Protein AF-0000000066246750 (afdb_homodimer)

pLDDT: mean 88.04, std 10.89, range [32.81, 98.5]

Structure (mmCIF, N/CA/C/O backbone):
data_AF-0000000066246750-model_v1
#
loop_
_entity.id
_entity.type
_entity.pdbx_description
1 polymer 'tRNA(Ile)-lysidine synthase'
#
loop_
_atom_site.group_PDB
_atom_site.id
_atom_site.type_symbol
_atom_site.label_atom_id
_atom_site.label_alt_id
_atom_site.label_comp_id
_atom_site.label_asym_id
_atom_site.label_entity_id
_atom_site.label_seq_id
_atom_site.pdbx_PDB_ins_code
_atom_site.Cartn_x
_atom_site.Cartn_y
_atom_site.Cartn_z
_atom_site.occupancy
_atom_site.B_iso_or_equiv
_atom_site.auth_seq_id
_atom_site.auth_comp_id
_atom_site.auth_asym_id
_atom_site.auth_atom_id
_atom_site.pdbx_PDB_model_num
ATOM 1 N N . MET A 1 1 ? -22.734 4.219 9.188 1 72.12 1 MET A N 1
ATOM 2 C CA . MET A 1 1 ? -23.453 2.984 8.875 1 72.12 1 MET A CA 1
ATOM 3 C C . MET A 1 1 ? -23.141 1.899 9.898 1 72.12 1 MET A C 1
ATOM 5 O O . MET A 1 1 ? -21.984 1.738 10.305 1 72.12 1 MET A O 1
ATOM 9 N N . THR A 1 2 ? -24.141 1.197 10.352 1 85.5 2 THR A N 1
ATOM 10 C CA . THR A 1 2 ? -23.953 0.097 11.289 1 85.5 2 THR A CA 1
ATOM 11 C C . THR A 1 2 ? -23.391 -1.133 10.578 1 85.5 2 THR A C 1
ATOM 13 O O . THR A 1 2 ? -23.453 -1.223 9.352 1 85.5 2 THR A O 1
ATOM 16 N N . PRO A 1 3 ? -22.828 -2.039 11.352 1 87.94 3 PRO A N 1
ATOM 17 C CA . PRO A 1 3 ? -22.297 -3.268 10.742 1 87.94 3 PRO A CA 1
ATOM 18 C C . PRO A 1 3 ? -23.359 -4.047 9.977 1 87.94 3 PRO A C 1
ATOM 20 O O . PRO A 1 3 ? -23.094 -4.543 8.883 1 87.94 3 PRO A O 1
ATOM 23 N N . ILE A 1 4 ? -24.562 -4.047 10.438 1 91.38 4 ILE A N 1
ATOM 24 C CA . ILE A 1 4 ? -25.641 -4.789 9.805 1 91.38 4 ILE A CA 1
ATOM 25 C C . ILE A 1 4 ? -26.031 -4.109 8.484 1 91.38 4 ILE A C 1
ATOM 27 O O . ILE A 1 4 ? -26.297 -4.785 7.492 1 91.38 4 ILE A O 1
ATOM 31 N N . GLN A 1 5 ? -26 -2.787 8.492 1 89.88 5 GLN A N 1
ATOM 32 C CA . GLN A 1 5 ? -26.297 -2.039 7.273 1 89.88 5 GLN A CA 1
ATOM 33 C C . GLN A 1 5 ? -25.25 -2.318 6.191 1 89.88 5 GLN A C 1
ATOM 35 O O . GLN A 1 5 ? -25.594 -2.465 5.016 1 89.88 5 GLN A O 1
ATOM 40 N N . LYS A 1 6 ? -24.047 -2.424 6.656 1 88.69 6 LYS A N 1
ATOM 41 C CA . LYS A 1 6 ? -22.984 -2.727 5.715 1 88.69 6 LYS A CA 1
ATOM 42 C C . LYS A 1 6 ? -23.125 -4.133 5.141 1 88.69 6 LYS A C 1
ATOM 44 O O . LYS A 1 6 ? -22.906 -4.352 3.949 1 88.69 6 LYS A O 1
ATOM 49 N N . PHE A 1 7 ? -23.531 -5.012 6.035 1 94 7 PHE A N 1
ATOM 50 C CA . PHE A 1 7 ? -23.781 -6.391 5.629 1 94 7 PHE A CA 1
ATOM 51 C C . PHE A 1 7 ? -24.875 -6.445 4.559 1 94 7 PHE A C 1
ATOM 53 O O . PHE A 1 7 ? -24.672 -7.047 3.502 1 94 7 PHE A O 1
ATOM 60 N N . ASN A 1 8 ? -25.906 -5.766 4.746 1 93 8 ASN A N 1
ATOM 61 C CA . ASN A 1 8 ? -27.031 -5.75 3.812 1 93 8 ASN A CA 1
ATOM 62 C C . ASN A 1 8 ? -26.641 -5.094 2.488 1 93 8 ASN A C 1
ATOM 64 O O . ASN A 1 8 ? -27.062 -5.551 1.421 1 93 8 ASN A O 1
ATOM 68 N N . ARG A 1 9 ? -25.906 -4.094 2.645 1 90.31 9 ARG A N 1
ATOM 69 C CA . ARG A 1 9 ? -25.469 -3.379 1.447 1 90.31 9 ARG A CA 1
ATOM 70 C C . ARG A 1 9 ? -24.609 -4.266 0.562 1 90.31 9 ARG A C 1
ATOM 72 O O . ARG A 1 9 ? -24.703 -4.215 -0.665 1 90.31 9 ARG A O 1
ATOM 79 N N . GLN A 1 10 ? -23.797 -5.059 1.159 1 91.31 10 GLN A N 1
ATOM 80 C CA . GLN A 1 10 ? -22.922 -5.953 0.408 1 91.31 10 GLN A CA 1
ATOM 81 C C . GLN A 1 10 ? -23.719 -7.031 -0.312 1 91.31 10 GLN A C 1
ATOM 83 O O . GLN A 1 10 ? -23.438 -7.359 -1.465 1 91.31 10 GLN A O 1
ATOM 88 N N . LEU A 1 11 ? -24.703 -7.535 0.346 1 94.56 11 LEU A N 1
ATOM 89 C CA . LEU A 1 11 ? -25.562 -8.547 -0.266 1 94.56 11 LEU A CA 1
ATOM 90 C C . LEU A 1 11 ? -26.375 -7.949 -1.405 1 94.56 11 LEU A C 1
ATOM 92 O O . LEU A 1 11 ? -26.562 -8.594 -2.439 1 94.56 11 LEU A O 1
ATOM 96 N N . ALA A 1 12 ? -26.828 -6.719 -1.162 1 93.12 12 ALA A N 1
ATOM 97 C CA . ALA A 1 12 ? -27.609 -6.023 -2.186 1 93.12 12 ALA A CA 1
ATOM 98 C C . ALA A 1 12 ? -26.766 -5.762 -3.432 1 93.12 12 ALA A C 1
ATOM 100 O O . ALA A 1 12 ? -27.234 -5.953 -4.555 1 93.12 12 ALA A O 1
ATOM 101 N N . ALA A 1 13 ? -25.578 -5.34 -3.18 1 89.62 13 ALA A N 1
ATOM 102 C CA . ALA A 1 13 ? -24.672 -5.062 -4.281 1 89.62 13 ALA A CA 1
ATOM 103 C C . ALA A 1 13 ? -24.406 -6.32 -5.105 1 89.62 13 ALA A C 1
ATOM 105 O O . ALA A 1 13 ? -24.203 -6.242 -6.32 1 89.62 13 ALA A O 1
ATOM 106 N N . ALA A 1 14 ? -24.484 -7.453 -4.434 1 91.5 14 ALA A N 1
ATOM 107 C CA . ALA A 1 14 ? -24.25 -8.734 -5.098 1 91.5 14 ALA A CA 1
ATOM 108 C C . ALA A 1 14 ? -25.547 -9.32 -5.648 1 91.5 14 ALA A C 1
ATOM 110 O O . ALA A 1 14 ? -25.547 -10.43 -6.188 1 91.5 14 ALA A O 1
ATOM 111 N N . LYS A 1 15 ? -26.625 -8.594 -5.453 1 93.19 15 LYS A N 1
ATOM 112 C CA . LYS A 1 15 ? -27.938 -8.992 -5.949 1 93.19 15 LYS A CA 1
ATOM 113 C C . LYS A 1 15 ? -28.375 -10.328 -5.344 1 93.19 15 LYS A C 1
ATOM 115 O O . LYS A 1 15 ? -28.875 -11.203 -6.051 1 93.19 15 LYS A O 1
ATOM 120 N N . LEU A 1 16 ? -28.141 -10.461 -4.062 1 94.5 16 LEU A N 1
ATOM 121 C CA . LEU A 1 16 ? -28.422 -11.742 -3.414 1 94.5 16 LEU A CA 1
ATOM 122 C C . LEU A 1 16 ? -29.656 -11.633 -2.521 1 94.5 16 LEU A C 1
ATOM 124 O O . LEU A 1 16 ? -30.109 -12.633 -1.952 1 94.5 16 LEU A O 1
ATOM 128 N N . LEU A 1 17 ? -30.219 -10.492 -2.521 1 94.31 17 LEU A N 1
ATOM 129 C CA . LEU A 1 17 ? -31.375 -10.289 -1.653 1 94.31 17 LEU A CA 1
ATOM 130 C C . LEU A 1 17 ? -32.656 -10.672 -2.371 1 94.31 17 LEU A C 1
ATOM 132 O O . LEU A 1 17 ? -33.5 -9.812 -2.646 1 94.31 17 LEU A O 1
ATOM 136 N N . SER A 1 18 ? -32.812 -11.891 -2.629 1 95 18 SER A N 1
ATOM 137 C CA . SER A 1 18 ? -33.969 -12.438 -3.309 1 95 18 SER A CA 1
ATOM 138 C C . SER A 1 18 ? -34.156 -13.914 -2.984 1 95 18 SER A C 1
ATOM 140 O O . SER A 1 18 ? -33.219 -14.68 -2.959 1 95 18 SER A O 1
ATOM 142 N N . PRO A 1 19 ? -35.438 -14.336 -2.787 1 95 19 PRO A N 1
ATOM 143 C CA . PRO A 1 19 ? -35.719 -15.75 -2.533 1 95 19 PRO A CA 1
ATOM 144 C C . PRO A 1 19 ? -35.469 -16.625 -3.754 1 95 19 PRO A C 1
ATOM 146 O O . PRO A 1 19 ? -35.438 -17.859 -3.639 1 95 19 PRO A O 1
ATOM 149 N N . GLN A 1 20 ? -35.281 -15.977 -4.844 1 94.94 20 GLN A N 1
ATOM 150 C CA . GLN A 1 20 ? -35.031 -16.719 -6.078 1 94.94 20 GLN A CA 1
ATOM 151 C C . GLN A 1 20 ? -33.562 -17.109 -6.18 1 94.94 20 GLN A C 1
ATOM 153 O O . GLN A 1 20 ? -33.188 -17.969 -6.988 1 94.94 20 GLN A O 1
ATOM 158 N N . GLN A 1 21 ? -32.75 -16.531 -5.328 1 96.25 21 GLN A N 1
ATOM 159 C CA . GLN A 1 21 ? -31.328 -16.828 -5.336 1 96.25 21 GLN A CA 1
ATOM 160 C C . GLN A 1 21 ? -31 -17.953 -4.352 1 96.25 21 GLN A C 1
ATOM 162 O O . GLN A 1 21 ? -31.641 -18.094 -3.314 1 96.25 21 GLN A O 1
ATOM 167 N N . THR A 1 22 ? -30.109 -18.766 -4.75 1 97.56 22 THR A N 1
ATOM 168 C CA . THR A 1 22 ? -29.562 -19.781 -3.863 1 97.56 22 THR A CA 1
ATOM 169 C C . THR A 1 22 ? -28.094 -19.484 -3.549 1 97.56 22 THR A C 1
ATOM 171 O O . THR A 1 22 ? -27.297 -19.234 -4.457 1 97.56 22 THR A O 1
ATOM 174 N N . VAL A 1 23 ? -27.781 -19.5 -2.273 1 98.12 23 VAL A N 1
ATOM 175 C CA . VAL A 1 23 ? -26.406 -19.219 -1.884 1 98.12 23 VAL A CA 1
ATOM 176 C C . VAL A 1 23 ? -25.859 -20.375 -1.033 1 98.12 23 VAL A C 1
ATOM 178 O O . VAL A 1 23 ? -26.609 -20.984 -0.263 1 98.12 23 VAL A O 1
ATOM 181 N N . VAL A 1 24 ? -24.609 -20.656 -1.211 1 98.5 24 VAL A N 1
ATOM 182 C CA . VAL A 1 24 ? -23.891 -21.609 -0.365 1 98.5 24 VAL A CA 1
ATOM 183 C C . VAL A 1 24 ? -23.156 -20.859 0.748 1 98.5 24 VAL A C 1
ATOM 185 O O . VAL A 1 24 ? -22.438 -19.891 0.485 1 98.5 24 VAL A O 1
ATOM 188 N N . VAL A 1 25 ? -23.375 -21.25 1.973 1 98.44 25 VAL A N 1
ATOM 189 C CA . VAL A 1 25 ? -22.703 -20.641 3.105 1 98.44 25 VAL A CA 1
ATOM 190 C C . VAL A 1 25 ? -21.688 -21.609 3.693 1 98.44 25 VAL A C 1
ATOM 192 O O . VAL A 1 25 ? -22.047 -22.703 4.148 1 98.44 25 VAL A O 1
ATOM 195 N N . ALA A 1 26 ? -20.438 -21.203 3.656 1 97.69 26 ALA A N 1
ATOM 196 C CA . ALA A 1 26 ? -19.391 -22 4.277 1 97.69 26 ALA A CA 1
ATOM 197 C C . ALA A 1 26 ? -19.391 -21.828 5.793 1 97.69 26 ALA A C 1
ATOM 199 O O . ALA A 1 26 ? -19.172 -20.734 6.305 1 97.69 26 ALA A O 1
ATOM 200 N N . VAL A 1 27 ? -19.594 -22.938 6.496 1 95.75 27 VAL A N 1
ATOM 201 C CA . VAL A 1 27 ? -19.703 -22.859 7.945 1 95.75 27 VAL A CA 1
ATOM 202 C C . VAL A 1 27 ? -18.688 -23.797 8.602 1 95.75 27 VAL A C 1
ATOM 204 O O . VAL A 1 27 ? -18.672 -25 8.328 1 95.75 27 VAL A O 1
ATOM 207 N N . SER A 1 28 ? -17.844 -23.25 9.438 1 90.56 28 SER A N 1
ATOM 208 C CA . SER A 1 28 ? -16.844 -24.031 10.164 1 90.56 28 SER A CA 1
ATOM 209 C C . SER A 1 28 ? -17.266 -24.25 11.617 1 90.56 28 SER A C 1
ATOM 211 O O . SER A 1 28 ? -16.547 -24.875 12.391 1 90.56 28 SER A O 1
ATOM 213 N N . THR A 1 29 ? -18.359 -23.75 12.102 1 90.12 29 THR A N 1
ATOM 214 C CA . THR A 1 29 ? -18.922 -23.812 13.438 1 90.12 29 THR A CA 1
ATOM 215 C C . THR A 1 29 ? -18.234 -22.828 14.367 1 90.12 29 THR A C 1
ATOM 217 O O . THR A 1 29 ? -18.547 -22.766 15.562 1 90.12 29 THR A O 1
ATOM 220 N N . GLY A 1 30 ? -17.312 -22.078 13.82 1 92.81 30 GLY A N 1
ATOM 221 C CA . GLY A 1 30 ? -16.719 -20.969 14.57 1 92.81 30 GLY A CA 1
ATOM 222 C C . GLY A 1 30 ? -17.641 -19.766 14.648 1 92.81 30 GLY A C 1
ATOM 223 O O . GLY A 1 30 ? -18.672 -19.703 13.984 1 92.81 30 GLY A O 1
ATOM 224 N N . VAL A 1 31 ? -17.234 -18.844 15.422 1 95.44 31 VAL A N 1
ATOM 225 C CA . VAL A 1 31 ? -18.078 -17.688 15.711 1 95.44 31 VAL A CA 1
ATOM 226 C C . VAL A 1 31 ? -18.359 -16.906 14.422 1 95.44 31 VAL A C 1
ATOM 228 O O . VAL A 1 31 ? -19.469 -16.438 14.195 1 95.44 31 VAL A O 1
ATOM 231 N N . ASP A 1 32 ? -17.406 -16.844 13.516 1 96.25 32 ASP A N 1
ATOM 232 C CA . ASP A 1 32 ? -17.547 -16.031 12.305 1 96.25 32 ASP A CA 1
ATOM 233 C C . ASP A 1 32 ? -18.578 -16.641 11.359 1 96.25 32 ASP A C 1
ATOM 235 O O . ASP A 1 32 ? -19.516 -15.953 10.914 1 96.25 32 ASP A O 1
ATOM 239 N N . SER A 1 33 ? -18.438 -17.906 11.102 1 97 33 SER A N 1
ATOM 240 C CA . SER A 1 33 ? -19.328 -18.562 10.141 1 97 33 SER A CA 1
ATOM 241 C C . SER A 1 33 ? -20.734 -18.703 10.703 1 97 33 SER A C 1
ATOM 243 O O . SER A 1 33 ? -21.719 -18.578 9.961 1 97 33 SER A O 1
ATOM 245 N N . MET A 1 34 ? -20.828 -18.906 11.977 1 97.19 34 MET A N 1
ATOM 246 C CA . MET A 1 34 ? -22.141 -19.031 12.586 1 97.19 34 MET A CA 1
ATOM 247 C C . MET A 1 34 ? -22.875 -17.688 12.594 1 97.19 34 MET A C 1
ATOM 249 O O . MET A 1 34 ? -24.094 -17.641 12.422 1 97.19 34 MET A O 1
ATOM 253 N N . VAL A 1 35 ? -22.141 -16.641 12.82 1 97.69 35 VAL A N 1
ATOM 254 C CA . VAL A 1 35 ? -22.734 -15.312 12.766 1 97.69 35 VAL A CA 1
ATOM 255 C C . VAL A 1 35 ? -23.219 -15.008 11.344 1 97.69 35 VAL A C 1
ATOM 257 O O . VAL A 1 35 ? -24.297 -14.469 11.148 1 97.69 35 VAL A O 1
ATOM 260 N N . LEU A 1 36 ? -22.391 -15.344 10.406 1 98.12 36 LEU A N 1
ATOM 261 C CA . LEU A 1 36 ? -22.766 -15.156 9.008 1 98.12 36 LEU A CA 1
ATOM 262 C C . LEU A 1 36 ? -24.078 -15.867 8.711 1 98.12 36 LEU A C 1
ATOM 264 O O . LEU A 1 36 ? -25 -15.273 8.133 1 98.12 36 LEU A O 1
ATOM 268 N N . LEU A 1 37 ? -24.156 -17.141 9.102 1 97.81 37 LEU A N 1
ATOM 269 C CA . LEU A 1 37 ? -25.359 -17.938 8.891 1 97.81 37 LEU A CA 1
ATOM 270 C C . LEU A 1 37 ? -26.562 -17.297 9.586 1 97.81 37 LEU A C 1
ATOM 272 O O . LEU A 1 37 ? -27.641 -17.188 8.992 1 97.81 37 LEU A O 1
ATOM 276 N N . HIS A 1 38 ? -26.359 -16.844 10.797 1 97.38 38 HIS A N 1
ATOM 277 C CA . HIS A 1 38 ? -27.422 -16.234 11.586 1 97.38 38 HIS A CA 1
ATOM 278 C C . HIS A 1 38 ? -27.922 -14.953 10.93 1 97.38 38 HIS A C 1
ATOM 280 O O . HIS A 1 38 ? -29.125 -14.711 10.875 1 97.38 38 HIS A O 1
ATOM 286 N N . LEU A 1 39 ? -27.031 -14.117 10.477 1 97.38 39 LEU A N 1
ATOM 287 C CA . LEU A 1 39 ? -27.375 -12.859 9.828 1 97.38 39 LEU A CA 1
ATOM 288 C C . LEU A 1 39 ? -28.234 -13.102 8.594 1 97.38 39 LEU A C 1
ATOM 290 O O . LEU A 1 39 ? -29.203 -12.367 8.352 1 97.38 39 LEU A O 1
ATOM 294 N N . LEU A 1 40 ? -27.875 -14.133 7.859 1 97.19 40 LEU A N 1
ATOM 295 C CA . LEU A 1 40 ? -28.641 -14.461 6.656 1 97.19 40 LEU A CA 1
ATOM 296 C C . LEU A 1 40 ? -30.062 -14.898 7.016 1 97.19 40 LEU A C 1
ATOM 298 O O . LEU A 1 40 ? -31.016 -14.508 6.352 1 97.19 40 LEU A O 1
ATOM 302 N N . GLN A 1 41 ? -30.156 -15.648 8.055 1 95.75 41 GLN A N 1
ATOM 303 C CA . GLN A 1 41 ? -31.438 -16.188 8.484 1 95.75 41 GLN A CA 1
ATOM 304 C C . GLN A 1 41 ? -32.344 -15.094 9.031 1 95.75 41 GLN A C 1
ATOM 306 O O . GLN A 1 41 ? -33.562 -15.242 9.062 1 95.75 41 GLN A O 1
ATOM 311 N N . ARG A 1 42 ? -31.797 -13.977 9.43 1 95 42 ARG A N 1
ATOM 312 C CA . ARG A 1 42 ? -32.562 -12.891 10.039 1 95 42 ARG A CA 1
ATOM 313 C C . ARG A 1 42 ? -33.062 -11.922 8.984 1 95 42 ARG A C 1
ATOM 315 O O . ARG A 1 42 ? -33.875 -11.047 9.289 1 95 42 ARG A O 1
ATOM 322 N N . LEU A 1 43 ? -32.625 -12.125 7.797 1 95.62 43 LEU A N 1
ATOM 323 C CA . LEU A 1 43 ? -33.156 -11.305 6.711 1 95.62 43 LEU A CA 1
ATOM 324 C C . LEU A 1 43 ? -34.656 -11.523 6.539 1 95.62 43 LEU A C 1
ATOM 326 O O . LEU A 1 43 ? -35.156 -12.625 6.77 1 95.62 43 LEU A O 1
ATOM 330 N N . PRO A 1 44 ? -35.344 -10.492 6.074 1 94.75 44 PRO A N 1
ATOM 331 C CA . PRO A 1 44 ? -36.75 -10.688 5.77 1 94.75 44 PRO A CA 1
ATOM 332 C C . PRO A 1 44 ? -36.969 -11.758 4.707 1 94.75 44 PRO A C 1
ATOM 334 O O . PRO A 1 44 ? -36.188 -11.875 3.764 1 94.75 44 PRO A O 1
ATOM 337 N N . ALA A 1 45 ? -38.125 -12.422 4.801 1 93.69 45 ALA A N 1
ATOM 338 C CA . ALA A 1 45 ? -38.438 -13.555 3.932 1 93.69 45 ALA A CA 1
ATOM 339 C C . ALA A 1 45 ? -38.406 -13.141 2.463 1 93.69 45 ALA A C 1
ATOM 341 O O . ALA A 1 45 ? -37.938 -13.906 1.605 1 93.69 45 ALA A O 1
ATOM 342 N N . ALA A 1 46 ? -38.812 -11.906 2.25 1 94.44 46 ALA A N 1
ATOM 343 C CA . ALA A 1 46 ? -38.906 -11.414 0.876 1 94.44 46 ALA A CA 1
ATOM 344 C C . ALA A 1 46 ? -37.531 -11.141 0.287 1 94.44 46 ALA A C 1
ATOM 346 O O . ALA A 1 46 ? -37.375 -11.102 -0.934 1 94.44 46 ALA A O 1
ATOM 347 N N . GLU A 1 47 ? -36.562 -11.055 1.12 1 95.25 47 GLU A N 1
ATOM 348 C CA . GLU A 1 47 ? -35.219 -10.695 0.675 1 95.25 47 GLU A CA 1
ATOM 349 C C . GLU A 1 47 ? -34.219 -11.828 0.958 1 95.25 47 GLU A C 1
ATOM 351 O O . GLU A 1 47 ? -33.062 -11.75 0.562 1 95.25 47 GLU A O 1
ATOM 356 N N . ARG A 1 48 ? -34.688 -12.906 1.593 1 95.88 48 ARG A N 1
ATOM 357 C CA . ARG A 1 48 ? -33.812 -13.977 2.051 1 95.88 48 ARG A CA 1
ATOM 358 C C . ARG A 1 48 ? -33.562 -14.992 0.942 1 95.88 48 ARG A C 1
ATOM 360 O O . ARG A 1 48 ? -34.5 -15.586 0.413 1 95.88 48 ARG A O 1
ATOM 367 N N . PRO A 1 49 ? -32.312 -15.164 0.635 1 96.88 49 PRO A N 1
ATOM 368 C CA . PRO A 1 49 ? -32 -16.219 -0.341 1 96.88 49 PRO A CA 1
ATOM 369 C C . PRO A 1 49 ? -32.156 -17.625 0.245 1 96.88 49 PRO A C 1
ATOM 371 O O . PRO A 1 49 ? -32.156 -17.781 1.468 1 96.88 49 PRO A O 1
ATOM 374 N N . ARG A 1 50 ? -32.312 -18.625 -0.648 1 96.94 50 ARG A N 1
ATOM 375 C CA . ARG A 1 50 ? -32.219 -20.016 -0.209 1 96.94 50 ARG A CA 1
ATOM 376 C C . ARG A 1 50 ? -30.797 -20.359 0.224 1 96.94 50 ARG A C 1
ATOM 378 O O . ARG A 1 50 ? -29.828 -20.125 -0.522 1 96.94 50 ARG A O 1
ATOM 385 N N . VAL A 1 51 ? -30.688 -20.938 1.42 1 97.88 51 VAL A N 1
ATOM 386 C CA . VAL A 1 51 ? -29.359 -21.141 2.002 1 97.88 51 VAL A CA 1
ATOM 387 C C . VAL A 1 51 ? -29.016 -22.625 1.996 1 97.88 51 VAL A C 1
ATOM 389 O O . VAL A 1 51 ? -29.812 -23.453 2.451 1 97.88 51 VAL A O 1
ATOM 392 N N . VAL A 1 52 ? -27.891 -22.922 1.421 1 98.31 52 VAL A N 1
ATOM 393 C CA . VAL A 1 52 ? -27.297 -24.234 1.532 1 98.31 52 VAL A CA 1
ATOM 394 C C . VAL A 1 52 ? -26.031 -24.156 2.387 1 98.31 52 VAL A C 1
ATOM 396 O O . VAL A 1 52 ? -25.094 -23.422 2.059 1 98.31 52 VAL A O 1
ATOM 399 N N . VAL A 1 53 ? -26.016 -24.891 3.496 1 98.31 53 VAL A N 1
ATOM 400 C CA . VAL A 1 53 ? -24.875 -24.875 4.402 1 98.31 53 VAL A CA 1
ATOM 401 C C . VAL A 1 53 ? -23.844 -25.922 3.957 1 98.31 53 VAL A C 1
ATOM 403 O O . VAL A 1 53 ? -24.188 -27.094 3.762 1 98.31 53 VAL A O 1
ATOM 406 N N . ALA A 1 54 ? -22.656 -25.469 3.709 1 97.88 54 ALA A N 1
ATOM 407 C CA . ALA A 1 54 ? -21.562 -26.359 3.371 1 97.88 54 ALA A CA 1
ATOM 408 C C . ALA A 1 54 ? -20.531 -26.422 4.5 1 97.88 54 ALA A C 1
ATOM 410 O O . ALA A 1 54 ? -20.047 -25.391 4.961 1 97.88 54 ALA A O 1
ATOM 411 N N . HIS A 1 55 ? -20.219 -27.609 4.949 1 95.44 55 HIS A N 1
ATOM 412 C CA . HIS A 1 55 ? -19.281 -27.828 6.039 1 95.44 55 HIS A CA 1
ATOM 413 C C . HIS A 1 55 ? -18.219 -28.859 5.664 1 95.44 55 HIS A C 1
ATOM 415 O O . HIS A 1 55 ? -18.562 -29.953 5.191 1 95.44 55 HIS A O 1
ATOM 421 N N . VAL A 1 56 ? -16.953 -28.438 5.836 1 91.5 56 VAL A N 1
ATOM 422 C CA . VAL A 1 56 ? -15.852 -29.359 5.602 1 91.5 56 VAL A CA 1
ATOM 423 C C . VAL A 1 56 ? -15.234 -29.781 6.938 1 91.5 56 VAL A C 1
ATOM 425 O O . VAL A 1 56 ? -14.758 -28.938 7.695 1 91.5 56 VAL A O 1
ATOM 428 N N . ASN A 1 57 ? -15.266 -31 7.199 1 86.25 57 ASN A N 1
ATOM 429 C CA . ASN A 1 57 ? -14.656 -31.562 8.398 1 86.25 57 ASN A CA 1
ATOM 430 C C . ASN A 1 57 ? -13.219 -32 8.156 1 86.25 57 ASN A C 1
ATOM 432 O O . ASN A 1 57 ? -12.969 -32.969 7.418 1 86.25 57 ASN A O 1
ATOM 436 N N . HIS A 1 58 ? -12.375 -31.344 8.758 1 78.5 58 HIS A N 1
ATOM 437 C CA . HIS A 1 58 ? -10.953 -31.594 8.523 1 78.5 58 HIS A CA 1
ATOM 438 C C . HIS A 1 58 ? -10.438 -32.719 9.43 1 78.5 58 HIS A C 1
ATOM 440 O O . HIS A 1 58 ? -9.336 -33.219 9.227 1 78.5 58 HIS A O 1
ATOM 446 N N . HIS A 1 59 ? -11.266 -33.25 10.305 1 67.06 59 HIS A N 1
ATOM 447 C CA . HIS A 1 59 ? -10.969 -34.375 11.203 1 67.06 59 HIS A CA 1
ATOM 448 C C . HIS A 1 59 ? -9.633 -34.156 11.914 1 67.06 59 HIS A C 1
ATOM 450 O O . HIS A 1 59 ? -8.844 -35.094 12.047 1 67.06 59 HIS A O 1
ATOM 456 N N . LEU A 1 60 ? -9.352 -32.969 12.102 1 62.19 60 LEU A N 1
ATOM 457 C CA . LEU A 1 60 ? -8.062 -32.719 12.734 1 62.19 60 LEU A CA 1
ATOM 458 C C . LEU A 1 60 ? -8.141 -32.969 14.242 1 62.19 60 LEU A C 1
ATOM 460 O O . LEU A 1 60 ? -7.109 -33.156 14.891 1 62.19 60 LEU A O 1
ATOM 464 N N . ARG A 1 61 ? -9.375 -33 14.844 1 61.62 61 ARG A N 1
ATOM 465 C CA . ARG A 1 61 ? -9.531 -33.156 16.281 1 61.62 61 ARG A CA 1
ATOM 466 C C . ARG A 1 61 ? -10.828 -33.875 16.609 1 61.62 61 ARG A C 1
ATOM 468 O O . ARG A 1 61 ? -11.727 -33.969 15.773 1 61.62 61 ARG A O 1
ATOM 475 N N . GLU A 1 62 ? -10.812 -34.562 17.75 1 60.5 62 GLU A N 1
ATOM 476 C CA . GLU A 1 62 ? -11.992 -35.25 18.266 1 60.5 62 GLU A CA 1
ATOM 477 C C . GLU A 1 62 ? -13.195 -34.312 18.328 1 60.5 62 GLU A C 1
ATOM 479 O O . GLU A 1 62 ? -14.328 -34.75 18.094 1 60.5 62 GLU A O 1
ATOM 484 N N . GLN A 1 63 ? -12.938 -33.094 18.594 1 65.19 63 GLN A N 1
ATOM 485 C CA . GLN A 1 63 ? -13.992 -32.094 18.734 1 65.19 63 GLN A CA 1
ATOM 486 C C . GLN A 1 63 ? -14.742 -31.875 17.438 1 65.19 63 GLN A C 1
ATOM 488 O O . GLN A 1 63 ? -15.875 -31.375 17.422 1 65.19 63 GLN A O 1
ATOM 493 N N . SER A 1 64 ? -14.234 -32.438 16.484 1 73.44 64 SER A N 1
ATOM 494 C CA . SER A 1 64 ? -14.812 -32.281 15.156 1 73.44 64 SER A CA 1
ATOM 495 C C . SER A 1 64 ? -16.156 -33 15.047 1 73.44 64 SER A C 1
ATOM 497 O O . SER A 1 64 ? -17.094 -32.469 14.406 1 73.44 64 SER A O 1
ATOM 499 N N . GLN A 1 65 ? -16.359 -34 15.82 1 79 65 GLN A N 1
ATOM 500 C CA . GLN A 1 65 ? -17.609 -34.75 15.742 1 79 65 GLN A CA 1
ATOM 501 C C . GLN A 1 65 ? -18.734 -34 16.453 1 79 65 GLN A C 1
ATOM 503 O O . GLN A 1 65 ? -19.859 -33.969 15.961 1 79 65 GLN A O 1
ATOM 508 N N . MET A 1 66 ? -18.406 -33.406 17.547 1 83.5 66 MET A N 1
ATOM 509 C CA . MET A 1 66 ? -19.406 -32.656 18.281 1 83.5 66 MET A CA 1
ATOM 510 C C . MET A 1 66 ? -19.875 -31.453 17.469 1 83.5 66 MET A C 1
ATOM 512 O O . MET A 1 66 ? -21.062 -31.125 17.469 1 83.5 66 MET A O 1
ATOM 516 N N . GLU A 1 67 ? -18.984 -30.859 16.859 1 87.31 67 GLU A N 1
ATOM 517 C CA . GLU A 1 67 ? -19.297 -29.703 16.031 1 87.31 67 GLU A CA 1
ATOM 518 C C . GLU A 1 67 ? -20.188 -30.078 14.852 1 87.31 67 GLU A C 1
ATOM 520 O O . GLU A 1 67 ? -21.156 -29.391 14.539 1 87.31 67 GLU A O 1
ATOM 525 N N . ALA A 1 68 ? -19.844 -31.188 14.266 1 87.94 68 ALA A N 1
ATOM 526 C CA . ALA A 1 68 ? -20.625 -31.672 13.125 1 87.94 68 ALA A CA 1
ATOM 527 C C . ALA A 1 68 ? -22.047 -32.031 13.555 1 87.94 68 ALA A C 1
ATOM 529 O O . ALA A 1 68 ? -23 -31.75 12.844 1 87.94 68 ALA A O 1
ATOM 530 N N . ASP A 1 69 ? -22.125 -32.656 14.703 1 90.81 69 ASP A N 1
ATOM 531 C CA . ASP A 1 69 ? -23.438 -33.031 15.227 1 90.81 69 ASP A CA 1
ATOM 532 C C . ASP A 1 69 ? -24.281 -31.797 15.547 1 90.81 69 ASP A C 1
ATOM 534 O O . ASP A 1 69 ? -25.484 -31.781 15.273 1 90.81 69 ASP A O 1
ATOM 538 N N . TYR A 1 70 ? -23.672 -30.906 16.125 1 93.12 70 TYR A N 1
ATOM 539 C CA . TYR A 1 70 ? -24.391 -29.672 16.422 1 93.12 70 TYR A CA 1
ATOM 540 C C . TYR A 1 70 ? -24.922 -29.016 15.148 1 93.12 70 TYR A C 1
ATOM 542 O O . TYR A 1 70 ? -26.078 -28.594 15.102 1 93.12 70 TYR A O 1
ATOM 550 N N . LEU A 1 71 ? -24.047 -28.984 14.203 1 94.62 71 LEU A N 1
ATOM 551 C CA . LEU A 1 71 ? -24.422 -28.328 12.953 1 94.62 71 LEU A CA 1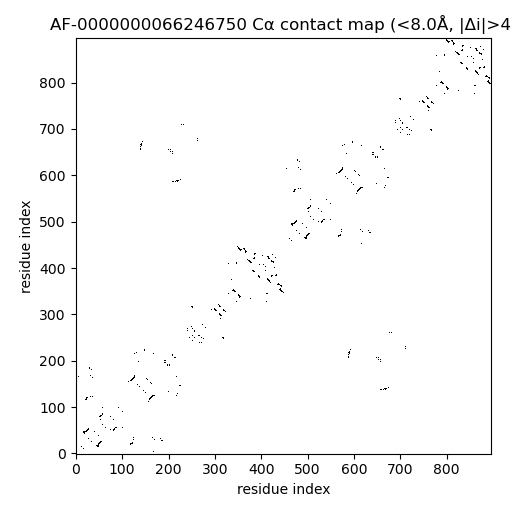
ATOM 552 C C . LEU A 1 71 ? -25.562 -29.062 12.273 1 94.62 71 LEU A C 1
ATOM 554 O O . LEU A 1 71 ? -26.469 -28.438 11.703 1 94.62 71 LEU A O 1
ATOM 558 N N . ARG A 1 72 ? -25.547 -30.359 12.305 1 95.25 72 ARG A N 1
ATOM 559 C CA . ARG A 1 72 ? -26.609 -31.172 11.75 1 95.25 72 ARG A CA 1
ATOM 560 C C . ARG A 1 72 ? -27.938 -30.875 12.43 1 95.25 72 ARG A C 1
ATOM 562 O O . ARG A 1 72 ? -28.969 -30.688 11.766 1 95.25 72 ARG A O 1
ATOM 569 N N . GLN A 1 73 ? -27.906 -30.859 13.703 1 96.25 73 GLN A N 1
ATOM 570 C CA . GLN A 1 73 ? -29.109 -30.578 14.484 1 96.25 73 GLN A CA 1
ATOM 571 C C . GLN A 1 73 ? -29.609 -29.156 14.219 1 96.25 73 GLN A C 1
ATOM 573 O O . GLN A 1 73 ? -30.812 -28.938 14.062 1 96.25 73 GLN A O 1
ATOM 578 N N . TYR A 1 74 ? -28.688 -28.281 14.211 1 96.31 74 TYR A N 1
ATOM 579 C CA . TYR A 1 74 ? -29.016 -26.891 13.969 1 96.31 74 TYR A CA 1
ATOM 580 C C . TYR A 1 74 ? -29.719 -26.719 12.625 1 96.31 74 TYR A C 1
ATOM 582 O O . TYR A 1 74 ? -30.781 -26.078 12.547 1 96.31 74 TYR A O 1
ATOM 590 N N . CYS A 1 75 ? -29.156 -27.281 11.594 1 97.12 75 CYS A N 1
ATOM 591 C CA . CYS A 1 75 ? -29.703 -27.156 10.25 1 97.12 75 CYS A CA 1
ATOM 592 C C . CYS A 1 75 ? -31.062 -27.844 10.148 1 97.12 75 CYS A C 1
ATOM 594 O O . CYS A 1 75 ? -31.969 -27.328 9.484 1 97.12 75 CYS A O 1
ATOM 596 N N . GLN A 1 76 ? -31.188 -28.953 10.812 1 96.38 76 GLN A N 1
ATOM 597 C CA . GLN A 1 76 ? -32.469 -29.656 10.836 1 96.38 76 GLN A CA 1
ATOM 598 C C . GLN A 1 76 ? -33.531 -28.797 11.5 1 96.38 76 GLN A C 1
ATOM 600 O O . GLN A 1 76 ? -34.656 -28.672 10.969 1 96.38 76 GLN A O 1
ATOM 605 N N . GLN A 1 77 ? -33.219 -28.25 12.57 1 96 77 GLN A N 1
ATOM 606 C CA . GLN A 1 77 ? -34.156 -27.438 13.336 1 96 77 GLN A CA 1
ATOM 607 C C . GLN A 1 77 ? -34.562 -26.188 12.555 1 96 77 GLN A C 1
ATOM 609 O O . GLN A 1 77 ? -35.719 -25.734 12.656 1 96 77 GLN A O 1
ATOM 614 N N . GLN A 1 78 ? -33.688 -25.656 11.797 1 95.25 78 GLN A N 1
ATOM 615 C CA . GLN A 1 78 ? -33.906 -24.406 11.078 1 95.25 78 GLN A CA 1
ATOM 616 C C . GLN A 1 78 ? -34.344 -24.672 9.648 1 95.25 78 GLN A C 1
ATOM 618 O O . GLN A 1 78 ? -34.531 -23.734 8.859 1 95.25 78 GLN A O 1
ATOM 623 N N . ASN A 1 79 ? -34.469 -25.938 9.234 1 94.94 79 ASN A N 1
ATOM 624 C CA . ASN A 1 79 ? -34.875 -26.344 7.891 1 94.94 79 ASN A CA 1
ATOM 625 C C . ASN A 1 79 ? -33.906 -25.828 6.832 1 94.94 79 ASN A C 1
ATOM 627 O O . ASN A 1 79 ? -34.312 -25.219 5.848 1 94.94 79 ASN A O 1
ATOM 631 N N . LEU A 1 80 ? -32.656 -26.016 7.141 1 96.88 80 LEU A N 1
ATOM 632 C CA . LEU A 1 80 ? -31.594 -25.656 6.203 1 96.88 80 LEU A CA 1
ATOM 633 C C . LEU A 1 80 ? -30.969 -26.891 5.594 1 96.88 80 LEU A C 1
ATOM 635 O O . LEU A 1 80 ? -30.781 -27.906 6.277 1 96.88 80 LEU A O 1
ATOM 639 N N . LYS A 1 81 ? -30.703 -26.859 4.324 1 97.44 81 LYS A N 1
ATOM 640 C CA . LYS A 1 81 ? -29.969 -27.938 3.678 1 97.44 81 LYS A CA 1
ATOM 641 C C . LYS A 1 81 ? -28.5 -27.938 4.082 1 97.44 81 LYS A C 1
ATOM 643 O O . LYS A 1 81 ? -27.844 -26.891 4.012 1 97.44 81 LYS A O 1
ATOM 648 N N . LEU A 1 82 ? -28.031 -29.078 4.539 1 97.5 82 LEU A N 1
ATOM 649 C CA . LEU A 1 82 ? -26.641 -29.219 4.965 1 97.5 82 LEU A CA 1
ATOM 650 C C . LEU A 1 82 ? -25.891 -30.203 4.066 1 97.5 82 LEU A C 1
ATOM 652 O O . LEU A 1 82 ? -26.375 -31.297 3.799 1 97.5 82 LEU A O 1
ATOM 656 N N . VAL A 1 83 ? -24.797 -29.734 3.545 1 96.94 83 VAL A N 1
ATOM 657 C CA . VAL A 1 83 ? -23.891 -30.609 2.805 1 96.94 83 VAL A CA 1
ATOM 658 C C . VAL A 1 83 ? -22.562 -30.703 3.537 1 96.94 83 VAL A C 1
ATOM 660 O O . VAL A 1 83 ? -21.891 -29.703 3.76 1 96.94 83 VAL A O 1
ATOM 663 N N . MET A 1 84 ? -22.172 -31.906 3.885 1 94.25 84 MET A N 1
ATOM 664 C CA . MET A 1 84 ? -20.938 -32.125 4.625 1 94.25 84 MET A CA 1
ATOM 665 C C . MET A 1 84 ? -19.938 -32.906 3.781 1 94.25 84 MET A C 1
ATOM 667 O O . MET A 1 84 ? -20.297 -33.812 3.043 1 94.25 84 MET A O 1
ATOM 671 N N . ALA A 1 85 ? -18.703 -32.438 3.838 1 92.25 85 ALA A N 1
ATOM 672 C CA . ALA A 1 85 ? -17.594 -33.156 3.205 1 92.25 85 ALA A CA 1
ATOM 673 C C . ALA A 1 85 ? -16.469 -33.438 4.207 1 92.25 85 ALA A C 1
ATOM 675 O O . ALA A 1 85 ? -16.188 -32.625 5.086 1 92.25 85 ALA A O 1
ATOM 676 N N . ASP A 1 86 ? -15.859 -34.594 4.09 1 88.81 86 ASP A N 1
ATOM 677 C CA . ASP A 1 86 ? -14.789 -35 5 1 88.81 86 ASP A CA 1
ATOM 678 C C . ASP A 1 86 ? -13.438 -34.969 4.301 1 88.81 86 ASP A C 1
ATOM 680 O O . ASP A 1 86 ? -13.281 -35.5 3.197 1 88.81 86 ASP A O 1
ATOM 684 N N . TRP A 1 87 ? -12.547 -34.25 4.918 1 86.88 87 TRP A N 1
ATOM 685 C CA . TRP A 1 87 ? -11.148 -34.312 4.492 1 86.88 87 TRP A CA 1
ATOM 686 C C . TRP A 1 87 ? -10.352 -35.25 5.383 1 86.88 87 TRP A C 1
ATOM 688 O O . TRP A 1 87 ? -9.805 -34.844 6.41 1 86.88 87 TRP A O 1
ATOM 698 N N . LEU A 1 88 ? -10.188 -36.406 4.922 1 82.44 88 LEU A N 1
ATOM 699 C CA . LEU A 1 88 ? -9.609 -37.469 5.734 1 82.44 88 LEU A CA 1
ATOM 700 C C . LEU A 1 88 ? -8.102 -37.281 5.855 1 82.44 88 LEU A C 1
ATOM 702 O O . LEU A 1 88 ? -7.445 -36.844 4.918 1 82.44 88 LEU A O 1
ATOM 706 N N . PRO A 1 89 ? -7.559 -37.625 7.004 1 78.62 89 PRO A N 1
ATOM 707 C CA . PRO A 1 89 ? -6.125 -37.469 7.266 1 78.62 89 PRO A CA 1
ATOM 708 C C . PRO A 1 89 ? -5.258 -38.125 6.191 1 78.62 89 PRO A C 1
ATOM 710 O O . PRO A 1 89 ? -4.164 -37.656 5.895 1 78.62 89 PRO A O 1
ATOM 713 N N . ALA A 1 90 ? -5.711 -39.156 5.656 1 75.06 90 ALA A N 1
ATOM 714 C CA . ALA A 1 90 ? -4.953 -39.875 4.637 1 75.06 90 ALA A CA 1
ATOM 715 C C . ALA A 1 90 ? -4.715 -39 3.412 1 75.06 90 ALA A C 1
ATOM 717 O O . ALA A 1 90 ? -3.756 -39.219 2.664 1 75.06 90 ALA A O 1
ATOM 718 N N . ALA A 1 91 ? -5.512 -38 3.283 1 76.88 91 ALA A N 1
ATOM 719 C CA . ALA A 1 91 ? -5.414 -37.125 2.127 1 76.88 91 ALA A CA 1
ATOM 720 C C . ALA A 1 91 ? -4.531 -35.938 2.434 1 76.88 91 ALA A C 1
ATOM 722 O O . ALA A 1 91 ? -4.234 -35.125 1.544 1 76.88 91 ALA A O 1
ATOM 723 N N . HIS A 1 92 ? -4.105 -35.812 3.676 1 79.31 92 HIS A N 1
ATOM 724 C CA . HIS A 1 92 ? -3.283 -34.688 4.074 1 79.31 92 HIS A CA 1
ATOM 725 C C . HIS A 1 92 ? -1.869 -34.781 3.514 1 79.31 92 HIS A C 1
ATOM 727 O O . HIS A 1 92 ? -1.217 -35.812 3.682 1 79.31 92 HIS A O 1
ATOM 733 N N . PRO A 1 93 ? -1.47 -33.781 2.795 1 76.81 93 PRO A N 1
ATOM 734 C CA . PRO A 1 93 ? -0.08 -33.844 2.332 1 76.81 93 PRO A CA 1
ATOM 735 C C . PRO A 1 93 ? 0.925 -33.719 3.477 1 76.81 93 PRO A C 1
ATOM 737 O O . PRO A 1 93 ? 0.561 -33.312 4.582 1 76.81 93 PRO A O 1
ATOM 740 N N . LYS A 1 94 ? 2.119 -34.125 3.199 1 75.38 94 LYS A N 1
ATOM 741 C CA . LYS A 1 94 ? 3.172 -34.094 4.211 1 75.38 94 LYS A CA 1
ATOM 742 C C . LYS A 1 94 ? 3.559 -32.656 4.539 1 75.38 94 LYS A C 1
ATOM 744 O O . LYS A 1 94 ? 3.916 -32.344 5.68 1 75.38 94 LYS A O 1
ATOM 749 N N . SER A 1 95 ? 3.52 -31.828 3.516 1 75.62 95 SER A N 1
ATOM 750 C CA . SER A 1 95 ? 3.836 -30.406 3.705 1 75.62 95 SER A CA 1
ATOM 751 C C . SER A 1 95 ? 2.791 -29.516 3.045 1 75.62 95 SER A C 1
ATOM 753 O O . SER A 1 95 ? 2.117 -29.938 2.102 1 75.62 95 SER A O 1
ATOM 755 N N . GLY A 1 96 ? 2.547 -28.391 3.713 1 78.12 96 GLY A N 1
ATOM 756 C CA . GLY A 1 96 ? 1.609 -27.438 3.129 1 78.12 96 GLY A CA 1
ATOM 757 C C . GLY A 1 96 ? 0.16 -27.781 3.428 1 78.12 96 GLY A C 1
ATOM 758 O O . GLY A 1 96 ? -0.704 -27.656 2.557 1 78.12 96 GLY A O 1
ATOM 759 N N . ILE A 1 97 ? -0.158 -28.297 4.547 1 76.5 97 ILE A N 1
ATOM 760 C CA . ILE A 1 97 ? -1.476 -28.781 4.949 1 76.5 97 ILE A CA 1
ATOM 761 C C . ILE A 1 97 ? -2.482 -27.641 4.887 1 76.5 97 ILE A C 1
ATOM 763 O O . ILE A 1 97 ? -3.627 -27.828 4.469 1 76.5 97 ILE A O 1
ATOM 767 N N . GLU A 1 98 ? -2.098 -26.484 5.25 1 78.06 98 GLU A N 1
ATOM 768 C CA . GLU A 1 98 ? -2.996 -25.328 5.238 1 78.06 98 GLU A CA 1
ATOM 769 C C . GLU A 1 98 ? -3.447 -25 3.82 1 78.06 98 GLU A C 1
ATOM 771 O O . GLU A 1 98 ? -4.641 -24.828 3.566 1 78.06 98 GLU A O 1
ATOM 776 N N . ALA A 1 99 ? -2.504 -25 2.945 1 82.88 99 ALA A N 1
ATOM 777 C CA . ALA A 1 99 ? -2.816 -24.688 1.552 1 82.88 99 ALA A CA 1
ATOM 778 C C . ALA A 1 99 ? -3.668 -25.797 0.928 1 82.88 99 ALA A C 1
ATOM 780 O O . ALA A 1 99 ? -4.605 -25.516 0.175 1 82.88 99 ALA A O 1
ATOM 781 N N . ALA A 1 100 ? -3.283 -27.031 1.239 1 85.12 100 ALA A N 1
ATOM 782 C CA . ALA A 1 100 ? -4.031 -28.172 0.721 1 85.12 100 ALA A CA 1
ATOM 783 C C . ALA A 1 100 ? -5.457 -28.188 1.263 1 85.12 100 ALA A C 1
ATOM 785 O O . ALA A 1 100 ? -6.398 -28.516 0.538 1 85.12 100 ALA A O 1
ATOM 786 N N . GLY A 1 101 ? -5.605 -27.875 2.492 1 85.81 101 GLY A N 1
ATOM 787 C CA . GLY A 1 101 ? -6.926 -27.797 3.096 1 85.81 101 GLY A CA 1
ATOM 788 C C . GLY A 1 101 ? -7.797 -26.719 2.471 1 85.81 101 GLY A C 1
ATOM 789 O O . GLY A 1 101 ? -8.992 -26.938 2.254 1 85.81 101 GLY A O 1
ATOM 790 N N . ARG A 1 102 ? -7.191 -25.703 2.152 1 87.31 102 ARG A N 1
ATOM 791 C CA . ARG A 1 102 ? -7.906 -24.625 1.486 1 87.31 102 ARG A CA 1
ATOM 792 C C . ARG A 1 102 ? -8.391 -25.062 0.105 1 87.31 102 ARG A C 1
ATOM 794 O O . ARG A 1 102 ? -9.547 -24.828 -0.254 1 87.31 102 ARG A O 1
ATOM 801 N N . GLN A 1 103 ? -7.508 -25.609 -0.538 1 90.25 103 GLN A N 1
ATOM 802 C CA . GLN A 1 103 ? -7.859 -26.078 -1.877 1 90.25 103 GLN A CA 1
ATOM 803 C C . GLN A 1 103 ? -9.016 -27.078 -1.831 1 90.25 103 GLN A C 1
ATOM 805 O O . GLN A 1 103 ? -9.93 -27 -2.654 1 90.25 103 GLN A O 1
ATOM 810 N N . PHE A 1 104 ? -8.922 -27.922 -0.887 1 91.44 104 PHE A N 1
ATOM 811 C CA . PHE A 1 104 ? -9.984 -28.906 -0.729 1 91.44 104 PHE A CA 1
ATOM 812 C C . PHE A 1 104 ? -11.312 -28.234 -0.425 1 91.44 104 PHE A C 1
ATOM 814 O O . PHE A 1 104 ? -12.336 -28.562 -1.038 1 91.44 104 PHE A O 1
ATOM 821 N N . ARG A 1 105 ? -11.359 -27.297 0.493 1 94.44 105 ARG A N 1
ATOM 822 C CA . ARG A 1 105 ? -12.57 -26.578 0.849 1 94.44 105 ARG A CA 1
ATOM 823 C C . ARG A 1 105 ? -13.195 -25.922 -0.377 1 94.44 105 ARG A C 1
ATOM 825 O O . ARG A 1 105 ? -14.398 -26.047 -0.611 1 94.44 105 ARG A O 1
ATOM 832 N N . TYR A 1 106 ? -12.406 -25.281 -1.119 1 95.88 106 TYR A N 1
ATOM 833 C CA . TYR A 1 106 ? -12.93 -24.531 -2.244 1 95.88 106 TYR A CA 1
ATOM 834 C C . TYR A 1 106 ? -13.398 -25.453 -3.359 1 95.88 106 TYR A C 1
ATOM 836 O O . TYR A 1 106 ? -14.344 -25.125 -4.09 1 95.88 106 TYR A O 1
ATOM 844 N N . HIS A 1 107 ? -12.711 -26.578 -3.4 1 95.12 107 HIS A N 1
ATOM 845 C CA . HIS A 1 107 ? -13.211 -27.594 -4.328 1 95.12 107 HIS A CA 1
ATOM 846 C C . HIS A 1 107 ? -14.594 -28.062 -3.922 1 95.12 107 HIS A C 1
ATOM 848 O O . HIS A 1 107 ? -15.477 -28.219 -4.77 1 95.12 107 HIS A O 1
ATOM 854 N N . VAL A 1 108 ? -14.766 -28.297 -2.672 1 96.19 108 VAL A N 1
ATOM 855 C CA . VAL A 1 108 ? -16.047 -28.734 -2.137 1 96.19 108 VAL A CA 1
ATOM 856 C C . VAL A 1 108 ? -17.109 -27.656 -2.377 1 96.19 108 VAL A C 1
ATOM 858 O O . VAL A 1 108 ? -18.219 -27.953 -2.814 1 96.19 108 VAL A O 1
ATOM 861 N N . PHE A 1 109 ? -16.766 -26.422 -2.135 1 97.81 109 PHE A N 1
ATOM 862 C CA . PHE A 1 109 ? -17.703 -25.312 -2.316 1 97.81 109 PHE A CA 1
ATOM 863 C C . PHE A 1 109 ? -18.156 -25.219 -3.77 1 97.81 109 PHE A C 1
ATOM 865 O O . PHE A 1 109 ? -19.344 -25.016 -4.043 1 97.81 109 PHE A O 1
ATOM 872 N N . ALA A 1 110 ? -17.219 -25.375 -4.641 1 97.56 110 ALA A N 1
ATOM 873 C CA . ALA A 1 110 ? -17.531 -25.328 -6.066 1 97.56 110 ALA A CA 1
ATOM 874 C C . ALA A 1 110 ? -18.516 -26.438 -6.449 1 97.56 110 ALA A C 1
ATOM 876 O O . ALA A 1 110 ? -19.453 -26.203 -7.203 1 97.56 110 ALA A O 1
ATOM 877 N N . LYS A 1 111 ? -18.25 -27.609 -5.934 1 97.25 111 LYS A N 1
ATOM 878 C CA . LYS A 1 111 ? -19.125 -28.75 -6.195 1 97.25 111 LYS A CA 1
ATOM 879 C C . LYS A 1 111 ? -20.531 -28.516 -5.66 1 97.25 111 LYS A C 1
ATOM 881 O O . LYS A 1 111 ? -21.516 -28.766 -6.352 1 97.25 111 LYS A O 1
ATOM 886 N N . VAL A 1 112 ? -20.641 -28 -4.477 1 97.75 112 VAL A N 1
ATOM 887 C CA . VAL A 1 112 ? -21.938 -27.734 -3.844 1 97.75 112 VAL A CA 1
ATOM 888 C C . VAL A 1 112 ? -22.703 -26.672 -4.637 1 97.75 112 VAL A C 1
ATOM 890 O O . VAL A 1 112 ? -23.906 -26.781 -4.809 1 97.75 112 VAL A O 1
ATOM 893 N N . MET A 1 113 ? -22.031 -25.688 -5.094 1 97.81 113 MET A N 1
ATOM 894 C CA . MET A 1 113 ? -22.656 -24.641 -5.891 1 97.81 113 MET A CA 1
ATOM 895 C C . MET A 1 113 ? -23.266 -25.203 -7.16 1 97.81 113 MET A C 1
ATOM 897 O O . MET A 1 113 ? -24.422 -24.922 -7.48 1 97.81 113 MET A O 1
ATOM 901 N N . ARG A 1 114 ? -22.516 -26.016 -7.832 1 97.06 114 ARG A N 1
ATOM 902 C CA . ARG A 1 114 ? -22.969 -26.594 -9.086 1 97.06 114 ARG A CA 1
ATOM 903 C C . ARG A 1 114 ? -24.188 -27.5 -8.859 1 97.06 114 ARG A C 1
ATOM 905 O O . ARG A 1 114 ? -25.172 -27.406 -9.594 1 97.06 114 ARG A O 1
ATOM 912 N N . GLU A 1 115 ? -24.109 -28.312 -7.867 1 97.38 115 GLU A N 1
ATOM 913 C CA . GLU A 1 115 ? -25.141 -29.297 -7.598 1 97.38 115 GLU A CA 1
ATOM 914 C C . GLU A 1 115 ? -26.438 -28.641 -7.152 1 97.38 115 GLU A C 1
ATOM 916 O O . GLU A 1 115 ? -27.516 -29.188 -7.332 1 97.38 115 GLU A O 1
ATOM 921 N N . ASN A 1 116 ? -26.375 -27.438 -6.605 1 97.25 116 ASN A N 1
ATOM 922 C CA . ASN A 1 116 ? -27.547 -26.781 -6.078 1 97.25 116 ASN A CA 1
ATOM 923 C C . ASN A 1 116 ? -27.922 -25.547 -6.914 1 97.25 116 ASN A C 1
ATOM 925 O O . ASN A 1 116 ? -28.781 -24.766 -6.52 1 97.25 116 ASN A O 1
ATOM 929 N N . ARG A 1 117 ? -27.172 -25.297 -8.055 1 96.69 117 ARG A N 1
ATOM 930 C CA . ARG A 1 117 ? -27.391 -24.156 -8.945 1 96.69 117 ARG A CA 1
ATOM 931 C C . ARG A 1 117 ? -27.344 -22.844 -8.164 1 96.69 117 ARG A C 1
ATOM 933 O O . ARG A 1 117 ? -28.219 -22 -8.32 1 96.69 117 ARG A O 1
ATOM 940 N N . ALA A 1 118 ? -26.422 -22.812 -7.234 1 97.56 118 ALA A N 1
ATOM 941 C CA . ALA A 1 118 ? -26.234 -21.609 -6.426 1 97.56 118 ALA A CA 1
ATOM 942 C C . ALA A 1 118 ? -25.516 -20.531 -7.215 1 97.56 118 ALA A C 1
ATOM 944 O O . ALA A 1 118 ? -24.625 -20.812 -8.016 1 97.56 118 ALA A O 1
ATOM 945 N N . THR A 1 119 ? -25.828 -19.297 -6.914 1 96.75 119 THR A N 1
ATOM 946 C CA . THR A 1 119 ? -25.234 -18.188 -7.66 1 96.75 119 THR A CA 1
ATOM 947 C C . THR A 1 119 ? -24.031 -17.609 -6.918 1 96.75 119 THR A C 1
ATOM 949 O O . THR A 1 119 ? -23.25 -16.859 -7.496 1 96.75 119 THR A O 1
ATOM 952 N N . ALA A 1 120 ? -23.922 -18.031 -5.621 1 97.94 120 ALA A N 1
ATOM 953 C CA . ALA A 1 120 ? -22.797 -17.484 -4.855 1 97.94 120 ALA A CA 1
ATOM 954 C C . ALA A 1 120 ? -22.422 -18.406 -3.693 1 97.94 120 ALA A C 1
ATOM 956 O O . ALA A 1 120 ? -23.266 -19.156 -3.203 1 97.94 120 ALA A O 1
ATOM 957 N N . VAL A 1 121 ? -21.172 -18.344 -3.33 1 98.25 121 VAL A N 1
ATOM 958 C CA . VAL A 1 121 ? -20.703 -18.906 -2.068 1 98.25 121 VAL A CA 1
ATOM 959 C C . VAL A 1 121 ? -20.266 -17.797 -1.125 1 98.25 121 VAL A C 1
ATOM 961 O O . VAL A 1 121 ? -19.609 -16.844 -1.543 1 98.25 121 VAL A O 1
ATOM 964 N N . LEU A 1 122 ? -20.75 -17.844 0.089 1 98.31 122 LEU A N 1
ATOM 965 C CA . LEU A 1 122 ? -20.422 -16.844 1.096 1 98.31 122 LEU A CA 1
ATOM 966 C C . LEU A 1 122 ? -19.469 -17.406 2.139 1 98.31 122 LEU A C 1
ATOM 968 O O . LEU A 1 122 ? -19.703 -18.5 2.67 1 98.31 122 LEU A O 1
ATOM 972 N N . THR A 1 123 ? -18.391 -16.688 2.363 1 97.88 123 THR A N 1
ATOM 973 C CA . THR A 1 123 ? -17.469 -17.047 3.438 1 97.88 123 THR A CA 1
ATOM 974 C C . THR A 1 123 ? -17.422 -15.938 4.488 1 97.88 123 THR A C 1
ATOM 976 O O . THR A 1 123 ? -17.812 -14.805 4.223 1 97.88 123 THR A O 1
ATOM 979 N N . ALA A 1 124 ? -16.938 -16.281 5.664 1 97.62 124 ALA A N 1
ATOM 980 C CA . ALA A 1 124 ? -17.078 -15.367 6.801 1 97.62 124 ALA A CA 1
ATOM 981 C C . ALA A 1 124 ? -15.773 -14.641 7.09 1 97.62 124 ALA A C 1
ATOM 983 O O . ALA A 1 124 ? -15.461 -14.352 8.242 1 97.62 124 ALA A O 1
ATOM 984 N N . HIS A 1 125 ? -15.023 -14.445 6.027 1 96.88 125 HIS A N 1
ATOM 985 C CA . HIS A 1 125 ? -13.844 -13.617 6.227 1 96.88 125 HIS A CA 1
ATOM 986 C C . HIS A 1 125 ? -14.219 -12.234 6.742 1 96.88 125 HIS A C 1
ATOM 988 O O . HIS A 1 125 ? -15.227 -11.664 6.328 1 96.88 125 HIS A O 1
ATOM 994 N N . HIS A 1 126 ? -13.422 -11.758 7.621 1 97.06 126 HIS A N 1
ATOM 995 C CA . HIS A 1 126 ? -13.727 -10.5 8.297 1 97.06 126 HIS A CA 1
ATOM 996 C C . HIS A 1 126 ? -12.531 -9.555 8.25 1 97.06 126 HIS A C 1
ATOM 998 O O . HIS A 1 126 ? -11.539 -9.828 7.578 1 97.06 126 HIS A O 1
ATOM 1004 N N . ALA A 1 127 ? -12.625 -8.461 8.953 1 95.88 127 ALA A N 1
ATOM 1005 C CA . ALA A 1 127 ? -11.641 -7.383 8.852 1 95.88 127 ALA A CA 1
ATOM 1006 C C . ALA A 1 127 ? -10.281 -7.836 9.359 1 95.88 127 ALA A C 1
ATOM 1008 O O . ALA A 1 127 ? -9.242 -7.43 8.828 1 95.88 127 ALA A O 1
ATOM 1009 N N . ASN A 1 128 ? -10.305 -8.633 10.422 1 96.31 128 ASN A N 1
ATOM 1010 C CA . ASN A 1 128 ? -9.039 -9.133 10.953 1 96.31 128 ASN A CA 1
ATOM 1011 C C . ASN A 1 128 ? -8.328 -10.031 9.945 1 96.31 128 ASN A C 1
ATOM 1013 O O . ASN A 1 128 ? -7.102 -10 9.844 1 96.31 128 ASN A O 1
ATOM 1017 N N . ASP A 1 129 ? -9.117 -10.797 9.188 1 95.31 129 ASP A N 1
ATOM 1018 C CA . ASP A 1 129 ? -8.539 -11.625 8.133 1 95.31 129 ASP A CA 1
ATOM 1019 C C . ASP A 1 129 ? -7.875 -10.758 7.062 1 95.31 129 ASP A C 1
ATOM 1021 O O . ASP A 1 129 ? -6.84 -11.133 6.508 1 95.31 129 ASP A O 1
ATOM 1025 N N . GLN A 1 130 ? -8.508 -9.711 6.812 1 95.88 130 GLN A N 1
ATOM 1026 C CA . GLN A 1 130 ? -7.977 -8.773 5.824 1 95.88 130 GLN A CA 1
ATOM 1027 C C . GLN A 1 130 ? -6.594 -8.273 6.227 1 95.88 130 GLN A C 1
ATOM 1029 O O . GLN A 1 130 ? -5.676 -8.242 5.41 1 95.88 130 GLN A O 1
ATOM 1034 N N . VAL A 1 131 ? -6.457 -7.895 7.48 1 96.44 131 VAL A N 1
ATOM 1035 C CA . VAL A 1 131 ? -5.195 -7.371 7.988 1 96.44 131 VAL A CA 1
ATOM 1036 C C . VAL A 1 131 ? -4.133 -8.469 7.965 1 96.44 131 VAL A C 1
ATOM 1038 O O . VAL A 1 131 ? -2.986 -8.227 7.578 1 96.44 131 VAL A O 1
ATOM 1041 N N . GLU A 1 132 ? -4.566 -9.664 8.375 1 96.12 132 GLU A N 1
ATOM 1042 C CA . GLU A 1 132 ? -3.639 -10.797 8.352 1 96.12 132 GLU A CA 1
ATOM 1043 C C . GLU A 1 132 ? -3.113 -11.055 6.945 1 96.12 132 GLU A C 1
ATOM 1045 O O . GLU A 1 132 ? -1.909 -11.227 6.75 1 96.12 132 GLU A O 1
ATOM 1050 N N . THR A 1 133 ? -4.039 -11.062 6.039 1 94.94 133 THR A N 1
ATOM 1051 C CA . THR A 1 133 ? -3.674 -11.305 4.648 1 94.94 133 THR A CA 1
ATOM 1052 C C . THR A 1 133 ? -2.76 -10.203 4.129 1 94.94 133 THR A C 1
ATOM 1054 O O . THR A 1 133 ? -1.766 -10.477 3.453 1 94.94 133 THR A O 1
ATOM 1057 N N . TYR A 1 134 ? -3.066 -8.977 4.426 1 95.5 134 TYR A N 1
ATOM 1058 C CA . TYR A 1 134 ? -2.252 -7.844 4.012 1 95.5 134 TYR A CA 1
ATOM 1059 C C . TYR A 1 134 ? -0.816 -7.992 4.5 1 95.5 134 TYR A C 1
ATOM 1061 O O . TYR A 1 134 ? 0.128 -7.855 3.717 1 95.5 134 TYR A O 1
ATOM 1069 N N . LEU A 1 135 ? -0.693 -8.312 5.777 1 96.5 135 LEU A N 1
ATOM 1070 C CA . LEU A 1 135 ? 0.623 -8.422 6.398 1 96.5 135 LEU A CA 1
ATOM 1071 C C . LEU A 1 135 ? 1.383 -9.625 5.859 1 96.5 135 LEU A C 1
ATOM 1073 O O . LEU A 1 135 ? 2.602 -9.57 5.684 1 96.5 135 LEU A O 1
ATOM 1077 N N . MET A 1 136 ? 0.709 -10.68 5.629 1 94.19 136 MET A N 1
ATOM 1078 C CA . MET A 1 136 ? 1.343 -11.852 5.031 1 94.19 136 MET A CA 1
ATOM 1079 C C . MET A 1 136 ? 1.91 -11.523 3.654 1 94.19 136 MET A C 1
ATOM 1081 O O . MET A 1 136 ? 3.049 -11.875 3.346 1 94.19 136 MET A O 1
ATOM 1085 N N . LYS A 1 137 ? 1.09 -10.852 2.865 1 93.56 137 LYS A N 1
ATOM 1086 C CA . LYS A 1 137 ? 1.522 -10.477 1.523 1 93.56 137 LYS A CA 1
ATOM 1087 C C . LYS A 1 137 ? 2.652 -9.453 1.578 1 93.56 137 LYS A C 1
ATOM 1089 O O . LYS A 1 137 ? 3.537 -9.445 0.721 1 93.56 137 LYS A O 1
ATOM 1094 N N . LEU A 1 138 ? 2.574 -8.617 2.533 1 94.12 138 LEU A N 1
ATOM 1095 C CA . LEU A 1 138 ? 3.641 -7.641 2.734 1 94.12 138 LEU A CA 1
ATOM 1096 C C . LEU A 1 138 ? 4.98 -8.336 2.953 1 94.12 138 LEU A C 1
ATOM 1098 O O . LEU A 1 138 ? 6 -7.91 2.41 1 94.12 138 LEU A O 1
ATOM 1102 N N . ALA A 1 139 ? 4.945 -9.367 3.729 1 93.12 139 ALA A N 1
ATOM 1103 C CA . ALA A 1 139 ? 6.168 -10.094 4.07 1 93.12 139 ALA A CA 1
ATOM 1104 C C . ALA A 1 139 ? 6.633 -10.969 2.908 1 93.12 139 ALA A C 1
ATOM 1106 O O . ALA A 1 139 ? 7.832 -11.062 2.637 1 93.12 139 ALA A O 1
ATOM 1107 N N . ARG A 1 140 ? 5.73 -11.539 2.191 1 87.31 140 ARG A N 1
ATOM 1108 C CA . ARG A 1 140 ? 6.082 -12.586 1.235 1 87.31 140 ARG A CA 1
ATOM 1109 C C . ARG A 1 140 ? 6.145 -12.031 -0.184 1 87.31 140 ARG A C 1
ATOM 1111 O O . ARG A 1 140 ? 6.754 -12.633 -1.066 1 87.31 140 ARG A O 1
ATOM 1118 N N . GLY A 1 141 ? 5.531 -10.969 -0.345 1 76.88 141 GLY A N 1
ATOM 1119 C CA . GLY A 1 141 ? 5.359 -10.516 -1.717 1 76.88 141 GLY A CA 1
ATOM 1120 C C . GLY A 1 141 ? 6.262 -9.352 -2.08 1 76.88 141 GLY A C 1
ATOM 1121 O O . GLY A 1 141 ? 7.047 -8.891 -1.251 1 76.88 141 GLY A O 1
ATOM 1122 N N . GLY A 1 142 ? 6.281 -9.102 -3.43 1 78.88 142 GLY A N 1
ATOM 1123 C CA . GLY A 1 142 ? 7.027 -7.973 -3.959 1 78.88 142 GLY A CA 1
ATOM 1124 C C . GLY A 1 142 ? 6.258 -7.18 -4.996 1 78.88 142 GLY A C 1
ATOM 1125 O O . GLY A 1 142 ? 6.746 -6.164 -5.496 1 78.88 142 GLY A O 1
ATOM 1126 N N . ASP A 1 143 ? 5.012 -7.605 -5.199 1 85.12 143 ASP A N 1
ATOM 1127 C CA . ASP A 1 143 ? 4.129 -6.93 -6.148 1 85.12 143 ASP A CA 1
ATOM 1128 C C . ASP A 1 143 ? 2.986 -6.223 -5.426 1 85.12 143 ASP A C 1
ATOM 1130 O O . ASP A 1 143 ? 2.197 -6.859 -4.723 1 85.12 143 ASP A O 1
ATOM 1134 N N . ILE A 1 144 ? 2.889 -4.957 -5.652 1 90.38 144 ILE A N 1
ATOM 1135 C CA . ILE A 1 144 ? 1.989 -4.105 -4.883 1 90.38 144 ILE A CA 1
ATOM 1136 C C . ILE A 1 144 ? 0.544 -4.547 -5.098 1 90.38 144 ILE A C 1
ATOM 1138 O O . ILE A 1 144 ? -0.314 -4.328 -4.242 1 90.38 144 ILE A O 1
ATOM 1142 N N . SER A 1 145 ? 0.236 -5.148 -6.266 1 88.06 145 SER A N 1
ATOM 1143 C CA . SER A 1 145 ? -1.12 -5.613 -6.539 1 88.06 145 SER A CA 1
ATOM 1144 C C . SER A 1 145 ? -1.561 -6.664 -5.523 1 88.06 145 SER A C 1
ATOM 1146 O O . SER A 1 145 ? -2.758 -6.852 -5.297 1 88.06 145 SER A O 1
ATOM 1148 N N . GLN A 1 146 ? -0.629 -7.336 -4.914 1 89.12 146 GLN A N 1
ATOM 1149 C CA . GLN A 1 146 ? -0.928 -8.359 -3.922 1 89.12 146 GLN A CA 1
ATOM 1150 C C . GLN A 1 146 ? -1.469 -7.742 -2.637 1 89.12 146 GLN A C 1
ATOM 1152 O O . GLN A 1 146 ? -2.107 -8.422 -1.832 1 89.12 146 GLN A O 1
ATOM 1157 N N . LEU A 1 147 ? -1.259 -6.473 -2.416 1 93.75 147 LEU A N 1
ATOM 1158 C CA . LEU A 1 147 ? -1.654 -5.816 -1.176 1 93.75 147 LEU A CA 1
ATOM 1159 C C . LEU A 1 147 ? -3.104 -5.348 -1.246 1 93.75 147 LEU A C 1
ATOM 1161 O O . LEU A 1 147 ? -3.592 -4.688 -0.327 1 93.75 147 LEU A O 1
ATOM 1165 N N . THR A 1 148 ? -3.799 -5.688 -2.354 1 92.5 148 THR A N 1
ATOM 1166 C CA . THR A 1 148 ? -5.227 -5.406 -2.424 1 92.5 148 THR A CA 1
ATOM 1167 C C . THR A 1 148 ? -6.008 -6.332 -1.496 1 92.5 148 THR A C 1
ATOM 1169 O O . THR A 1 148 ? -7.188 -6.094 -1.22 1 92.5 148 THR A O 1
ATOM 1172 N N . GLY A 1 149 ? -5.355 -7.328 -0.93 1 91.19 149 GLY A N 1
ATOM 1173 C CA . GLY A 1 149 ? -5.938 -8.188 0.09 1 91.19 149 GLY A CA 1
ATOM 1174 C C . GLY A 1 149 ? -7.078 -9.039 -0.429 1 91.19 149 GLY A C 1
ATOM 1175 O O . GLY A 1 149 ? -7.031 -9.523 -1.562 1 91.19 149 GLY A O 1
ATOM 1176 N N . ILE A 1 150 ? -8.023 -9.32 0.446 1 94.44 150 ILE A N 1
ATOM 1177 C CA . ILE A 1 150 ? -9.172 -10.172 0.139 1 94.44 150 ILE A CA 1
ATOM 1178 C C . ILE A 1 150 ? -10.258 -9.344 -0.54 1 94.44 150 ILE A C 1
ATOM 1180 O O . ILE A 1 150 ? -10.711 -8.328 0.002 1 94.44 150 ILE A O 1
ATOM 1184 N N . ALA A 1 151 ? -10.617 -9.773 -1.683 1 92.31 151 ALA A N 1
ATOM 1185 C CA . ALA A 1 151 ? -11.68 -9.07 -2.402 1 92.31 151 ALA A CA 1
ATOM 1186 C C . ALA A 1 151 ? -13.047 -9.367 -1.786 1 92.31 151 ALA A C 1
ATOM 1188 O O . ALA A 1 151 ? -13.312 -10.492 -1.36 1 92.31 151 ALA A O 1
ATOM 1189 N N . THR A 1 152 ? -13.836 -8.375 -1.76 1 92.62 152 THR A N 1
ATOM 1190 C CA . THR A 1 152 ? -15.188 -8.547 -1.251 1 92.62 152 THR A CA 1
ATOM 1191 C C . THR A 1 152 ? -15.969 -9.547 -2.107 1 92.62 152 THR A C 1
ATOM 1193 O O . THR A 1 152 ? -16.797 -10.305 -1.593 1 92.62 152 THR A O 1
ATOM 1196 N N . SER A 1 153 ? -15.719 -9.484 -3.385 1 94.25 153 SER A N 1
ATOM 1197 C CA . SER A 1 153 ? -16.375 -10.352 -4.359 1 94.25 153 SER A CA 1
ATOM 1198 C C . SER A 1 153 ? -15.43 -10.719 -5.492 1 94.25 153 SER A C 1
ATOM 1200 O O . SER A 1 153 ? -14.625 -9.898 -5.938 1 94.25 153 SER A O 1
ATOM 1202 N N . ARG A 1 154 ? -15.461 -11.992 -5.895 1 92.88 154 ARG A N 1
ATOM 1203 C CA . ARG A 1 154 ? -14.672 -12.43 -7.043 1 92.88 154 ARG A CA 1
ATOM 1204 C C . ARG A 1 154 ? -15.367 -13.57 -7.781 1 92.88 154 ARG A C 1
ATOM 1206 O O . ARG A 1 154 ? -16.172 -14.305 -7.191 1 92.88 154 ARG A O 1
ATOM 1213 N N . PRO A 1 155 ? -15.125 -13.68 -9.133 1 94.06 155 PRO A N 1
ATOM 1214 C CA . PRO A 1 155 ? -15.664 -14.852 -9.836 1 94.06 155 PRO A CA 1
ATOM 1215 C C . PRO A 1 155 ? -15.188 -16.172 -9.227 1 94.06 155 PRO A C 1
ATOM 1217 O O . PRO A 1 155 ? -14.039 -16.281 -8.805 1 94.06 155 PRO A O 1
ATOM 1220 N N . PHE A 1 156 ? -16.156 -17.109 -9.156 1 95.75 156 PHE A N 1
ATOM 1221 C CA . PHE A 1 156 ? -15.836 -18.406 -8.578 1 95.75 156 PHE A CA 1
ATOM 1222 C C . PHE A 1 156 ? -16.812 -19.469 -9.062 1 95.75 156 PHE A C 1
ATOM 1224 O O . PHE A 1 156 ? -18.031 -19.297 -8.953 1 95.75 156 PHE A O 1
ATOM 1231 N N . ALA A 1 157 ? -16.219 -20.547 -9.617 1 94.94 157 ALA A N 1
ATOM 1232 C CA . ALA A 1 157 ? -17.016 -21.656 -10.125 1 94.94 157 ALA A CA 1
ATOM 1233 C C . ALA A 1 157 ? -18.125 -21.156 -11.055 1 94.94 157 ALA A C 1
ATOM 1235 O O . ALA A 1 157 ? -17.859 -20.438 -12.023 1 94.94 157 ALA A O 1
ATOM 1236 N N . THR A 1 158 ? -19.359 -21.438 -10.742 1 92.25 158 THR A N 1
ATOM 1237 C CA . THR A 1 158 ? -20.469 -21.078 -11.617 1 92.25 158 THR A CA 1
ATOM 1238 C C . THR A 1 158 ? -21.031 -19.719 -11.242 1 92.25 158 THR A C 1
ATOM 1240 O O . THR A 1 158 ? -22 -19.25 -11.844 1 92.25 158 THR A O 1
ATOM 1243 N N . GLY A 1 159 ? -20.422 -19.078 -10.281 1 96.25 159 GLY A N 1
ATOM 1244 C CA . GLY A 1 159 ? -20.938 -17.797 -9.812 1 96.25 159 GLY A CA 1
ATOM 1245 C C . GLY A 1 159 ? -19.875 -16.922 -9.195 1 96.25 159 GLY A C 1
ATOM 1246 O O . GLY A 1 159 ? -18.859 -16.625 -9.828 1 96.25 159 GLY A O 1
ATOM 1247 N N . ARG A 1 160 ? -20.203 -16.562 -7.863 1 97.19 160 ARG A N 1
ATOM 1248 C CA . ARG A 1 160 ? -19.266 -15.641 -7.223 1 97.19 160 ARG A CA 1
ATOM 1249 C C . ARG A 1 160 ? -18.953 -16.078 -5.797 1 97.19 160 ARG A C 1
ATOM 1251 O O . ARG A 1 160 ? -19.766 -16.781 -5.168 1 97.19 160 ARG A O 1
ATOM 1258 N N . LEU A 1 161 ? -17.797 -15.711 -5.363 1 97.75 161 LEU A N 1
ATOM 1259 C CA . LEU A 1 161 ? -17.438 -15.805 -3.957 1 97.75 161 LEU A CA 1
ATOM 1260 C C . LEU A 1 161 ? -17.531 -14.445 -3.273 1 97.75 161 LEU A C 1
ATOM 1262 O O . LEU A 1 161 ? -16.922 -13.477 -3.721 1 97.75 161 LEU A O 1
ATOM 1266 N N . ILE A 1 162 ? -18.359 -14.398 -2.246 1 97.5 162 ILE A N 1
ATOM 1267 C CA . ILE A 1 162 ? -18.656 -13.125 -1.596 1 97.5 162 ILE A CA 1
ATOM 1268 C C . ILE A 1 162 ? -18.281 -13.195 -0.119 1 97.5 162 ILE A C 1
ATOM 1270 O O . ILE A 1 162 ? -18.516 -14.219 0.538 1 97.5 162 ILE A O 1
ATOM 1274 N N . ARG A 1 163 ? -17.734 -12.148 0.368 1 97.25 163 ARG A N 1
ATOM 1275 C CA . ARG A 1 163 ? -17.359 -12.031 1.772 1 97.25 163 ARG A CA 1
ATOM 1276 C C . ARG A 1 163 ? -18.047 -10.844 2.432 1 97.25 163 ARG A C 1
ATOM 1278 O O . ARG A 1 163 ? -17.422 -9.812 2.674 1 97.25 163 ARG A O 1
ATOM 1285 N N . PRO A 1 164 ? -19.219 -11.031 2.869 1 96.69 164 PRO A N 1
ATOM 1286 C CA . PRO A 1 164 ? -20.047 -9.914 3.324 1 96.69 164 PRO A CA 1
ATOM 1287 C C . PRO A 1 164 ? -19.594 -9.352 4.668 1 96.69 164 PRO A C 1
ATOM 1289 O O . PRO A 1 164 ? -19.984 -8.25 5.051 1 96.69 164 PRO A O 1
ATOM 1292 N N . LEU A 1 165 ? -18.719 -10.094 5.41 1 96.81 165 LEU A N 1
ATOM 1293 C CA . LEU A 1 165 ? -18.312 -9.68 6.746 1 96.81 165 LEU A CA 1
ATOM 1294 C C . LEU A 1 165 ? -16.938 -9.031 6.727 1 96.81 165 LEU A C 1
ATOM 1296 O O . LEU A 1 165 ? -16.344 -8.781 7.777 1 96.81 165 LEU A O 1
ATOM 1300 N N . LEU A 1 166 ? -16.422 -8.734 5.617 1 94.69 166 LEU A N 1
ATOM 1301 C CA . LEU A 1 166 ? -15.039 -8.297 5.457 1 94.69 166 LEU A CA 1
ATOM 1302 C C . LEU A 1 166 ? -14.797 -6.98 6.188 1 94.69 166 LEU A C 1
ATOM 1304 O O . LEU A 1 166 ? -13.656 -6.621 6.465 1 94.69 166 LEU A O 1
ATOM 1308 N N . THR A 1 167 ? -15.852 -6.195 6.555 1 90.88 167 THR A N 1
ATOM 1309 C CA . THR A 1 167 ? -15.703 -4.918 7.246 1 90.88 167 THR A CA 1
ATOM 1310 C C . THR A 1 167 ? -15.961 -5.082 8.742 1 90.88 167 THR A C 1
ATOM 1312 O O . THR A 1 167 ? -15.875 -4.117 9.5 1 90.88 167 THR A O 1
ATOM 1315 N N . TRP A 1 168 ? -16.297 -6.285 9.148 1 94.88 168 TRP A N 1
ATOM 1316 C CA . TRP A 1 168 ? -16.562 -6.57 10.555 1 94.88 168 TRP A CA 1
ATOM 1317 C C . TRP A 1 168 ? -15.289 -6.965 11.289 1 94.88 168 TRP A C 1
ATOM 1319 O O . TRP A 1 168 ? -14.492 -7.75 10.773 1 94.88 168 TRP A O 1
ATOM 1329 N N . SER A 1 169 ? -15.156 -6.395 12.453 1 95.06 169 SER A N 1
ATOM 1330 C CA . SER A 1 169 ? -14.055 -6.855 13.297 1 95.06 169 SER A CA 1
ATOM 1331 C C . SER A 1 169 ? -14.422 -8.141 14.031 1 95.06 169 SER A C 1
ATOM 1333 O O . SER A 1 169 ? -15.602 -8.445 14.203 1 95.06 169 SER A O 1
ATOM 1335 N N . LYS A 1 170 ? -13.414 -8.844 14.461 1 94.62 170 LYS A N 1
ATOM 1336 C CA . LYS A 1 170 ? -13.648 -10.039 15.266 1 94.62 170 LYS A CA 1
ATOM 1337 C C . LYS A 1 170 ? -14.438 -9.695 16.531 1 94.62 170 LYS A C 1
ATOM 1339 O O . LYS A 1 170 ? -15.336 -10.445 16.938 1 94.62 170 LYS A O 1
ATOM 1344 N N . ASP A 1 171 ? -14.156 -8.562 17.141 1 94.31 171 ASP A N 1
ATOM 1345 C CA . ASP A 1 171 ? -14.859 -8.117 18.328 1 94.31 171 ASP A CA 1
ATOM 1346 C C . ASP A 1 171 ? -16.328 -7.852 18.047 1 94.31 171 ASP A C 1
ATOM 1348 O O . ASP A 1 171 ? -17.203 -8.188 18.844 1 94.31 171 ASP A O 1
ATOM 1352 N N . GLN A 1 172 ? -16.562 -7.242 16.969 1 95.19 172 GLN A N 1
ATOM 1353 C CA . GLN A 1 172 ? -17.953 -6.996 16.562 1 95.19 172 GLN A CA 1
ATOM 1354 C C . GLN A 1 172 ? -18.703 -8.305 16.375 1 95.19 172 GLN A C 1
ATOM 1356 O O . GLN A 1 172 ? -19.875 -8.414 16.75 1 95.19 172 GLN A O 1
ATOM 1361 N N . LEU A 1 173 ? -18.062 -9.297 15.805 1 96.94 173 LEU A N 1
ATOM 1362 C CA . LEU A 1 173 ? -18.672 -10.602 15.594 1 96.94 173 LEU A CA 1
ATOM 1363 C C . LEU A 1 173 ? -18.953 -11.297 16.922 1 96.94 173 LEU A C 1
ATOM 1365 O O . LEU A 1 173 ? -20.031 -11.852 17.125 1 96.94 173 LEU A O 1
ATOM 1369 N N . ARG A 1 174 ? -18.031 -11.219 17.812 1 96.44 174 ARG A N 1
ATOM 1370 C CA . ARG A 1 174 ? -18.203 -11.82 19.125 1 96.44 174 ARG A CA 1
ATOM 1371 C C . ARG A 1 174 ? -19.312 -11.133 19.906 1 96.44 174 ARG A C 1
ATOM 1373 O O . ARG A 1 174 ? -20.109 -11.789 20.578 1 96.44 174 ARG A O 1
ATOM 1380 N N . ASN A 1 175 ? -19.328 -9.852 19.844 1 96.81 175 ASN A N 1
ATOM 1381 C CA . ASN A 1 175 ? -20.375 -9.094 20.5 1 96.81 175 ASN A CA 1
ATOM 1382 C C . ASN A 1 175 ? -21.75 -9.43 19.938 1 96.81 175 ASN A C 1
ATOM 1384 O O . ASN A 1 175 ? -22.719 -9.586 20.688 1 96.81 175 ASN A O 1
ATOM 1388 N N . TYR A 1 176 ? -21.812 -9.508 18.656 1 96.56 176 TYR A N 1
ATOM 1389 C CA . TYR A 1 176 ? -23.062 -9.898 18.016 1 96.56 176 TYR A CA 1
ATOM 1390 C C . TYR A 1 176 ? -23.516 -11.281 18.484 1 96.56 176 TYR A C 1
ATOM 1392 O O . TYR A 1 176 ? -24.688 -11.484 18.812 1 96.56 176 TYR A O 1
ATOM 1400 N N . ALA A 1 177 ? -22.578 -12.219 18.453 1 97.19 177 ALA A N 1
ATOM 1401 C CA . ALA A 1 177 ? -22.891 -13.578 18.875 1 97.19 177 ALA A CA 1
ATOM 1402 C C . ALA A 1 177 ? -23.406 -13.602 20.312 1 97.19 177 ALA A C 1
ATOM 1404 O O . ALA A 1 177 ? -24.359 -14.32 20.625 1 97.19 177 ALA A O 1
ATOM 1405 N N . ALA A 1 178 ? -22.766 -12.836 21.141 1 97.19 178 ALA A N 1
ATOM 1406 C CA . ALA A 1 178 ? -23.188 -12.758 22.531 1 97.19 178 ALA A CA 1
ATOM 1407 C C . ALA A 1 178 ? -24.562 -12.141 22.672 1 97.19 178 ALA A C 1
ATOM 1409 O O . ALA A 1 178 ? -25.422 -12.664 23.391 1 97.19 178 ALA A O 1
ATOM 1410 N N . GLU A 1 179 ? -24.828 -11.086 22 1 96.88 179 GLU A N 1
ATOM 1411 C CA . GLU A 1 179 ? -26.078 -10.359 22.078 1 96.88 179 GLU A CA 1
ATOM 1412 C C . GLU A 1 179 ? -27.234 -11.195 21.516 1 96.88 179 GLU A C 1
ATOM 1414 O O . GLU A 1 179 ? -28.359 -11.141 22.047 1 96.88 179 GLU A O 1
ATOM 1419 N N . GLN A 1 180 ? -26.953 -11.938 20.5 1 96.44 180 GLN A N 1
ATOM 1420 C CA . GLN A 1 180 ? -28 -12.695 19.812 1 96.44 180 GLN A CA 1
ATOM 1421 C C . GLN A 1 180 ? -28 -14.156 20.266 1 96.44 180 GLN A C 1
ATOM 1423 O O . GLN A 1 180 ? -28.734 -14.977 19.734 1 96.44 180 GLN A O 1
ATOM 1428 N N . HIS A 1 181 ? -27.062 -14.555 21.156 1 96.12 181 HIS A N 1
ATOM 1429 C CA . HIS A 1 181 ? -26.969 -15.891 21.719 1 96.12 181 HIS A CA 1
ATOM 1430 C C . HIS A 1 181 ? -26.672 -16.938 20.641 1 96.12 181 HIS A C 1
ATOM 1432 O O . HIS A 1 181 ? -27.312 -17.984 20.594 1 96.12 181 HIS A O 1
ATOM 1438 N N . VAL A 1 182 ? -25.781 -16.594 19.766 1 95.62 182 VAL A N 1
ATOM 1439 C CA . VAL A 1 182 ? -25.328 -17.531 18.734 1 95.62 182 VAL A CA 1
ATOM 1440 C C . VAL A 1 182 ? -24.328 -18.5 19.344 1 95.62 182 VAL A C 1
ATOM 1442 O O . VAL A 1 182 ? -23.312 -18.094 19.891 1 95.62 182 VAL A O 1
ATOM 1445 N N . VAL A 1 183 ? -24.594 -19.797 19.203 1 94.56 183 VAL A N 1
ATOM 1446 C CA . VAL A 1 183 ? -23.688 -20.828 19.703 1 94.56 183 VAL A CA 1
ATOM 1447 C C . VAL A 1 183 ? -22.578 -21.078 18.688 1 94.56 183 VAL A C 1
ATOM 1449 O O . VAL A 1 183 ? -22.828 -21.141 17.484 1 94.56 183 VAL A O 1
ATOM 1452 N N . TYR A 1 184 ? -21.391 -21.172 19.172 1 93.44 184 TYR A N 1
ATOM 1453 C CA . TYR A 1 184 ? -20.25 -21.484 18.312 1 93.44 184 TYR A CA 1
ATOM 1454 C C . TYR A 1 184 ? -19.188 -22.281 19.078 1 93.44 184 TYR A C 1
ATOM 1456 O O . TYR A 1 184 ? -19.297 -22.469 20.281 1 93.44 184 TYR A O 1
ATOM 1464 N N . PHE A 1 185 ? -18.234 -22.812 18.266 1 88.94 185 PHE A N 1
ATOM 1465 C CA . PHE A 1 185 ? -17.172 -23.625 18.844 1 88.94 185 PHE A CA 1
ATOM 1466 C C . PHE A 1 185 ? -15.805 -23.047 18.516 1 88.94 185 PHE A C 1
ATOM 1468 O O . PHE A 1 185 ? -15.586 -22.5 17.438 1 88.94 185 PHE A O 1
ATOM 1475 N N . GLU A 1 186 ? -14.891 -23 19.438 1 81.25 186 GLU A N 1
ATOM 1476 C CA . GLU A 1 186 ? -13.547 -22.453 19.234 1 81.25 186 GLU A CA 1
ATOM 1477 C C . GLU A 1 186 ? -12.586 -23.547 18.781 1 81.25 186 GLU A C 1
ATOM 1479 O O . GLU A 1 186 ? -12.617 -24.672 19.281 1 81.25 186 GLU A O 1
ATOM 1484 N N . ASP A 1 187 ? -11.875 -23.156 17.703 1 69.19 187 ASP A N 1
ATOM 1485 C CA . ASP A 1 187 ? -10.906 -24.094 17.125 1 69.19 187 ASP A CA 1
ATOM 1486 C C . ASP A 1 187 ? -9.555 -23.984 17.828 1 69.19 187 ASP A C 1
ATOM 1488 O O . ASP A 1 187 ? -8.922 -22.922 17.812 1 69.19 187 ASP A O 1
ATOM 1492 N N . VAL A 1 188 ? -9.055 -25.047 18.422 1 64.06 188 VAL A N 1
ATOM 1493 C CA . VAL A 1 188 ? -7.801 -25.094 19.172 1 64.06 188 VAL A CA 1
ATOM 1494 C C . VAL A 1 188 ? -6.621 -24.859 18.234 1 64.06 188 VAL A C 1
ATOM 1496 O O . VAL A 1 188 ? -5.605 -24.281 18.625 1 64.06 188 VAL A O 1
ATOM 1499 N N . THR A 1 189 ? -6.664 -25.297 16.938 1 64.69 189 THR A N 1
ATOM 1500 C CA . THR A 1 189 ? -5.551 -25.219 16 1 64.69 189 THR A CA 1
ATOM 1501 C C . THR A 1 189 ? -5.207 -23.766 15.711 1 64.69 189 THR A C 1
ATOM 1503 O O . THR A 1 189 ? -4.113 -23.453 15.227 1 64.69 189 THR A O 1
ATOM 1506 N N . ASN A 1 190 ? -5.973 -22.938 16.203 1 68.06 190 ASN A N 1
ATOM 1507 C CA . ASN A 1 190 ? -5.82 -21.516 15.945 1 68.06 190 ASN A CA 1
ATOM 1508 C C . ASN A 1 190 ? -4.699 -20.906 16.797 1 68.06 190 ASN A C 1
ATOM 1510 O O . ASN A 1 190 ? -4.297 -19.766 16.562 1 68.06 190 ASN A O 1
ATOM 1514 N N . GLN A 1 191 ? -4.031 -21.766 17.547 1 71.56 191 GLN A N 1
ATOM 1515 C CA . GLN A 1 191 ? -3.066 -21.188 18.484 1 71.56 191 GLN A CA 1
ATOM 1516 C C . GLN A 1 191 ? -1.64 -21.594 18.109 1 71.56 191 GLN A C 1
ATOM 1518 O O . GLN A 1 191 ? -0.677 -21.078 18.688 1 71.56 191 GLN A O 1
ATOM 1523 N N . ASP A 1 192 ? -1.493 -22.422 17.062 1 74.31 192 ASP A N 1
ATOM 1524 C CA . ASP A 1 192 ? -0.163 -22.859 16.672 1 74.31 192 ASP A CA 1
ATOM 1525 C C . ASP A 1 192 ? 0.565 -21.781 15.867 1 74.31 192 ASP A C 1
ATOM 1527 O O . ASP A 1 192 ? 0.347 -21.641 14.664 1 74.31 192 ASP A O 1
ATOM 1531 N N . VAL A 1 193 ? 1.509 -21.188 16.453 1 76.25 193 VAL A N 1
ATOM 1532 C CA . VAL A 1 193 ? 2.178 -20.031 15.859 1 76.25 193 VAL A CA 1
ATOM 1533 C C . VAL A 1 193 ? 3.238 -20.5 14.867 1 76.25 193 VAL A C 1
ATOM 1535 O O . VAL A 1 193 ? 3.906 -19.672 14.234 1 76.25 193 VAL A O 1
ATOM 1538 N N . ALA A 1 194 ? 3.365 -21.781 14.727 1 76.62 194 ALA A N 1
ATOM 1539 C CA . ALA A 1 194 ? 4.25 -22.297 13.68 1 76.62 194 ALA A CA 1
ATOM 1540 C C . ALA A 1 194 ? 3.689 -22.016 12.289 1 76.62 194 ALA A C 1
ATOM 1542 O O . ALA A 1 194 ? 4.438 -21.938 11.312 1 76.62 194 ALA A O 1
ATOM 1543 N N . LEU A 1 195 ? 2.404 -21.859 12.297 1 80.5 195 LEU A N 1
ATOM 1544 C CA . LEU A 1 195 ? 1.746 -21.469 11.055 1 80.5 195 LEU A CA 1
ATOM 1545 C C . LEU A 1 195 ? 1.827 -19.953 10.852 1 80.5 195 LEU A C 1
ATOM 1547 O O . LEU A 1 195 ? 1.593 -19.188 11.781 1 80.5 195 LEU A O 1
ATOM 1551 N N . THR A 1 196 ? 2.191 -19.547 9.695 1 86.19 196 THR A N 1
ATOM 1552 C CA . THR A 1 196 ? 2.455 -18.156 9.367 1 86.19 196 THR A CA 1
ATOM 1553 C C . THR A 1 196 ? 1.267 -17.266 9.75 1 86.19 196 THR A C 1
ATOM 1555 O O . THR A 1 196 ? 1.437 -16.234 10.391 1 86.19 196 THR A O 1
ATOM 1558 N N . ARG A 1 197 ? 0.111 -17.719 9.438 1 86.56 197 ARG A N 1
ATOM 1559 C CA . ARG A 1 197 ? -1.072 -16.906 9.695 1 86.56 197 ARG A CA 1
ATOM 1560 C C . ARG A 1 197 ? -1.297 -16.719 11.195 1 86.56 197 ARG A C 1
ATOM 1562 O O . ARG A 1 197 ? -1.678 -15.641 11.648 1 86.56 197 ARG A O 1
ATOM 1569 N N . ASN A 1 198 ? -1.092 -17.781 11.906 1 88.81 198 ASN A N 1
ATOM 1570 C CA . ASN A 1 198 ? -1.259 -17.719 13.352 1 88.81 198 ASN A CA 1
ATOM 1571 C C . ASN A 1 198 ? -0.23 -16.797 13.992 1 88.81 198 ASN A C 1
ATOM 1573 O O . ASN A 1 198 ? -0.542 -16.094 14.953 1 88.81 198 ASN A O 1
ATOM 1577 N N . ARG A 1 199 ? 0.92 -16.891 13.453 1 92.06 199 ARG A N 1
ATOM 1578 C CA . ARG A 1 199 ? 1.964 -16 13.953 1 92.06 199 ARG A CA 1
ATOM 1579 C C . ARG A 1 199 ? 1.564 -14.547 13.781 1 92.06 199 ARG A C 1
ATOM 1581 O O . ARG A 1 199 ? 1.673 -13.758 14.727 1 92.06 199 ARG A O 1
ATOM 1588 N N . ILE A 1 200 ? 1.102 -14.188 12.664 1 94.69 200 ILE A N 1
ATOM 1589 C CA . ILE A 1 200 ? 0.682 -12.82 12.375 1 94.69 200 ILE A CA 1
ATOM 1590 C C . ILE A 1 200 ? -0.509 -12.445 13.25 1 94.69 200 ILE A C 1
ATOM 1592 O O . ILE A 1 200 ? -0.528 -11.375 13.859 1 94.69 200 ILE A O 1
ATOM 1596 N N . ARG A 1 201 ? -1.364 -13.359 13.383 1 92.88 201 ARG A N 1
ATOM 1597 C CA . ARG A 1 201 ? -2.604 -13.133 14.125 1 92.88 201 ARG A CA 1
ATOM 1598 C C . ARG A 1 201 ? -2.324 -12.883 15.602 1 92.88 201 ARG A C 1
ATOM 1600 O O . ARG A 1 201 ? -2.914 -11.992 16.203 1 92.88 201 ARG A O 1
ATOM 1607 N N . HIS A 1 202 ? -1.419 -13.57 16.109 1 93.44 202 HIS A N 1
ATOM 1608 C CA . HIS A 1 202 ? -1.264 -13.57 17.562 1 93.44 202 HIS A CA 1
ATOM 1609 C C . HIS A 1 202 ? -0.103 -12.688 18 1 93.44 202 HIS A C 1
ATOM 1611 O O . HIS A 1 202 ? -0.093 -12.172 19.125 1 93.44 202 HIS A O 1
ATOM 1617 N N . ARG A 1 203 ? 0.84 -12.484 17.078 1 94.56 203 ARG A N 1
ATOM 1618 C CA . ARG A 1 203 ? 2.059 -11.812 17.516 1 94.56 203 ARG A CA 1
ATOM 1619 C C . ARG A 1 203 ? 2.197 -10.445 16.844 1 94.56 203 ARG A C 1
ATOM 1621 O O . ARG A 1 203 ? 2.844 -9.547 17.391 1 94.56 203 ARG A O 1
ATOM 1628 N N . VAL A 1 204 ? 1.653 -10.242 15.742 1 96.31 204 VAL A N 1
ATOM 1629 C CA . VAL A 1 204 ? 1.886 -9.016 14.984 1 96.31 204 VAL A CA 1
ATOM 1630 C C . VAL A 1 204 ? 0.667 -8.102 15.094 1 96.31 204 VAL A C 1
ATOM 1632 O O . VAL A 1 204 ? 0.781 -6.957 15.531 1 96.31 204 VAL A O 1
ATOM 1635 N N . VAL A 1 205 ? -0.487 -8.609 14.797 1 96.12 205 VAL A N 1
ATOM 1636 C CA . VAL A 1 205 ? -1.703 -7.812 14.68 1 96.12 205 VAL A CA 1
ATOM 1637 C C . VAL A 1 205 ? -2.016 -7.152 16.016 1 96.12 205 VAL A C 1
ATOM 1639 O O . VAL A 1 205 ? -2.268 -5.945 16.078 1 96.12 205 VAL A O 1
ATOM 1642 N N . PRO A 1 206 ? -1.922 -7.938 17.156 1 95.06 206 PRO A N 1
ATOM 1643 C CA . PRO A 1 206 ? -2.23 -7.305 18.453 1 95.06 206 PRO A CA 1
ATOM 1644 C C . PRO A 1 206 ? -1.299 -6.141 18.766 1 95.06 206 PRO A C 1
ATOM 1646 O O . PRO A 1 206 ? -1.735 -5.133 19.328 1 95.06 206 PRO A O 1
ATOM 1649 N N . GLU A 1 207 ? -0.064 -6.262 18.391 1 95.38 207 GLU A N 1
ATOM 1650 C CA . GLU A 1 207 ? 0.893 -5.188 18.641 1 95.38 207 GLU A CA 1
ATOM 1651 C C . GLU A 1 207 ? 0.545 -3.945 17.828 1 95.38 207 GLU A C 1
ATOM 1653 O O . GLU A 1 207 ? 0.621 -2.824 18.328 1 95.38 207 GLU A O 1
ATOM 1658 N N . LEU A 1 208 ? 0.132 -4.152 16.625 1 95.88 208 LEU A N 1
ATOM 1659 C CA . LEU A 1 208 ? -0.23 -3.027 15.766 1 95.88 208 LEU A CA 1
ATOM 1660 C C . LEU A 1 208 ? -1.54 -2.396 16.219 1 95.88 208 LEU A C 1
ATOM 1662 O O . LEU A 1 208 ? -1.718 -1.181 16.125 1 95.88 208 LEU A O 1
ATOM 1666 N N . MET A 1 209 ? -2.416 -3.219 16.703 1 94.88 209 MET A N 1
ATOM 1667 C CA . MET A 1 209 ? -3.676 -2.703 17.234 1 94.88 209 MET A CA 1
ATOM 1668 C C . MET A 1 209 ? -3.436 -1.839 18.469 1 94.88 209 MET A C 1
ATOM 1670 O O . MET A 1 209 ? -4.18 -0.889 18.719 1 94.88 209 MET A O 1
ATOM 1674 N N . THR A 1 210 ? -2.426 -2.172 19.219 1 92.69 210 THR A N 1
ATOM 1675 C CA . THR A 1 210 ? -2.037 -1.36 20.359 1 92.69 210 THR A CA 1
ATOM 1676 C C . THR A 1 210 ? -1.529 0.006 19.922 1 92.69 210 THR A C 1
ATOM 1678 O O . THR A 1 210 ? -1.784 1.017 20.578 1 92.69 210 THR A O 1
ATOM 1681 N N . VAL A 1 211 ? -0.837 0.024 18.859 1 91.5 211 VAL A N 1
ATOM 1682 C CA . VAL A 1 211 ? -0.355 1.281 18.297 1 91.5 211 VAL A CA 1
ATOM 1683 C C . VAL A 1 211 ? -1.54 2.158 17.891 1 91.5 211 VAL A C 1
ATOM 1685 O O . VAL A 1 211 ? -1.564 3.354 18.203 1 91.5 211 VAL A O 1
ATOM 1688 N N . ASN A 1 212 ? -2.482 1.548 17.234 1 93.12 212 ASN A N 1
ATOM 1689 C CA . ASN A 1 212 ? -3.691 2.252 16.828 1 93.12 212 ASN A CA 1
ATOM 1690 C C . ASN A 1 212 ? -4.871 1.296 16.656 1 93.12 212 ASN A C 1
ATOM 1692 O O . ASN A 1 212 ? -4.875 0.456 15.766 1 93.12 212 ASN A O 1
ATOM 1696 N N . PRO A 1 213 ? -5.855 1.489 17.438 1 91.12 213 PRO A N 1
ATOM 1697 C CA . PRO A 1 213 ? -7.004 0.58 17.391 1 91.12 213 PRO A CA 1
ATOM 1698 C C . PRO A 1 213 ? -7.762 0.666 16.062 1 91.12 213 PRO A C 1
ATOM 1700 O O . PRO A 1 213 ? -8.562 -0.217 15.742 1 91.12 213 PRO A O 1
ATOM 1703 N N . GLN A 1 214 ? -7.523 1.67 15.258 1 92.75 214 GLN A N 1
ATOM 1704 C CA . GLN A 1 214 ? -8.219 1.841 13.984 1 92.75 214 GLN A CA 1
ATOM 1705 C C . GLN A 1 214 ? -7.469 1.144 12.852 1 92.75 214 GLN A C 1
ATOM 1707 O O . GLN A 1 214 ? -7.754 1.379 11.672 1 92.75 214 GLN A O 1
ATOM 1712 N N . LEU A 1 215 ? -6.566 0.266 13.203 1 94.81 215 LEU A N 1
ATOM 1713 C CA . LEU A 1 215 ? -5.75 -0.46 12.234 1 94.81 215 LEU A CA 1
ATOM 1714 C C . LEU A 1 215 ? -6.625 -1.142 11.195 1 94.81 215 LEU A C 1
ATOM 1716 O O . LEU A 1 215 ? -6.367 -1.033 9.992 1 94.81 215 LEU A O 1
ATOM 1720 N N . LEU A 1 216 ? -7.688 -1.812 11.641 1 94.81 216 LEU A N 1
ATOM 1721 C CA . LEU A 1 216 ? -8.539 -2.568 10.727 1 94.81 216 LEU A CA 1
ATOM 1722 C C . LEU A 1 216 ? -9.164 -1.651 9.68 1 94.81 216 LEU A C 1
ATOM 1724 O O . LEU A 1 216 ? -9.172 -1.974 8.492 1 94.81 216 LEU A O 1
ATOM 1728 N N . LYS A 1 217 ? -9.641 -0.556 10.141 1 90.94 217 LYS A N 1
ATOM 1729 C CA . LYS A 1 217 ? -10.242 0.423 9.242 1 90.94 217 LYS A CA 1
ATOM 1730 C C . LYS A 1 217 ? -9.203 0.996 8.281 1 90.94 217 LYS A C 1
ATOM 1732 O O . LYS A 1 217 ? -9.477 1.146 7.086 1 90.94 217 LYS A O 1
ATOM 1737 N N . HIS A 1 218 ? -8.039 1.286 8.758 1 92.38 218 HIS A N 1
ATOM 1738 C CA . HIS A 1 218 ? -6.988 1.872 7.934 1 92.38 218 HIS A CA 1
ATOM 1739 C C . HIS A 1 218 ? -6.555 0.916 6.824 1 92.38 218 HIS A C 1
ATOM 1741 O O . HIS A 1 218 ? -6.395 1.326 5.672 1 92.38 218 HIS A O 1
ATOM 1747 N N . VAL A 1 219 ? -6.398 -0.331 7.156 1 94.31 219 VAL A N 1
ATOM 1748 C CA . VAL A 1 219 ? -5.98 -1.318 6.168 1 94.31 219 VAL A CA 1
ATOM 1749 C C . VAL A 1 219 ? -7.055 -1.463 5.094 1 94.31 219 VAL A C 1
ATOM 1751 O O . VAL A 1 219 ? -6.746 -1.546 3.904 1 94.31 219 VAL A O 1
ATOM 1754 N N . ALA A 1 220 ? -8.289 -1.471 5.559 1 90.94 220 ALA A N 1
ATOM 1755 C CA . ALA A 1 220 ? -9.383 -1.526 4.594 1 90.94 220 ALA A CA 1
ATOM 1756 C C . ALA A 1 220 ? -9.352 -0.319 3.662 1 90.94 220 ALA A C 1
ATOM 1758 O O . ALA A 1 220 ? -9.57 -0.454 2.455 1 90.94 220 ALA A O 1
ATOM 1759 N N . ASP A 1 221 ? -9.07 0.843 4.211 1 88.38 221 ASP A N 1
ATOM 1760 C CA . ASP A 1 221 ? -8.977 2.064 3.416 1 88.38 221 ASP A CA 1
ATOM 1761 C C . ASP A 1 221 ? -7.832 1.973 2.404 1 88.38 221 ASP A C 1
ATOM 1763 O O . ASP A 1 221 ? -7.996 2.352 1.243 1 88.38 221 ASP A O 1
ATOM 1767 N N . TYR A 1 222 ? -6.715 1.485 2.859 1 91.81 222 TYR A N 1
ATOM 1768 C CA . TYR A 1 222 ? -5.566 1.331 1.974 1 91.81 222 TYR A CA 1
ATOM 1769 C C . TYR A 1 222 ? -5.887 0.38 0.826 1 91.81 222 TYR A C 1
ATOM 1771 O O . TYR A 1 222 ? -5.539 0.65 -0.327 1 91.81 222 TYR A O 1
ATOM 1779 N N . GLN A 1 223 ? -6.488 -0.672 1.148 1 91.69 223 GLN A N 1
ATOM 1780 C CA . GLN A 1 223 ? -6.855 -1.655 0.134 1 91.69 223 GLN A CA 1
ATOM 1781 C C . GLN A 1 223 ? -7.777 -1.045 -0.916 1 91.69 223 GLN A C 1
ATOM 1783 O O . GLN A 1 223 ? -7.594 -1.265 -2.115 1 91.69 223 GLN A O 1
ATOM 1788 N N . GLN A 1 224 ? -8.766 -0.371 -0.454 1 87.38 224 GLN A N 1
ATOM 1789 C CA . GLN A 1 224 ? -9.703 0.267 -1.369 1 87.38 224 GLN A CA 1
ATOM 1790 C C . GLN A 1 224 ? -9 1.29 -2.256 1 87.38 224 GLN A C 1
ATOM 1792 O O . GLN A 1 224 ? -9.234 1.339 -3.465 1 87.38 224 GLN A O 1
ATOM 1797 N N . GLN A 1 225 ? -8.172 2.104 -1.688 1 87.69 225 GLN A N 1
ATOM 1798 C CA . GLN A 1 225 ? -7.438 3.119 -2.434 1 87.69 225 GLN A CA 1
ATOM 1799 C C . GLN A 1 225 ? -6.512 2.48 -3.465 1 87.69 225 GLN A C 1
ATOM 1801 O O . GLN A 1 225 ? -6.438 2.938 -4.605 1 87.69 225 GLN A O 1
ATOM 1806 N N . LEU A 1 226 ? -5.824 1.449 -3.053 1 92.56 226 LEU A N 1
ATOM 1807 C CA . LEU A 1 226 ? -4.918 0.757 -3.963 1 92.56 226 LEU A CA 1
ATOM 1808 C C . LEU A 1 226 ? -5.688 0.129 -5.121 1 92.56 226 LEU A C 1
ATOM 1810 O O . LEU A 1 226 ? -5.262 0.219 -6.277 1 92.56 226 LEU A O 1
ATOM 1814 N N . THR A 1 227 ? -6.789 -0.507 -4.773 1 89.81 227 THR A N 1
ATOM 1815 C CA . THR A 1 227 ? -7.621 -1.112 -5.809 1 89.81 227 THR A CA 1
ATOM 1816 C C . THR A 1 227 ? -8.07 -0.065 -6.824 1 89.81 227 THR A C 1
ATOM 1818 O O . THR A 1 227 ? -8.023 -0.306 -8.031 1 89.81 227 THR A O 1
ATOM 1821 N N . THR A 1 228 ? -8.461 1.057 -6.32 1 84.75 228 THR A N 1
ATOM 1822 C CA . THR A 1 228 ? -8.875 2.15 -7.188 1 84.75 228 THR A CA 1
ATOM 1823 C C . THR A 1 228 ? -7.727 2.605 -8.078 1 84.75 228 THR A C 1
ATOM 1825 O O . THR A 1 228 ? -7.906 2.811 -9.281 1 84.75 228 THR A O 1
ATOM 1828 N N . LEU A 1 229 ? -6.586 2.74 -7.496 1 88.44 229 LEU A N 1
ATOM 1829 C CA . LEU A 1 229 ? -5.402 3.166 -8.234 1 88.44 229 LEU A CA 1
ATOM 1830 C C . LEU A 1 229 ? -5.051 2.152 -9.32 1 88.44 229 LEU A C 1
ATOM 1832 O O . LEU A 1 229 ? -4.75 2.531 -10.453 1 88.44 229 LEU A O 1
ATOM 1836 N N . LEU A 1 230 ? -5.055 0.919 -8.961 1 89.81 230 LEU A N 1
ATOM 1837 C CA . LEU A 1 230 ? -4.676 -0.132 -9.898 1 89.81 230 LEU A CA 1
ATOM 1838 C C . LEU A 1 230 ? -5.703 -0.253 -11.023 1 89.81 230 LEU A C 1
ATOM 1840 O O . LEU A 1 230 ? -5.348 -0.544 -12.164 1 89.81 230 LEU A O 1
ATOM 1844 N N . THR A 1 231 ? -6.934 -0.044 -10.695 1 87.56 231 THR A N 1
ATOM 1845 C CA . THR A 1 231 ? -7.973 -0.051 -11.719 1 87.56 231 THR A CA 1
ATOM 1846 C C . THR A 1 231 ? -7.781 1.104 -12.695 1 87.56 231 THR A C 1
ATOM 1848 O O . THR A 1 231 ? -7.914 0.929 -13.906 1 87.56 231 THR A O 1
ATOM 1851 N N . ALA A 1 232 ? -7.496 2.254 -12.117 1 84.5 232 ALA A N 1
ATOM 1852 C CA . ALA A 1 232 ? -7.219 3.42 -12.953 1 84.5 232 ALA A CA 1
ATOM 1853 C C . ALA A 1 232 ? -6.008 3.176 -13.852 1 84.5 232 ALA A C 1
ATOM 1855 O O . ALA A 1 232 ? -6.027 3.518 -15.039 1 84.5 232 ALA A O 1
ATOM 1856 N N . LYS A 1 233 ? -5.012 2.625 -13.281 1 87.56 233 LYS A N 1
ATOM 1857 C CA . LYS A 1 233 ? -3.811 2.301 -14.039 1 87.56 233 LYS A CA 1
ATOM 1858 C C . LYS A 1 233 ? -4.125 1.343 -15.188 1 87.56 233 LYS A C 1
ATOM 1860 O O . LYS A 1 233 ? -3.668 1.54 -16.312 1 87.56 233 LYS A O 1
ATOM 1865 N N . LYS A 1 234 ? -4.859 0.338 -14.836 1 88 234 LYS A N 1
ATOM 1866 C CA . LYS A 1 234 ? -5.219 -0.657 -15.844 1 88 234 LYS A CA 1
ATOM 1867 C C . LYS A 1 234 ? -5.977 -0.016 -17 1 88 234 LYS A C 1
ATOM 1869 O O . LYS A 1 234 ? -5.73 -0.343 -18.172 1 88 234 LYS A O 1
ATOM 1874 N N . GLN A 1 235 ? -6.859 0.851 -16.703 1 84.56 235 GLN A N 1
ATOM 1875 C CA . GLN A 1 235 ? -7.621 1.553 -17.734 1 84.56 235 GLN A CA 1
ATOM 1876 C C . GLN A 1 235 ? -6.707 2.406 -18.609 1 84.56 235 GLN A C 1
ATOM 1878 O O . GLN A 1 235 ? -6.84 2.414 -19.828 1 84.56 235 GLN A O 1
ATOM 1883 N N . MET A 1 236 ? -5.879 3.098 -17.969 1 84 236 MET A N 1
ATOM 1884 C CA . MET A 1 236 ? -4.957 3.953 -18.703 1 84 236 MET A CA 1
ATOM 1885 C C . MET A 1 236 ? -4.031 3.123 -19.578 1 84 236 MET A C 1
ATOM 1887 O O . MET A 1 236 ? -3.773 3.482 -20.734 1 84 236 MET A O 1
ATOM 1891 N N . VAL A 1 237 ? -3.539 2.078 -19.047 1 89.75 237 VAL A N 1
ATOM 1892 C CA . VAL A 1 237 ? -2.639 1.208 -19.797 1 89.75 237 VAL A CA 1
ATOM 1893 C C . VAL A 1 237 ? -3.352 0.669 -21.031 1 89.75 237 VAL A C 1
ATOM 1895 O O . VAL A 1 237 ? -2.754 0.565 -22.109 1 89.75 237 VAL A O 1
ATOM 1898 N N . THR A 1 238 ? -4.578 0.316 -20.859 1 88.69 238 THR A N 1
ATOM 1899 C CA . THR A 1 238 ? -5.359 -0.188 -21.984 1 88.69 238 THR A CA 1
ATOM 1900 C C . THR A 1 238 ? -5.453 0.859 -23.094 1 88.69 238 THR A C 1
ATOM 1902 O O . THR A 1 238 ? -5.301 0.539 -24.266 1 88.69 238 THR A O 1
ATOM 1905 N N . VAL A 1 239 ? -5.648 2.053 -22.688 1 84.56 239 VAL A N 1
ATOM 1906 C CA . VAL A 1 239 ? -5.75 3.152 -23.641 1 84.56 239 VAL A CA 1
ATOM 1907 C C . VAL A 1 239 ? -4.402 3.371 -24.312 1 84.56 239 VAL A C 1
ATOM 1909 O O . VAL A 1 239 ? -4.328 3.492 -25.547 1 84.56 239 VAL A O 1
ATOM 1912 N N . LEU A 1 240 ? -3.371 3.42 -23.594 1 88.88 240 LEU A N 1
ATOM 1913 C CA . LEU A 1 240 ? -2.039 3.672 -24.141 1 88.88 240 LEU A CA 1
ATOM 1914 C C . LEU A 1 240 ? -1.585 2.52 -25.031 1 88.88 240 LEU A C 1
ATOM 1916 O O . LEU A 1 240 ? -0.946 2.74 -26.062 1 88.88 240 LEU A O 1
ATOM 1920 N N . LEU A 1 241 ? -1.912 1.349 -24.562 1 93.62 241 LEU A N 1
ATOM 1921 C CA . LEU A 1 241 ? -1.515 0.16 -25.297 1 93.62 241 LEU A CA 1
ATOM 1922 C C . LEU A 1 241 ? -2.117 0.171 -26.703 1 93.62 241 LEU A C 1
ATOM 1924 O O . LEU A 1 241 ? -1.456 -0.214 -27.672 1 93.62 241 LEU A O 1
ATOM 1928 N N . SER A 1 242 ? -3.307 0.603 -26.812 1 92.62 242 SER A N 1
ATOM 1929 C CA . SER A 1 242 ? -3.99 0.631 -28.094 1 92.62 242 SER A CA 1
ATOM 1930 C C . SER A 1 242 ? -3.305 1.588 -29.062 1 92.62 242 SER A C 1
ATOM 1932 O O . SER A 1 242 ? -3.434 1.443 -30.281 1 92.62 242 SER A O 1
ATOM 1934 N N . GLN A 1 243 ? -2.506 2.471 -28.562 1 92.75 243 GLN A N 1
ATOM 1935 C CA . GLN A 1 243 ? -1.844 3.484 -29.375 1 92.75 243 GLN A CA 1
ATOM 1936 C C . GLN A 1 243 ? -0.474 3.002 -29.844 1 92.75 243 GLN A C 1
ATOM 1938 O O . GLN A 1 243 ? 0.113 3.58 -30.766 1 92.75 243 GLN A O 1
ATOM 1943 N N . VAL A 1 244 ? 0.019 1.955 -29.25 1 95.94 244 VAL A N 1
ATOM 1944 C CA . VAL A 1 244 ? 1.42 1.638 -29.516 1 95.94 244 VAL A CA 1
ATOM 1945 C C . VAL A 1 244 ? 1.535 0.227 -30.078 1 95.94 244 VAL A C 1
ATOM 1947 O O . VAL A 1 244 ? 2.641 -0.295 -30.25 1 95.94 244 VAL A O 1
ATOM 1950 N N . VAL A 1 245 ? 0.444 -0.422 -30.281 1 95.75 245 VAL A N 1
ATOM 1951 C CA . VAL A 1 245 ? 0.464 -1.784 -30.812 1 95.75 245 VAL A CA 1
ATOM 1952 C C . VAL A 1 245 ? -0.096 -1.801 -32.219 1 95.75 245 VAL A C 1
ATOM 1954 O O . VAL A 1 245 ? -1.017 -1.045 -32.562 1 95.75 245 VAL A O 1
ATOM 1957 N N . THR A 1 246 ? 0.448 -2.678 -33.062 1 93.31 246 THR A N 1
ATOM 1958 C CA . THR A 1 246 ? -0.025 -2.846 -34.438 1 93.31 246 THR A CA 1
ATOM 1959 C C . THR A 1 246 ? -1.298 -3.688 -34.469 1 93.31 246 THR A C 1
ATOM 1961 O O . THR A 1 246 ? -1.728 -4.215 -33.438 1 93.31 246 THR A O 1
ATOM 1964 N N . ALA A 1 247 ? -1.83 -3.771 -35.625 1 89.56 247 ALA A N 1
ATOM 1965 C CA . ALA A 1 247 ? -3.033 -4.578 -35.812 1 89.56 247 ALA A CA 1
ATOM 1966 C C . ALA A 1 247 ? -2.771 -6.043 -35.5 1 89.56 247 ALA A C 1
ATOM 1968 O O . ALA A 1 247 ? -3.67 -6.754 -35.031 1 89.56 247 ALA A O 1
ATOM 1969 N N . THR A 1 248 ? -1.479 -6.418 -35.625 1 88.38 248 THR A N 1
ATOM 1970 C CA . THR A 1 248 ? -1.125 -7.812 -35.406 1 88.38 248 THR A CA 1
ATOM 1971 C C . THR A 1 248 ? -0.735 -8.039 -33.938 1 88.38 248 THR A C 1
ATOM 1973 O O . THR A 1 248 ? -0.461 -9.172 -33.531 1 88.38 248 THR A O 1
ATOM 1976 N N . GLY A 1 249 ? -0.651 -6.969 -33.156 1 92.75 249 GLY A N 1
ATOM 1977 C CA . GLY A 1 249 ? -0.368 -7.117 -31.75 1 92.75 249 GLY A CA 1
ATOM 1978 C C . GLY A 1 249 ? 1.082 -6.84 -31.406 1 92.75 249 GLY A C 1
ATOM 1979 O O . GLY A 1 249 ? 1.486 -6.992 -30.25 1 92.75 249 GLY A O 1
ATOM 1980 N N . ALA A 1 250 ? 1.87 -6.445 -32.406 1 95.06 250 ALA A N 1
ATOM 1981 C CA . ALA A 1 250 ? 3.273 -6.129 -32.156 1 95.06 250 ALA A CA 1
ATOM 1982 C C . ALA A 1 250 ? 3.422 -4.742 -31.547 1 95.06 250 ALA A C 1
ATOM 1984 O O . ALA A 1 250 ? 2.594 -3.859 -31.781 1 95.06 250 ALA A O 1
ATOM 1985 N N . LEU A 1 251 ? 4.453 -4.574 -30.75 1 96.12 251 LEU A N 1
ATOM 1986 C CA . LEU A 1 251 ? 4.719 -3.312 -30.078 1 96.12 251 LEU A CA 1
ATOM 1987 C C . LEU A 1 251 ? 5.566 -2.393 -30.953 1 96.12 251 LEU A C 1
ATOM 1989 O O . LEU A 1 251 ? 6.625 -2.793 -31.438 1 96.12 251 LEU A O 1
ATOM 1993 N N . VAL A 1 252 ? 5.113 -1.239 -31.234 1 95.94 252 VAL A N 1
ATOM 1994 C CA . VAL A 1 252 ? 5.859 -0.265 -32.031 1 95.94 252 VAL A CA 1
ATOM 1995 C C . VAL A 1 252 ? 6.816 0.507 -31.125 1 95.94 252 VAL A C 1
ATOM 1997 O O . VAL A 1 252 ? 6.387 1.312 -30.281 1 95.94 252 VAL A O 1
ATOM 2000 N N . VAL A 1 253 ? 8.086 0.391 -31.312 1 94.62 253 VAL A N 1
ATOM 2001 C CA . VAL A 1 253 ? 9.125 0.853 -30.391 1 94.62 253 VAL A CA 1
ATOM 2002 C C . VAL A 1 253 ? 9.078 2.375 -30.281 1 94.62 253 VAL A C 1
ATOM 2004 O O . VAL A 1 253 ? 9.117 2.926 -29.188 1 94.62 253 VAL A O 1
ATOM 2007 N N . ASP A 1 254 ? 8.914 3.051 -31.359 1 93.19 254 ASP A N 1
ATOM 2008 C CA . ASP A 1 254 ? 8.945 4.512 -31.359 1 93.19 254 ASP A CA 1
ATOM 2009 C C . ASP A 1 254 ? 7.754 5.09 -30.609 1 93.19 254 ASP A C 1
ATOM 2011 O O . ASP A 1 254 ? 7.906 6.043 -29.844 1 93.19 254 ASP A O 1
ATOM 2015 N N . GLN A 1 255 ? 6.641 4.52 -30.875 1 94.56 255 GLN A N 1
ATOM 2016 C CA . GLN A 1 255 ? 5.438 4.988 -30.188 1 94.56 255 GLN A CA 1
ATOM 2017 C C . GLN A 1 255 ? 5.488 4.656 -28.703 1 94.56 255 GLN A C 1
ATOM 2019 O O . GLN A 1 255 ? 5.109 5.48 -27.859 1 94.56 255 GLN A O 1
ATOM 2024 N N . TRP A 1 256 ? 5.922 3.479 -28.391 1 95.06 256 TRP A N 1
ATOM 2025 C CA . TRP A 1 256 ? 6.078 3.043 -27.016 1 95.06 256 TRP A CA 1
ATOM 2026 C C . TRP A 1 256 ? 7.098 3.91 -26.281 1 95.06 256 TRP A C 1
ATOM 2028 O O . TRP A 1 256 ? 6.871 4.312 -25.141 1 95.06 256 TRP A O 1
ATOM 2038 N N . GLY A 1 257 ? 8.164 4.215 -26.938 1 91.5 257 GLY A N 1
ATOM 2039 C CA . GLY A 1 257 ? 9.211 5.055 -26.375 1 91.5 257 GLY A CA 1
ATOM 2040 C C . GLY A 1 257 ? 8.766 6.492 -26.172 1 91.5 257 GLY A C 1
ATOM 2041 O O . GLY A 1 257 ? 9.336 7.203 -25.344 1 91.5 257 GLY A O 1
ATOM 2042 N N . ALA A 1 258 ? 7.699 6.895 -26.844 1 90.94 258 ALA A N 1
ATOM 2043 C CA . ALA A 1 258 ? 7.215 8.273 -26.781 1 90.94 258 ALA A CA 1
ATOM 2044 C C . ALA A 1 258 ? 6.254 8.453 -25.609 1 90.94 258 ALA A C 1
ATOM 2046 O O . ALA A 1 258 ? 5.934 9.586 -25.234 1 90.94 258 ALA A O 1
ATOM 2047 N N . LEU A 1 259 ? 5.895 7.352 -25.062 1 89.25 259 LEU A N 1
ATOM 2048 C CA . LEU A 1 259 ? 5.031 7.449 -23.891 1 89.25 259 LEU A CA 1
ATOM 2049 C C . LEU A 1 259 ? 5.785 8.055 -22.703 1 89.25 259 LEU A C 1
ATOM 2051 O O . LEU A 1 259 ? 7.016 7.973 -22.641 1 89.25 259 LEU A O 1
ATOM 2055 N N . PRO A 1 260 ? 5.023 8.703 -21.812 1 81.88 260 PRO A N 1
ATOM 2056 C CA . PRO A 1 260 ? 5.703 9.109 -20.578 1 81.88 260 PRO A CA 1
ATOM 2057 C C . PRO A 1 260 ? 6.395 7.945 -19.875 1 81.88 260 PRO A C 1
ATOM 2059 O O . PRO A 1 260 ? 5.859 6.836 -19.844 1 81.88 260 PRO A O 1
ATOM 2062 N N . SER A 1 261 ? 7.559 8.195 -19.312 1 82.5 261 SER A N 1
ATOM 2063 C CA . SER A 1 261 ? 8.43 7.164 -18.766 1 82.5 261 SER A CA 1
ATOM 2064 C C . SER A 1 261 ? 7.719 6.348 -17.703 1 82.5 261 SER A C 1
ATOM 2066 O O . SER A 1 261 ? 7.941 5.141 -17.578 1 82.5 261 SER A O 1
ATOM 2068 N N . GLN A 1 262 ? 6.793 6.961 -17.062 1 78.94 262 GLN A N 1
ATOM 2069 C CA . GLN A 1 262 ? 6.129 6.305 -15.938 1 78.94 262 GLN A CA 1
ATOM 2070 C C . GLN A 1 262 ? 5.172 5.219 -16.422 1 78.94 262 GLN A C 1
ATOM 2072 O O . GLN A 1 262 ? 4.766 4.352 -15.648 1 78.94 262 GLN A O 1
ATOM 2077 N N . TRP A 1 263 ? 4.887 5.27 -17.672 1 87.62 263 TRP A N 1
ATOM 2078 C CA . TRP A 1 263 ? 3.885 4.344 -18.188 1 87.62 263 TRP A CA 1
ATOM 2079 C C . TRP A 1 263 ? 4.531 3.268 -19.062 1 87.62 263 TRP A C 1
ATOM 2081 O O . TRP A 1 263 ? 3.898 2.26 -19.375 1 87.62 263 TRP A O 1
ATOM 2091 N N . GLN A 1 264 ? 5.773 3.488 -19.469 1 89.75 264 GLN A N 1
ATOM 2092 C CA . GLN A 1 264 ? 6.418 2.607 -20.438 1 89.75 264 GLN A CA 1
ATOM 2093 C C . GLN A 1 264 ? 6.504 1.178 -19.906 1 89.75 264 GLN A C 1
ATOM 2095 O O . GLN A 1 264 ? 6.164 0.228 -20.609 1 89.75 264 GLN A O 1
ATOM 2100 N N . LEU A 1 265 ? 6.891 1.062 -18.703 1 89.06 265 LEU A N 1
ATOM 2101 C CA . LEU A 1 265 ? 7.016 -0.269 -18.125 1 89.06 265 LEU A CA 1
ATOM 2102 C C . LEU A 1 265 ? 5.656 -0.953 -18.031 1 89.06 265 LEU A C 1
ATOM 2104 O O . LEU A 1 265 ? 5.523 -2.131 -18.359 1 89.06 265 LEU A O 1
ATOM 2108 N N . ALA A 1 266 ? 4.691 -0.259 -17.547 1 88.69 266 ALA A N 1
ATOM 2109 C CA . ALA A 1 266 ? 3.357 -0.823 -17.359 1 88.69 266 ALA A CA 1
ATOM 2110 C C . ALA A 1 266 ? 2.756 -1.263 -18.688 1 88.69 266 ALA A C 1
ATOM 2112 O O . ALA A 1 266 ? 2.133 -2.324 -18.781 1 88.69 266 ALA A O 1
ATOM 2113 N N . VAL A 1 267 ? 2.941 -0.463 -19.703 1 92.69 267 VAL A N 1
ATOM 2114 C CA . VAL A 1 267 ? 2.416 -0.777 -21.031 1 92.69 267 VAL A CA 1
ATOM 2115 C C . VAL A 1 267 ? 3.131 -2.006 -21.594 1 92.69 267 VAL A C 1
ATOM 2117 O O . VAL A 1 267 ? 2.488 -2.92 -22.109 1 92.69 267 VAL A O 1
ATOM 2120 N N . PHE A 1 268 ? 4.434 -2.012 -21.422 1 94.56 268 PHE A N 1
ATOM 2121 C CA . PHE A 1 268 ? 5.215 -3.156 -21.875 1 94.56 268 PHE A CA 1
ATOM 2122 C C . PHE A 1 268 ? 4.777 -4.43 -21.172 1 94.56 268 PHE A C 1
ATOM 2124 O O . PHE A 1 268 ? 4.598 -5.473 -21.797 1 94.56 268 PHE A O 1
ATOM 2131 N N . ALA A 1 269 ? 4.613 -4.34 -19.875 1 92.19 269 ALA A N 1
ATOM 2132 C CA . ALA A 1 269 ? 4.23 -5.492 -19.062 1 92.19 269 ALA A CA 1
ATOM 2133 C C . ALA A 1 269 ? 2.877 -6.047 -19.516 1 92.19 269 ALA A C 1
ATOM 2135 O O . ALA A 1 269 ? 2.715 -7.262 -19.656 1 92.19 269 ALA A O 1
ATOM 2136 N N . THR A 1 270 ? 1.945 -5.184 -19.656 1 92.12 270 THR A N 1
ATOM 2137 C CA . THR A 1 270 ? 0.606 -5.594 -20.078 1 92.12 270 THR A CA 1
ATOM 2138 C C . THR A 1 270 ? 0.63 -6.199 -21.469 1 92.12 270 THR A C 1
ATOM 2140 O O . THR A 1 270 ? -0.049 -7.195 -21.734 1 92.12 270 THR A O 1
ATOM 2143 N N . TRP A 1 271 ? 1.38 -5.57 -22.359 1 94.81 271 TRP A N 1
ATOM 2144 C CA . TRP A 1 271 ? 1.545 -6.105 -23.703 1 94.81 271 TRP A CA 1
ATOM 2145 C C . TRP A 1 271 ? 2.094 -7.527 -23.656 1 94.81 271 TRP A C 1
ATOM 2147 O O . TRP A 1 271 ? 1.547 -8.43 -24.297 1 94.81 271 TRP A O 1
ATOM 2157 N N . LEU A 1 272 ? 3.131 -7.656 -22.891 1 94.62 272 LEU A N 1
ATOM 2158 C CA . LEU A 1 272 ? 3.781 -8.961 -22.797 1 94.62 272 LEU A CA 1
ATOM 2159 C C . LEU A 1 272 ? 2.84 -9.992 -22.188 1 94.62 272 LEU A C 1
ATOM 2161 O O . LEU A 1 272 ? 2.803 -11.141 -22.625 1 94.62 272 LEU A O 1
ATOM 2165 N N . GLU A 1 273 ? 2.146 -9.586 -21.219 1 91.75 273 GLU A N 1
ATOM 2166 C CA . GLU A 1 273 ? 1.169 -10.461 -20.578 1 91.75 273 GLU A CA 1
ATOM 2167 C C . GLU A 1 273 ? 0.102 -10.914 -21.578 1 91.75 273 GLU A C 1
ATOM 2169 O O . GLU A 1 273 ? -0.299 -12.078 -21.578 1 91.75 273 GLU A O 1
ATOM 2174 N N . GLN A 1 274 ? -0.344 -9.992 -22.328 1 91.12 274 GLN A N 1
ATOM 2175 C CA . GLN A 1 274 ? -1.371 -10.305 -23.328 1 91.12 274 GLN A CA 1
ATOM 2176 C C . GLN A 1 274 ? -0.849 -11.281 -24.375 1 91.12 274 GLN A C 1
ATOM 2178 O O . GLN A 1 274 ? -1.576 -12.172 -24.812 1 91.12 274 GLN A O 1
ATOM 2183 N N . GLN A 1 275 ? 0.387 -11.094 -24.703 1 91.94 275 GLN A N 1
ATOM 2184 C CA . GLN A 1 275 ? 0.989 -11.938 -25.734 1 91.94 275 GLN A CA 1
ATOM 2185 C C . GLN A 1 275 ? 1.301 -13.328 -25.188 1 91.94 275 GLN A C 1
ATOM 2187 O O . GLN A 1 275 ? 1.156 -14.32 -25.906 1 91.94 275 GLN A O 1
ATOM 2192 N N . THR A 1 276 ? 1.719 -13.398 -23.953 1 91.12 276 THR A N 1
ATOM 2193 C CA . THR A 1 276 ? 2.25 -14.656 -23.422 1 91.12 276 THR A CA 1
ATOM 2194 C C . THR 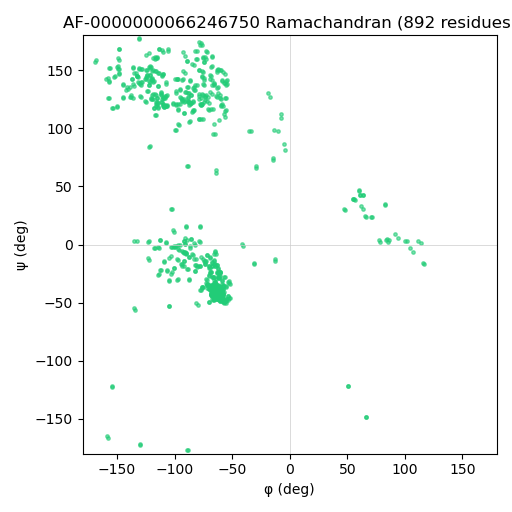A 1 276 ? 1.257 -15.297 -22.453 1 91.12 276 THR A C 1
ATOM 2196 O O . THR A 1 276 ? 1.392 -16.469 -22.109 1 91.12 276 THR A O 1
ATOM 2199 N N . GLN A 1 277 ? 0.326 -14.5 -21.875 1 86.5 277 GLN A N 1
ATOM 2200 C CA . GLN A 1 277 ? -0.622 -14.922 -20.859 1 86.5 277 GLN A CA 1
ATOM 2201 C C . GLN A 1 277 ? 0.098 -15.32 -19.562 1 86.5 277 GLN A C 1
ATOM 2203 O O . GLN A 1 277 ? -0.296 -16.281 -18.891 1 86.5 277 GLN A O 1
ATOM 2208 N N . GLN A 1 278 ? 1.289 -14.719 -19.469 1 85.38 278 GLN A N 1
ATOM 2209 C CA . GLN A 1 278 ? 2.082 -14.922 -18.266 1 85.38 278 GLN A CA 1
ATOM 2210 C C . GLN A 1 278 ? 2.291 -13.609 -17.516 1 85.38 278 GLN A C 1
ATOM 2212 O O . GLN A 1 278 ? 2.275 -12.531 -18.125 1 85.38 278 GLN A O 1
ATOM 2217 N N . LEU A 1 279 ? 2.412 -13.742 -16.188 1 78.31 279 LEU A N 1
ATOM 2218 C CA . LEU A 1 279 ? 2.719 -12.586 -15.344 1 78.31 279 LEU A CA 1
ATOM 2219 C C . LEU A 1 279 ? 4.215 -12.5 -15.07 1 78.31 279 LEU A C 1
ATOM 2221 O O . LEU A 1 279 ? 4.879 -13.516 -14.875 1 78.31 279 LEU A O 1
ATOM 2225 N N . PHE A 1 280 ? 4.68 -11.32 -15.25 1 80.12 280 PHE A N 1
ATOM 2226 C CA . PHE A 1 280 ? 6.102 -11.07 -15.016 1 80.12 280 PHE A CA 1
ATOM 2227 C C . PHE A 1 280 ? 6.301 -10.055 -13.898 1 80.12 280 PHE A C 1
ATOM 2229 O O . PHE A 1 280 ? 5.535 -9.102 -13.781 1 80.12 280 PHE A O 1
ATOM 2236 N N . THR A 1 281 ? 7.293 -10.266 -13.047 1 72.12 281 THR A N 1
ATOM 2237 C CA . THR A 1 281 ? 7.652 -9.305 -12.008 1 72.12 281 THR A CA 1
ATOM 2238 C C . THR A 1 281 ? 8.383 -8.109 -12.617 1 72.12 281 THR A C 1
ATOM 2240 O O . THR A 1 281 ? 9 -8.227 -13.68 1 72.12 281 THR A O 1
ATOM 2243 N N . GLU A 1 282 ? 8.328 -7.039 -11.914 1 72.81 282 GLU A N 1
ATOM 2244 C CA . GLU A 1 282 ? 8.992 -5.828 -12.391 1 72.81 282 GLU A CA 1
ATOM 2245 C C . GLU A 1 282 ? 10.492 -6.043 -12.555 1 72.81 282 GLU A C 1
ATOM 2247 O O . GLU A 1 282 ? 11.109 -5.512 -13.477 1 72.81 282 GLU A O 1
ATOM 2252 N N . SER A 1 283 ? 11.039 -6.734 -11.602 1 70.88 283 SER A N 1
ATOM 2253 C CA . SER A 1 283 ? 12.477 -6.977 -11.648 1 70.88 283 SER A CA 1
ATOM 2254 C C . SER A 1 283 ? 12.875 -7.711 -12.922 1 70.88 283 SER A C 1
ATOM 2256 O O . SER A 1 283 ? 13.953 -7.484 -13.461 1 70.88 283 SER A O 1
ATOM 2258 N N . LYS A 1 284 ? 12.016 -8.516 -13.414 1 78.5 284 LYS A N 1
ATOM 2259 C CA . LYS A 1 284 ? 12.281 -9.266 -14.641 1 78.5 284 LYS A CA 1
ATOM 2260 C C . LYS A 1 284 ? 12.008 -8.422 -15.875 1 78.5 284 LYS A C 1
ATOM 2262 O O . LYS A 1 284 ? 12.602 -8.648 -16.938 1 78.5 284 LYS A O 1
ATOM 2267 N N . LEU A 1 285 ? 11.211 -7.434 -15.719 1 87.38 285 LEU A N 1
ATOM 2268 C CA . LEU A 1 285 ? 10.75 -6.648 -16.859 1 87.38 285 LEU A CA 1
ATOM 2269 C C . LEU A 1 285 ? 11.719 -5.512 -17.172 1 87.38 285 LEU A C 1
ATOM 2271 O O . LEU A 1 285 ? 11.844 -5.102 -18.328 1 87.38 285 LEU A O 1
ATOM 2275 N N . GLN A 1 286 ? 12.406 -5.008 -16.125 1 82.56 286 GLN A N 1
ATOM 2276 C CA . GLN A 1 286 ? 13.227 -3.812 -16.297 1 82.56 286 GLN A CA 1
ATOM 2277 C C . GLN A 1 286 ? 14.305 -4.027 -17.359 1 82.56 286 GLN A C 1
ATOM 2279 O O . GLN A 1 286 ? 14.477 -3.199 -18.25 1 82.56 286 GLN A O 1
ATOM 2284 N N . PRO A 1 287 ? 14.992 -5.168 -17.312 1 84.94 287 PRO A N 1
ATOM 2285 C CA . PRO A 1 287 ? 15.992 -5.41 -18.359 1 84.94 287 PRO A CA 1
ATOM 2286 C C . PRO A 1 287 ? 15.359 -5.535 -19.75 1 84.94 287 PRO A C 1
ATOM 2288 O O . PRO A 1 287 ? 15.977 -5.141 -20.734 1 84.94 287 PRO A O 1
ATOM 2291 N N . LEU A 1 288 ? 14.219 -6.066 -19.828 1 89.88 288 LEU A N 1
ATOM 2292 C CA . LEU A 1 288 ? 13.531 -6.223 -21.109 1 89.88 288 LEU A CA 1
ATOM 2293 C C . LEU A 1 288 ? 13.164 -4.867 -21.703 1 89.88 288 LEU A C 1
ATOM 2295 O O . LEU A 1 288 ? 13.297 -4.652 -22.906 1 89.88 288 LEU A O 1
ATOM 2299 N N . VAL A 1 289 ? 12.758 -3.963 -20.828 1 89.94 289 VAL A N 1
ATOM 2300 C CA . VAL A 1 289 ? 12.359 -2.625 -21.25 1 89.94 289 VAL A CA 1
ATOM 2301 C C . VAL A 1 289 ? 13.578 -1.867 -21.781 1 89.94 289 VAL A C 1
ATOM 2303 O O . VAL A 1 289 ? 13.5 -1.213 -22.812 1 89.94 289 VAL A O 1
ATOM 2306 N N . SER A 1 290 ? 14.672 -1.98 -21.062 1 88.5 290 SER A N 1
ATOM 2307 C CA . SER A 1 290 ? 15.906 -1.336 -21.5 1 88.5 290 SER A CA 1
ATOM 2308 C C . SER A 1 290 ? 16.344 -1.866 -22.859 1 88.5 290 SER A C 1
ATOM 2310 O O . SER A 1 290 ? 16.781 -1.097 -23.719 1 88.5 290 SER A O 1
ATOM 2312 N N . TRP A 1 291 ? 16.188 -3.135 -23.062 1 90.38 291 TRP A N 1
ATOM 2313 C CA . TRP A 1 291 ? 16.516 -3.789 -24.328 1 90.38 291 TRP A CA 1
ATOM 2314 C C . TRP A 1 291 ? 15.602 -3.283 -25.438 1 90.38 291 TRP A C 1
ATOM 2316 O O . TRP A 1 291 ? 16.062 -2.988 -26.547 1 90.38 291 TRP A O 1
ATOM 2326 N N . GLY A 1 292 ? 14.375 -3.164 -25.172 1 90.88 292 GLY A N 1
ATOM 2327 C CA . GLY A 1 292 ? 13.398 -2.781 -26.172 1 90.88 292 GLY A CA 1
ATOM 2328 C C . GLY A 1 292 ? 13.578 -1.359 -26.672 1 90.88 292 GLY A C 1
ATOM 2329 O O . GLY A 1 292 ? 13.219 -1.044 -27.812 1 90.88 292 GLY A O 1
ATOM 2330 N N . GLN A 1 293 ? 14.133 -0.559 -25.766 1 87.75 293 GLN A N 1
ATOM 2331 C CA . GLN A 1 293 ? 14.25 0.862 -26.078 1 87.75 293 GLN A CA 1
ATOM 2332 C C . GLN A 1 293 ? 15.5 1.146 -26.906 1 87.75 293 GLN A C 1
ATOM 2334 O O . GLN A 1 293 ? 15.648 2.236 -27.453 1 87.75 293 GLN A O 1
ATOM 2339 N N . ARG A 1 294 ? 16.281 0.084 -26.984 1 85.31 294 ARG A N 1
ATOM 2340 C CA . ARG A 1 294 ? 17.484 0.264 -27.797 1 85.31 294 ARG A CA 1
ATOM 2341 C C . ARG A 1 294 ? 17.156 0.279 -29.281 1 85.31 294 ARG A C 1
ATOM 2343 O O . ARG A 1 294 ? 16.266 -0.444 -29.734 1 85.31 294 ARG A O 1
ATOM 2350 N N . THR A 1 295 ? 17.781 1.182 -29.922 1 75.38 295 THR A N 1
ATOM 2351 C CA . THR A 1 295 ? 17.5 1.312 -31.344 1 75.38 295 THR A CA 1
ATOM 2352 C C . THR A 1 295 ? 18.5 0.501 -32.156 1 75.38 295 THR A C 1
ATOM 2354 O O . THR A 1 295 ? 18.281 0.266 -33.344 1 75.38 295 THR A O 1
ATOM 2357 N N . ARG A 1 296 ? 19.625 0.099 -31.594 1 79.06 296 ARG A N 1
ATOM 2358 C CA . ARG A 1 296 ? 20.625 -0.668 -32.312 1 79.06 296 ARG A CA 1
ATOM 2359 C C . ARG A 1 296 ? 21.016 -1.936 -31.562 1 79.06 296 ARG A C 1
ATOM 2361 O O . ARG A 1 296 ? 21.062 -1.933 -30.328 1 79.06 296 ARG A O 1
ATOM 2368 N N . PRO A 1 297 ? 21.188 -3.002 -32.312 1 78.62 297 PRO A N 1
ATOM 2369 C CA . PRO A 1 297 ? 21.031 -3.232 -33.75 1 78.62 297 PRO A CA 1
ATOM 2370 C C . PRO A 1 297 ? 19.562 -3.258 -34.188 1 78.62 297 PRO A C 1
ATOM 2372 O O . PRO A 1 297 ? 18.672 -3.344 -33.344 1 78.62 297 PRO A O 1
ATOM 2375 N N . ALA A 1 298 ? 19.328 -3.166 -35.469 1 78.56 298 ALA A N 1
ATOM 2376 C CA . ALA A 1 298 ? 17.984 -3.113 -36.031 1 78.56 298 ALA A CA 1
ATOM 2377 C C . ALA A 1 298 ? 17.203 -4.383 -35.719 1 78.56 298 ALA A C 1
ATOM 2379 O O . ALA A 1 298 ? 16 -4.328 -35.469 1 78.56 298 ALA A O 1
ATOM 2380 N N . THR A 1 299 ? 17.953 -5.516 -35.719 1 86.56 299 THR A N 1
ATOM 2381 C CA . THR A 1 299 ? 17.344 -6.789 -35.375 1 86.56 299 THR A CA 1
ATOM 2382 C C . THR A 1 299 ? 18.016 -7.402 -34.125 1 86.56 299 THR A C 1
ATOM 2384 O O . THR A 1 299 ? 19.234 -7.383 -34.031 1 86.56 299 THR A O 1
ATOM 2387 N N . SER A 1 300 ? 17.172 -7.785 -33.156 1 91.5 300 SER A N 1
ATOM 2388 C CA . SER A 1 300 ? 17.703 -8.359 -31.906 1 91.5 300 SER A CA 1
ATOM 2389 C C . SER A 1 300 ? 16.703 -9.305 -31.266 1 91.5 300 SER A C 1
ATOM 2391 O O . SER A 1 300 ? 15.484 -9.156 -31.469 1 91.5 300 SER A O 1
ATOM 2393 N N . ARG A 1 301 ? 17.266 -10.32 -30.703 1 90.19 301 ARG A N 1
ATOM 2394 C CA . ARG A 1 301 ? 16.422 -11.273 -29.969 1 90.19 301 ARG A CA 1
ATOM 2395 C C . ARG A 1 301 ? 16.828 -11.344 -28.5 1 90.19 301 ARG A C 1
ATOM 2397 O O . ARG A 1 301 ? 17.984 -11.172 -28.156 1 90.19 301 ARG A O 1
ATOM 2404 N N . LEU A 1 302 ? 15.797 -11.492 -27.672 1 92.62 302 LEU A N 1
ATOM 2405 C CA . LEU A 1 302 ? 16.047 -11.609 -26.234 1 92.62 302 LEU A CA 1
ATOM 2406 C C . LEU A 1 302 ? 15.148 -12.664 -25.609 1 92.62 302 LEU A C 1
ATOM 2408 O O . LEU A 1 302 ? 13.922 -12.625 -25.781 1 92.62 302 LEU A O 1
ATOM 2412 N N . THR A 1 303 ? 15.688 -13.602 -24.906 1 90.81 303 THR A N 1
ATOM 2413 C CA . THR A 1 303 ? 14.922 -14.641 -24.219 1 90.81 303 THR A CA 1
ATOM 2414 C C . THR A 1 303 ? 14.266 -14.094 -22.953 1 90.81 303 THR A C 1
ATOM 2416 O O . THR A 1 303 ? 14.945 -13.508 -22.109 1 90.81 303 THR A 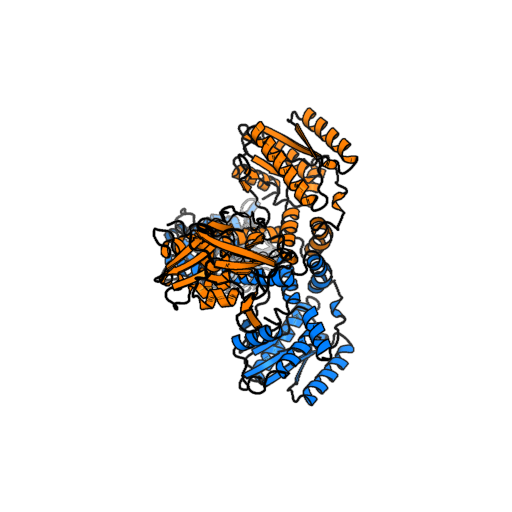O 1
ATOM 2419 N N . VAL A 1 304 ? 12.969 -14.172 -22.891 1 90.44 304 VAL A N 1
ATOM 2420 C CA . VAL A 1 304 ? 12.219 -13.758 -21.703 1 90.44 304 VAL A CA 1
ATOM 2421 C C . VAL A 1 304 ? 12.25 -14.875 -20.656 1 90.44 304 VAL A C 1
ATOM 2423 O O . VAL A 1 304 ? 12.523 -14.625 -19.484 1 90.44 304 VAL A O 1
ATOM 2426 N N . ASN A 1 305 ? 11.914 -16.062 -21.078 1 87 305 ASN A N 1
ATOM 2427 C CA . ASN A 1 305 ? 11.961 -17.281 -20.281 1 87 305 ASN A CA 1
ATOM 2428 C C . ASN A 1 305 ? 12.016 -18.516 -21.156 1 87 305 ASN A C 1
ATOM 2430 O O . ASN A 1 305 ? 12.367 -18.438 -22.344 1 87 305 ASN A O 1
ATOM 2434 N N . ALA A 1 306 ? 11.75 -19.734 -20.562 1 81.62 306 ALA A N 1
ATOM 2435 C CA . ALA A 1 306 ? 11.898 -21 -21.266 1 81.62 306 ALA A CA 1
ATOM 2436 C C . ALA A 1 306 ? 10.891 -21.109 -22.406 1 81.62 306 ALA A C 1
ATOM 2438 O O . ALA A 1 306 ? 11.125 -21.828 -23.375 1 81.62 306 ALA A O 1
ATOM 2439 N N . ALA A 1 307 ? 9.844 -20.328 -22.453 1 88.19 307 ALA A N 1
ATOM 2440 C CA . ALA A 1 307 ? 8.734 -20.5 -23.391 1 88.19 307 ALA A CA 1
ATOM 2441 C C . ALA A 1 307 ? 8.688 -19.375 -24.406 1 88.19 307 ALA A C 1
ATOM 2443 O O . ALA A 1 307 ? 8.125 -19.531 -25.484 1 88.19 307 ALA A O 1
ATOM 2444 N N . TRP A 1 308 ? 9.336 -18.188 -24.031 1 91.56 308 TRP A N 1
ATOM 2445 C CA . TRP A 1 308 ? 9.078 -17.016 -24.875 1 91.56 308 TRP A CA 1
ATOM 2446 C C . TRP A 1 308 ? 10.367 -16.25 -25.141 1 91.56 308 TRP A C 1
ATOM 2448 O O . TRP A 1 308 ? 11.242 -16.172 -24.281 1 91.56 308 TRP A O 1
ATOM 2458 N N . GLU A 1 309 ? 10.484 -15.727 -26.359 1 93.88 309 GLU A N 1
ATOM 2459 C CA . GLU A 1 309 ? 11.539 -14.789 -26.719 1 93.88 309 GLU A CA 1
ATOM 2460 C C . GLU A 1 309 ? 10.961 -13.539 -27.391 1 93.88 309 GLU A C 1
ATOM 2462 O O . GLU A 1 309 ? 9.875 -13.586 -27.969 1 93.88 309 GLU A O 1
ATOM 2467 N N . LEU A 1 310 ? 11.648 -12.438 -27.234 1 94.69 310 LEU A N 1
ATOM 2468 C CA . LEU A 1 310 ? 11.289 -11.188 -27.891 1 94.69 310 LEU A CA 1
ATOM 2469 C C . LEU A 1 310 ? 12.125 -10.969 -29.141 1 94.69 310 LEU A C 1
ATOM 2471 O O . LEU A 1 310 ? 13.32 -11.273 -29.156 1 94.69 310 LEU A O 1
ATOM 2475 N N . TYR A 1 311 ? 11.445 -10.641 -30.188 1 92.5 311 TYR A N 1
ATOM 2476 C CA . TYR A 1 311 ? 12.07 -10.359 -31.469 1 92.5 311 TYR A CA 1
ATOM 2477 C C . TYR A 1 311 ? 11.828 -8.914 -31.891 1 92.5 311 TYR A C 1
ATOM 2479 O O . TYR A 1 311 ? 10.68 -8.492 -32.031 1 92.5 311 TYR A O 1
ATOM 2487 N N . ARG A 1 312 ? 12.875 -8.18 -31.891 1 93.69 312 ARG A N 1
ATOM 2488 C CA . ARG A 1 312 ? 12.789 -6.801 -32.375 1 93.69 312 ARG A CA 1
ATOM 2489 C C . ARG A 1 312 ? 13.273 -6.684 -33.812 1 93.69 312 ARG A C 1
ATOM 2491 O O . ARG A 1 312 ? 14.398 -7.09 -34.125 1 93.69 312 ARG A O 1
ATOM 2498 N N . ASN A 1 313 ? 12.406 -6.219 -34.688 1 89 313 ASN A N 1
ATOM 2499 C CA . ASN A 1 313 ? 12.711 -6.047 -36.094 1 89 313 ASN A CA 1
ATOM 2500 C C . ASN A 1 313 ? 12.008 -4.824 -36.688 1 89 313 ASN A C 1
ATOM 2502 O O . ASN A 1 313 ? 10.789 -4.711 -36.594 1 89 313 ASN A O 1
ATOM 2506 N N . ALA A 1 314 ? 12.812 -3.984 -37.312 1 85.56 314 ALA A N 1
ATOM 2507 C CA . ALA A 1 314 ? 12.273 -2.83 -38.031 1 85.56 314 ALA A CA 1
ATOM 2508 C C . ALA A 1 314 ? 11.406 -1.973 -37.094 1 85.56 314 ALA A C 1
ATOM 2510 O O . ALA A 1 314 ? 10.281 -1.615 -37.469 1 85.56 314 ALA A O 1
ATOM 2511 N N . GLY A 1 315 ? 11.805 -1.811 -35.875 1 89.62 315 GLY A N 1
ATOM 2512 C CA . GLY A 1 315 ? 11.156 -0.874 -34.969 1 89.62 315 GLY A CA 1
ATOM 2513 C C . GLY A 1 315 ? 9.945 -1.465 -34.281 1 89.62 315 GLY A C 1
ATOM 2514 O O . GLY A 1 315 ? 9.18 -0.743 -33.625 1 89.62 315 GLY A O 1
ATOM 2515 N N . ILE A 1 316 ? 9.766 -2.783 -34.562 1 93.5 316 ILE A N 1
ATOM 2516 C CA . ILE A 1 316 ? 8.648 -3.434 -33.875 1 93.5 316 ILE A CA 1
ATOM 2517 C C . ILE A 1 316 ? 9.164 -4.578 -33 1 93.5 316 ILE A C 1
ATOM 2519 O O . ILE A 1 316 ? 10.195 -5.184 -33.312 1 93.5 316 ILE A O 1
ATOM 2523 N N . ILE A 1 317 ? 8.469 -4.855 -31.891 1 95.94 317 ILE A N 1
ATOM 2524 C CA . ILE A 1 317 ? 8.812 -5.961 -31 1 95.94 317 ILE A CA 1
ATOM 2525 C C . ILE A 1 317 ? 7.684 -6.988 -30.984 1 95.94 317 ILE A C 1
ATOM 2527 O O . ILE A 1 317 ? 6.516 -6.633 -30.828 1 95.94 317 ILE A O 1
ATOM 2531 N N . GLU A 1 318 ? 8.047 -8.234 -31.203 1 94.75 318 GLU A N 1
ATOM 2532 C CA . GLU A 1 318 ? 7.09 -9.336 -31.125 1 94.75 318 GLU A CA 1
ATOM 2533 C C . GLU A 1 318 ? 7.508 -10.367 -30.094 1 94.75 318 GLU A C 1
ATOM 2535 O O . GLU A 1 318 ? 8.695 -10.547 -29.828 1 94.75 318 GLU A O 1
ATOM 2540 N N . ALA A 1 319 ? 6.531 -10.914 -29.484 1 94.62 319 ALA A N 1
ATOM 2541 C CA . ALA A 1 319 ? 6.766 -12.055 -28.609 1 94.62 319 ALA A CA 1
ATOM 2542 C C . ALA A 1 319 ? 6.535 -13.367 -29.344 1 94.62 319 ALA A C 1
ATOM 2544 O O . ALA A 1 319 ? 5.438 -13.625 -29.844 1 94.62 319 ALA A O 1
ATOM 2545 N N . LEU A 1 320 ? 7.547 -14.148 -29.391 1 91.12 320 LEU A N 1
ATOM 2546 C CA . LEU A 1 320 ? 7.473 -15.406 -30.141 1 91.12 320 LEU A CA 1
ATOM 2547 C C . LEU A 1 320 ? 7.699 -16.594 -29.219 1 91.12 320 LEU A C 1
ATOM 2549 O O . LEU A 1 320 ? 8.555 -16.547 -28.328 1 91.12 320 LEU A O 1
ATOM 2553 N N . PRO A 1 321 ? 6.738 -17.484 -29.25 1 88.81 321 PRO A N 1
ATOM 2554 C CA . PRO A 1 321 ? 7.012 -18.703 -28.484 1 88.81 321 PRO A CA 1
ATOM 2555 C C . PRO A 1 321 ? 8.305 -19.391 -28.906 1 88.81 321 PRO A C 1
ATOM 2557 O O . PRO A 1 321 ? 8.656 -19.375 -30.094 1 88.81 321 PRO A O 1
ATOM 2560 N N . ILE A 1 322 ? 8.938 -19.516 -27.922 1 75.62 322 ILE A N 1
ATOM 2561 C CA . ILE A 1 322 ? 10.164 -20.234 -28.234 1 75.62 322 ILE A CA 1
ATOM 2562 C C . ILE A 1 322 ? 9.812 -21.656 -28.719 1 75.62 322 ILE A C 1
ATOM 2564 O O . ILE A 1 322 ? 9.133 -22.406 -28.016 1 75.62 322 ILE A O 1
ATOM 2568 N N . LYS A 1 323 ? 9.023 -21.688 -29.906 1 58.62 323 LYS A N 1
ATOM 2569 C CA . LYS A 1 323 ? 8.766 -23 -30.469 1 58.62 323 LYS A CA 1
ATOM 2570 C C . LYS A 1 323 ? 9.617 -24.062 -29.797 1 58.62 323 LYS A C 1
ATOM 2572 O O . LYS A 1 323 ? 10.828 -23.891 -29.625 1 58.62 323 LYS A O 1
ATOM 2577 N N . LYS A 1 324 ? 8.766 -24.641 -28.844 1 48.84 324 LYS A N 1
ATOM 2578 C CA . LYS A 1 324 ? 9.422 -25.906 -28.531 1 48.84 324 LYS A CA 1
ATOM 2579 C C . LYS A 1 324 ? 10.211 -26.422 -29.734 1 48.84 324 LYS A C 1
ATOM 2581 O O . LYS A 1 324 ? 9.656 -26.594 -30.812 1 48.84 324 LYS A O 1
ATOM 2586 N N . ARG A 1 325 ? 11.07 -25.812 -30.047 1 38.5 325 ARG A N 1
ATOM 2587 C CA . ARG A 1 325 ? 11.688 -26.766 -30.953 1 38.5 325 ARG A CA 1
ATOM 2588 C C . ARG A 1 325 ? 11.109 -28.172 -30.766 1 38.5 325 ARG A C 1
ATOM 2590 O O . ARG A 1 325 ? 11.062 -28.672 -29.641 1 38.5 325 ARG A O 1
ATOM 2597 N N . GLY A 1 326 ? 9.805 -28.328 -31.297 1 36.09 326 GLY A N 1
ATOM 2598 C CA . GLY A 1 326 ? 9.445 -29.734 -31.375 1 36.09 326 GLY A CA 1
ATOM 2599 C C . GLY A 1 326 ? 10.578 -30.672 -30.984 1 36.09 326 GLY A C 1
ATOM 2600 O O . GLY A 1 326 ? 11.656 -30.625 -31.578 1 36.09 326 GLY A O 1
ATOM 2601 N N . LYS A 1 327 ? 10.578 -30.828 -29.828 1 37.53 327 LYS A N 1
ATOM 2602 C CA . LYS A 1 327 ? 11.188 -32.031 -29.312 1 37.53 327 LYS A CA 1
ATOM 2603 C C . LYS A 1 327 ? 11.047 -33.188 -30.281 1 37.53 327 LYS A C 1
ATOM 2605 O O . LYS A 1 327 ? 11.234 -34.375 -29.922 1 37.53 327 LYS A O 1
ATOM 2610 N N . LYS A 1 328 ? 10.18 -33.062 -31.188 1 36.91 328 LYS A N 1
ATOM 2611 C CA . LYS A 1 328 ? 10.375 -34.469 -31.594 1 36.91 328 LYS A CA 1
ATOM 2612 C C . LYS A 1 328 ? 11.859 -34.844 -31.594 1 36.91 328 LYS A C 1
ATOM 2614 O O . LYS A 1 328 ? 12.438 -35.062 -32.656 1 36.91 328 LYS A O 1
ATOM 2619 N N . LEU A 1 329 ? 12.531 -33.719 -31.203 1 33.78 329 LEU A N 1
ATOM 2620 C CA . LEU A 1 329 ? 13.688 -34.562 -30.906 1 33.78 329 LEU A CA 1
ATOM 2621 C C . LEU A 1 329 ? 13.328 -35.656 -29.906 1 33.78 329 LEU A C 1
ATOM 2623 O O . LEU A 1 329 ? 12.508 -35.438 -29.016 1 33.78 329 LEU A O 1
ATOM 2627 N N . MET A 1 330 ? 13.289 -36.781 -30.141 1 32.88 330 MET A N 1
ATOM 2628 C CA . MET A 1 330 ? 13.172 -37.938 -29.219 1 32.88 330 MET A CA 1
ATOM 2629 C C . MET A 1 330 ? 13.555 -37.531 -27.797 1 32.88 330 MET A C 1
ATOM 2631 O O . MET A 1 330 ? 14.344 -36.594 -27.609 1 32.88 330 MET A O 1
ATOM 2635 N N . PRO A 1 331 ? 12.828 -37.781 -26.672 1 36.03 331 PRO A N 1
ATOM 2636 C CA . PRO A 1 331 ? 13.188 -37.656 -25.25 1 36.03 331 PRO A CA 1
ATOM 2637 C C . PRO A 1 331 ? 14.664 -37.344 -25.047 1 36.03 331 PRO A C 1
ATOM 2639 O O . PRO A 1 331 ? 15.508 -37.781 -25.828 1 36.03 331 PRO A O 1
ATOM 2642 N N . ARG A 1 332 ? 15.18 -36.219 -24.641 1 45.12 332 ARG A N 1
ATOM 2643 C CA . ARG A 1 332 ? 16.469 -36.062 -23.969 1 45.12 332 ARG A CA 1
ATOM 2644 C C . ARG A 1 332 ? 17.016 -37.406 -23.516 1 45.12 332 ARG A C 1
ATOM 2646 O O . ARG A 1 332 ? 17.875 -37.469 -22.625 1 45.12 332 ARG A O 1
ATOM 2653 N N . GLU A 1 333 ? 16.172 -38.406 -23.516 1 50.09 333 GLU A N 1
ATOM 2654 C CA . GLU A 1 333 ? 16.531 -39.75 -23.031 1 50.09 333 GLU A CA 1
ATOM 2655 C C . GLU A 1 333 ? 17.688 -40.312 -23.812 1 50.09 333 GLU A C 1
ATOM 2657 O O . GLU A 1 333 ? 17.797 -40.125 -25.031 1 50.09 333 GLU A O 1
ATOM 2662 N N . LYS A 1 334 ? 18.719 -40.594 -23.094 1 62.84 334 LYS A N 1
ATOM 2663 C CA . LYS A 1 334 ? 19.766 -41.5 -23.578 1 62.84 334 LYS A CA 1
ATOM 2664 C C . LYS A 1 334 ? 19.188 -42.594 -24.469 1 62.84 334 LYS A C 1
ATOM 2666 O O . LYS A 1 334 ? 18.25 -43.281 -24.062 1 62.84 334 LYS A O 1
ATOM 2671 N N . ILE A 1 335 ? 19.281 -42.375 -25.75 1 72.06 335 ILE A N 1
ATOM 2672 C CA . ILE A 1 335 ? 18.906 -43.469 -26.609 1 72.06 335 ILE A CA 1
ATOM 2673 C C . ILE A 1 335 ? 20.109 -44.406 -26.797 1 72.06 335 ILE A C 1
ATOM 2675 O O . ILE A 1 335 ? 21.188 -43.969 -27.219 1 72.06 335 ILE A O 1
ATOM 2679 N N . MET A 1 336 ? 19.922 -45.531 -26.297 1 81.5 336 MET A N 1
ATOM 2680 C CA . MET A 1 336 ? 20.984 -46.531 -26.484 1 81.5 336 MET A CA 1
ATOM 2681 C C . MET A 1 336 ? 21.203 -46.812 -27.953 1 81.5 336 MET A C 1
ATOM 2683 O O . MET A 1 336 ? 20.25 -46.906 -28.719 1 81.5 336 MET A O 1
ATOM 2687 N N . VAL A 1 337 ? 22.375 -46.719 -28.297 1 89.12 337 VAL A N 1
ATOM 2688 C CA . VAL A 1 337 ? 22.734 -47 -29.688 1 89.12 337 VAL A CA 1
ATOM 2689 C C . VAL A 1 337 ? 22.422 -48.469 -30.016 1 89.12 337 VAL A C 1
ATOM 2691 O O . VAL A 1 337 ? 22.844 -49.375 -29.281 1 89.12 337 VAL A O 1
ATOM 2694 N N . ASP A 1 338 ? 21.656 -48.688 -31.109 1 84.81 338 ASP A N 1
ATOM 2695 C CA . ASP A 1 338 ? 21.484 -50.031 -31.688 1 84.81 338 ASP A CA 1
ATOM 2696 C C . ASP A 1 338 ? 22.438 -50.25 -32.844 1 84.81 338 ASP A C 1
ATOM 2698 O O . ASP A 1 338 ? 22.328 -49.562 -33.875 1 84.81 338 ASP A O 1
ATOM 2702 N N . LEU A 1 339 ? 23.297 -51.188 -32.625 1 86.56 339 LEU A N 1
ATOM 2703 C CA . LEU A 1 339 ? 24.297 -51.438 -33.688 1 86.56 339 LEU A CA 1
ATOM 2704 C C . LEU A 1 339 ? 23.625 -52 -34.938 1 86.56 339 LEU A C 1
ATOM 2706 O O . LEU A 1 339 ? 22.688 -52.781 -34.844 1 86.56 339 LEU A O 1
ATOM 2710 N N . ASN A 1 340 ? 24.016 -51.531 -36.062 1 89.56 340 ASN A N 1
ATOM 2711 C CA . ASN A 1 340 ? 23.641 -52 -37.406 1 89.56 340 ASN A CA 1
ATOM 2712 C C . ASN A 1 340 ? 22.188 -51.656 -37.719 1 89.56 340 ASN A C 1
ATOM 2714 O O . ASN A 1 340 ? 21.547 -52.344 -38.5 1 89.56 340 ASN A O 1
ATOM 2718 N N . GLN A 1 341 ? 21.688 -50.625 -37.031 1 88 341 GLN A N 1
ATOM 2719 C CA . GLN A 1 341 ? 20.359 -50.094 -37.312 1 88 341 GLN A CA 1
ATOM 2720 C C . GLN A 1 341 ? 20.359 -48.594 -37.438 1 88 341 GLN A C 1
ATOM 2722 O O . GLN A 1 341 ? 21.188 -47.906 -36.844 1 88 341 GLN A O 1
ATOM 2727 N N . TRP A 1 342 ? 19.516 -48.125 -38.344 1 87.5 342 TRP A N 1
ATOM 2728 C CA . TRP A 1 342 ? 19.312 -46.688 -38.438 1 87.5 342 TRP A CA 1
ATOM 2729 C C . TRP A 1 342 ? 18.438 -46.156 -37.281 1 87.5 342 TRP A C 1
ATOM 2731 O O . TRP A 1 342 ? 17.453 -46.812 -36.938 1 87.5 342 TRP A O 1
ATOM 2741 N N . GLN A 1 343 ? 18.875 -45.188 -36.625 1 85.94 343 GLN A N 1
ATOM 2742 C CA . GLN A 1 343 ? 18.109 -44.594 -35.531 1 85.94 343 GLN A CA 1
ATOM 2743 C C . GLN A 1 343 ? 17.812 -43.125 -35.781 1 85.94 343 GLN A C 1
ATOM 2745 O O . GLN A 1 343 ? 18.703 -42.375 -36.188 1 85.94 343 GLN A O 1
ATOM 2750 N N . LYS A 1 344 ? 16.609 -42.812 -35.719 1 82 344 LYS A N 1
ATOM 2751 C CA . LYS A 1 344 ? 16.203 -41.406 -35.812 1 82 344 LYS A CA 1
ATOM 2752 C C . LYS A 1 344 ? 16.484 -40.656 -34.531 1 82 344 LYS A C 1
ATOM 2754 O O . LYS A 1 344 ? 15.883 -40.969 -33.5 1 82 344 LYS A O 1
ATOM 2759 N N . ILE A 1 345 ? 17.484 -39.781 -34.562 1 78.88 345 ILE A N 1
ATOM 2760 C CA . ILE A 1 345 ? 17.906 -39.125 -33.344 1 78.88 345 ILE A CA 1
ATOM 2761 C C . ILE A 1 345 ? 17.266 -37.75 -33.25 1 78.88 345 ILE A C 1
ATOM 2763 O O . ILE A 1 345 ? 17.188 -37.156 -32.188 1 78.88 345 ILE A O 1
ATOM 2767 N N . THR A 1 346 ? 17.031 -37.188 -34.375 1 75.81 346 THR A N 1
ATOM 2768 C CA . THR A 1 346 ? 16.25 -35.969 -34.469 1 75.81 346 THR A CA 1
ATOM 2769 C C . THR A 1 346 ? 15.148 -36.062 -35.531 1 75.81 346 THR A C 1
ATOM 2771 O O . THR A 1 346 ? 15.055 -37.094 -36.219 1 75.81 346 THR A O 1
ATOM 2774 N N . ALA A 1 347 ? 14.336 -35.031 -35.656 1 72.56 347 ALA A N 1
ATOM 2775 C CA . ALA A 1 347 ? 13.273 -35 -36.656 1 72.56 347 ALA A CA 1
ATOM 2776 C C . ALA A 1 347 ? 13.844 -35.062 -38.062 1 72.56 347 ALA A C 1
ATOM 2778 O O . ALA A 1 347 ? 13.195 -35.562 -39 1 72.56 347 ALA A O 1
ATOM 2779 N N . THR A 1 348 ? 15.016 -34.688 -38.25 1 74.06 348 THR A N 1
ATOM 2780 C CA . THR A 1 348 ? 15.547 -34.562 -39.594 1 74.06 348 THR A CA 1
ATOM 2781 C C . THR A 1 348 ? 16.797 -35.438 -39.781 1 74.06 348 THR A C 1
ATOM 2783 O O . THR A 1 348 ? 17.297 -35.594 -40.906 1 74.06 348 THR A O 1
ATOM 2786 N N . GLN A 1 349 ? 17.312 -35.906 -38.719 1 78.81 349 GLN A N 1
ATOM 2787 C CA . GLN A 1 349 ? 18.578 -36.625 -38.812 1 78.81 349 GLN A CA 1
ATOM 2788 C C . GLN A 1 349 ? 18.422 -38.094 -38.406 1 78.81 349 GLN A C 1
ATOM 2790 O O . GLN A 1 349 ? 17.891 -38.406 -37.344 1 78.81 349 GLN A O 1
ATOM 2795 N N . THR A 1 350 ? 18.703 -38.906 -39.281 1 86 350 THR A N 1
ATOM 2796 C CA . THR A 1 350 ? 18.812 -40.344 -39.062 1 86 350 THR A CA 1
ATOM 2797 C C . THR A 1 350 ? 20.266 -40.812 -39.125 1 86 350 THR A C 1
ATOM 2799 O O . THR A 1 350 ? 20.969 -40.5 -40.094 1 86 350 THR A O 1
ATOM 2802 N N . VAL A 1 351 ? 20.672 -41.375 -38 1 87.88 351 VAL A N 1
ATOM 2803 C CA . VAL A 1 351 ? 22.062 -41.812 -37.906 1 87.88 351 VAL A CA 1
ATOM 2804 C C . VAL A 1 351 ? 22.141 -43.312 -37.719 1 87.88 351 VAL A C 1
ATOM 2806 O O . VAL A 1 351 ? 21.141 -43.969 -37.375 1 87.88 351 VAL A O 1
ATOM 2809 N N . GLY A 1 352 ? 23.266 -43.875 -38.031 1 89.56 352 GLY A N 1
ATOM 2810 C CA . GLY A 1 352 ? 23.516 -45.281 -37.812 1 89.56 352 GLY A CA 1
ATOM 2811 C C . GLY A 1 352 ? 24.969 -45.594 -37.5 1 89.56 352 GLY A C 1
ATOM 2812 O O . GLY A 1 352 ? 25.875 -44.844 -37.875 1 89.56 352 GLY A O 1
ATOM 2813 N N . ILE A 1 353 ? 25.156 -46.656 -36.625 1 89.94 353 ILE A N 1
ATOM 2814 C CA . ILE A 1 353 ? 26.469 -47.219 -36.344 1 89.94 353 ILE A CA 1
ATOM 2815 C C . ILE A 1 353 ? 26.516 -48.688 -36.781 1 89.94 353 ILE A C 1
ATOM 2817 O O . ILE A 1 353 ? 25.734 -49.5 -36.312 1 89.94 353 ILE A O 1
ATOM 2821 N N . PHE A 1 354 ? 27.406 -48.875 -37.719 1 91.81 354 PHE A N 1
ATOM 2822 C CA . PHE A 1 354 ? 27.422 -50.188 -38.344 1 91.81 354 PHE A CA 1
ATOM 2823 C C . PHE A 1 354 ? 28.781 -50.875 -38.156 1 91.81 354 PHE A C 1
ATOM 2825 O O . PHE A 1 354 ? 29.812 -50.219 -38.188 1 91.81 354 PHE A O 1
ATOM 2832 N N . THR A 1 355 ? 28.766 -52.188 -37.938 1 90 355 THR A N 1
ATOM 2833 C CA . THR A 1 355 ? 30 -52.969 -37.781 1 90 355 THR A CA 1
ATOM 2834 C C . THR A 1 355 ? 30.609 -53.312 -39.125 1 90 355 THR A C 1
ATOM 2836 O O . THR A 1 355 ? 31.766 -53.688 -39.219 1 90 355 THR A O 1
ATOM 2839 N N . ARG A 1 356 ? 29.734 -53.188 -40.188 1 89.75 356 ARG A N 1
ATOM 2840 C CA . ARG A 1 356 ? 30.188 -53.344 -41.594 1 89.75 356 ARG A CA 1
ATOM 2841 C C . ARG A 1 356 ? 29.906 -52.094 -42.406 1 89.75 356 ARG A C 1
ATOM 2843 O O . ARG A 1 356 ? 29.031 -51.281 -42.031 1 89.75 356 ARG A O 1
ATOM 2850 N N . VAL A 1 357 ? 30.594 -51.812 -43.406 1 88.06 357 VAL A N 1
ATOM 2851 C CA . VAL A 1 357 ? 30.453 -50.594 -44.25 1 88.06 357 VAL A CA 1
ATOM 2852 C C . VAL A 1 357 ? 29.047 -50.562 -44.844 1 88.06 357 VAL A C 1
ATOM 2854 O O . VAL A 1 357 ? 28.625 -51.5 -45.531 1 88.06 357 VAL A O 1
ATOM 2857 N N . PRO A 1 358 ? 28.312 -49.5 -44.5 1 85.19 358 PRO A N 1
ATOM 2858 C CA . PRO A 1 358 ? 26.969 -49.375 -45.062 1 85.19 358 PRO A CA 1
ATOM 2859 C C . PRO A 1 358 ? 27 -48.812 -46.5 1 85.19 358 PRO A C 1
ATOM 2861 O O . PRO A 1 358 ? 28.031 -48.344 -46.969 1 85.19 358 PRO A O 1
ATOM 2864 N N . ASN A 1 359 ? 25.922 -48.875 -47.25 1 85.62 359 ASN A N 1
ATOM 2865 C CA . ASN A 1 359 ? 25.812 -48.406 -48.625 1 85.62 359 ASN A CA 1
ATOM 2866 C C . ASN A 1 359 ? 25.656 -46.906 -48.719 1 85.62 359 ASN A C 1
ATOM 2868 O O . ASN A 1 359 ? 25.234 -46.375 -49.75 1 85.62 359 ASN A O 1
ATOM 2872 N N . VAL A 1 360 ? 25.953 -46.219 -47.625 1 85 360 VAL A N 1
ATOM 2873 C CA . VAL A 1 360 ? 25.922 -44.75 -47.625 1 85 360 VAL A CA 1
ATOM 2874 C C . VAL A 1 360 ? 27.281 -44.188 -47.156 1 85 360 VAL A C 1
ATOM 2876 O O . VAL A 1 360 ? 28.109 -44.938 -46.656 1 85 360 VAL A O 1
ATOM 2879 N N . VAL A 1 361 ? 27.406 -42.938 -47.469 1 86.25 361 VAL A N 1
ATOM 2880 C CA . VAL A 1 361 ? 28.656 -42.312 -47.031 1 86.25 361 VAL A CA 1
ATOM 2881 C C . VAL A 1 361 ? 28.812 -42.5 -45.531 1 86.25 361 VAL A C 1
ATOM 2883 O O . VAL A 1 361 ? 27.891 -42.188 -44.75 1 86.25 361 VAL A O 1
ATOM 2886 N N . SER A 1 362 ? 29.828 -43.219 -45.125 1 90.62 362 SER A N 1
ATOM 2887 C CA . SER A 1 362 ? 30.094 -43.5 -43.719 1 90.62 362 SER A CA 1
ATOM 2888 C C . SER A 1 362 ? 31.547 -43.219 -43.344 1 90.62 362 SER A C 1
ATOM 2890 O O . SER A 1 362 ? 32.406 -43.188 -44.219 1 90.62 362 SER A O 1
ATOM 2892 N N . GLN A 1 363 ? 31.781 -42.875 -42.125 1 89.44 363 GLN A N 1
ATOM 2893 C CA . GLN A 1 363 ? 33.125 -42.625 -41.594 1 89.44 363 GLN A CA 1
ATOM 2894 C C . GLN A 1 363 ? 33.562 -43.75 -40.688 1 89.44 363 GLN A C 1
ATOM 2896 O O . GLN A 1 363 ? 32.875 -44.062 -39.688 1 89.44 363 GLN A O 1
ATOM 2901 N N . PRO A 1 364 ? 34.656 -44.406 -41.031 1 90.62 364 PRO A N 1
ATOM 2902 C CA . PRO A 1 364 ? 35.188 -45.406 -40.125 1 90.62 364 PRO A CA 1
ATOM 2903 C C . PRO A 1 364 ? 35.625 -44.812 -38.781 1 90.62 364 PRO A C 1
ATOM 2905 O O . PRO A 1 364 ? 36.219 -43.719 -38.781 1 90.62 364 PRO A O 1
ATOM 2908 N N . PHE A 1 365 ? 35.281 -45.469 -37.719 1 90.5 365 PHE A N 1
ATOM 2909 C CA . PHE A 1 365 ? 35.625 -45 -36.375 1 90.5 365 PHE A CA 1
ATOM 2910 C C . PHE A 1 365 ? 36 -46.156 -35.469 1 90.5 365 PHE A C 1
ATOM 2912 O O . PHE A 1 365 ? 35.344 -47.188 -35.5 1 90.5 365 PHE A O 1
ATOM 2919 N N . TRP A 1 366 ? 37.094 -46 -34.688 1 91.5 366 TRP A N 1
ATOM 2920 C CA . TRP A 1 366 ? 37.594 -47.031 -33.812 1 91.5 366 TRP A CA 1
ATOM 2921 C C . TRP A 1 366 ? 36.906 -46.969 -32.438 1 91.5 366 TRP A C 1
ATOM 2923 O O . TRP A 1 366 ? 36.844 -45.906 -31.844 1 91.5 366 TRP A O 1
ATOM 2933 N N . LEU A 1 367 ? 36.406 -48.125 -31.969 1 90.88 367 LEU A N 1
ATOM 2934 C CA . LEU A 1 367 ? 35.812 -48.219 -30.641 1 90.88 367 LEU A CA 1
ATOM 2935 C C . LEU A 1 367 ? 36.531 -49.25 -29.797 1 90.88 367 LEU A C 1
ATOM 2937 O O . LEU A 1 367 ? 37.156 -50.156 -30.344 1 90.88 367 LEU A O 1
ATOM 2941 N N . THR A 1 368 ? 36.562 -49.125 -28.5 1 87.81 368 THR A N 1
ATOM 2942 C CA . THR A 1 368 ? 37.062 -50.125 -27.547 1 87.81 368 THR A CA 1
ATOM 2943 C C . THR A 1 368 ? 35.906 -50.719 -26.75 1 87.81 368 THR A C 1
ATOM 2945 O O . THR A 1 368 ? 34.781 -50.156 -26.75 1 87.81 368 THR A O 1
ATOM 2948 N N . GLU A 1 369 ? 36.156 -51.812 -26.078 1 86.19 369 GLU A N 1
ATOM 2949 C CA . GLU A 1 369 ? 35.125 -52.469 -25.234 1 86.19 369 GLU A CA 1
ATOM 2950 C C . GLU A 1 369 ? 34.656 -51.531 -24.125 1 86.19 369 GLU A C 1
ATOM 2952 O O . GLU A 1 369 ? 33.5 -51.594 -23.703 1 86.19 369 GLU A O 1
ATOM 2957 N N . ALA A 1 370 ? 35.531 -50.656 -23.766 1 86.88 370 ALA A N 1
ATOM 2958 C CA . ALA A 1 370 ? 35.25 -49.75 -22.656 1 86.88 370 ALA A CA 1
ATOM 2959 C C . ALA A 1 370 ? 34.281 -48.656 -23.078 1 86.88 370 ALA A C 1
ATOM 2961 O O . ALA A 1 370 ? 33.688 -47.969 -22.234 1 86.88 370 ALA A O 1
ATOM 2962 N N . ASP A 1 371 ? 34.062 -48.531 -24.344 1 90 371 ASP A N 1
ATOM 2963 C CA . ASP A 1 371 ? 33.188 -47.469 -24.844 1 90 371 ASP A CA 1
ATOM 2964 C C . ASP A 1 371 ? 31.719 -47.812 -24.703 1 90 371 ASP A C 1
ATOM 2966 O O . ASP A 1 371 ? 30.859 -46.938 -24.641 1 90 371 ASP A O 1
ATOM 2970 N N . TRP A 1 372 ? 31.484 -49.031 -24.547 1 88.06 372 TRP A N 1
ATOM 2971 C CA . TRP A 1 372 ? 30.094 -49.469 -24.516 1 88.06 372 TRP A CA 1
ATOM 2972 C C . TRP A 1 372 ? 29.516 -49.375 -23.109 1 88.06 372 TRP A C 1
ATOM 2974 O O . TRP A 1 372 ? 30.219 -49.594 -22.125 1 88.06 372 TRP A O 1
ATOM 2984 N N . PRO A 1 373 ? 28.344 -48.969 -23.062 1 86.75 373 PRO A N 1
ATOM 2985 C CA . PRO A 1 373 ? 27.375 -48.688 -24.141 1 86.75 373 PRO A CA 1
ATOM 2986 C C . PRO A 1 373 ? 27.531 -47.312 -24.719 1 86.75 373 PRO A C 1
ATOM 2988 O O . PRO A 1 373 ? 28.031 -46.406 -24.047 1 86.75 373 PRO A O 1
ATOM 2991 N N . LEU A 1 374 ? 27.047 -47.219 -26.031 1 90.69 374 LEU A N 1
ATOM 2992 C CA . LEU A 1 374 ? 27 -45.938 -26.703 1 90.69 374 LEU A CA 1
ATOM 2993 C C . LEU A 1 374 ? 25.609 -45.312 -26.609 1 90.69 374 LEU A C 1
ATOM 2995 O O . LEU A 1 374 ? 24.609 -46 -26.641 1 90.69 374 LEU A O 1
ATOM 2999 N N . VAL A 1 375 ? 25.672 -44 -26.453 1 90.56 375 VAL A N 1
ATOM 3000 C CA . VAL A 1 375 ? 24.391 -43.344 -26.266 1 90.56 375 VAL A CA 1
ATOM 3001 C C . VAL A 1 375 ? 24.328 -42.062 -27.125 1 90.56 375 VAL A C 1
ATOM 3003 O O . VAL A 1 375 ? 25.312 -41.344 -27.266 1 90.56 375 VAL A O 1
ATOM 3006 N N . TRP A 1 376 ? 23.156 -41.938 -27.703 1 89 376 TRP A N 1
ATOM 3007 C CA . TRP A 1 376 ? 22.859 -40.656 -28.328 1 89 376 TRP A CA 1
ATOM 3008 C C . TRP A 1 376 ? 22.234 -39.688 -27.328 1 89 376 TRP A C 1
ATOM 3010 O O . TRP A 1 376 ? 21.281 -40.062 -26.625 1 89 376 TRP A O 1
ATOM 3020 N N . ARG A 1 377 ? 22.75 -38.594 -27.203 1 86.75 377 ARG A N 1
ATOM 3021 C CA . ARG A 1 377 ? 22.141 -37.594 -26.344 1 86.75 377 ARG A CA 1
ATOM 3022 C C . ARG A 1 377 ? 22.422 -36.188 -26.875 1 86.75 377 ARG A C 1
ATOM 3024 O O . ARG A 1 377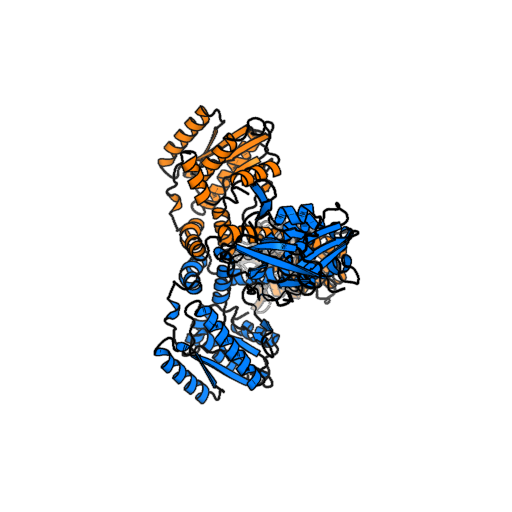 ? 23.344 -35.969 -27.656 1 86.75 377 ARG A O 1
ATOM 3031 N N . PRO A 1 378 ? 21.641 -35.25 -26.453 1 85.31 378 PRO A N 1
ATOM 3032 C CA . PRO A 1 378 ? 22 -33.844 -26.766 1 85.31 378 PRO A CA 1
ATOM 3033 C C . PRO A 1 378 ? 23.312 -33.438 -26.125 1 85.31 378 PRO A C 1
ATOM 3035 O O . PRO A 1 378 ? 23.672 -33.906 -25.047 1 85.31 378 PRO A O 1
ATOM 3038 N N . TRP A 1 379 ? 23.969 -32.562 -26.812 1 88.56 379 TRP A N 1
ATOM 3039 C CA . TRP A 1 379 ? 25.25 -32.125 -26.25 1 88.56 379 TRP A CA 1
ATOM 3040 C C . TRP A 1 379 ? 25.047 -31.312 -24.984 1 88.56 379 TRP A C 1
ATOM 3042 O O . TRP A 1 379 ? 23.984 -30.719 -24.781 1 88.56 379 TRP A O 1
ATOM 3052 N N . GLN A 1 380 ? 25.922 -31.422 -24.016 1 85.94 380 GLN A N 1
ATOM 3053 C CA . GLN A 1 380 ? 25.891 -30.734 -22.734 1 85.94 380 GLN A CA 1
ATOM 3054 C C . GLN A 1 380 ? 27.062 -29.75 -22.609 1 85.94 380 GLN A C 1
ATOM 3056 O O . GLN A 1 380 ? 28.062 -29.891 -23.312 1 85.94 380 GLN A O 1
ATOM 3061 N N . ALA A 1 381 ? 26.734 -29.016 -21.516 1 81.56 381 ALA A N 1
ATOM 3062 C CA . ALA A 1 381 ? 27.781 -28.031 -21.234 1 81.56 381 ALA A CA 1
ATOM 3063 C C . ALA A 1 381 ? 29.047 -28.703 -20.734 1 81.56 381 ALA A C 1
ATOM 3065 O O . ALA A 1 381 ? 29 -29.578 -19.875 1 81.56 381 ALA A O 1
ATOM 3066 N N . GLY A 1 382 ? 30.125 -28.625 -21.438 1 85.38 382 GLY A N 1
ATOM 3067 C CA . GLY A 1 382 ? 31.391 -29.219 -21.047 1 85.38 382 GLY A CA 1
ATOM 3068 C C . GLY A 1 382 ? 31.875 -30.297 -22 1 85.38 382 GLY A C 1
ATOM 3069 O O . GLY A 1 382 ? 33 -30.781 -21.875 1 85.38 382 GLY A O 1
ATOM 3070 N N . ASP A 1 383 ? 30.906 -30.75 -22.797 1 90.5 383 ASP A N 1
ATOM 3071 C CA . ASP A 1 383 ? 31.312 -31.766 -23.781 1 90.5 383 ASP A CA 1
ATOM 3072 C C . ASP A 1 383 ? 32.469 -31.281 -24.625 1 90.5 383 ASP A C 1
ATOM 3074 O O . ASP A 1 383 ? 32.531 -30.125 -25.016 1 90.5 383 ASP A O 1
ATOM 3078 N N . ARG A 1 384 ? 33.406 -32.188 -24.844 1 93.69 384 ARG A N 1
ATOM 3079 C CA . ARG A 1 384 ? 34.594 -31.859 -25.625 1 93.69 384 ARG A CA 1
ATOM 3080 C C . ARG A 1 384 ? 34.906 -32.969 -26.625 1 93.69 384 ARG A C 1
ATOM 3082 O O . ARG A 1 384 ? 34.594 -34.156 -26.391 1 93.69 384 ARG A O 1
ATOM 3089 N N . ILE A 1 385 ? 35.469 -32.594 -27.797 1 91.31 385 ILE A N 1
ATOM 3090 C CA . ILE A 1 385 ? 35.938 -33.562 -28.781 1 91.31 385 ILE A CA 1
ATOM 3091 C C . ILE A 1 385 ? 37.469 -33.531 -28.844 1 91.31 385 ILE A C 1
ATOM 3093 O O . ILE A 1 385 ? 38.062 -32.469 -28.641 1 91.31 385 ILE A O 1
ATOM 3097 N N . VAL A 1 386 ? 38 -34.688 -29.094 1 91.31 386 VAL A N 1
ATOM 3098 C CA . VAL A 1 386 ? 39.469 -34.812 -29.188 1 91.31 386 VAL A CA 1
ATOM 3099 C C . VAL A 1 386 ? 39.906 -34.469 -30.609 1 91.31 386 VAL A C 1
ATOM 3101 O O . VAL A 1 386 ? 39.312 -34.938 -31.594 1 91.31 386 VAL A O 1
ATOM 3104 N N . LEU A 1 387 ? 40.844 -33.594 -30.719 1 90.06 387 LEU A N 1
ATOM 3105 C CA . LEU A 1 387 ? 41.344 -33.156 -32 1 90.06 387 LEU A CA 1
ATOM 3106 C C . LEU A 1 387 ? 42.562 -34 -32.406 1 90.06 387 LEU A C 1
ATOM 3108 O O . LEU A 1 387 ? 43.188 -34.625 -31.562 1 90.06 387 LEU A O 1
ATOM 3112 N N . LYS A 1 388 ? 42.781 -33.75 -33.781 1 84.12 388 LYS A N 1
ATOM 3113 C CA . LYS A 1 388 ? 44 -34.406 -34.281 1 84.12 388 LYS A CA 1
ATOM 3114 C C . LYS A 1 388 ? 45.25 -33.719 -33.719 1 84.12 388 LYS A C 1
ATOM 3116 O O . LYS A 1 388 ? 45.375 -32.5 -33.75 1 84.12 388 LYS A O 1
ATOM 3121 N N . GLY A 1 389 ? 46.188 -34.438 -32.844 1 79.56 389 GLY A N 1
ATOM 3122 C CA . GLY A 1 389 ? 47.406 -33.875 -32.281 1 79.56 389 GLY A CA 1
ATOM 3123 C C . GLY A 1 389 ? 47.344 -33.75 -30.766 1 79.56 389 GLY A C 1
ATOM 3124 O O . GLY A 1 389 ? 48.281 -33.188 -30.141 1 79.56 389 GLY A O 1
ATOM 3125 N N . GLY A 1 390 ? 46.188 -34.188 -30.031 1 79.56 390 GLY A N 1
ATOM 3126 C CA . GLY A 1 390 ? 46.125 -34.312 -28.578 1 79.56 390 GLY A CA 1
ATOM 3127 C C . GLY A 1 390 ? 45.281 -33.219 -27.953 1 79.56 390 GLY A C 1
ATOM 3128 O O . GLY A 1 390 ? 44.906 -33.312 -26.781 1 79.56 390 GLY A O 1
ATOM 3129 N N . GLY A 1 391 ? 44.781 -32.188 -28.641 1 82.75 391 GLY A N 1
ATOM 3130 C CA . GLY A 1 391 ? 44 -31.125 -28.062 1 82.75 391 GLY A CA 1
ATOM 3131 C C . GLY A 1 391 ? 42.5 -31.422 -28.047 1 82.75 391 GLY A C 1
ATOM 3132 O O . GLY A 1 391 ? 42.062 -32.438 -28.578 1 82.75 391 GLY A O 1
ATOM 3133 N N . HIS A 1 392 ? 41.812 -30.688 -27.094 1 90.5 392 HIS A N 1
ATOM 3134 C CA . HIS A 1 392 ? 40.344 -30.828 -27.047 1 90.5 392 HIS A CA 1
ATOM 3135 C C . HIS A 1 392 ? 39.656 -29.531 -27.438 1 90.5 392 HIS A C 1
ATOM 3137 O O . HIS A 1 392 ? 40.25 -28.453 -27.344 1 90.5 392 HIS A O 1
ATOM 3143 N N . GLN A 1 393 ? 38.531 -29.625 -28.047 1 91.62 393 GLN A N 1
ATOM 3144 C CA . GLN A 1 393 ? 37.656 -28.484 -28.359 1 91.62 393 GLN A CA 1
ATOM 3145 C C . GLN A 1 393 ? 36.25 -28.688 -27.75 1 91.62 393 GLN A C 1
ATOM 3147 O O . GLN A 1 393 ? 35.688 -29.781 -27.844 1 91.62 393 GLN A O 1
ATOM 3152 N N . LEU A 1 394 ? 35.812 -27.656 -27.109 1 91 394 LEU A N 1
ATOM 3153 C CA . LEU A 1 394 ? 34.469 -27.719 -26.578 1 91 394 LEU A CA 1
ATOM 3154 C C . LEU A 1 394 ? 33.438 -27.797 -27.719 1 91 394 LEU A C 1
ATOM 3156 O O . LEU A 1 394 ? 33.562 -27.109 -28.734 1 91 394 LEU A O 1
ATOM 3160 N N . VAL A 1 395 ? 32.438 -28.656 -27.531 1 93.88 395 VAL A N 1
ATOM 3161 C CA . VAL A 1 395 ? 31.406 -28.812 -28.531 1 93.88 395 VAL A CA 1
ATOM 3162 C C . VAL A 1 395 ? 30.734 -27.453 -28.797 1 93.88 395 VAL A C 1
ATOM 3164 O O . VAL A 1 395 ? 30.469 -27.109 -29.953 1 93.88 395 VAL A O 1
ATOM 3167 N N . ARG A 1 396 ? 30.516 -26.75 -27.75 1 88.75 396 ARG A N 1
ATOM 3168 C CA . ARG A 1 396 ? 29.922 -25.422 -27.906 1 88.75 396 ARG A CA 1
ATOM 3169 C C . ARG A 1 396 ? 30.734 -24.562 -28.859 1 88.75 396 ARG A C 1
ATOM 3171 O O . ARG A 1 396 ? 30.172 -23.906 -29.75 1 88.75 396 ARG A O 1
ATOM 3178 N N . ARG A 1 397 ? 32.031 -24.484 -28.719 1 90.44 397 ARG A N 1
ATOM 3179 C CA . ARG A 1 397 ? 32.938 -23.703 -29.562 1 90.44 397 ARG A CA 1
ATOM 3180 C C . ARG A 1 397 ? 32.938 -24.219 -31 1 90.44 397 ARG A C 1
ATOM 3182 O O . ARG A 1 397 ? 32.969 -23.438 -31.938 1 90.44 397 ARG A O 1
ATOM 3189 N N . LEU A 1 398 ? 32.906 -25.516 -31.141 1 92.06 398 LEU A N 1
ATOM 3190 C CA . LEU A 1 398 ? 32.844 -26.141 -32.438 1 92.06 398 LEU A CA 1
ATOM 3191 C C . LEU A 1 398 ? 31.609 -25.672 -33.219 1 92.06 398 LEU A C 1
ATOM 3193 O O . LEU A 1 398 ? 31.703 -25.328 -34.406 1 92.06 398 LEU A O 1
ATOM 3197 N N . LEU A 1 399 ? 30.516 -25.625 -32.562 1 90.62 399 LEU A N 1
ATOM 3198 C CA . LEU A 1 399 ? 29.266 -25.266 -33.219 1 90.62 399 LEU A CA 1
ATOM 3199 C C . LEU A 1 399 ? 29.25 -23.781 -33.562 1 90.62 399 LEU A C 1
ATOM 3201 O O . LEU A 1 399 ? 28.734 -23.391 -34.625 1 90.62 399 LEU A O 1
ATOM 3205 N N . ILE A 1 400 ? 29.828 -23.031 -32.781 1 85.94 400 ILE A N 1
ATOM 3206 C CA . ILE A 1 400 ? 29.953 -21.609 -33.031 1 85.94 400 ILE A CA 1
ATOM 3207 C C . ILE A 1 400 ? 30.891 -21.375 -34.219 1 85.94 400 ILE A C 1
ATOM 3209 O O . ILE A 1 400 ? 30.578 -20.594 -35.125 1 85.94 400 ILE A O 1
ATOM 3213 N N . ASP A 1 401 ? 32.031 -22.094 -34.281 1 86.81 401 ASP A N 1
ATOM 3214 C CA . ASP A 1 401 ? 33.031 -21.984 -35.344 1 86.81 401 ASP A CA 1
ATOM 3215 C C . ASP A 1 401 ? 32.438 -22.422 -36.688 1 86.81 401 ASP A C 1
ATOM 3217 O O . ASP A 1 401 ? 32.812 -21.875 -37.719 1 86.81 401 ASP A O 1
ATOM 3221 N N . ARG A 1 402 ? 31.5 -23.312 -36.625 1 88 402 ARG A N 1
ATOM 3222 C CA . ARG A 1 402 ? 30.875 -23.828 -37.844 1 88 402 ARG A CA 1
ATOM 3223 C C . ARG A 1 402 ? 29.672 -22.984 -38.25 1 88 402 ARG A C 1
ATOM 3225 O O . ARG A 1 402 ? 28.906 -23.359 -39.156 1 88 402 ARG A O 1
ATOM 3232 N N . LYS A 1 403 ? 29.391 -21.859 -37.5 1 83.25 403 LYS A N 1
ATOM 3233 C CA . LYS A 1 403 ? 28.359 -20.859 -37.75 1 83.25 403 LYS A CA 1
ATOM 3234 C C . LYS A 1 403 ? 26.953 -21.469 -37.656 1 83.25 403 LYS A C 1
ATOM 3236 O O . LYS A 1 403 ? 26.078 -21.125 -38.469 1 83.25 403 LYS A O 1
ATOM 3241 N N . VAL A 1 404 ? 26.828 -22.453 -36.844 1 83.88 404 VAL A N 1
ATOM 3242 C CA . VAL A 1 404 ? 25.5 -23.016 -36.562 1 83.88 404 VAL A CA 1
ATOM 3243 C C . VAL A 1 404 ? 24.672 -22.047 -35.75 1 83.88 404 VAL A C 1
ATOM 3245 O O . VAL A 1 404 ? 25.094 -21.578 -34.688 1 83.88 404 VAL A O 1
ATOM 3248 N N . PRO A 1 405 ? 23.578 -21.688 -36.25 1 80.44 405 PRO A N 1
ATOM 3249 C CA . PRO A 1 405 ? 22.719 -20.766 -35.5 1 80.44 405 PRO A CA 1
ATOM 3250 C C . PRO A 1 405 ? 22.359 -21.281 -34.125 1 80.44 405 PRO A C 1
ATOM 3252 O O . PRO A 1 405 ? 22.234 -22.484 -33.906 1 80.44 405 PRO A O 1
ATOM 3255 N N . ALA A 1 406 ? 22.219 -20.422 -33.219 1 77.69 406 ALA A N 1
ATOM 3256 C CA . ALA A 1 406 ? 22 -20.75 -31.812 1 77.69 406 ALA A CA 1
ATOM 3257 C C . ALA A 1 406 ? 20.781 -21.672 -31.656 1 77.69 406 ALA A C 1
ATOM 3259 O O . ALA A 1 406 ? 20.828 -22.625 -30.859 1 77.69 406 ALA A O 1
ATOM 3260 N N . GLU A 1 407 ? 19.844 -21.422 -32.469 1 72.38 407 GLU A N 1
ATOM 3261 C CA . GLU A 1 407 ? 18.625 -22.219 -32.406 1 72.38 407 GLU A CA 1
ATOM 3262 C C . GLU A 1 407 ? 18.875 -23.656 -32.781 1 72.38 407 GLU A C 1
ATOM 3264 O O . GLU A 1 407 ? 18.297 -24.578 -32.219 1 72.38 407 GLU A O 1
ATOM 3269 N N . ARG A 1 408 ? 19.781 -23.859 -33.594 1 75.31 408 ARG A N 1
ATOM 3270 C CA . ARG A 1 408 ? 20.094 -25.188 -34.125 1 75.31 408 ARG A CA 1
ATOM 3271 C C . ARG A 1 408 ? 21.156 -25.891 -33.281 1 75.31 408 ARG A C 1
ATOM 3273 O O . ARG A 1 408 ? 21.188 -27.125 -33.219 1 75.31 408 ARG A O 1
ATOM 3280 N N . ARG A 1 409 ? 21.844 -25.188 -32.531 1 81.69 409 ARG A N 1
ATOM 3281 C CA . ARG A 1 409 ? 22.922 -25.75 -31.734 1 81.69 409 ARG A CA 1
ATOM 3282 C C . ARG A 1 409 ? 22.359 -26.656 -30.641 1 81.69 409 ARG A C 1
ATOM 3284 O O . ARG A 1 409 ? 22.906 -27.719 -30.375 1 81.69 409 ARG A O 1
ATOM 3291 N N . GLU A 1 410 ? 21.344 -26.172 -30.125 1 75.75 410 GLU A N 1
ATOM 3292 C CA . GLU A 1 410 ? 20.766 -26.906 -29 1 75.75 410 GLU A CA 1
ATOM 3293 C C . GLU A 1 410 ? 20.188 -28.25 -29.469 1 75.75 410 GLU A C 1
ATOM 3295 O O . GLU A 1 410 ? 20.062 -29.172 -28.672 1 75.75 410 GLU A O 1
ATOM 3300 N N . GLN A 1 411 ? 20 -28.391 -30.672 1 76.75 411 GLN A N 1
ATOM 3301 C CA . GLN A 1 411 ? 19.375 -29.594 -31.203 1 76.75 411 GLN A CA 1
ATOM 3302 C C . GLN A 1 411 ? 20.422 -30.594 -31.672 1 76.75 411 GLN A C 1
ATOM 3304 O O . GLN A 1 411 ? 20.078 -31.719 -32.031 1 76.75 411 GLN A O 1
ATOM 3309 N N . VAL A 1 412 ? 21.578 -30.234 -31.625 1 86.56 412 VAL A N 1
ATOM 3310 C CA . VAL A 1 412 ? 22.625 -31.109 -32.125 1 86.56 412 VAL A CA 1
ATOM 3311 C C . VAL A 1 412 ? 22.828 -32.281 -31.156 1 86.56 412 VAL A C 1
ATOM 3313 O O . VAL A 1 412 ? 22.922 -32.094 -29.953 1 86.56 412 VAL A O 1
ATOM 3316 N N . GLN A 1 413 ? 22.797 -33.469 -31.734 1 88.62 413 GLN A N 1
ATOM 3317 C CA . GLN A 1 413 ? 23.031 -34.688 -30.969 1 88.62 413 GLN A CA 1
ATOM 3318 C C . GLN A 1 413 ? 24.5 -35.094 -31.016 1 88.62 413 GLN A C 1
ATOM 3320 O O . GLN A 1 413 ? 25.203 -34.812 -31.984 1 88.62 413 GLN A O 1
ATOM 3325 N N . VAL A 1 414 ? 24.891 -35.719 -29.922 1 92.88 414 VAL A N 1
ATOM 3326 C CA . VAL A 1 414 ? 26.25 -36.219 -29.875 1 92.88 414 VAL A CA 1
ATOM 3327 C C . VAL A 1 414 ? 26.234 -37.719 -29.547 1 92.88 414 VAL A C 1
ATOM 3329 O O . VAL A 1 414 ? 25.297 -38.188 -28.891 1 92.88 414 VAL A O 1
ATOM 3332 N N . LEU A 1 415 ? 27.188 -38.438 -30.016 1 92.81 415 LEU A N 1
ATOM 3333 C CA . LEU A 1 415 ? 27.469 -39.812 -29.609 1 92.81 415 LEU A CA 1
ATOM 3334 C C . LEU A 1 415 ? 28.469 -39.875 -28.453 1 92.81 415 LEU A C 1
ATOM 3336 O O . LEU A 1 415 ? 29.562 -39.312 -28.562 1 92.81 415 LEU A O 1
ATOM 3340 N N . VAL A 1 416 ? 28 -40.5 -27.406 1 92.75 416 VAL A N 1
ATOM 3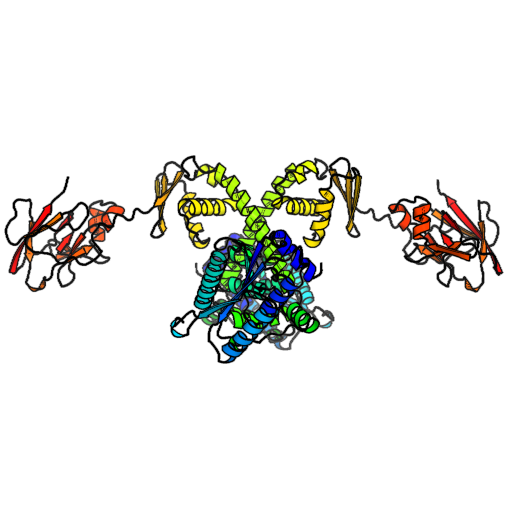341 C CA . VAL A 1 416 ? 28.859 -40.531 -26.219 1 92.75 416 VAL A CA 1
ATOM 3342 C C . VAL A 1 416 ? 29.094 -41.969 -25.812 1 92.75 416 VAL A C 1
ATOM 3344 O O . VAL A 1 416 ? 28.219 -42.844 -25.984 1 92.75 416 VAL A O 1
ATOM 3347 N N . ASN A 1 417 ? 30.281 -42.25 -25.297 1 92.56 417 ASN A N 1
ATOM 3348 C CA . ASN A 1 417 ? 30.578 -43.562 -24.781 1 92.56 417 ASN A CA 1
ATOM 3349 C C . ASN A 1 417 ? 30.219 -43.719 -23.312 1 92.56 417 ASN A C 1
ATOM 3351 O O . ASN A 1 417 ? 29.672 -42.781 -22.719 1 92.56 417 ASN A O 1
ATOM 3355 N N . ALA A 1 418 ? 30.516 -44.875 -22.75 1 88.88 418 ALA A N 1
ATOM 3356 C CA . ALA A 1 418 ? 30.172 -45.219 -21.375 1 88.88 418 ALA A CA 1
ATOM 3357 C C . ALA A 1 418 ? 30.828 -44.25 -20.406 1 88.88 418 ALA A C 1
ATOM 3359 O O . ALA A 1 418 ? 30.281 -43.969 -19.328 1 88.88 418 ALA A O 1
ATOM 3360 N N . GLN A 1 419 ? 31.938 -43.594 -20.766 1 87 419 GLN A N 1
ATOM 3361 C CA . GLN A 1 419 ? 32.688 -42.719 -19.891 1 87 419 GLN A CA 1
ATOM 3362 C C . GLN A 1 419 ? 32.188 -41.281 -20.047 1 87 419 GLN A C 1
ATOM 3364 O O . GLN A 1 419 ? 32.688 -40.375 -19.359 1 87 419 GLN A O 1
ATOM 3369 N N . GLY A 1 420 ? 31.359 -41.062 -20.969 1 88.44 420 GLY A N 1
ATOM 3370 C CA . GLY A 1 420 ? 30.797 -39.75 -21.141 1 88.44 420 GLY A CA 1
ATOM 3371 C C . GLY A 1 420 ? 31.562 -38.906 -22.156 1 88.44 420 GLY A C 1
ATOM 3372 O O . GLY A 1 420 ? 31.312 -37.719 -22.297 1 88.44 420 GLY A O 1
ATOM 3373 N N . ASN A 1 421 ? 32.531 -39.469 -22.828 1 91.62 421 ASN A N 1
ATOM 3374 C CA . ASN A 1 421 ? 33.281 -38.75 -23.844 1 91.62 421 ASN A CA 1
ATOM 3375 C C . ASN A 1 421 ? 32.531 -38.688 -25.172 1 91.62 421 ASN A C 1
ATOM 3377 O O . ASN A 1 421 ? 31.938 -39.656 -25.609 1 91.62 421 ASN A O 1
ATOM 3381 N N . VAL A 1 422 ? 32.594 -37.5 -25.75 1 94.06 422 VAL A N 1
ATOM 3382 C CA . VAL A 1 422 ? 31.922 -37.312 -27.016 1 94.06 422 VAL A CA 1
ATOM 3383 C C . VAL A 1 422 ? 32.75 -37.906 -28.156 1 94.06 422 VAL A C 1
ATOM 3385 O O . VAL A 1 422 ? 33.938 -37.562 -28.312 1 94.06 422 VAL A O 1
ATOM 3388 N N . LEU A 1 423 ? 32.094 -38.75 -29.016 1 94.25 423 LEU A N 1
ATOM 3389 C CA . LEU A 1 423 ? 32.781 -39.406 -30.125 1 94.25 423 LEU A CA 1
ATOM 3390 C C . LEU A 1 423 ? 32.438 -38.75 -31.453 1 94.25 423 LEU A C 1
ATOM 3392 O O . LEU A 1 423 ? 33.219 -38.781 -32.406 1 94.25 423 LEU A O 1
ATOM 3396 N N . TRP A 1 424 ? 31.234 -38.25 -31.5 1 93.69 424 TRP A N 1
ATOM 3397 C CA . TRP A 1 424 ? 30.703 -37.688 -32.75 1 93.69 424 TRP A CA 1
ATOM 3398 C C . TRP A 1 424 ? 29.719 -36.594 -32.469 1 93.69 424 TRP A C 1
ATOM 3400 O O . TRP A 1 424 ? 28.766 -36.75 -31.703 1 93.69 424 TRP A O 1
ATOM 3410 N N . VAL A 1 425 ? 30.047 -35.438 -32.938 1 93.38 425 VAL A N 1
ATOM 3411 C CA . VAL A 1 425 ? 29.062 -34.375 -33.062 1 93.38 425 VAL A CA 1
ATOM 3412 C C . VAL A 1 425 ? 28.344 -34.469 -34.406 1 93.38 425 VAL A C 1
ATOM 3414 O O . VAL A 1 425 ? 28.891 -34.094 -35.438 1 93.38 425 VAL A O 1
ATOM 3417 N N . VAL A 1 426 ? 27.188 -34.906 -34.312 1 90.5 426 VAL A N 1
ATOM 3418 C CA . VAL A 1 426 ? 26.484 -35.375 -35.5 1 90.5 426 VAL A CA 1
ATOM 3419 C C . VAL A 1 426 ? 26.375 -34.25 -36.5 1 90.5 426 VAL A C 1
ATOM 3421 O O . VAL A 1 426 ? 25.859 -33.156 -36.188 1 90.5 426 VAL A O 1
ATOM 3424 N N . GLY A 1 427 ? 26.875 -34.562 -37.719 1 87.75 427 GLY A N 1
ATOM 3425 C CA . GLY A 1 427 ? 26.766 -33.625 -38.812 1 87.75 427 GLY A CA 1
ATOM 3426 C C . GLY A 1 427 ? 27.875 -32.594 -38.844 1 87.75 427 GLY A C 1
ATOM 3427 O O . GLY A 1 427 ? 27.938 -31.75 -39.75 1 87.75 427 GLY A O 1
ATOM 3428 N N . HIS A 1 428 ? 28.797 -32.719 -37.906 1 91.19 428 HIS A N 1
ATOM 3429 C CA . HIS A 1 428 ? 29.766 -31.625 -37.812 1 91.19 428 HIS A CA 1
ATOM 3430 C C . HIS A 1 428 ? 31.188 -32.156 -37.688 1 91.19 428 HIS A C 1
ATOM 3432 O O . HIS A 1 428 ? 32.062 -31.734 -38.469 1 91.19 428 HIS A O 1
ATOM 3438 N N . LYS A 1 429 ? 31.422 -32.969 -36.688 1 91.5 429 LYS A N 1
ATOM 3439 C CA . LYS A 1 429 ? 32.812 -33.375 -36.5 1 91.5 429 LYS A CA 1
ATOM 3440 C C . LYS A 1 429 ? 32.906 -34.688 -35.719 1 91.5 429 LYS A C 1
ATOM 3442 O O . LYS A 1 429 ? 32.125 -34.906 -34.812 1 91.5 429 LYS A O 1
ATOM 3447 N N . PHE A 1 430 ? 33.875 -35.531 -36.094 1 92.56 430 PHE A N 1
ATOM 3448 C CA . PHE A 1 430 ? 34.188 -36.75 -35.344 1 92.56 430 PHE A CA 1
ATOM 3449 C C . PHE A 1 430 ? 35.406 -36.531 -34.438 1 92.56 430 PHE A C 1
ATOM 3451 O O . PHE A 1 430 ? 36.312 -35.812 -34.781 1 92.56 430 PHE A O 1
ATOM 3458 N N . SER A 1 431 ? 35.312 -37.156 -33.25 1 92.06 431 SER A N 1
ATOM 3459 C CA . SER A 1 431 ? 36.469 -37.125 -32.375 1 92.06 431 SER A CA 1
ATOM 3460 C C . SER A 1 431 ? 37.625 -37.938 -32.969 1 92.06 431 SER A C 1
ATOM 3462 O O . SER A 1 431 ? 37.438 -38.969 -33.594 1 92.06 431 SER A O 1
ATOM 3464 N N . TYR A 1 432 ? 38.844 -37.406 -32.781 1 90.88 432 TYR A N 1
ATOM 3465 C CA . TYR A 1 432 ? 40 -38.094 -33.281 1 90.88 432 TYR A CA 1
ATOM 3466 C C . TYR A 1 432 ? 40.375 -39.25 -32.375 1 90.88 432 TYR A C 1
ATOM 3468 O O . TYR A 1 432 ? 40.469 -39.094 -31.156 1 90.88 432 TYR A O 1
ATOM 3476 N N . ARG A 1 433 ? 40.375 -40.406 -32.938 1 86.62 433 ARG A N 1
ATOM 3477 C CA . ARG A 1 433 ? 40.812 -41.594 -32.25 1 86.62 433 ARG A CA 1
ATOM 3478 C C . ARG A 1 433 ? 41.719 -42.469 -33.125 1 86.62 433 ARG A C 1
ATOM 3480 O O . ARG A 1 433 ? 41.406 -42.688 -34.312 1 86.62 433 ARG A O 1
ATOM 3487 N N . THR A 1 434 ? 42.938 -42.844 -32.656 1 78 434 THR A N 1
ATOM 3488 C CA . THR A 1 434 ? 43.906 -43.625 -33.469 1 78 434 THR A CA 1
ATOM 3489 C C . THR A 1 434 ? 43.906 -45.094 -33.031 1 78 434 THR A C 1
ATOM 3491 O O . THR A 1 434 ? 44.594 -45.906 -33.656 1 78 434 THR A O 1
ATOM 3494 N N . THR A 1 435 ? 43.25 -45.5 -31.891 1 78.31 435 THR A N 1
ATOM 3495 C CA . THR A 1 435 ? 43.312 -46.875 -31.406 1 78.31 435 THR A CA 1
ATOM 3496 C C . THR A 1 435 ? 41.906 -47.375 -31.078 1 78.31 435 THR A C 1
ATOM 3498 O O . THR A 1 435 ? 41.031 -46.594 -30.734 1 78.31 435 THR A O 1
ATOM 3501 N N . GLY A 1 436 ? 41.625 -48.625 -31.422 1 79.12 436 GLY A N 1
ATOM 3502 C CA . GLY A 1 436 ? 40.375 -49.281 -31.047 1 79.12 436 GLY A CA 1
ATOM 3503 C C . GLY A 1 436 ? 40.375 -50.781 -31.328 1 79.12 436 GLY A C 1
ATOM 3504 O O . GLY A 1 436 ? 41.281 -51.281 -32 1 79.12 436 GLY A O 1
ATOM 3505 N N . THR A 1 437 ? 39.562 -51.531 -30.672 1 83.06 437 THR A N 1
ATOM 3506 C CA . THR A 1 437 ? 39.438 -52.969 -30.812 1 83.06 437 THR A CA 1
ATOM 3507 C C . THR A 1 437 ? 38.438 -53.344 -31.906 1 83.06 437 THR A C 1
ATOM 3509 O O . THR A 1 437 ? 38.5 -54.438 -32.438 1 83.06 437 THR A O 1
ATOM 3512 N N . GLN A 1 438 ? 37.625 -52.438 -32.188 1 86.94 438 GLN A N 1
ATOM 3513 C CA . GLN A 1 438 ? 36.625 -52.688 -33.188 1 86.94 438 GLN A CA 1
ATOM 3514 C C . GLN A 1 438 ? 36.375 -51.438 -34.062 1 86.94 438 GLN A C 1
ATOM 3516 O O . GLN A 1 438 ? 36.344 -50.312 -33.562 1 86.94 438 GLN A O 1
ATOM 3521 N N . THR A 1 439 ? 36.344 -51.656 -35.312 1 90.12 439 THR A N 1
ATOM 3522 C CA . THR A 1 439 ? 36 -50.562 -36.25 1 90.12 439 THR A CA 1
ATOM 3523 C C . THR A 1 439 ? 34.5 -50.562 -36.562 1 90.12 439 THR A C 1
ATOM 3525 O O . THR A 1 439 ? 33.938 -51.594 -36.875 1 90.12 439 THR A O 1
ATOM 3528 N N . VAL A 1 440 ? 33.969 -49.438 -36.281 1 91.69 440 VAL A N 1
ATOM 3529 C CA . VAL A 1 440 ? 32.562 -49.25 -36.656 1 91.69 440 VAL A CA 1
ATOM 3530 C C . VAL A 1 440 ? 32.469 -48.125 -37.719 1 91.69 440 VAL A C 1
ATOM 3532 O O . VAL A 1 440 ? 33.406 -47.375 -37.938 1 91.69 440 VAL A O 1
ATOM 3535 N N . PHE A 1 441 ? 31.391 -48.094 -38.406 1 92.62 441 PHE A N 1
ATOM 3536 C CA . PHE A 1 441 ? 31.141 -47.094 -39.438 1 92.62 441 PHE A CA 1
ATOM 3537 C C . PHE A 1 441 ? 29.969 -46.188 -39.031 1 92.62 441 PHE A C 1
ATOM 3539 O O . PHE A 1 441 ? 28.859 -46.688 -38.844 1 92.62 441 PHE A O 1
ATOM 3546 N N . LEU A 1 442 ? 30.281 -44.938 -38.906 1 92.38 442 LEU A N 1
ATOM 3547 C CA . LEU A 1 442 ? 29.281 -43.938 -38.531 1 92.38 442 LEU A CA 1
ATOM 3548 C C . LEU A 1 442 ? 28.672 -43.281 -39.75 1 92.38 442 LEU A C 1
ATOM 3550 O O . LEU A 1 442 ? 29.406 -42.844 -40.656 1 92.38 442 LEU A O 1
ATOM 3554 N N . ALA A 1 443 ? 27.375 -43.344 -39.781 1 91.25 443 ALA A N 1
ATOM 3555 C CA . ALA A 1 443 ? 26.688 -42.875 -41 1 91.25 443 ALA A CA 1
ATOM 3556 C C . ALA A 1 443 ? 25.562 -41.906 -40.625 1 91.25 443 ALA A C 1
ATOM 3558 O O . ALA A 1 443 ? 24.906 -42.062 -39.594 1 91.25 443 ALA A O 1
ATOM 3559 N N . LEU A 1 444 ? 25.438 -40.844 -41.375 1 87 444 LEU A N 1
ATOM 3560 C CA . LEU A 1 444 ? 24.375 -39.844 -41.281 1 87 444 LEU A CA 1
ATOM 3561 C C . LEU A 1 444 ? 23.516 -39.844 -42.562 1 87 444 LEU A C 1
ATOM 3563 O O . LEU A 1 444 ? 24.047 -39.719 -43.656 1 87 444 LEU A O 1
ATOM 3567 N N . LYS A 1 445 ? 22.203 -40.094 -42.406 1 79.19 445 LYS A N 1
ATOM 3568 C CA . LYS A 1 445 ? 21.312 -40.031 -43.531 1 79.19 445 LYS A CA 1
ATOM 3569 C C . LYS A 1 445 ? 20.609 -38.688 -43.594 1 79.19 445 LYS A C 1
ATOM 3571 O O . LYS A 1 445 ? 20.078 -38.188 -42.594 1 79.19 445 LYS A O 1
ATOM 3576 N N . HIS A 1 446 ? 20.922 -37.781 -44.406 1 63.41 446 HIS A N 1
ATOM 3577 C CA . HIS A 1 446 ? 20.203 -36.531 -44.594 1 63.41 446 HIS A CA 1
ATOM 3578 C C . HIS A 1 446 ? 18.812 -36.781 -45.188 1 63.41 446 HIS A C 1
ATOM 3580 O O . HIS A 1 446 ? 18.672 -37.531 -46.125 1 63.41 446 HIS A O 1
ATOM 3586 N N . GLU A 1 447 ? 17.781 -36.875 -44.438 1 51.16 447 GLU A N 1
ATOM 3587 C CA . GLU A 1 447 ? 16.5 -36.844 -45.125 1 51.16 447 GLU A CA 1
ATOM 3588 C C . GLU A 1 447 ? 16.281 -35.531 -45.875 1 51.16 447 GLU A C 1
ATOM 3590 O O . GLU A 1 447 ? 16.516 -34.469 -45.281 1 51.16 447 GLU A O 1
ATOM 3595 N N . SER A 1 448 ? 16.359 -35.5 -47.25 1 43.44 448 SER A N 1
ATOM 3596 C CA . SER A 1 448 ? 15.844 -34.406 -48.062 1 43.44 448 SER A CA 1
ATOM 3597 C C . SER A 1 448 ? 14.438 -34.031 -47.625 1 43.44 448 SER A C 1
ATOM 3599 O O . SER A 1 448 ? 13.641 -34.875 -47.25 1 43.44 448 SER A O 1
ATOM 3601 N N . MET B 1 1 ? 24.016 -5.785 -7.516 1 72.56 1 MET B N 1
ATOM 3602 C CA . MET B 1 1 ? 24.766 -4.637 -7.023 1 72.56 1 MET B CA 1
ATOM 3603 C C . MET B 1 1 ? 25.078 -4.789 -5.539 1 72.56 1 MET B C 1
ATOM 3605 O O . MET B 1 1 ? 24.234 -5.215 -4.758 1 72.56 1 MET B O 1
ATOM 3609 N N . THR B 1 2 ? 26.297 -4.504 -5.152 1 85.69 2 THR B N 1
ATOM 3610 C CA . THR B 1 2 ? 26.703 -4.559 -3.75 1 85.69 2 THR B CA 1
ATOM 3611 C C . THR B 1 2 ? 26.172 -3.359 -2.98 1 85.69 2 THR B C 1
ATOM 3613 O O . THR B 1 2 ? 25.75 -2.363 -3.582 1 85.69 2 THR B O 1
ATOM 3616 N N . PRO B 1 3 ? 26.125 -3.482 -1.668 1 88.06 3 PRO B N 1
ATOM 3617 C CA . PRO B 1 3 ? 25.656 -2.355 -0.858 1 88.06 3 PRO B CA 1
ATOM 3618 C C . PRO B 1 3 ? 26.469 -1.085 -1.087 1 88.06 3 PRO B C 1
ATOM 3620 O O . PRO B 1 3 ? 25.906 0.006 -1.191 1 88.06 3 PRO B O 1
ATOM 3623 N N . ILE B 1 4 ? 27.734 -1.204 -1.295 1 91.44 4 ILE B N 1
ATOM 3624 C CA . ILE B 1 4 ? 28.609 -0.051 -1.49 1 91.44 4 ILE B CA 1
ATOM 3625 C C . ILE B 1 4 ? 28.312 0.589 -2.846 1 91.44 4 ILE B C 1
ATOM 3627 O O . ILE B 1 4 ? 28.312 1.816 -2.971 1 91.44 4 ILE B O 1
ATOM 3631 N N . GLN B 1 5 ? 28.047 -0.252 -3.838 1 89.94 5 GLN B N 1
ATOM 3632 C CA . GLN B 1 5 ? 27.703 0.256 -5.16 1 89.94 5 GLN B CA 1
ATOM 3633 C C . GLN B 1 5 ? 26.406 1.051 -5.125 1 89.94 5 GLN B C 1
ATOM 3635 O O . GLN B 1 5 ? 26.281 2.094 -5.77 1 89.94 5 GLN B O 1
ATOM 3640 N N . LYS B 1 6 ? 25.516 0.539 -4.336 1 88.81 6 LYS B N 1
ATOM 3641 C CA . LYS B 1 6 ? 24.234 1.236 -4.191 1 88.81 6 LYS B CA 1
ATOM 3642 C C . LYS B 1 6 ? 24.422 2.58 -3.492 1 88.81 6 LYS B C 1
ATOM 3644 O O . LYS B 1 6 ? 23.797 3.574 -3.873 1 88.81 6 LYS B O 1
ATOM 3649 N N . PHE B 1 7 ? 25.281 2.529 -2.506 1 94.19 7 PHE B N 1
ATOM 3650 C CA . PHE B 1 7 ? 25.625 3.748 -1.779 1 94.19 7 PHE B CA 1
ATOM 3651 C C . PHE B 1 7 ? 26.203 4.797 -2.721 1 94.19 7 PHE B C 1
ATOM 3653 O O . PHE B 1 7 ? 25.734 5.938 -2.752 1 94.19 7 PHE B O 1
ATOM 3660 N N . ASN B 1 8 ? 27.078 4.43 -3.541 1 93.12 8 ASN B N 1
ATOM 3661 C CA . ASN B 1 8 ? 27.734 5.336 -4.477 1 93.12 8 ASN B CA 1
ATOM 3662 C C . ASN B 1 8 ? 26.766 5.855 -5.531 1 93.12 8 ASN B C 1
ATOM 3664 O O . ASN B 1 8 ? 26.812 7.027 -5.91 1 93.12 8 ASN B O 1
ATOM 3668 N N . ARG B 1 9 ? 25.969 4.969 -5.914 1 90.38 9 ARG B N 1
ATOM 3669 C CA . ARG B 1 9 ? 24.984 5.344 -6.926 1 90.38 9 ARG B CA 1
ATOM 3670 C C . ARG B 1 9 ? 24.031 6.406 -6.391 1 90.38 9 ARG B C 1
ATOM 3672 O O . ARG B 1 9 ? 23.641 7.32 -7.117 1 90.38 9 ARG B O 1
ATOM 3679 N N . GLN B 1 10 ? 23.672 6.301 -5.164 1 91.5 10 GLN B N 1
ATOM 3680 C CA . GLN B 1 10 ? 22.766 7.262 -4.551 1 91.5 10 GLN B CA 1
ATOM 3681 C C . GLN B 1 10 ? 23.422 8.633 -4.426 1 91.5 10 GLN B C 1
ATOM 3683 O O . GLN B 1 10 ? 22.781 9.656 -4.676 1 91.5 10 GLN B O 1
ATOM 3688 N N . LEU B 1 11 ? 24.641 8.641 -4.074 1 94.62 11 LEU B N 1
ATOM 3689 C CA . LEU B 1 11 ? 25.359 9.898 -3.963 1 94.62 11 LEU B CA 1
ATOM 3690 C C . LEU B 1 11 ? 25.547 10.539 -5.332 1 94.62 11 LEU B C 1
ATOM 3692 O O . LEU B 1 11 ? 25.453 11.758 -5.469 1 94.62 11 LEU B O 1
ATOM 3696 N N . ALA B 1 12 ? 25.828 9.672 -6.309 1 93.19 12 ALA B N 1
ATOM 3697 C CA . ALA B 1 12 ? 26.016 10.156 -7.672 1 93.19 12 ALA B CA 1
ATOM 3698 C C . ALA B 1 12 ? 24.734 10.773 -8.211 1 93.19 12 ALA B C 1
ATOM 3700 O O . ALA B 1 12 ? 24.75 11.828 -8.844 1 93.19 12 ALA B O 1
ATOM 3701 N N . ALA B 1 13 ? 23.672 10.094 -7.941 1 89.81 13 ALA B N 1
ATOM 3702 C CA . ALA B 1 13 ? 22.375 10.586 -8.391 1 89.81 13 ALA B CA 1
ATOM 3703 C C . ALA B 1 13 ? 22.062 11.945 -7.777 1 89.81 13 ALA B C 1
ATOM 3705 O O . ALA B 1 13 ? 21.406 12.773 -8.406 1 89.81 13 ALA B O 1
ATOM 3706 N N . ALA B 1 14 ? 22.609 12.164 -6.598 1 91.62 14 ALA B N 1
ATOM 3707 C CA . ALA B 1 14 ? 22.375 13.422 -5.891 1 91.62 14 ALA B CA 1
ATOM 3708 C C . ALA B 1 14 ? 23.438 14.453 -6.23 1 91.62 14 ALA B C 1
ATOM 3710 O O . ALA B 1 14 ? 23.453 15.555 -5.68 1 91.62 14 ALA B O 1
ATOM 3711 N N . LYS B 1 15 ? 24.359 14.055 -7.09 1 93.31 15 LYS B N 1
ATOM 3712 C CA . LYS B 1 15 ? 25.438 14.93 -7.551 1 93.31 15 LYS B CA 1
ATOM 3713 C C . LYS B 1 15 ? 26.312 15.391 -6.387 1 93.31 15 LYS B C 1
ATOM 3715 O O . LYS B 1 15 ? 26.672 16.562 -6.301 1 93.31 15 LYS B O 1
ATOM 3720 N N . LEU B 1 16 ? 26.609 14.445 -5.52 1 94.62 16 LEU B N 1
ATOM 3721 C CA . LEU B 1 16 ? 27.359 14.805 -4.32 1 94.62 16 LEU B CA 1
ATOM 3722 C C . LEU B 1 16 ? 28.797 14.297 -4.395 1 94.62 16 LEU B C 1
ATOM 3724 O O . LEU B 1 16 ? 29.609 14.578 -3.508 1 94.62 16 LEU B O 1
ATOM 3728 N N . LEU B 1 17 ? 29.094 13.695 -5.48 1 94.38 17 LEU B N 1
ATOM 3729 C CA . LEU B 1 17 ? 30.438 13.133 -5.613 1 94.38 17 LEU B CA 1
ATOM 3730 C C . LEU B 1 17 ? 31.406 14.164 -6.195 1 94.38 17 LEU B C 1
ATOM 3732 O O . LEU B 1 17 ? 31.906 13.992 -7.309 1 94.38 17 LEU B O 1
ATOM 3736 N N . SER B 1 18 ? 31.656 15.148 -5.445 1 95 18 SER B N 1
ATOM 3737 C CA . SER B 1 18 ? 32.562 16.219 -5.844 1 95 18 SER B CA 1
ATOM 3738 C C . SER B 1 18 ? 33.125 16.938 -4.629 1 95 18 SER B C 1
ATOM 3740 O O . SER B 1 18 ? 32.406 17.234 -3.672 1 95 18 SER B O 1
ATOM 3742 N N . PRO B 1 19 ? 34.438 17.297 -4.699 1 95 19 PRO B N 1
ATOM 3743 C CA . PRO B 1 19 ? 35.031 18.047 -3.6 1 95 19 PRO B CA 1
ATOM 3744 C C . PRO B 1 19 ? 34.5 19.484 -3.488 1 95 19 PRO B C 1
ATOM 3746 O O . PRO B 1 19 ? 34.75 20.156 -2.488 1 95 19 PRO B O 1
ATOM 3749 N N . GLN B 1 20 ? 33.812 19.844 -4.492 1 95 20 GLN B N 1
ATOM 3750 C CA . GLN B 1 20 ? 33.25 21.188 -4.492 1 95 20 GLN B CA 1
ATOM 3751 C C . GLN B 1 20 ? 31.953 21.234 -3.678 1 95 20 GLN B C 1
ATOM 3753 O O . GLN B 1 20 ? 31.469 22.328 -3.32 1 95 20 GLN B O 1
ATOM 3758 N N . GLN B 1 21 ? 31.453 20.094 -3.359 1 96.31 21 GLN B N 1
ATOM 3759 C CA . GLN B 1 21 ? 30.219 20.016 -2.59 1 96.31 21 GLN B CA 1
ATOM 3760 C C . GLN B 1 21 ? 30.5 19.906 -1.096 1 96.31 21 GLN B C 1
ATOM 3762 O O . GLN B 1 21 ? 31.516 19.328 -0.691 1 96.31 21 GLN B O 1
ATOM 3767 N N . THR B 1 22 ? 29.703 20.547 -0.353 1 97.56 22 THR B N 1
ATOM 3768 C CA . THR B 1 22 ? 29.734 20.406 1.099 1 97.56 22 THR B CA 1
ATOM 3769 C C . THR B 1 22 ? 28.469 19.703 1.599 1 97.56 22 THR B C 1
ATOM 3771 O O . THR B 1 22 ? 27.359 20.078 1.234 1 97.56 22 THR B O 1
ATOM 3774 N N . VAL B 1 23 ? 28.688 18.672 2.402 1 98.19 23 VAL B N 1
ATOM 3775 C CA . VAL B 1 23 ? 27.531 17.953 2.932 1 98.19 23 VAL B CA 1
ATOM 3776 C C . VAL B 1 23 ? 27.594 17.922 4.457 1 98.19 23 VAL B C 1
ATOM 3778 O O . VAL B 1 23 ? 28.688 17.859 5.039 1 98.19 23 VAL B O 1
ATOM 3781 N N . VAL B 1 24 ? 26.438 18.016 5.062 1 98.5 24 VAL B N 1
ATOM 3782 C CA . VAL B 1 24 ? 26.297 17.844 6.504 1 98.5 24 VAL B CA 1
ATOM 3783 C C . VAL B 1 24 ? 25.922 16.391 6.812 1 98.5 24 VAL B C 1
ATOM 3785 O O . VAL B 1 24 ? 24.984 15.852 6.223 1 98.5 24 VAL B O 1
ATOM 3788 N N . VAL B 1 25 ? 26.672 15.75 7.668 1 98.5 25 VAL B N 1
ATOM 3789 C CA . VAL B 1 25 ? 26.375 14.383 8.062 1 98.5 25 VAL B CA 1
ATOM 3790 C C . VAL B 1 25 ? 25.875 14.352 9.5 1 98.5 25 VAL B C 1
ATOM 3792 O O . VAL B 1 25 ? 26.578 14.758 10.43 1 98.5 25 VAL B O 1
ATOM 3795 N N . ALA B 1 26 ? 24.641 13.883 9.641 1 97.75 26 ALA B N 1
ATOM 3796 C CA . ALA B 1 26 ? 24.094 13.711 10.984 1 97.75 26 ALA B CA 1
ATOM 3797 C C . ALA B 1 26 ? 24.656 12.461 11.656 1 97.75 26 ALA B C 1
ATOM 3799 O O . ALA B 1 26 ? 24.438 11.344 11.188 1 97.75 26 ALA B O 1
ATOM 3800 N N . VAL B 1 27 ? 25.312 12.672 12.797 1 95.81 27 VAL B N 1
ATOM 3801 C CA . VAL B 1 27 ? 25.953 11.539 13.453 1 95.81 27 VAL B CA 1
ATOM 3802 C C . VAL B 1 27 ? 25.469 11.438 14.898 1 95.81 27 VAL B C 1
ATOM 3804 O O . VAL B 1 27 ? 25.578 12.391 15.672 1 95.81 27 VAL B O 1
ATOM 3807 N N . SER B 1 28 ? 24.922 10.312 15.258 1 90.69 28 SER B N 1
ATOM 3808 C CA . SER B 1 28 ? 24.453 10.062 16.609 1 90.69 28 SER B CA 1
ATOM 3809 C C . SER B 1 28 ? 25.422 9.188 17.391 1 90.69 28 SER B C 1
ATOM 3811 O O . SER B 1 28 ? 25.188 8.859 18.547 1 90.69 28 SER B O 1
ATOM 3813 N N . THR B 1 29 ? 26.5 8.719 16.859 1 90.19 29 THR B N 1
ATOM 3814 C CA . THR B 1 29 ? 27.547 7.852 17.391 1 90.19 29 THR B CA 1
ATOM 3815 C C . THR B 1 29 ? 27.078 6.398 17.406 1 90.19 29 THR B C 1
ATOM 3817 O O . THR B 1 29 ? 27.797 5.516 17.875 1 90.19 29 THR B O 1
ATOM 3820 N N . GLY B 1 30 ? 25.891 6.164 16.891 1 92.88 30 GLY B N 1
ATOM 3821 C CA . GLY B 1 30 ? 25.438 4.793 16.688 1 92.88 30 GLY B CA 1
ATOM 3822 C C . GLY B 1 30 ? 26.062 4.145 15.461 1 92.88 30 GLY B C 1
ATOM 3823 O O . GLY B 1 30 ? 26.734 4.812 14.672 1 92.88 30 GLY B O 1
ATOM 3824 N N . VAL B 1 31 ? 25.828 2.914 15.328 1 95.5 31 VAL B N 1
ATOM 3825 C CA . VAL B 1 31 ? 26.484 2.135 14.281 1 95.5 31 VAL B CA 1
ATOM 3826 C C . VAL B 1 31 ? 26.094 2.674 12.906 1 95.5 31 VAL B C 1
ATOM 3828 O O . VAL B 1 31 ? 26.922 2.766 12.008 1 95.5 31 VAL B O 1
ATOM 3831 N N . ASP B 1 32 ? 24.875 3.133 12.734 1 96.31 32 ASP B N 1
ATOM 3832 C CA . ASP B 1 32 ? 24.391 3.562 11.43 1 96.31 32 ASP B CA 1
ATOM 3833 C C . ASP B 1 32 ? 25.062 4.855 10.992 1 96.31 32 ASP B C 1
ATOM 3835 O O . ASP B 1 32 ? 25.609 4.93 9.883 1 96.31 32 ASP B O 1
ATOM 3839 N N . SER B 1 33 ? 25.078 5.809 11.859 1 97.06 33 SER B N 1
ATOM 3840 C CA . SER B 1 33 ? 25.641 7.113 11.516 1 97.06 33 SER B CA 1
ATOM 3841 C C . SER B 1 33 ? 27.156 7.047 11.375 1 97.06 33 SER B C 1
ATOM 3843 O O . SER B 1 33 ? 27.734 7.719 10.523 1 97.06 33 SER B O 1
ATOM 3845 N N . MET B 1 34 ? 27.766 6.23 12.164 1 97.25 34 MET B N 1
ATOM 3846 C CA . MET B 1 34 ? 29.219 6.098 12.086 1 97.25 34 MET B CA 1
ATOM 3847 C C . MET B 1 34 ? 29.625 5.391 10.797 1 97.25 34 MET B C 1
ATOM 3849 O O . MET B 1 34 ? 30.656 5.723 10.203 1 97.25 34 MET B O 1
ATOM 3853 N N . VAL B 1 35 ? 28.859 4.426 10.406 1 97.75 35 VAL B N 1
ATOM 3854 C CA . VAL B 1 35 ? 29.125 3.742 9.141 1 97.75 35 VAL B CA 1
ATOM 3855 C C . VAL B 1 35 ? 28.938 4.719 7.98 1 97.75 35 VAL B C 1
ATOM 3857 O O . VAL B 1 35 ? 29.75 4.73 7.047 1 97.75 35 VAL B O 1
ATOM 3860 N N . LEU B 1 36 ? 27.891 5.484 8.047 1 98.19 36 LEU B N 1
ATOM 3861 C CA . LEU B 1 36 ? 27.672 6.492 7.016 1 98.19 36 LEU B CA 1
ATOM 3862 C C . LEU B 1 36 ? 28.875 7.414 6.887 1 98.19 36 LEU B C 1
ATOM 3864 O O . LEU B 1 36 ? 29.359 7.652 5.781 1 98.19 36 LEU B O 1
ATOM 3868 N N . LEU B 1 37 ? 29.344 7.922 8.031 1 97.88 37 LEU B N 1
ATOM 3869 C CA . LEU B 1 37 ? 30.5 8.812 8.062 1 97.88 37 LEU B CA 1
ATOM 3870 C C . LEU B 1 37 ? 31.719 8.117 7.484 1 97.88 37 LEU B C 1
ATOM 3872 O O . LEU B 1 37 ? 32.438 8.703 6.676 1 97.88 37 LEU B O 1
ATOM 3876 N N . HIS B 1 38 ? 31.922 6.879 7.867 1 97.44 38 HIS B N 1
ATOM 3877 C CA . HIS B 1 38 ? 33.062 6.102 7.414 1 97.44 38 HIS B CA 1
ATOM 3878 C C . HIS B 1 38 ? 33.031 5.887 5.906 1 97.44 38 HIS B C 1
ATOM 3880 O O . HIS B 1 38 ? 34.062 6.012 5.23 1 97.44 38 HIS B O 1
ATOM 3886 N N . LEU B 1 39 ? 31.891 5.543 5.383 1 97.44 39 LEU B N 1
ATOM 3887 C CA . LEU B 1 39 ? 31.719 5.309 3.953 1 97.44 39 LEU B CA 1
ATOM 3888 C C . LEU B 1 39 ? 32.062 6.559 3.152 1 97.44 39 LEU B C 1
ATOM 3890 O O . LEU B 1 39 ? 32.719 6.469 2.102 1 97.44 39 LEU B O 1
ATOM 3894 N N . LEU B 1 40 ? 31.656 7.688 3.672 1 97.25 40 LEU B N 1
ATOM 3895 C CA . LEU B 1 40 ? 31.938 8.945 2.994 1 97.25 40 LEU B CA 1
ATOM 3896 C C . LEU B 1 40 ? 33.438 9.219 2.973 1 97.25 40 LEU B C 1
ATOM 3898 O O . LEU B 1 40 ? 33.969 9.664 1.957 1 97.25 40 LEU B O 1
ATOM 3902 N N . GLN B 1 41 ? 34.062 8.93 4.059 1 95.88 41 GLN B N 1
ATOM 3903 C CA . GLN B 1 41 ? 35.5 9.188 4.203 1 95.88 41 GLN B CA 1
ATOM 3904 C C . GLN B 1 41 ? 36.312 8.258 3.316 1 95.88 41 GLN B C 1
ATOM 3906 O O . GLN B 1 41 ? 37.469 8.555 2.982 1 95.88 41 GLN B O 1
ATOM 3911 N N . ARG B 1 42 ? 35.75 7.152 2.896 1 95.06 42 ARG B N 1
ATOM 3912 C CA . ARG B 1 42 ? 36.469 6.152 2.111 1 95.06 42 ARG B CA 1
ATOM 3913 C C . ARG B 1 42 ? 36.344 6.441 0.619 1 95.06 42 ARG B C 1
ATOM 3915 O O . ARG B 1 42 ? 37.031 5.816 -0.196 1 95.06 42 ARG B O 1
ATOM 3922 N N . LEU B 1 43 ? 35.531 7.375 0.314 1 95.69 43 LEU B N 1
ATOM 3923 C CA . LEU B 1 43 ? 35.438 7.777 -1.084 1 95.69 43 LEU B CA 1
ATOM 3924 C C . LEU B 1 43 ? 36.781 8.328 -1.584 1 95.69 43 LEU B C 1
ATOM 3926 O O . LEU B 1 43 ? 37.531 8.945 -0.82 1 95.69 43 LEU B O 1
ATOM 3930 N N . PRO B 1 44 ? 37.031 8.172 -2.857 1 94.81 44 PRO B N 1
ATOM 3931 C CA . PRO B 1 44 ? 38.219 8.789 -3.414 1 94.81 44 PRO B CA 1
ATOM 3932 C C . PRO B 1 44 ? 38.219 10.312 -3.258 1 94.81 44 PRO B C 1
ATOM 3934 O O . PRO B 1 44 ? 37.188 10.945 -3.373 1 94.81 44 PRO B O 1
ATOM 3937 N N . ALA B 1 45 ? 39.406 10.867 -3.148 1 93.75 45 ALA B N 1
ATOM 3938 C CA . ALA B 1 45 ? 39.594 12.289 -2.873 1 93.75 45 ALA B CA 1
ATOM 3939 C C . ALA B 1 45 ? 38.906 13.141 -3.953 1 93.75 45 ALA B C 1
ATOM 3941 O O . ALA B 1 45 ? 38.312 14.18 -3.654 1 93.75 45 ALA B O 1
ATOM 3942 N N . ALA B 1 46 ? 38.969 12.609 -5.152 1 94.44 46 ALA B N 1
ATOM 3943 C CA . ALA B 1 46 ? 38.438 13.359 -6.285 1 94.44 46 ALA B CA 1
ATOM 3944 C C . ALA B 1 46 ? 36.906 13.367 -6.277 1 94.44 46 ALA B C 1
ATOM 3946 O O . ALA B 1 46 ? 36.281 14.234 -6.895 1 94.44 46 ALA B O 1
ATOM 3947 N N . GLU B 1 47 ? 36.312 12.492 -5.535 1 95.31 47 GLU B N 1
ATOM 3948 C CA . GLU B 1 47 ? 34.875 12.352 -5.523 1 95.31 47 GLU B CA 1
ATOM 3949 C C . GLU B 1 47 ? 34.281 12.664 -4.145 1 95.31 47 GLU B C 1
ATOM 3951 O O . GLU B 1 47 ? 33.062 12.703 -3.971 1 95.31 47 GLU B O 1
ATOM 3956 N N . ARG B 1 48 ? 35.156 12.953 -3.178 1 95.94 48 ARG B N 1
ATOM 3957 C CA . ARG B 1 48 ? 34.75 13.102 -1.792 1 95.94 48 ARG B CA 1
ATOM 3958 C C . ARG B 1 48 ? 34.281 14.531 -1.519 1 95.94 48 ARG B C 1
ATOM 3960 O O . ARG B 1 48 ? 35.031 15.484 -1.713 1 95.94 48 ARG B O 1
ATOM 3967 N N . PRO B 1 49 ? 33.062 14.641 -1.068 1 96.94 49 PRO B N 1
ATOM 3968 C CA . PRO B 1 49 ? 32.625 15.984 -0.677 1 96.94 49 PRO B CA 1
ATOM 3969 C C . PRO B 1 49 ? 33.25 16.438 0.646 1 96.94 49 PRO B C 1
ATOM 3971 O O . PRO B 1 49 ? 33.75 15.625 1.406 1 96.94 49 PRO B O 1
ATOM 3974 N N . ARG B 1 50 ? 33.219 17.781 0.861 1 97 50 ARG B N 1
ATOM 3975 C CA . ARG B 1 50 ? 33.594 18.297 2.18 1 97 50 ARG B CA 1
ATOM 3976 C C . ARG B 1 50 ? 32.531 17.906 3.215 1 97 50 ARG B C 1
ATOM 3978 O O . ARG B 1 50 ? 31.344 18.156 3.014 1 97 50 ARG B O 1
ATOM 3985 N N . VAL B 1 51 ? 33 17.359 4.34 1 97.88 51 VAL B N 1
ATOM 3986 C CA . VAL B 1 51 ? 32.062 16.797 5.305 1 97.88 51 VAL B CA 1
ATOM 3987 C C . VAL B 1 51 ? 32.031 17.656 6.562 1 97.88 51 VAL B C 1
ATOM 3989 O O . VAL B 1 51 ? 33.094 17.984 7.125 1 97.88 51 VAL B O 1
ATOM 3992 N N . VAL B 1 52 ? 30.844 18.062 6.898 1 98.31 52 VAL B N 1
ATOM 3993 C CA . VAL B 1 52 ? 30.594 18.688 8.188 1 98.31 52 VAL B CA 1
ATOM 3994 C C . VAL B 1 52 ? 29.766 17.75 9.07 1 98.31 52 VAL B C 1
ATOM 3996 O O . VAL B 1 52 ? 28.656 17.359 8.695 1 98.31 52 VAL B O 1
ATOM 3999 N N . VAL B 1 53 ? 30.344 17.375 10.219 1 98.38 53 VAL B N 1
ATOM 4000 C CA . VAL B 1 53 ? 29.641 16.453 11.125 1 98.38 53 VAL B CA 1
ATOM 4001 C C . VAL B 1 53 ? 28.75 17.25 12.07 1 98.38 53 VAL B C 1
ATOM 4003 O O . VAL B 1 53 ? 29.203 18.203 12.719 1 98.38 53 VAL B O 1
ATOM 4006 N N . ALA B 1 54 ? 27.5 16.938 12.047 1 97.88 54 ALA B N 1
ATOM 4007 C CA . ALA B 1 54 ? 26.547 17.547 12.969 1 97.88 54 ALA B CA 1
ATOM 4008 C C . ALA B 1 54 ? 26.062 16.531 14.008 1 97.88 54 ALA B C 1
ATOM 4010 O O . ALA B 1 54 ? 25.594 15.445 13.656 1 97.88 54 ALA B O 1
ATOM 4011 N N . HIS B 1 55 ? 26.172 16.875 15.266 1 95.5 55 HIS B N 1
ATOM 4012 C CA . HIS B 1 55 ? 25.781 16.016 16.359 1 95.5 55 HIS B CA 1
ATOM 4013 C C . HIS B 1 55 ? 24.891 16.75 17.344 1 95.5 55 HIS B C 1
ATOM 4015 O O . HIS B 1 55 ? 25.219 17.844 17.797 1 95.5 55 HIS B O 1
ATOM 4021 N N . VAL B 1 56 ? 23.734 16.109 17.609 1 91.56 56 VAL B N 1
ATOM 4022 C CA . VAL B 1 56 ? 22.812 16.656 18.609 1 91.56 56 VAL B CA 1
ATOM 4023 C C . VAL B 1 56 ? 22.844 15.797 19.875 1 91.56 56 VAL B C 1
ATOM 4025 O O . VAL B 1 56 ? 22.531 14.602 19.812 1 91.56 56 VAL B O 1
ATOM 4028 N N . ASN B 1 57 ? 23.203 16.375 20.938 1 86.31 57 ASN B N 1
ATOM 4029 C CA . ASN B 1 57 ? 23.219 15.703 22.219 1 86.31 57 ASN B CA 1
ATOM 4030 C C . ASN B 1 57 ? 21.906 15.883 22.969 1 86.31 57 ASN B C 1
ATOM 4032 O O . ASN B 1 57 ? 21.578 17 23.406 1 86.31 57 ASN B O 1
ATOM 4036 N N . HIS B 1 58 ? 21.25 14.852 23.109 1 78.56 58 HIS B N 1
ATOM 4037 C CA . HIS B 1 58 ? 19.938 14.922 23.719 1 78.56 58 HIS B CA 1
ATOM 4038 C C . HIS B 1 58 ? 20.016 14.836 25.234 1 78.56 58 HIS B C 1
ATOM 4040 O O . HIS B 1 58 ? 19.047 15.094 25.938 1 78.56 58 HIS B O 1
ATOM 4046 N N . HIS B 1 59 ? 21.203 14.68 25.797 1 67.38 59 HIS B N 1
ATOM 4047 C CA . HIS B 1 59 ? 21.484 14.641 27.234 1 67.38 59 HIS B CA 1
ATOM 4048 C C . HIS B 1 59 ? 20.516 13.727 27.969 1 67.38 59 HIS B C 1
ATOM 4050 O O . HIS B 1 59 ? 20.031 14.062 29.047 1 67.38 59 HIS B O 1
ATOM 4056 N N . LEU B 1 60 ? 20.109 12.781 27.266 1 62.19 60 LEU B N 1
ATOM 4057 C CA . LEU B 1 60 ? 19.125 11.891 27.891 1 62.19 60 LEU B CA 1
ATOM 4058 C C . LEU B 1 60 ? 19.828 10.922 28.844 1 62.19 60 LEU B C 1
ATOM 4060 O O . LEU B 1 60 ? 19.172 10.344 29.734 1 62.19 60 LEU B O 1
ATOM 4064 N N . ARG B 1 61 ? 21.172 10.727 28.719 1 61.75 61 ARG B N 1
ATOM 4065 C CA . ARG B 1 61 ? 21.891 9.766 29.547 1 61.75 61 ARG B CA 1
ATOM 4066 C C . ARG B 1 61 ? 23.328 10.219 29.797 1 61.75 61 ARG B C 1
ATOM 4068 O O . ARG B 1 61 ? 23.844 11.086 29.078 1 61.75 61 ARG B O 1
ATOM 4075 N N . GLU B 1 62 ? 23.875 9.766 30.906 1 60.31 62 GLU B N 1
ATOM 4076 C CA . GLU B 1 62 ? 25.266 10.039 31.266 1 60.31 62 GLU B CA 1
ATOM 4077 C C . GLU B 1 62 ? 26.219 9.641 30.141 1 60.31 62 GLU B C 1
ATOM 4079 O O . GLU B 1 62 ? 27.219 10.305 29.891 1 60.31 62 GLU B O 1
ATOM 4084 N N . GLN B 1 63 ? 25.859 8.617 29.422 1 65.12 63 GLN B N 1
ATOM 4085 C CA . GLN B 1 63 ? 26.688 8.086 28.344 1 65.12 63 GLN B CA 1
ATOM 4086 C C . GLN B 1 63 ? 26.828 9.094 27.203 1 65.12 63 GLN B C 1
ATOM 4088 O O . GLN B 1 63 ? 27.75 8.992 26.391 1 65.12 63 GLN B O 1
ATOM 4093 N N . SER B 1 64 ? 26.109 10.07 27.328 1 73.25 64 SER B N 1
ATOM 4094 C CA . SER B 1 64 ? 26.094 11.086 26.281 1 73.25 64 SER B CA 1
ATOM 4095 C C . SER B 1 64 ? 27.406 11.867 26.25 1 73.25 64 SER B C 1
ATOM 4097 O O . SER B 1 64 ? 27.906 12.203 25.172 1 73.25 64 SER B O 1
ATOM 4099 N N . GLN B 1 65 ? 28.062 11.953 27.359 1 79.06 65 GLN B N 1
ATOM 4100 C CA . GLN B 1 65 ? 29.312 12.711 27.391 1 79.06 65 GLN B CA 1
ATOM 4101 C C . GLN B 1 65 ? 30.469 11.914 26.766 1 79.06 65 GLN B C 1
ATOM 4103 O O . GLN B 1 65 ? 31.281 12.477 26.047 1 79.06 65 GLN B O 1
ATOM 4108 N N . MET B 1 66 ? 30.469 10.656 27.031 1 83.56 66 MET B N 1
ATOM 4109 C CA . MET B 1 66 ? 31.5 9.797 26.453 1 83.56 66 MET B CA 1
ATOM 4110 C C . MET B 1 66 ? 31.391 9.758 24.922 1 83.56 66 MET B C 1
ATOM 4112 O O . MET B 1 66 ? 32.406 9.773 24.219 1 83.56 66 MET B O 1
ATOM 4116 N N . GLU B 1 67 ? 30.219 9.695 24.5 1 87.38 67 GLU B N 1
ATOM 4117 C CA . GLU B 1 67 ? 29.969 9.656 23.062 1 87.38 67 GLU B CA 1
ATOM 4118 C C . GLU B 1 67 ? 30.406 10.953 22.391 1 87.38 67 GLU B C 1
ATOM 4120 O O . GLU B 1 67 ? 31.031 10.93 21.328 1 87.38 67 GLU B O 1
ATOM 4125 N N . ALA B 1 68 ? 30.078 12.016 23.062 1 87.94 68 ALA B N 1
ATOM 4126 C CA . ALA B 1 68 ? 30.453 13.32 22.516 1 87.94 68 ALA B CA 1
ATOM 4127 C C . ALA B 1 68 ? 31.969 13.484 22.469 1 87.94 68 ALA B C 1
ATOM 4129 O O . ALA B 1 68 ? 32.5 14.031 21.5 1 87.94 68 ALA B O 1
ATOM 4130 N N . ASP B 1 69 ? 32.594 13.023 23.5 1 90.88 69 ASP B N 1
ATOM 4131 C CA . ASP B 1 69 ? 34.031 13.117 23.578 1 90.88 69 ASP B CA 1
ATOM 4132 C C . ASP B 1 69 ? 34.688 12.266 22.484 1 90.88 69 ASP B C 1
ATOM 4134 O O . ASP B 1 69 ? 35.688 12.68 21.859 1 90.88 69 ASP B O 1
ATOM 4138 N N . TYR B 1 70 ? 34.188 11.156 22.344 1 93.12 70 TYR B N 1
ATOM 4139 C CA . TYR B 1 70 ? 34.719 10.281 21.297 1 93.12 70 TYR B CA 1
ATOM 4140 C C . TYR B 1 70 ? 34.594 10.945 19.922 1 93.12 70 TYR B C 1
ATOM 4142 O O . TYR B 1 70 ? 35.531 10.93 19.141 1 93.12 70 TYR B O 1
ATOM 4150 N N . LEU B 1 71 ? 33.438 11.469 19.734 1 94.69 71 LEU B N 1
ATOM 4151 C CA . LEU B 1 71 ? 33.156 12.078 18.438 1 94.69 71 LEU B CA 1
ATOM 4152 C C . LEU B 1 71 ? 34.094 13.273 18.188 1 94.69 71 LEU B C 1
ATOM 4154 O O . LEU B 1 71 ? 34.562 13.484 17.078 1 94.69 71 LEU B O 1
ATOM 4158 N N . ARG B 1 72 ? 34.312 14.062 19.203 1 95.31 72 ARG B N 1
ATOM 4159 C CA . ARG B 1 72 ? 35.219 15.195 19.109 1 95.31 72 ARG B CA 1
ATOM 4160 C C . ARG B 1 72 ? 36.625 14.734 18.734 1 95.31 72 ARG B C 1
ATOM 4162 O O . ARG B 1 72 ? 37.281 15.312 17.844 1 95.31 72 ARG B O 1
ATOM 4169 N N . GLN B 1 73 ? 37.094 13.75 19.406 1 96.31 73 GLN B N 1
ATOM 4170 C CA . GLN B 1 73 ? 38.406 13.211 19.141 1 96.31 73 GLN B CA 1
ATOM 4171 C C . GLN B 1 73 ? 38.5 12.617 17.734 1 96.31 73 GLN B C 1
ATOM 4173 O O . GLN B 1 73 ? 39.5 12.828 17.031 1 96.31 73 GLN B O 1
ATOM 4178 N N . TYR B 1 74 ? 37.5 11.898 17.422 1 96.38 74 TYR B N 1
ATOM 4179 C CA . TYR B 1 74 ? 37.438 11.273 16.109 1 96.38 74 TYR B CA 1
ATOM 4180 C C . TYR B 1 74 ? 37.531 12.32 15.008 1 96.38 74 TYR B C 1
ATOM 4182 O O . TYR B 1 74 ? 38.344 12.18 14.078 1 96.38 74 TYR B O 1
ATOM 4190 N N . CYS B 1 75 ? 36.719 13.344 15.117 1 97.19 75 CYS B N 1
ATOM 4191 C CA . CYS B 1 75 ? 36.688 14.391 14.094 1 97.19 75 CYS B CA 1
ATOM 4192 C C . CYS B 1 75 ? 38 15.141 14.039 1 97.19 75 CYS B C 1
ATOM 4194 O O . CYS B 1 75 ? 38.469 15.508 12.953 1 97.19 75 CYS B O 1
ATOM 4196 N N . GLN B 1 76 ? 38.594 15.375 15.18 1 96.44 76 GLN B N 1
ATOM 4197 C CA . GLN B 1 76 ? 39.875 16.031 15.234 1 96.44 76 GLN B CA 1
ATOM 4198 C C . GLN B 1 76 ? 40.938 15.203 14.531 1 96.44 76 GLN B C 1
ATOM 4200 O O . GLN B 1 76 ? 41.719 15.727 13.719 1 96.44 76 GLN B O 1
ATOM 4205 N N . GLN B 1 77 ? 40.969 13.984 14.797 1 96.06 77 GLN B N 1
ATOM 4206 C CA . GLN B 1 77 ? 41.969 13.07 14.227 1 96.06 77 GLN B CA 1
ATOM 4207 C C . GLN B 1 77 ? 41.781 12.961 12.711 1 96.06 77 GLN B C 1
ATOM 4209 O O . GLN B 1 77 ? 42.781 12.82 11.984 1 96.06 77 GLN B O 1
ATOM 4214 N N . GLN B 1 78 ? 40.594 13.023 12.258 1 95.31 78 GLN B N 1
ATOM 4215 C CA . GLN B 1 78 ? 40.281 12.828 10.844 1 95.31 78 GLN B CA 1
ATOM 4216 C C . GLN B 1 78 ? 40.188 14.164 10.109 1 95.31 78 GLN B C 1
ATOM 4218 O O . GLN B 1 78 ? 39.875 14.203 8.922 1 95.31 78 GLN B O 1
ATOM 4223 N N . ASN B 1 79 ? 40.375 15.281 10.805 1 95 79 ASN B N 1
ATOM 4224 C CA . ASN B 1 79 ? 40.281 16.625 10.242 1 95 79 ASN B CA 1
ATOM 4225 C C . ASN B 1 79 ? 38.906 16.922 9.664 1 95 79 ASN B C 1
ATOM 4227 O O . ASN B 1 79 ? 38.812 17.359 8.523 1 95 79 ASN B O 1
ATOM 4231 N N . LEU B 1 80 ? 37.938 16.578 10.445 1 96.94 80 LEU B N 1
ATOM 4232 C CA . LEU B 1 80 ? 36.562 16.859 10.078 1 96.94 80 LEU B CA 1
ATOM 4233 C C . LEU B 1 80 ? 36 17.984 10.938 1 96.94 80 LEU B C 1
ATOM 4235 O O . LEU B 1 80 ? 36.281 18.062 12.141 1 96.94 80 LEU B O 1
ATOM 4239 N N . LYS B 1 81 ? 35.25 18.859 10.328 1 97.44 81 LYS B N 1
ATOM 4240 C CA . LYS B 1 81 ? 34.562 19.906 11.086 1 97.44 81 LYS B CA 1
ATOM 4241 C C . LYS B 1 81 ? 33.375 19.312 11.859 1 97.44 81 LYS B C 1
ATOM 4243 O O . LYS B 1 81 ? 32.562 18.594 11.297 1 97.44 81 LYS B O 1
ATOM 4248 N N . LEU B 1 82 ? 33.344 19.594 13.156 1 97.5 82 LEU B N 1
ATOM 4249 C CA . LEU B 1 82 ? 32.281 19.094 14.023 1 97.5 82 LEU B CA 1
ATOM 4250 C C . LEU B 1 82 ? 31.438 20.25 14.57 1 97.5 82 LEU B C 1
ATOM 4252 O O . LEU B 1 82 ? 32 21.234 15.07 1 97.5 82 LEU B O 1
ATOM 4256 N N . VAL B 1 83 ? 30.172 20.141 14.367 1 96.94 83 VAL B N 1
ATOM 4257 C CA . VAL B 1 83 ? 29.234 21.078 14.984 1 96.94 83 VAL B CA 1
ATOM 4258 C C . VAL B 1 83 ? 28.328 20.328 15.961 1 96.94 83 VAL B C 1
ATOM 4260 O O . VAL B 1 83 ? 27.625 19.391 15.57 1 96.94 83 VAL B O 1
ATOM 4263 N N . MET B 1 84 ? 28.344 20.75 17.188 1 94.25 84 MET B N 1
ATOM 4264 C CA . MET B 1 84 ? 27.547 20.094 18.219 1 94.25 84 MET B CA 1
ATOM 4265 C C . MET B 1 84 ? 26.453 21.016 18.75 1 94.25 84 MET B C 1
ATOM 4267 O O . MET B 1 84 ? 26.688 22.219 18.891 1 94.25 84 MET B O 1
ATOM 4271 N N . ALA B 1 85 ? 25.297 20.469 18.906 1 92.31 85 ALA B N 1
ATOM 4272 C CA . ALA B 1 85 ? 24.188 21.172 19.531 1 92.31 85 ALA B CA 1
ATOM 4273 C C . ALA B 1 85 ? 23.625 20.391 20.719 1 92.31 85 ALA B C 1
ATOM 4275 O O . ALA B 1 85 ? 23.562 19.156 20.672 1 92.31 85 ALA B O 1
ATOM 4276 N N . ASP B 1 86 ? 23.234 21.078 21.75 1 88.88 86 ASP B N 1
ATOM 4277 C CA . ASP B 1 86 ? 22.688 20.438 22.953 1 88.88 86 ASP B CA 1
ATOM 4278 C C . ASP B 1 86 ? 21.188 20.688 23.062 1 88.88 86 ASP B C 1
ATOM 4280 O O . ASP B 1 86 ? 20.719 21.828 22.938 1 88.88 86 ASP B O 1
ATOM 4284 N N . TRP B 1 87 ? 20.484 19.609 23.219 1 86.94 87 TRP B N 1
ATOM 4285 C CA . TRP B 1 87 ? 19.078 19.703 23.562 1 86.94 87 TRP B CA 1
ATOM 4286 C C . TRP B 1 87 ? 18.875 19.469 25.062 1 86.94 87 TRP B C 1
ATOM 4288 O O . TRP B 1 87 ? 18.703 18.328 25.5 1 86.94 87 TRP B O 1
ATOM 4298 N N . LEU B 1 88 ? 18.766 20.5 25.75 1 82.62 88 LEU B N 1
ATOM 4299 C CA . LEU B 1 88 ? 18.75 20.438 27.203 1 82.62 88 LEU B CA 1
ATOM 4300 C C . LEU B 1 88 ? 17.391 19.953 27.719 1 82.62 88 LEU B C 1
ATOM 4302 O O . LEU B 1 88 ? 16.359 20.25 27.125 1 82.62 88 LEU B O 1
ATOM 4306 N N . PRO B 1 89 ? 17.422 19.188 28.797 1 78.81 89 PRO B N 1
ATOM 4307 C CA . PRO B 1 89 ? 16.188 18.625 29.359 1 78.81 89 PRO B CA 1
ATOM 4308 C C . PRO B 1 89 ? 15.125 19.688 29.625 1 78.81 89 PRO B C 1
ATOM 4310 O O . PRO B 1 89 ? 13.93 19.391 29.516 1 78.81 89 PRO B O 1
ATOM 4313 N N . ALA B 1 90 ? 15.531 20.812 29.938 1 75.56 90 ALA B N 1
ATOM 4314 C CA . ALA B 1 90 ? 14.594 21.891 30.234 1 75.56 90 ALA B CA 1
ATOM 4315 C C . ALA B 1 90 ? 13.742 22.219 29.016 1 75.56 90 ALA B C 1
ATOM 4317 O O . ALA B 1 90 ? 12.625 22.734 29.156 1 75.56 90 ALA B O 1
ATOM 4318 N N . ALA B 1 91 ? 14.227 21.859 27.906 1 77.62 91 ALA B N 1
ATOM 4319 C CA . ALA B 1 91 ? 13.523 22.156 26.656 1 77.62 91 ALA B CA 1
ATOM 4320 C C . ALA B 1 91 ? 12.609 21.016 26.25 1 77.62 91 ALA B C 1
ATOM 4322 O O . ALA B 1 91 ? 11.852 21.125 25.281 1 77.62 91 ALA B O 1
ATOM 4323 N N . HIS B 1 92 ? 12.68 19.922 26.984 1 79.5 92 HIS B N 1
ATOM 4324 C CA . HIS B 1 92 ? 11.875 18.75 26.641 1 79.5 92 HIS B CA 1
ATOM 4325 C C . HIS B 1 92 ? 10.406 18.984 26.984 1 79.5 92 HIS B C 1
ATOM 4327 O O . HIS B 1 92 ? 10.078 19.375 28.109 1 79.5 92 HIS B O 1
ATOM 4333 N N . PRO B 1 93 ? 9.578 18.828 26.016 1 77.38 93 PRO B N 1
ATOM 4334 C CA . PRO B 1 93 ? 8.156 18.938 26.344 1 77.38 93 PRO B CA 1
ATOM 4335 C C . PRO B 1 93 ? 7.668 17.797 27.234 1 77.38 93 PRO B C 1
ATOM 4337 O O . PRO B 1 93 ? 8.344 16.781 27.375 1 77.38 93 PRO B O 1
ATOM 4340 N N . LYS B 1 94 ? 6.551 18.031 27.859 1 75.81 94 LYS B N 1
ATOM 4341 C CA . LYS B 1 94 ? 5.98 17.047 28.766 1 75.81 94 LYS B CA 1
ATOM 4342 C C . LYS B 1 94 ? 5.484 15.82 28 1 75.81 94 LYS B C 1
ATOM 4344 O O . LYS B 1 94 ? 5.535 14.695 28.5 1 75.81 94 LYS B O 1
ATOM 4349 N N . SER B 1 95 ? 4.969 16.109 26.812 1 75.94 95 SER B N 1
ATOM 4350 C CA . SER B 1 95 ? 4.484 15.016 25.969 1 75.94 95 SER B CA 1
ATOM 4351 C C . SER B 1 95 ? 5.004 15.156 24.531 1 75.94 95 SER B C 1
ATOM 4353 O O . SER B 1 95 ? 5.34 16.25 24.094 1 75.94 95 SER B O 1
ATOM 4355 N N . GLY B 1 96 ? 5.262 13.984 23.922 1 78.31 96 GLY B N 1
ATOM 4356 C CA . GLY B 1 96 ? 5.703 14.008 22.547 1 78.31 96 GLY B CA 1
ATOM 4357 C C . GLY B 1 96 ? 7.191 14.266 22.391 1 78.31 96 GLY B C 1
ATOM 4358 O O . GLY B 1 96 ? 7.613 15.008 21.5 1 78.31 96 GLY B O 1
ATOM 4359 N N . ILE B 1 97 ? 8.008 13.812 23.266 1 76.75 97 ILE B N 1
ATOM 4360 C CA . ILE B 1 97 ? 9.445 14.055 23.344 1 76.75 97 ILE B CA 1
ATOM 4361 C C . ILE B 1 97 ? 10.117 13.578 22.047 1 76.75 97 ILE B C 1
ATOM 4363 O O . ILE B 1 97 ? 11.023 14.234 21.531 1 76.75 97 ILE B O 1
ATOM 4367 N N . GLU B 1 98 ? 9.695 12.5 21.516 1 78.38 98 GLU B N 1
ATOM 4368 C CA . GLU B 1 98 ? 10.289 11.953 20.297 1 78.38 98 GLU B CA 1
ATOM 4369 C C . GLU B 1 98 ? 10.086 12.906 19.125 1 78.38 98 GLU B C 1
ATOM 4371 O O . GLU B 1 98 ? 11.039 13.219 18.406 1 78.38 98 GLU B O 1
ATOM 4376 N N . ALA B 1 99 ? 8.891 13.383 19.016 1 83.06 99 ALA B N 1
ATOM 4377 C CA . ALA B 1 99 ? 8.586 14.305 17.938 1 83.06 99 ALA B CA 1
ATOM 4378 C C . ALA B 1 99 ? 9.32 15.633 18.109 1 83.06 99 ALA B C 1
ATOM 4380 O O . ALA B 1 99 ? 9.828 16.203 17.141 1 83.06 99 ALA B O 1
ATOM 4381 N N . ALA B 1 100 ? 9.336 16.094 19.359 1 85.25 100 ALA B N 1
ATOM 4382 C CA . ALA B 1 100 ? 10.023 17.344 19.656 1 85.25 100 ALA B CA 1
ATOM 4383 C C . ALA B 1 100 ? 11.523 17.219 19.406 1 85.25 100 ALA B C 1
ATOM 4385 O O . ALA B 1 100 ? 12.156 18.156 18.906 1 85.25 100 ALA B O 1
ATOM 4386 N N . GLY B 1 101 ? 12.07 16.125 19.766 1 85.88 101 GLY B N 1
ATOM 4387 C CA . GLY B 1 101 ? 13.484 15.867 19.516 1 85.88 101 GLY B CA 1
ATOM 4388 C C . GLY B 1 101 ? 13.828 15.836 18.047 1 85.88 101 GLY B C 1
ATOM 4389 O O . GLY B 1 101 ? 14.867 16.359 17.625 1 85.88 101 GLY B O 1
ATOM 4390 N N . ARG B 1 102 ? 12.961 15.32 17.344 1 87.38 102 ARG B N 1
ATOM 4391 C CA . ARG B 1 102 ? 13.141 15.281 15.898 1 87.38 102 ARG B CA 1
ATOM 4392 C C . ARG B 1 102 ? 13.125 16.688 15.305 1 87.38 102 ARG B C 1
ATOM 4394 O O . ARG B 1 102 ? 13.984 17.031 14.492 1 87.38 102 ARG B O 1
ATOM 4401 N N . GLN B 1 103 ? 12.195 17.359 15.727 1 90.31 103 GLN B N 1
ATOM 4402 C CA . GLN B 1 103 ? 12.086 18.734 15.234 1 90.31 103 GLN B CA 1
ATOM 4403 C C . GLN B 1 103 ? 13.336 19.531 15.562 1 90.31 103 GLN B C 1
ATOM 4405 O O . GLN B 1 103 ? 13.836 20.297 14.719 1 90.31 103 GLN B O 1
ATOM 4410 N N . PHE B 1 104 ? 13.789 19.344 16.734 1 91.44 104 PHE B N 1
ATOM 4411 C CA . PHE B 1 104 ? 14.992 20.047 17.156 1 91.44 104 PHE B CA 1
ATOM 4412 C C . PHE B 1 104 ? 16.188 19.641 16.297 1 91.44 104 PHE B C 1
ATOM 4414 O O . PHE B 1 104 ? 16.922 20.5 15.828 1 91.44 104 PHE B O 1
ATOM 4421 N N . ARG B 1 105 ? 16.391 18.375 16.062 1 94.5 105 ARG B N 1
ATOM 4422 C CA . ARG B 1 105 ? 17.484 17.875 15.242 1 94.5 105 ARG B CA 1
ATOM 4423 C C . ARG B 1 105 ? 17.453 18.516 13.852 1 94.5 105 ARG B C 1
ATOM 4425 O O . ARG B 1 105 ? 18.484 19 13.367 1 94.5 105 ARG B O 1
ATOM 4432 N N . TYR B 1 106 ? 16.328 18.531 13.281 1 96 106 TYR B N 1
ATOM 4433 C CA . TYR B 1 106 ? 16.234 19 11.906 1 96 106 TYR B CA 1
ATOM 4434 C C . TYR B 1 106 ? 16.406 20.516 11.836 1 96 106 TYR B C 1
ATOM 4436 O O . TYR B 1 106 ? 16.906 21.047 10.852 1 96 106 TYR B O 1
ATOM 4444 N N . HIS B 1 107 ? 15.984 21.125 12.938 1 95.12 107 HIS B N 1
ATOM 4445 C CA . HIS B 1 107 ? 16.266 22.547 13.023 1 95.12 107 HIS B CA 1
ATOM 4446 C C . HIS B 1 107 ? 17.781 22.812 13.062 1 95.12 107 HIS B C 1
ATOM 4448 O O . HIS B 1 107 ? 18.281 23.703 12.383 1 95.12 107 HIS B O 1
ATOM 4454 N N . VAL B 1 108 ? 18.453 22.031 13.828 1 96.25 108 VAL B N 1
ATOM 4455 C CA . VAL B 1 108 ? 19.891 22.141 13.945 1 96.25 108 VAL B CA 1
ATOM 4456 C C . VAL B 1 108 ? 20.547 21.844 12.602 1 96.25 108 VAL B C 1
ATOM 4458 O O . VAL B 1 108 ? 21.453 22.578 12.164 1 96.25 108 VAL B O 1
ATOM 4461 N N . PHE B 1 109 ? 20.109 20.828 11.914 1 97.88 109 PHE B N 1
ATOM 4462 C CA . PHE B 1 109 ? 20.672 20.469 10.625 1 97.88 109 PHE B CA 1
ATOM 4463 C C . PHE B 1 109 ? 20.516 21.594 9.617 1 97.88 109 PHE B C 1
ATOM 4465 O O . PHE B 1 109 ? 21.438 21.891 8.859 1 97.88 109 PHE B O 1
ATOM 4472 N N . ALA B 1 110 ? 19.344 22.172 9.641 1 97.56 110 ALA B N 1
ATOM 4473 C CA . ALA B 1 110 ? 19.078 23.281 8.719 1 97.56 110 ALA B CA 1
ATOM 4474 C C . ALA B 1 110 ? 20.031 24.438 8.984 1 97.56 110 ALA B C 1
ATOM 4476 O O . ALA B 1 110 ? 20.547 25.047 8.039 1 97.56 110 ALA B O 1
ATOM 4477 N N . LYS B 1 111 ? 20.219 24.75 10.242 1 97.31 111 LYS B N 1
ATOM 4478 C CA . LYS B 1 111 ? 21.125 25.828 10.641 1 97.31 111 LYS B CA 1
ATOM 4479 C C . LYS B 1 111 ? 22.547 25.531 10.195 1 97.31 111 LYS B C 1
ATOM 4481 O O . LYS B 1 111 ? 23.234 26.406 9.641 1 97.31 111 LYS B O 1
ATOM 4486 N N . VAL B 1 112 ? 23.016 24.344 10.391 1 97.81 112 VAL B N 1
ATOM 4487 C CA . VAL B 1 112 ? 24.375 23.938 10.039 1 97.81 112 VAL B CA 1
ATOM 4488 C C . VAL B 1 112 ? 24.547 24.016 8.523 1 97.81 112 VAL B C 1
ATOM 4490 O O . VAL B 1 112 ? 25.609 24.453 8.039 1 97.81 112 VAL B O 1
ATOM 4493 N N . MET B 1 113 ? 23.578 23.625 7.789 1 97.88 113 MET B N 1
ATOM 4494 C CA . MET B 1 113 ? 23.641 23.688 6.332 1 97.88 113 MET B CA 1
ATOM 4495 C C . MET B 1 113 ? 23.828 25.125 5.855 1 97.88 113 MET B C 1
ATOM 4497 O O . MET B 1 113 ? 24.688 25.406 5.027 1 97.88 113 MET B O 1
ATOM 4501 N N . ARG B 1 114 ? 23.031 25.984 6.402 1 97.19 114 ARG B N 1
ATOM 4502 C CA . ARG B 1 114 ? 23.078 27.391 6.016 1 97.19 114 ARG B CA 1
ATOM 4503 C C . ARG B 1 114 ? 24.438 28.016 6.344 1 97.19 114 ARG B C 1
ATOM 4505 O O . ARG B 1 114 ? 25.031 28.703 5.508 1 97.19 114 ARG B O 1
ATOM 4512 N N . GLU B 1 115 ? 24.906 27.75 7.508 1 97.44 115 GLU B N 1
ATOM 4513 C CA . GLU B 1 115 ? 26.125 28.359 8.008 1 97.44 115 GLU B CA 1
ATOM 4514 C C . GLU B 1 115 ? 27.344 27.844 7.246 1 97.44 115 GLU B C 1
ATOM 4516 O O . GLU B 1 115 ? 28.375 28.531 7.168 1 97.44 115 GLU B O 1
ATOM 4521 N N . ASN B 1 116 ? 27.266 26.688 6.648 1 97.31 116 ASN B N 1
ATOM 4522 C CA . ASN B 1 116 ? 28.406 26.094 5.969 1 97.31 116 ASN B CA 1
ATOM 4523 C C . ASN B 1 116 ? 28.188 26.031 4.457 1 97.31 116 ASN B C 1
ATOM 4525 O O . ASN B 1 116 ? 28.969 25.406 3.742 1 97.31 116 ASN B O 1
ATOM 4529 N N . ARG B 1 117 ? 27.031 26.594 3.953 1 96.75 117 ARG B N 1
ATOM 4530 C CA . ARG B 1 117 ? 26.672 26.594 2.539 1 96.75 117 ARG B CA 1
ATOM 4531 C C . ARG B 1 117 ? 26.672 25.172 1.979 1 96.75 117 ARG B C 1
ATOM 4533 O O . ARG B 1 117 ? 27.25 24.906 0.92 1 96.75 117 ARG B O 1
ATOM 4540 N N . ALA B 1 118 ? 26.188 24.266 2.791 1 97.62 118 ALA B N 1
ATOM 4541 C CA . ALA B 1 118 ? 26.109 22.875 2.381 1 97.62 118 ALA B CA 1
ATOM 4542 C C . ALA B 1 118 ? 24.938 22.641 1.415 1 97.62 118 ALA B C 1
ATOM 4544 O O . ALA B 1 118 ? 23.891 23.281 1.547 1 97.62 118 ALA B O 1
ATOM 4545 N N . THR B 1 119 ? 25.109 21.703 0.542 1 96.81 119 THR B N 1
ATOM 4546 C CA . THR B 1 119 ? 24.094 21.469 -0.473 1 96.81 119 THR B CA 1
ATOM 4547 C C . THR B 1 119 ? 23.172 20.312 -0.055 1 96.81 119 THR B C 1
ATOM 4549 O O . THR B 1 119 ? 22.094 20.125 -0.629 1 96.81 119 THR B O 1
ATOM 4552 N N . ALA B 1 120 ? 23.641 19.578 1.007 1 98 120 ALA B N 1
ATOM 4553 C CA . ALA B 1 120 ? 22.812 18.438 1.429 1 98 120 ALA B CA 1
ATOM 4554 C C . ALA B 1 120 ? 23.094 18.062 2.881 1 98 120 ALA B C 1
ATOM 4556 O O . ALA B 1 120 ? 24.188 18.328 3.396 1 98 120 ALA B O 1
ATOM 4557 N N . VAL B 1 121 ? 22.094 17.516 3.504 1 98.25 121 VAL B N 1
ATOM 4558 C CA . VAL B 1 121 ? 22.266 16.828 4.777 1 98.25 121 VAL B CA 1
ATOM 4559 C C . VAL B 1 121 ? 22.016 15.336 4.594 1 98.25 121 VAL B C 1
ATOM 4561 O O . VAL B 1 121 ? 21.078 14.93 3.9 1 98.25 121 VAL B O 1
ATOM 4564 N N . LEU B 1 122 ? 22.922 14.539 5.102 1 98.31 122 LEU B N 1
ATOM 4565 C CA . LEU B 1 122 ? 22.828 13.086 5.004 1 98.31 122 LEU B CA 1
ATOM 4566 C C . LEU B 1 122 ? 22.469 12.469 6.352 1 98.31 122 LEU B C 1
ATOM 4568 O O . LEU B 1 122 ? 23.094 12.797 7.367 1 98.31 122 LEU B O 1
ATOM 4572 N N . THR B 1 123 ? 21.438 11.648 6.332 1 97.94 123 THR B N 1
ATOM 4573 C CA . THR B 1 123 ? 21.078 10.883 7.52 1 97.94 123 THR B CA 1
ATOM 4574 C C . THR B 1 123 ? 21.234 9.383 7.262 1 97.94 123 THR B C 1
ATOM 4576 O O . THR B 1 123 ? 21.297 8.953 6.109 1 97.94 123 THR B O 1
ATOM 4579 N N . ALA B 1 124 ? 21.328 8.617 8.328 1 97.69 124 ALA B N 1
ATOM 4580 C CA . ALA B 1 124 ? 21.719 7.223 8.188 1 97.69 124 ALA B CA 1
ATOM 4581 C C . ALA B 1 124 ? 20.516 6.297 8.289 1 97.69 124 ALA B C 1
ATOM 4583 O O . ALA B 1 124 ? 20.609 5.184 8.812 1 97.69 124 ALA B O 1
ATOM 4584 N N . HIS B 1 125 ? 19.391 6.832 7.859 1 96.94 125 HIS B N 1
ATOM 4585 C CA . HIS B 1 125 ? 18.234 5.938 7.797 1 96.94 125 HIS B CA 1
ATOM 4586 C C . HIS B 1 125 ? 18.516 4.75 6.879 1 96.94 125 HIS B C 1
ATOM 4588 O O . HIS B 1 125 ? 19.156 4.898 5.84 1 96.94 125 HIS B O 1
ATOM 4594 N N . HIS B 1 126 ? 18.047 3.643 7.301 1 97.06 126 HIS B N 1
ATOM 4595 C CA . HIS B 1 126 ? 18.344 2.402 6.59 1 97.06 126 HIS B CA 1
ATOM 4596 C C . HIS B 1 126 ? 17.062 1.611 6.312 1 97.06 126 HIS B C 1
ATOM 4598 O O . HIS B 1 126 ? 15.953 2.105 6.543 1 97.06 126 HIS B O 1
ATOM 4604 N N . ALA B 1 127 ? 17.203 0.41 5.828 1 95.88 127 ALA B N 1
ATOM 4605 C CA . ALA B 1 127 ? 16.078 -0.374 5.34 1 95.88 127 ALA B CA 1
ATOM 4606 C C . ALA B 1 127 ? 15.125 -0.738 6.48 1 95.88 127 ALA B C 1
ATOM 4608 O O . ALA B 1 127 ? 13.906 -0.789 6.289 1 95.88 127 ALA B O 1
ATOM 4609 N N . ASN B 1 128 ? 15.703 -1.024 7.633 1 96.38 128 ASN B N 1
ATOM 4610 C CA . ASN B 1 128 ? 14.859 -1.348 8.781 1 96.38 128 ASN B CA 1
ATOM 4611 C C . ASN B 1 128 ? 13.992 -0.158 9.195 1 96.38 128 ASN B C 1
ATOM 4613 O O . ASN B 1 128 ? 12.836 -0.33 9.578 1 96.38 128 ASN B O 1
ATOM 4617 N N . ASP B 1 129 ? 14.57 1.042 9.07 1 95.38 129 ASP B N 1
ATOM 4618 C CA . ASP B 1 129 ? 13.805 2.248 9.359 1 95.38 129 ASP B CA 1
ATOM 4619 C C . ASP B 1 129 ? 12.625 2.385 8.398 1 95.38 129 ASP B C 1
ATOM 4621 O O . ASP B 1 129 ? 11.547 2.846 8.789 1 95.38 129 ASP B O 1
ATOM 4625 N N . GLN B 1 130 ? 12.898 2.027 7.227 1 95.88 130 GLN B N 1
ATOM 4626 C CA . GLN B 1 130 ? 11.859 2.092 6.203 1 95.88 130 GLN B CA 1
ATOM 4627 C C . GLN B 1 130 ? 10.672 1.207 6.566 1 95.88 130 GLN B C 1
ATOM 4629 O O . GLN B 1 130 ? 9.516 1.633 6.465 1 95.88 130 GLN B O 1
ATOM 4634 N N . VAL B 1 131 ? 10.953 0.004 6.996 1 96.5 131 VAL B N 1
ATOM 4635 C CA . VAL B 1 131 ? 9.914 -0.947 7.359 1 96.5 131 VAL B CA 1
ATOM 4636 C C . VAL B 1 131 ? 9.148 -0.438 8.578 1 96.5 131 VAL B C 1
ATOM 4638 O O . VAL B 1 131 ? 7.922 -0.516 8.633 1 96.5 131 VAL B O 1
ATOM 4641 N N . GLU B 1 132 ? 9.93 0.086 9.531 1 96.19 132 GLU B N 1
ATOM 4642 C CA . GLU B 1 132 ? 9.297 0.632 10.734 1 96.19 132 GLU B CA 1
ATOM 4643 C C . GLU B 1 132 ? 8.328 1.761 10.383 1 96.19 132 GLU B C 1
ATOM 4645 O O . GLU B 1 132 ? 7.199 1.789 10.867 1 96.19 132 GLU B O 1
ATOM 4650 N N . THR B 1 133 ? 8.82 2.623 9.547 1 94.94 133 THR B N 1
ATOM 4651 C CA . THR B 1 133 ? 8 3.756 9.133 1 94.94 133 THR B CA 1
ATOM 4652 C C . THR B 1 133 ? 6.766 3.281 8.375 1 94.94 133 THR B C 1
ATOM 4654 O O . THR B 1 133 ? 5.66 3.777 8.602 1 94.94 133 THR B O 1
ATOM 4657 N N . TYR B 1 134 ? 6.926 2.354 7.5 1 95.5 134 TYR B N 1
ATOM 4658 C CA . TYR B 1 134 ? 5.816 1.8 6.734 1 95.5 134 TYR B CA 1
ATOM 4659 C C . TYR B 1 134 ? 4.73 1.255 7.656 1 95.5 134 TYR B C 1
ATOM 4661 O O . TYR B 1 134 ? 3.553 1.578 7.5 1 95.5 134 TYR B O 1
ATOM 4669 N N . LEU B 1 135 ? 5.176 0.466 8.625 1 96.5 135 LEU B N 1
ATOM 4670 C CA . LEU B 1 135 ? 4.246 -0.186 9.539 1 96.5 135 LEU B CA 1
ATOM 4671 C C . LEU B 1 135 ? 3.578 0.835 10.453 1 96.5 135 LEU B C 1
ATOM 4673 O O . LEU B 1 135 ? 2.398 0.7 10.789 1 96.5 135 LEU B O 1
ATOM 4677 N N . MET B 1 136 ? 4.301 1.805 10.875 1 94.19 136 MET B N 1
ATOM 4678 C CA . MET B 1 136 ? 3.721 2.871 11.68 1 94.19 136 MET B CA 1
ATOM 4679 C C . MET B 1 136 ? 2.615 3.594 10.922 1 94.19 136 MET B C 1
ATOM 4681 O O . MET B 1 136 ? 1.535 3.834 11.461 1 94.19 136 MET B O 1
ATOM 4685 N N . LYS B 1 137 ? 2.924 3.922 9.672 1 93.62 137 LYS B N 1
ATOM 4686 C CA . LYS B 1 137 ? 1.943 4.613 8.844 1 93.62 137 LYS B CA 1
ATOM 4687 C C . LYS B 1 137 ? 0.751 3.715 8.531 1 93.62 137 LYS B C 1
ATOM 4689 O O . LYS B 1 137 ? -0.379 4.191 8.414 1 93.62 137 LYS B O 1
ATOM 4694 N N . LEU B 1 138 ? 1.026 2.477 8.383 1 94.19 138 LEU B N 1
ATOM 4695 C CA . LEU B 1 138 ? -0.043 1.51 8.156 1 94.19 138 LEU B CA 1
ATOM 4696 C C . LEU B 1 138 ? -1.036 1.523 9.32 1 94.19 138 LEU B C 1
ATOM 4698 O O . LEU B 1 138 ? -2.248 1.469 9.102 1 94.19 138 LEU B O 1
ATOM 4702 N N . ALA B 1 139 ? -0.511 1.594 10.492 1 93.19 139 ALA B N 1
ATOM 4703 C CA . ALA B 1 139 ? -1.348 1.555 11.695 1 93.19 139 ALA B CA 1
ATOM 4704 C C . ALA B 1 139 ? -2.051 2.891 11.914 1 93.19 139 ALA B C 1
ATOM 4706 O O . ALA B 1 139 ? -3.221 2.926 12.305 1 93.19 139 ALA B O 1
ATOM 4707 N N . ARG B 1 140 ? -1.411 3.963 11.625 1 87.38 140 ARG B N 1
ATOM 4708 C CA . ARG B 1 140 ? -1.902 5.273 12.039 1 87.38 140 ARG B CA 1
ATOM 4709 C C . ARG B 1 140 ? -2.607 5.984 10.891 1 87.38 140 ARG B C 1
ATOM 4711 O O . ARG B 1 140 ? -3.396 6.906 11.117 1 87.38 140 ARG B O 1
ATOM 4718 N N . GLY B 1 141 ? -2.309 5.559 9.766 1 76.56 141 GLY B N 1
ATOM 4719 C CA . GLY B 1 141 ? -2.762 6.344 8.625 1 76.56 141 GLY B CA 1
ATOM 4720 C C . GLY B 1 141 ? -3.926 5.711 7.891 1 76.56 141 GLY B C 1
ATOM 4721 O O . GLY B 1 141 ? -4.359 4.609 8.234 1 76.56 141 GLY B O 1
ATOM 4722 N N . GLY B 1 142 ? -4.531 6.586 7.02 1 78.88 142 GLY B N 1
ATOM 4723 C CA . GLY B 1 142 ? -5.617 6.129 6.172 1 78.88 142 GLY B CA 1
ATOM 4724 C C . GLY B 1 142 ? -5.465 6.555 4.723 1 78.88 142 GLY B C 1
ATOM 4725 O O . GLY B 1 142 ? -6.289 6.203 3.877 1 78.88 142 GLY B O 1
ATOM 4726 N N . ASP B 1 143 ? -4.34 7.219 4.461 1 85.19 143 ASP B N 1
ATOM 4727 C CA . ASP B 1 143 ? -4.039 7.68 3.109 1 85.19 143 ASP B CA 1
ATOM 4728 C C . ASP B 1 143 ? -2.861 6.902 2.518 1 85.19 143 ASP B C 1
ATOM 4730 O O . ASP B 1 143 ? -1.76 6.922 3.068 1 85.19 143 ASP B O 1
ATOM 4734 N N . ILE B 1 144 ? -3.1 6.297 1.408 1 90.44 144 ILE B N 1
ATOM 4735 C CA . ILE B 1 144 ? -2.154 5.352 0.823 1 90.44 144 ILE B CA 1
ATOM 4736 C C . ILE B 1 144 ? -0.851 6.07 0.484 1 90.44 144 ILE B C 1
ATOM 4738 O O . ILE B 1 144 ? 0.215 5.449 0.443 1 90.44 144 ILE B O 1
ATOM 4742 N N . SER B 1 145 ? -0.902 7.387 0.192 1 88.12 145 SER B N 1
ATOM 4743 C CA . SER B 1 145 ? 0.304 8.141 -0.129 1 88.12 145 SER B CA 1
ATOM 4744 C C . SER B 1 145 ? 1.294 8.125 1.03 1 88.12 145 SER B C 1
ATOM 4746 O O . SER B 1 145 ? 2.498 8.289 0.829 1 88.12 145 SER B O 1
ATOM 4748 N N . GLN B 1 146 ? 0.819 7.914 2.225 1 89.19 146 GLN B N 1
ATOM 4749 C CA . GLN B 1 146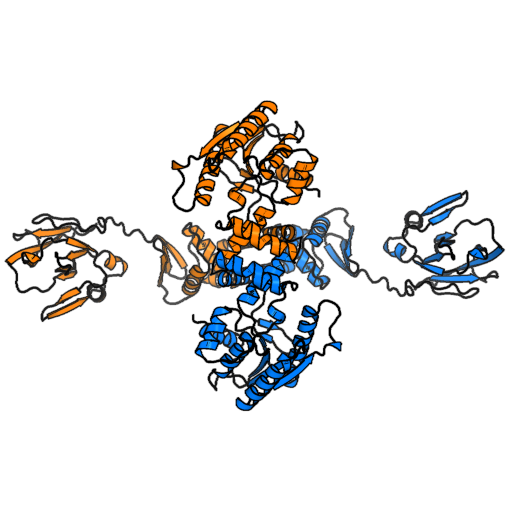 ? 1.67 7.863 3.408 1 89.19 146 GLN B CA 1
ATOM 4750 C C . GLN B 1 146 ? 2.533 6.605 3.414 1 89.19 146 GLN B C 1
ATOM 4752 O O . GLN B 1 146 ? 3.557 6.551 4.098 1 89.19 146 GLN B O 1
ATOM 4757 N N . LEU B 1 147 ? 2.184 5.602 2.66 1 93.75 147 LEU B N 1
ATOM 4758 C CA . LEU B 1 147 ? 2.893 4.328 2.67 1 93.75 147 LEU B CA 1
ATOM 4759 C C . LEU B 1 147 ? 4.086 4.363 1.721 1 93.75 147 LEU B C 1
ATOM 4761 O O . LEU B 1 147 ? 4.762 3.35 1.53 1 93.75 147 LEU B O 1
ATOM 4765 N N . THR B 1 148 ? 4.355 5.535 1.121 1 92.44 148 THR B N 1
ATOM 4766 C CA . THR B 1 148 ? 5.566 5.684 0.324 1 92.44 148 THR B CA 1
ATOM 4767 C C . THR B 1 148 ? 6.801 5.719 1.22 1 92.44 148 THR B C 1
ATOM 4769 O O . THR B 1 148 ? 7.93 5.582 0.738 1 92.44 148 THR B O 1
ATOM 4772 N N . GLY B 1 149 ? 6.613 5.801 2.521 1 91.19 149 GLY B N 1
ATOM 4773 C CA . GLY B 1 149 ? 7.691 5.684 3.49 1 91.19 149 GLY B CA 1
ATOM 4774 C C . GLY B 1 149 ? 8.688 6.824 3.414 1 91.19 149 GLY B C 1
ATOM 4775 O O . GLY B 1 149 ? 8.305 7.973 3.193 1 91.19 149 GLY B O 1
ATOM 4776 N N . ILE B 1 150 ? 9.938 6.512 3.725 1 94.44 150 ILE B N 1
ATOM 4777 C CA . ILE B 1 150 ? 11.016 7.496 3.76 1 94.44 150 ILE B CA 1
ATOM 4778 C C . ILE B 1 150 ? 11.578 7.691 2.355 1 94.44 150 ILE B C 1
ATOM 4780 O O . ILE B 1 150 ? 12 6.727 1.71 1 94.44 150 ILE B O 1
ATOM 4784 N N . ALA B 1 151 ? 11.547 8.891 1.932 1 92.38 151 ALA B N 1
ATOM 4785 C CA . ALA B 1 151 ? 12.102 9.188 0.613 1 92.38 151 ALA B CA 1
ATOM 4786 C C . ALA B 1 151 ? 13.625 9.164 0.637 1 92.38 151 ALA B C 1
ATOM 4788 O O . ALA B 1 151 ? 14.242 9.602 1.611 1 92.38 151 ALA B O 1
ATOM 4789 N N . THR B 1 152 ? 14.172 8.688 -0.401 1 92.75 152 THR B N 1
ATOM 4790 C CA . THR B 1 152 ? 15.625 8.664 -0.523 1 92.75 152 THR B CA 1
ATOM 4791 C C . THR B 1 152 ? 16.188 10.086 -0.518 1 92.75 152 THR B C 1
ATOM 4793 O O . THR B 1 152 ? 17.281 10.32 0.008 1 92.75 152 THR B O 1
ATOM 4796 N N . SER B 1 153 ? 15.461 10.961 -1.138 1 94.38 153 SER B N 1
ATOM 4797 C CA . SER B 1 153 ? 15.844 12.367 -1.243 1 94.38 153 SER B CA 1
ATOM 4798 C C . SER B 1 153 ? 14.617 13.281 -1.194 1 94.38 153 SER B C 1
ATOM 4800 O O . SER B 1 153 ? 13.57 12.945 -1.738 1 94.38 153 SER B O 1
ATOM 4802 N N . ARG B 1 154 ? 14.742 14.391 -0.458 1 92.88 154 ARG B N 1
ATOM 4803 C CA . ARG B 1 154 ? 13.672 15.383 -0.433 1 92.88 154 ARG B CA 1
ATOM 4804 C C . ARG B 1 154 ? 14.242 16.781 -0.231 1 92.88 154 ARG B C 1
ATOM 4806 O O . ARG B 1 154 ? 15.328 16.953 0.326 1 92.88 154 ARG B O 1
ATOM 4813 N N . PRO B 1 155 ? 13.531 17.828 -0.771 1 94.25 155 PRO B N 1
ATOM 4814 C CA . PRO B 1 155 ? 13.969 19.203 -0.468 1 94.25 155 PRO B CA 1
ATOM 4815 C C . PRO B 1 155 ? 14.023 19.484 1.031 1 94.25 155 PRO B C 1
ATOM 4817 O O . PRO B 1 155 ? 13.164 19.016 1.782 1 94.25 155 PRO B O 1
ATOM 4820 N N . PHE B 1 156 ? 15.102 20.203 1.405 1 95.81 156 PHE B N 1
ATOM 4821 C CA . PHE B 1 156 ? 15.289 20.516 2.816 1 95.81 156 PHE B CA 1
ATOM 4822 C C . PHE B 1 156 ? 16.172 21.75 2.986 1 95.81 156 PHE B C 1
ATOM 4824 O O . PHE B 1 156 ? 17.297 21.781 2.459 1 95.81 156 PHE B O 1
ATOM 4831 N N . ALA B 1 157 ? 15.633 22.719 3.73 1 95.06 157 ALA B N 1
ATOM 4832 C CA . ALA B 1 157 ? 16.375 23.938 4 1 95.06 157 ALA B CA 1
ATOM 4833 C C . ALA B 1 157 ? 16.922 24.547 2.711 1 95.06 157 ALA B C 1
ATOM 4835 O O . ALA B 1 157 ? 16.172 24.781 1.76 1 95.06 157 ALA B O 1
ATOM 4836 N N . THR B 1 158 ? 18.219 24.719 2.619 1 92.44 158 THR B N 1
ATOM 4837 C CA . THR B 1 158 ? 18.812 25.359 1.459 1 92.44 158 THR B CA 1
ATOM 4838 C C . THR B 1 158 ? 19.203 24.328 0.406 1 92.44 158 THR B C 1
ATOM 4840 O O . THR B 1 158 ? 19.75 24.672 -0.641 1 92.44 158 THR B O 1
ATOM 4843 N N . GLY B 1 159 ? 18.906 23.094 0.652 1 96.31 159 GLY B N 1
ATOM 4844 C CA . GLY B 1 159 ? 19.297 22.031 -0.265 1 96.31 159 GLY B CA 1
ATOM 4845 C C . GLY B 1 159 ? 18.406 20.812 -0.193 1 96.31 159 GLY B C 1
ATOM 4846 O O . GLY B 1 159 ? 17.188 20.922 -0.356 1 96.31 159 GLY B O 1
ATOM 4847 N N . ARG B 1 160 ? 19.141 19.656 0.121 1 97.25 160 ARG B N 1
ATOM 4848 C CA . ARG B 1 160 ? 18.375 18.406 0.118 1 97.25 160 ARG B CA 1
ATOM 4849 C C . ARG B 1 160 ? 18.719 17.547 1.323 1 97.25 160 ARG B C 1
ATOM 4851 O O . ARG B 1 160 ? 19.812 17.672 1.886 1 97.25 160 ARG B O 1
ATOM 4858 N N . LEU B 1 161 ? 17.766 16.766 1.727 1 97.81 161 LEU B N 1
ATOM 4859 C CA . LEU B 1 161 ? 17.984 15.695 2.686 1 97.81 161 LEU B CA 1
ATOM 4860 C C . LEU B 1 161 ? 18.078 14.344 1.977 1 97.81 161 LEU B C 1
ATOM 4862 O O . LEU B 1 161 ? 17.172 13.961 1.234 1 97.81 161 LEU B O 1
ATOM 4866 N N . ILE B 1 162 ? 19.219 13.688 2.172 1 97.56 162 ILE B N 1
ATOM 4867 C CA . ILE B 1 162 ? 19.484 12.461 1.44 1 97.56 162 ILE B CA 1
ATOM 4868 C C . ILE B 1 162 ? 19.734 11.312 2.426 1 97.56 162 ILE B C 1
ATOM 4870 O O . ILE B 1 162 ? 20.391 11.5 3.453 1 97.56 162 ILE B O 1
ATOM 4874 N N . ARG B 1 163 ? 19.219 10.18 2.094 1 97.31 163 ARG B N 1
ATOM 4875 C CA . ARG B 1 163 ? 19.406 8.969 2.9 1 97.31 163 ARG B CA 1
ATOM 4876 C C . ARG B 1 163 ? 20.062 7.859 2.088 1 97.31 163 ARG B C 1
ATOM 4878 O O . ARG B 1 163 ? 19.391 6.91 1.672 1 97.31 163 ARG B O 1
ATOM 4885 N N . PRO B 1 164 ? 21.328 7.883 2.018 1 96.75 164 PRO B N 1
ATOM 4886 C CA . PRO B 1 164 ? 22.031 6.992 1.095 1 96.75 164 PRO B CA 1
ATOM 4887 C C . PRO B 1 164 ? 22.031 5.535 1.559 1 96.75 164 PRO B C 1
ATOM 4889 O O . PRO B 1 164 ? 22.328 4.633 0.774 1 96.75 164 PRO B O 1
ATOM 4892 N N . LEU B 1 165 ? 21.672 5.285 2.848 1 96.94 165 LEU B N 1
ATOM 4893 C CA . LEU B 1 165 ? 21.75 3.936 3.393 1 96.94 165 LEU B CA 1
ATOM 4894 C C . LEU B 1 165 ? 20.359 3.289 3.428 1 96.94 165 LEU B C 1
ATOM 4896 O O . LEU B 1 165 ? 20.188 2.223 4.023 1 96.94 165 LEU B O 1
ATOM 4900 N N . LEU B 1 166 ? 19.406 3.832 2.812 1 94.75 166 LEU B N 1
ATOM 4901 C CA . LEU B 1 166 ? 18.016 3.418 2.932 1 94.75 166 LEU B CA 1
ATOM 4902 C C . LEU B 1 166 ? 17.828 1.994 2.42 1 94.75 166 LEU B C 1
ATOM 4904 O O . LEU B 1 166 ? 16.828 1.342 2.744 1 94.75 166 LEU B O 1
ATOM 4908 N N . THR B 1 167 ? 18.766 1.429 1.617 1 91 167 THR B N 1
ATOM 4909 C CA . THR B 1 167 ? 18.641 0.075 1.084 1 91 167 THR B CA 1
ATOM 4910 C C . THR B 1 167 ? 19.484 -0.901 1.901 1 91 167 THR B C 1
ATOM 4912 O O . THR B 1 167 ? 19.516 -2.1 1.613 1 91 167 THR B O 1
ATOM 4915 N N . TRP B 1 168 ? 20.172 -0.396 2.891 1 95 168 TRP B N 1
ATOM 4916 C CA . TRP B 1 168 ? 21.016 -1.226 3.744 1 95 168 TRP B CA 1
ATOM 4917 C C . TRP B 1 168 ? 20.234 -1.776 4.926 1 95 168 TRP B C 1
ATOM 4919 O O . TRP B 1 168 ? 19.453 -1.051 5.555 1 95 168 TRP B O 1
ATOM 4929 N N . SER B 1 169 ? 20.438 -3.045 5.172 1 95.06 169 SER B N 1
ATOM 4930 C CA . SER B 1 169 ? 19.859 -3.602 6.387 1 95.06 169 SER B CA 1
ATOM 4931 C C . SER B 1 169 ? 20.719 -3.279 7.605 1 95.06 169 SER B C 1
ATOM 4933 O O . SER B 1 169 ? 21.906 -2.984 7.477 1 95.06 169 SER B O 1
ATOM 4935 N N . LYS B 1 170 ? 20.109 -3.35 8.75 1 94.75 170 LYS B N 1
ATOM 4936 C CA . LYS B 1 170 ? 20.859 -3.17 9.984 1 94.75 170 LYS B CA 1
ATOM 4937 C C . LYS B 1 170 ? 22 -4.184 10.094 1 94.75 170 LYS B C 1
ATOM 4939 O O . LYS B 1 170 ? 23.094 -3.848 10.531 1 94.75 170 LYS B O 1
ATOM 4944 N N . ASP B 1 171 ? 21.766 -5.402 9.672 1 94.38 171 ASP B N 1
ATOM 4945 C CA . ASP B 1 171 ? 22.766 -6.457 9.703 1 94.38 171 ASP B CA 1
ATOM 4946 C C . ASP B 1 171 ? 23.938 -6.121 8.781 1 94.38 171 ASP B C 1
ATOM 4948 O O . ASP B 1 171 ? 25.094 -6.355 9.125 1 94.38 171 ASP B O 1
ATOM 4952 N N . GLN B 1 172 ? 23.625 -5.648 7.656 1 95.25 172 GLN B N 1
ATOM 4953 C CA . GLN B 1 172 ? 24.672 -5.242 6.73 1 95.25 172 GLN B CA 1
ATOM 4954 C C . GLN B 1 172 ? 25.531 -4.133 7.328 1 95.25 172 GLN B C 1
ATOM 4956 O O . GLN B 1 172 ? 26.75 -4.125 7.152 1 95.25 172 GLN B O 1
ATOM 4961 N N . LEU B 1 173 ? 24.906 -3.205 8.023 1 97 173 LEU B N 1
ATOM 4962 C CA . LEU B 1 173 ? 25.625 -2.107 8.664 1 97 173 LEU B CA 1
ATOM 4963 C C . LEU B 1 173 ? 26.531 -2.625 9.781 1 97 173 LEU B C 1
ATOM 4965 O O . LEU B 1 173 ? 27.688 -2.221 9.891 1 97 173 LEU B O 1
ATOM 4969 N N . ARG B 1 174 ? 26.016 -3.518 10.555 1 96.5 174 ARG B N 1
ATOM 4970 C CA . ARG B 1 174 ? 26.797 -4.105 11.641 1 96.5 174 ARG B CA 1
ATOM 4971 C C . ARG B 1 174 ? 27.969 -4.914 11.094 1 96.5 174 ARG B C 1
ATOM 4973 O O . ARG B 1 174 ? 29.078 -4.855 11.641 1 96.5 174 ARG B O 1
ATOM 4980 N N . ASN B 1 175 ? 27.703 -5.66 10.094 1 96.88 175 ASN B N 1
ATOM 4981 C CA . ASN B 1 175 ? 28.766 -6.438 9.461 1 96.88 175 ASN B CA 1
ATOM 4982 C C . ASN B 1 175 ? 29.859 -5.535 8.898 1 96.88 175 ASN B C 1
ATOM 4984 O O . ASN B 1 175 ? 31.047 -5.828 9.039 1 96.88 175 ASN B O 1
ATOM 4988 N N . TYR B 1 176 ? 29.438 -4.504 8.258 1 96.62 176 TYR B N 1
ATOM 4989 C CA . TYR B 1 176 ? 30.406 -3.543 7.73 1 96.62 176 TYR B CA 1
ATOM 4990 C C . TYR B 1 176 ? 31.25 -2.947 8.852 1 96.62 176 TYR B C 1
ATOM 4992 O O . TYR B 1 176 ? 32.469 -2.842 8.734 1 96.62 176 TYR B O 1
ATOM 5000 N N . ALA B 1 177 ? 30.562 -2.516 9.898 1 97.31 177 ALA B N 1
ATOM 5001 C CA . ALA B 1 177 ? 31.266 -1.929 11.039 1 97.31 177 ALA B CA 1
ATOM 5002 C C . ALA B 1 177 ? 32.281 -2.902 11.617 1 97.31 177 ALA B C 1
ATOM 5004 O O . ALA B 1 177 ? 33.406 -2.51 11.961 1 97.31 177 ALA B O 1
ATOM 5005 N N . ALA B 1 178 ? 31.891 -4.109 11.711 1 97.25 178 ALA B N 1
ATOM 5006 C CA . ALA B 1 178 ? 32.781 -5.137 12.242 1 97.25 178 ALA B CA 1
ATOM 5007 C C . ALA B 1 178 ? 33.969 -5.359 11.312 1 97.25 178 ALA B C 1
ATOM 5009 O O . ALA B 1 178 ? 35.125 -5.418 11.766 1 97.25 178 ALA B O 1
ATOM 5010 N N . GLU B 1 179 ? 33.75 -5.477 10.07 1 96.88 179 GLU B N 1
ATOM 5011 C CA . GLU B 1 179 ? 34.781 -5.742 9.07 1 96.88 179 GLU B CA 1
ATOM 5012 C C . GLU B 1 179 ? 35.75 -4.582 8.977 1 96.88 179 GLU B C 1
ATOM 5014 O O . GLU B 1 179 ? 36.969 -4.797 8.781 1 96.88 179 GLU B O 1
ATOM 5019 N N . GLN B 1 180 ? 35.25 -3.395 9.086 1 96.56 180 GLN B N 1
ATOM 5020 C CA . GLN B 1 180 ? 36.094 -2.209 8.898 1 96.56 180 GLN B CA 1
ATOM 5021 C C . GLN B 1 180 ? 36.531 -1.637 10.242 1 96.56 180 GLN B C 1
ATOM 5023 O O . GLN B 1 180 ? 37.156 -0.569 10.297 1 96.56 180 GLN B O 1
ATOM 5028 N N . HIS B 1 181 ? 36.094 -2.23 11.375 1 96.12 181 HIS B N 1
ATOM 5029 C CA . HIS B 1 181 ? 36.469 -1.843 12.727 1 96.12 181 HIS B CA 1
ATOM 5030 C C . HIS B 1 181 ? 36 -0.434 13.055 1 96.12 181 HIS B C 1
ATOM 5032 O O . HIS B 1 181 ? 36.75 0.385 13.57 1 96.12 181 HIS B O 1
ATOM 5038 N N . VAL B 1 182 ? 34.781 -0.158 12.656 1 95.69 182 VAL B N 1
ATOM 5039 C CA . VAL B 1 182 ? 34.156 1.119 12.992 1 95.69 182 VAL B CA 1
ATOM 5040 C C . VAL B 1 182 ? 33.688 1.093 14.438 1 95.69 182 VAL B C 1
ATOM 5042 O O . VAL B 1 182 ? 32.906 0.222 14.812 1 95.69 182 VAL B O 1
ATOM 5045 N N . VAL B 1 183 ? 34.094 2.047 15.242 1 94.62 183 VAL B N 1
ATOM 5046 C CA . VAL B 1 183 ? 33.688 2.145 16.641 1 94.62 183 VAL B CA 1
ATOM 5047 C C . VAL B 1 183 ? 32.344 2.857 16.719 1 94.62 183 VAL B C 1
ATOM 5049 O O . VAL B 1 183 ? 32.094 3.846 16.016 1 94.62 183 VAL B O 1
ATOM 5052 N N . TYR B 1 184 ? 31.453 2.326 17.5 1 93.5 184 TYR B N 1
ATOM 5053 C CA . TYR B 1 184 ? 30.156 2.951 17.703 1 93.5 184 TYR B CA 1
ATOM 5054 C C . TYR B 1 184 ? 29.641 2.68 19.109 1 93.5 184 TYR B C 1
ATOM 5056 O O . TYR B 1 184 ? 30.234 1.905 19.859 1 93.5 184 TYR B O 1
ATOM 5064 N N . PHE B 1 185 ? 28.562 3.443 19.453 1 89 185 PHE B N 1
ATOM 5065 C CA . PHE B 1 185 ? 27.984 3.324 20.797 1 89 185 PHE B CA 1
ATOM 5066 C C . PHE B 1 185 ? 26.516 2.938 20.703 1 89 185 PHE B C 1
ATOM 5068 O O . PHE B 1 185 ? 25.797 3.4 19.812 1 89 185 PHE B O 1
ATOM 5075 N N . GLU B 1 186 ? 26.031 2.035 21.5 1 81.44 186 GLU B N 1
ATOM 5076 C CA . GLU B 1 186 ? 24.641 1.601 21.5 1 81.44 186 GLU B CA 1
ATOM 5077 C C . GLU B 1 186 ? 23.797 2.443 22.453 1 81.44 186 GLU B C 1
ATOM 5079 O O . GLU B 1 186 ? 24.234 2.768 23.562 1 81.44 186 GLU B O 1
ATOM 5084 N N . ASP B 1 187 ? 22.672 2.869 21.875 1 70 187 ASP B N 1
ATOM 5085 C CA . ASP B 1 187 ? 21.75 3.693 22.641 1 70 187 ASP B CA 1
ATOM 5086 C C . ASP B 1 187 ? 20.766 2.828 23.438 1 70 187 ASP B C 1
ATOM 5088 O O . ASP B 1 187 ? 19.984 2.068 22.875 1 70 187 ASP B O 1
ATOM 5092 N N . VAL B 1 188 ? 20.75 2.951 24.75 1 64.75 188 VAL B N 1
ATOM 5093 C CA . VAL B 1 188 ? 19.922 2.174 25.672 1 64.75 188 VAL B CA 1
ATOM 5094 C C . VAL B 1 188 ? 18.453 2.523 25.453 1 64.75 188 VAL B C 1
ATOM 5096 O O . VAL B 1 188 ? 17.578 1.674 25.625 1 64.75 188 VAL B O 1
ATOM 5099 N N . THR B 1 189 ? 18.094 3.787 25.094 1 65.38 189 THR B N 1
ATOM 5100 C CA . THR B 1 189 ? 16.719 4.234 24.969 1 65.38 189 THR B CA 1
ATOM 5101 C C . THR B 1 189 ? 16 3.49 23.828 1 65.38 189 THR B C 1
ATOM 5103 O O . THR B 1 189 ? 14.773 3.473 23.766 1 65.38 189 THR B O 1
ATOM 5106 N N . ASN B 1 190 ? 16.734 2.75 23.172 1 68.94 190 ASN B N 1
ATOM 5107 C CA . ASN B 1 190 ? 16.219 2.025 22.016 1 68.94 190 ASN B CA 1
ATOM 5108 C C . ASN B 1 190 ? 15.406 0.803 22.438 1 68.94 190 ASN B C 1
ATOM 5110 O O . ASN B 1 190 ? 14.719 0.195 21.609 1 68.94 190 ASN B O 1
ATOM 5114 N N . GLN B 1 191 ? 15.266 0.622 23.734 1 71.5 191 GLN B N 1
ATOM 5115 C CA . GLN B 1 191 ? 14.633 -0.624 24.172 1 71.5 191 GLN B CA 1
ATOM 5116 C C . GLN B 1 191 ? 13.281 -0.36 24.828 1 71.5 191 GLN B C 1
ATOM 5118 O O . GLN B 1 191 ? 12.531 -1.296 25.109 1 71.5 191 GLN B O 1
ATOM 5123 N N . ASP B 1 192 ? 12.922 0.921 24.953 1 74.69 192 ASP B N 1
ATOM 5124 C CA . ASP B 1 192 ? 11.648 1.258 25.594 1 74.69 192 ASP B CA 1
ATOM 5125 C C . ASP B 1 192 ? 10.484 1.047 24.625 1 74.69 192 ASP B C 1
ATOM 5127 O O . ASP B 1 192 ? 10.188 1.909 23.797 1 74.69 192 ASP B O 1
ATOM 5131 N N . VAL B 1 193 ? 9.734 0.055 24.844 1 76.44 193 VAL B N 1
ATOM 5132 C CA . VAL B 1 193 ? 8.68 -0.346 23.906 1 76.44 193 VAL B CA 1
ATOM 5133 C C . VAL B 1 193 ? 7.43 0.498 24.156 1 76.44 193 VAL B C 1
ATOM 5135 O O . VAL B 1 193 ? 6.422 0.335 23.453 1 76.44 193 VAL B O 1
ATOM 5138 N N . ALA B 1 194 ? 7.512 1.396 25.094 1 77 194 ALA B N 1
ATOM 5139 C CA . ALA B 1 194 ? 6.41 2.336 25.266 1 77 194 ALA B CA 1
ATOM 5140 C C . ALA B 1 194 ? 6.324 3.309 24.094 1 77 194 ALA B C 1
ATOM 5142 O O . ALA B 1 194 ? 5.254 3.854 23.812 1 77 194 ALA B O 1
ATOM 5143 N N . LEU B 1 195 ? 7.449 3.457 23.5 1 80.75 195 LEU B N 1
ATOM 5144 C CA . LEU B 1 195 ? 7.488 4.273 22.281 1 80.75 195 LEU B CA 1
ATOM 5145 C C . LEU B 1 195 ? 7.051 3.469 21.062 1 80.75 195 LEU B C 1
ATOM 5147 O O . LEU B 1 195 ? 7.469 2.322 20.891 1 80.75 195 LEU B O 1
ATOM 5151 N N . THR B 1 196 ? 6.203 4.016 20.281 1 86.25 196 THR B N 1
ATOM 5152 C CA . THR B 1 196 ? 5.578 3.332 19.156 1 86.25 196 THR B CA 1
ATOM 5153 C C . THR B 1 196 ? 6.637 2.717 18.234 1 86.25 196 THR B C 1
ATOM 5155 O O . THR B 1 196 ? 6.531 1.55 17.859 1 86.25 196 THR B O 1
ATOM 5158 N N . ARG B 1 197 ? 7.637 3.455 17.953 1 86.56 197 ARG B N 1
ATOM 5159 C CA . ARG B 1 197 ? 8.656 2.971 17.031 1 86.56 197 ARG B CA 1
ATOM 5160 C C . ARG B 1 197 ? 9.398 1.771 17.609 1 86.56 197 ARG B C 1
ATOM 5162 O O . ARG B 1 197 ? 9.711 0.822 16.891 1 86.56 197 ARG B O 1
ATOM 5169 N N . ASN B 1 198 ? 9.688 1.866 18.859 1 88.94 198 ASN B N 1
ATOM 5170 C CA . ASN B 1 198 ? 10.375 0.764 19.516 1 88.94 198 ASN B CA 1
ATOM 5171 C C . ASN B 1 198 ? 9.516 -0.497 19.562 1 88.94 198 ASN B C 1
ATOM 5173 O O . ASN B 1 198 ? 10.031 -1.607 19.422 1 88.94 198 ASN B O 1
ATOM 5177 N N . ARG B 1 199 ? 8.297 -0.244 19.797 1 92.12 199 ARG B N 1
ATOM 5178 C CA . ARG B 1 199 ? 7.375 -1.377 19.781 1 92.12 199 ARG B CA 1
ATOM 5179 C C . ARG B 1 199 ? 7.395 -2.094 18.438 1 92.12 199 ARG B C 1
ATOM 5181 O O . ARG B 1 199 ? 7.504 -3.32 18.391 1 92.12 199 ARG B O 1
ATOM 5188 N N . ILE B 1 200 ? 7.316 -1.386 17.406 1 94.81 200 ILE B N 1
ATOM 5189 C CA . ILE B 1 200 ? 7.324 -1.945 16.047 1 94.81 200 ILE B CA 1
ATOM 5190 C C . ILE B 1 200 ? 8.672 -2.619 15.781 1 94.81 200 ILE B C 1
ATOM 5192 O O . ILE B 1 200 ? 8.719 -3.748 15.289 1 94.81 200 ILE B O 1
ATOM 5196 N N . ARG B 1 201 ? 9.664 -1.979 16.203 1 92.88 201 ARG B N 1
ATOM 5197 C CA . ARG B 1 201 ? 11.023 -2.443 15.945 1 92.88 201 ARG B CA 1
ATOM 5198 C C . ARG B 1 201 ? 11.297 -3.764 16.656 1 92.88 201 ARG B C 1
ATOM 5200 O O . ARG B 1 201 ? 11.891 -4.676 16.078 1 92.88 201 ARG B O 1
ATOM 5207 N N . HIS B 1 202 ? 10.797 -3.898 17.797 1 93.5 202 HIS B N 1
ATOM 5208 C CA . HIS B 1 202 ? 11.219 -5.02 18.641 1 93.5 202 HIS B CA 1
ATOM 5209 C C . HIS B 1 202 ? 10.164 -6.121 18.641 1 93.5 202 HIS B C 1
ATOM 5211 O O . HIS B 1 202 ? 10.492 -7.293 18.859 1 93.5 202 HIS B O 1
ATOM 5217 N N . ARG B 1 203 ? 8.922 -5.734 18.375 1 94.56 203 ARG B N 1
ATOM 5218 C CA . ARG B 1 203 ? 7.863 -6.719 18.562 1 94.56 203 ARG B CA 1
ATOM 5219 C C . ARG B 1 203 ? 7.223 -7.102 17.234 1 94.56 203 ARG B C 1
ATOM 5221 O O . ARG B 1 203 ? 6.68 -8.195 17.094 1 94.56 203 ARG B O 1
ATOM 5228 N N . VAL B 1 204 ? 7.254 -6.293 16.281 1 96.38 204 VAL B N 1
ATOM 5229 C CA . VAL B 1 204 ? 6.516 -6.539 15.047 1 96.38 204 VAL B CA 1
ATOM 5230 C C . VAL B 1 204 ? 7.484 -6.965 13.945 1 96.38 204 VAL B C 1
ATOM 5232 O O . VAL B 1 204 ? 7.336 -8.039 13.359 1 96.38 204 VAL B O 1
ATOM 5235 N N . VAL B 1 205 ? 8.508 -6.199 13.719 1 96.12 205 VAL B N 1
ATOM 5236 C CA . VAL B 1 205 ? 9.406 -6.387 12.594 1 96.12 205 VAL B CA 1
ATOM 5237 C C . VAL B 1 205 ? 10.086 -7.754 12.688 1 96.12 205 VAL B C 1
ATOM 5239 O O . VAL B 1 205 ? 10.109 -8.508 11.711 1 96.12 205 VAL B O 1
ATOM 5242 N N . PRO B 1 206 ? 10.594 -8.141 13.922 1 95.06 206 PRO B N 1
ATOM 5243 C CA . PRO B 1 206 ? 11.25 -9.445 14.008 1 95.06 206 PRO B CA 1
ATOM 5244 C C . PRO B 1 206 ? 10.312 -10.602 13.664 1 95.06 206 PRO B C 1
ATOM 5246 O O . PRO B 1 206 ? 10.734 -11.578 13.031 1 95.06 206 PRO B O 1
ATOM 5249 N N . GLU B 1 207 ? 9.07 -10.477 14.031 1 95.38 207 GLU B N 1
ATOM 5250 C CA . GLU B 1 207 ? 8.094 -11.523 13.719 1 95.38 207 GLU B CA 1
ATOM 5251 C C . GLU B 1 207 ? 7.863 -11.625 12.211 1 95.38 207 GLU B C 1
ATOM 5253 O O . GLU B 1 207 ? 7.781 -12.727 11.664 1 95.38 207 GLU B O 1
ATOM 5258 N N . LEU B 1 208 ? 7.809 -10.508 11.578 1 95.88 208 LEU B N 1
ATOM 5259 C CA . LEU B 1 208 ? 7.598 -10.5 10.133 1 95.88 208 LEU B CA 1
ATOM 5260 C C . LEU B 1 208 ? 8.836 -10.992 9.398 1 95.88 208 LEU B C 1
ATOM 5262 O O . LEU B 1 208 ? 8.734 -11.641 8.359 1 95.88 208 LEU B O 1
ATOM 5266 N N . MET B 1 209 ? 9.977 -10.672 9.938 1 94.81 209 MET B N 1
ATOM 5267 C CA . MET B 1 209 ? 11.219 -11.156 9.352 1 94.81 209 MET B CA 1
ATOM 5268 C C . MET B 1 209 ? 11.312 -12.672 9.438 1 94.81 209 MET B C 1
ATOM 5270 O O . MET B 1 209 ? 11.898 -13.32 8.57 1 94.81 209 MET B O 1
ATOM 5274 N N . THR B 1 210 ? 10.75 -13.219 10.484 1 92.75 210 THR B N 1
ATOM 5275 C CA . THR B 1 210 ? 10.688 -14.672 10.633 1 92.75 210 THR B CA 1
ATOM 5276 C C . THR B 1 210 ? 9.805 -15.289 9.555 1 92.75 210 THR B C 1
ATOM 5278 O O . THR B 1 210 ? 10.094 -16.375 9.047 1 92.75 210 THR B O 1
ATOM 5281 N N . VAL B 1 211 ? 8.766 -14.633 9.234 1 91.5 211 VAL B N 1
ATOM 5282 C CA . VAL B 1 211 ? 7.871 -15.094 8.172 1 91.5 211 VAL B CA 1
ATOM 5283 C C . VAL B 1 211 ? 8.625 -15.117 6.844 1 91.5 211 VAL B C 1
ATOM 5285 O O . VAL B 1 211 ? 8.531 -16.094 6.094 1 91.5 211 VAL B O 1
ATOM 5288 N N . ASN B 1 212 ? 9.336 -14.047 6.582 1 93.06 212 ASN B N 1
ATOM 5289 C CA . ASN B 1 212 ? 10.133 -13.953 5.367 1 93.06 212 ASN B CA 1
ATOM 5290 C C . ASN B 1 212 ? 11.32 -13.008 5.551 1 93.06 212 ASN B C 1
ATOM 5292 O O . ASN B 1 212 ? 11.133 -11.797 5.703 1 93.06 212 ASN B O 1
ATOM 5296 N N . PRO B 1 213 ? 12.477 -13.523 5.438 1 91.06 213 PRO B N 1
ATOM 5297 C CA . PRO B 1 213 ? 13.664 -12.688 5.648 1 91.06 213 PRO B CA 1
ATOM 5298 C C . PRO B 1 213 ? 13.82 -11.602 4.59 1 91.06 213 PRO B C 1
ATOM 5300 O O . PRO B 1 213 ? 14.586 -10.656 4.777 1 91.06 213 PRO B O 1
ATOM 5303 N N . GLN B 1 214 ? 13.094 -11.672 3.498 1 92.75 214 GLN B N 1
ATOM 5304 C CA . GLN B 1 214 ? 13.203 -10.688 2.426 1 92.75 214 GLN B CA 1
ATOM 5305 C C . GLN B 1 214 ? 12.227 -9.531 2.639 1 92.75 214 GLN B C 1
ATOM 5307 O O . GLN B 1 214 ? 11.984 -8.742 1.725 1 92.75 214 GLN B O 1
ATOM 5312 N N . LEU B 1 215 ? 11.703 -9.43 3.84 1 94.94 215 LEU B N 1
ATOM 5313 C CA . LEU B 1 215 ? 10.734 -8.398 4.188 1 94.94 215 LEU B CA 1
ATOM 5314 C C . LEU B 1 215 ? 11.258 -7.012 3.809 1 94.94 215 LEU B C 1
ATOM 5316 O O . LEU B 1 215 ? 10.531 -6.223 3.191 1 94.94 215 LEU B O 1
ATOM 5320 N N . LEU B 1 216 ? 12.516 -6.723 4.137 1 94.81 216 LEU B N 1
ATOM 5321 C CA . LEU B 1 216 ? 13.078 -5.402 3.895 1 94.81 216 LEU B CA 1
ATOM 5322 C C . LEU B 1 216 ? 13.07 -5.07 2.406 1 94.81 216 LEU B C 1
ATOM 5324 O O . LEU B 1 216 ? 12.672 -3.969 2.016 1 94.81 216 LEU B O 1
ATOM 5328 N N . LYS B 1 217 ? 13.469 -6.023 1.642 1 90.94 217 LYS B N 1
ATOM 5329 C CA . LYS B 1 217 ? 13.477 -5.844 0.193 1 90.94 217 LYS B CA 1
ATOM 5330 C C . LYS B 1 217 ? 12.062 -5.672 -0.351 1 90.94 217 LYS B C 1
ATOM 5332 O O . LYS B 1 217 ? 11.82 -4.816 -1.203 1 90.94 217 LYS B O 1
ATOM 5337 N N . HIS B 1 218 ? 11.133 -6.434 0.127 1 92.38 218 HIS B N 1
ATOM 5338 C CA . HIS B 1 218 ? 9.75 -6.379 -0.345 1 92.38 218 HIS B CA 1
ATOM 5339 C C . HIS B 1 218 ? 9.117 -5.023 -0.043 1 92.38 218 HIS B C 1
ATOM 5341 O O . HIS B 1 218 ? 8.453 -4.441 -0.901 1 92.38 218 HIS B O 1
ATOM 5347 N N . VAL B 1 219 ? 9.352 -4.523 1.135 1 94.31 219 VAL B N 1
ATOM 5348 C CA . VAL B 1 219 ? 8.781 -3.236 1.519 1 94.31 219 VAL B CA 1
ATOM 5349 C C . VAL B 1 219 ? 9.359 -2.129 0.643 1 94.31 219 VAL B C 1
ATOM 5351 O O . VAL B 1 219 ? 8.641 -1.235 0.195 1 94.31 219 VAL B O 1
ATOM 5354 N N . ALA B 1 220 ? 10.656 -2.248 0.415 1 90.94 220 ALA B N 1
ATOM 5355 C CA . ALA B 1 220 ? 11.281 -1.275 -0.478 1 90.94 220 ALA B CA 1
ATOM 5356 C C . ALA B 1 220 ? 10.672 -1.335 -1.873 1 90.94 220 ALA B C 1
ATOM 5358 O O . ALA B 1 220 ? 10.422 -0.298 -2.494 1 90.94 220 ALA B O 1
ATOM 5359 N N . ASP B 1 221 ? 10.398 -2.533 -2.342 1 88.38 221 ASP B N 1
ATOM 5360 C CA . ASP B 1 221 ? 9.773 -2.719 -3.648 1 88.38 221 ASP B CA 1
ATOM 5361 C C . ASP B 1 221 ? 8.375 -2.113 -3.676 1 88.38 221 ASP B C 1
ATOM 5363 O O . ASP B 1 221 ? 8 -1.446 -4.645 1 88.38 221 ASP B O 1
ATOM 5367 N N . TYR B 1 222 ? 7.633 -2.357 -2.646 1 91.81 222 TYR B N 1
ATOM 5368 C CA . TYR B 1 222 ? 6.281 -1.81 -2.557 1 91.81 222 TYR B CA 1
ATOM 5369 C C . TYR B 1 222 ? 6.309 -0.285 -2.57 1 91.81 222 TYR B C 1
ATOM 5371 O O . TYR B 1 222 ? 5.504 0.351 -3.252 1 91.81 222 TYR B O 1
ATOM 5379 N N . GLN B 1 223 ? 7.184 0.252 -1.839 1 91.69 223 GLN B N 1
ATOM 5380 C CA . GLN B 1 223 ? 7.312 1.704 -1.776 1 91.69 223 GLN B CA 1
ATOM 5381 C C . GLN B 1 223 ? 7.625 2.289 -3.15 1 91.69 223 GLN B C 1
ATOM 5383 O O . GLN B 1 223 ? 7.043 3.301 -3.547 1 91.69 223 GLN B O 1
ATOM 5388 N N . GLN B 1 224 ? 8.562 1.704 -3.791 1 87.44 224 GLN B N 1
ATOM 5389 C CA . GLN B 1 224 ? 8.938 2.172 -5.121 1 87.44 224 GLN B CA 1
ATOM 5390 C C . GLN B 1 224 ? 7.766 2.066 -6.094 1 87.44 224 GLN B C 1
ATOM 5392 O O . GLN B 1 224 ? 7.504 2.994 -6.863 1 87.44 224 GLN B O 1
ATOM 5397 N N . GLN B 1 225 ? 7.078 0.969 -6.082 1 87.75 225 GLN B N 1
ATOM 5398 C CA . GLN B 1 225 ? 5.934 0.754 -6.957 1 87.75 225 GLN B CA 1
ATOM 5399 C C . GLN B 1 225 ? 4.82 1.757 -6.664 1 87.75 225 GLN B C 1
ATOM 5401 O O . GLN B 1 225 ? 4.223 2.316 -7.586 1 87.75 225 GLN B O 1
ATOM 5406 N N . LEU B 1 226 ? 4.555 1.965 -5.406 1 92.56 226 LEU B N 1
ATOM 5407 C CA . LEU B 1 226 ? 3.52 2.914 -5.02 1 92.56 226 LEU B CA 1
ATOM 5408 C C . LEU B 1 226 ? 3.885 4.328 -5.461 1 92.56 226 LEU B C 1
ATOM 5410 O O . LEU B 1 226 ? 3.037 5.059 -5.977 1 92.56 226 LEU B O 1
ATOM 5414 N N . THR B 1 227 ? 5.137 4.68 -5.23 1 89.75 227 THR B N 1
ATOM 5415 C CA . THR B 1 227 ? 5.598 6 -5.648 1 89.75 227 THR B CA 1
ATOM 5416 C C . THR B 1 227 ? 5.406 6.188 -7.152 1 89.75 227 THR B C 1
ATOM 5418 O O . THR B 1 227 ? 4.949 7.242 -7.598 1 89.75 227 THR B O 1
ATOM 5421 N N . THR B 1 228 ? 5.734 5.168 -7.879 1 84.69 228 THR B N 1
ATOM 5422 C CA . THR B 1 228 ? 5.566 5.211 -9.328 1 84.69 228 THR B CA 1
ATOM 5423 C C . THR B 1 228 ? 4.094 5.371 -9.695 1 84.69 228 THR B C 1
ATOM 5425 O O . THR B 1 228 ? 3.752 6.18 -10.562 1 84.69 228 THR B O 1
ATOM 5428 N N . LEU B 1 229 ? 3.268 4.629 -9.047 1 88.5 229 LEU B N 1
ATOM 5429 C CA . LEU B 1 229 ? 1.833 4.691 -9.297 1 88.5 229 LEU B CA 1
ATOM 5430 C C . LEU B 1 229 ? 1.287 6.082 -8.977 1 88.5 229 LEU B C 1
ATOM 5432 O O . LEU B 1 229 ? 0.503 6.637 -9.75 1 88.5 229 LEU B O 1
ATOM 5436 N N . LEU B 1 230 ? 1.668 6.602 -7.859 1 89.88 230 LEU B N 1
ATOM 5437 C CA . LEU B 1 230 ? 1.166 7.898 -7.422 1 89.88 230 LEU B CA 1
ATOM 5438 C C . LEU B 1 230 ? 1.68 9.016 -8.328 1 89.88 230 LEU B C 1
ATOM 5440 O O . LEU B 1 230 ? 0.972 9.992 -8.578 1 89.88 230 LEU B O 1
ATOM 5444 N N . THR B 1 231 ? 2.875 8.867 -8.805 1 87.5 231 THR B N 1
ATOM 5445 C CA . THR B 1 231 ? 3.418 9.836 -9.75 1 87.5 231 THR B CA 1
ATOM 5446 C C . THR B 1 231 ? 2.645 9.797 -11.062 1 87.5 231 THR B C 1
ATOM 5448 O O . THR B 1 231 ? 2.328 10.852 -11.625 1 87.5 231 THR B O 1
ATOM 5451 N N . ALA B 1 232 ? 2.389 8.594 -11.5 1 84.38 232 ALA B N 1
ATOM 5452 C CA . ALA B 1 232 ? 1.589 8.43 -12.711 1 84.38 232 ALA B CA 1
ATOM 5453 C C . ALA B 1 232 ? 0.198 9.031 -12.539 1 84.38 232 ALA B C 1
ATOM 5455 O O . ALA B 1 232 ? -0.311 9.711 -13.438 1 84.38 232 ALA B O 1
ATOM 5456 N N . LYS B 1 233 ? -0.376 8.766 -11.422 1 87.62 233 LYS B N 1
ATOM 5457 C CA . LYS B 1 233 ? -1.691 9.32 -11.117 1 87.62 233 LYS B CA 1
ATOM 5458 C C . LYS B 1 233 ? -1.663 10.844 -11.133 1 87.62 233 LYS B C 1
ATOM 5460 O O . LYS B 1 233 ? -2.551 11.484 -11.703 1 87.62 233 LYS B O 1
ATOM 5465 N N . LYS B 1 234 ? -0.665 11.352 -10.477 1 88.06 234 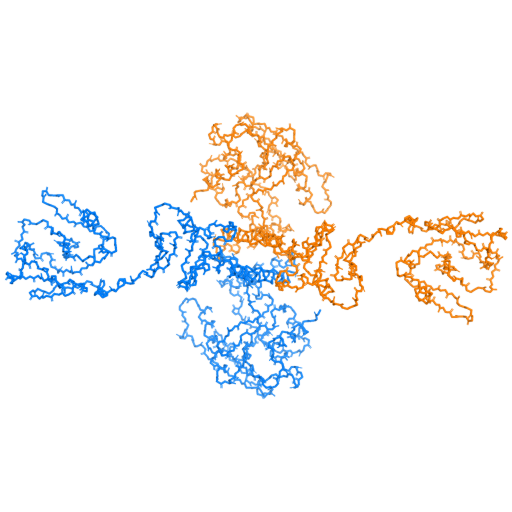LYS B N 1
ATOM 5466 C CA . LYS B 1 234 ? -0.537 12.805 -10.414 1 88.06 234 LYS B CA 1
ATOM 5467 C C . LYS B 1 234 ? -0.431 13.414 -11.805 1 88.06 234 LYS B C 1
ATOM 5469 O O . LYS B 1 234 ? -1.04 14.445 -12.086 1 88.06 234 LYS B O 1
ATOM 5474 N N . GLN B 1 235 ? 0.309 12.805 -12.641 1 84.5 235 GLN B N 1
ATOM 5475 C CA . GLN B 1 235 ? 0.459 13.273 -14.016 1 84.5 235 GLN B CA 1
ATOM 5476 C C . GLN B 1 235 ? -0.87 13.219 -14.766 1 84.5 235 GLN B C 1
ATOM 5478 O O . GLN B 1 235 ? -1.227 14.164 -15.477 1 84.5 235 GLN B O 1
ATOM 5483 N N . MET B 1 236 ? -1.504 12.156 -14.617 1 84 236 MET B N 1
ATOM 5484 C CA . MET B 1 236 ? -2.789 11.992 -15.289 1 84 236 MET B CA 1
ATOM 5485 C C . MET B 1 236 ? -3.805 13.008 -14.773 1 84 236 MET B C 1
ATOM 5487 O O . MET B 1 236 ? -4.547 13.602 -15.555 1 84 236 MET B O 1
ATOM 5491 N N . VAL B 1 237 ? -3.83 13.172 -13.516 1 89.88 237 VAL B N 1
ATOM 5492 C CA . VAL B 1 237 ? -4.762 14.117 -12.906 1 89.88 237 VAL B CA 1
ATOM 5493 C C . VAL B 1 237 ? -4.492 15.523 -13.445 1 89.88 237 VAL B C 1
ATOM 5495 O O . VAL B 1 237 ? -5.43 16.281 -13.703 1 89.88 237 VAL B O 1
ATOM 5498 N N . THR B 1 238 ? -3.26 15.844 -13.57 1 88.62 238 THR B N 1
ATOM 5499 C CA . THR B 1 238 ? -2.893 17.156 -14.102 1 88.62 238 THR B CA 1
ATOM 5500 C C . THR B 1 238 ? -3.441 17.344 -15.508 1 88.62 238 THR B C 1
ATOM 5502 O O . THR B 1 238 ? -3.973 18.406 -15.844 1 88.62 238 THR B O 1
ATOM 5505 N N . VAL B 1 239 ? -3.332 16.312 -16.266 1 84.5 239 VAL B N 1
ATOM 5506 C CA . VAL B 1 239 ? -3.824 16.359 -17.641 1 84.5 239 VAL B CA 1
ATOM 5507 C C . VAL B 1 239 ? -5.348 16.484 -17.641 1 84.5 239 VAL B C 1
ATOM 5509 O O . VAL B 1 239 ? -5.91 17.312 -18.359 1 84.5 239 VAL B O 1
ATOM 5512 N N . LEU B 1 240 ? -6.004 15.711 -16.891 1 88.88 240 LEU B N 1
ATOM 5513 C CA . LEU B 1 240 ? -7.461 15.711 -16.844 1 88.88 240 LEU B CA 1
ATOM 5514 C C . LEU B 1 240 ? -7.992 17.016 -16.281 1 88.88 240 LEU B C 1
ATOM 5516 O O . LEU B 1 240 ? -9.016 17.531 -16.734 1 88.88 240 LEU B O 1
ATOM 5520 N N . LEU B 1 241 ? -7.289 17.469 -15.273 1 93.75 241 LEU B N 1
ATOM 5521 C CA . LEU B 1 241 ? -7.707 18.703 -14.625 1 93.75 241 LEU B CA 1
ATOM 5522 C C . LEU B 1 241 ? -7.711 19.875 -15.617 1 93.75 241 LEU B C 1
ATOM 5524 O O . LEU B 1 241 ? -8.609 20.719 -15.586 1 93.75 241 LEU B O 1
ATOM 5528 N N . SER B 1 242 ? -6.773 19.891 -16.469 1 92.62 242 SER B N 1
ATOM 5529 C CA . SER B 1 242 ? -6.664 20.969 -17.453 1 92.62 242 SER B CA 1
ATOM 5530 C C . SER B 1 242 ? -7.84 20.969 -18.406 1 92.62 242 SER B C 1
ATOM 5532 O O . SER B 1 242 ? -8.172 22 -19.016 1 92.62 242 SER B O 1
ATOM 5534 N N . GLN B 1 243 ? -8.531 19.875 -18.484 1 92.75 243 GLN B N 1
ATOM 5535 C CA . GLN B 1 243 ? -9.641 19.719 -19.422 1 92.75 243 GLN B CA 1
ATOM 5536 C C . GLN B 1 243 ? -10.969 20.125 -18.766 1 92.75 243 GLN B C 1
ATOM 5538 O O . GLN B 1 243 ? -11.961 20.328 -19.469 1 92.75 243 GLN B O 1
ATOM 5543 N N . VAL B 1 244 ? -10.977 20.25 -17.484 1 96 244 VAL B N 1
ATOM 5544 C CA . VAL B 1 244 ? -12.281 20.375 -16.844 1 96 244 VAL B CA 1
ATOM 5545 C C . VAL B 1 244 ? -12.336 21.672 -16.031 1 96 244 VAL B C 1
ATOM 5547 O O . VAL B 1 244 ? -13.297 21.922 -15.305 1 96 244 VAL B O 1
ATOM 5550 N N . VAL B 1 245 ? -11.297 22.438 -16.078 1 95.81 245 VAL B N 1
ATOM 5551 C CA . VAL B 1 245 ? -11.258 23.688 -15.32 1 95.81 245 VAL B CA 1
ATOM 5552 C C . VAL B 1 245 ? -11.297 24.875 -16.281 1 95.81 245 VAL B C 1
ATOM 5554 O O . VAL B 1 245 ? -10.727 24.812 -17.375 1 95.81 245 VAL B O 1
ATOM 5557 N N . THR B 1 246 ? -11.961 25.953 -15.859 1 93.44 246 THR B N 1
ATOM 5558 C CA . THR B 1 246 ? -12.031 27.188 -16.641 1 93.44 246 THR B CA 1
ATOM 5559 C C . THR B 1 246 ? -10.742 27.984 -16.531 1 93.44 246 THR B C 1
ATOM 5561 O O . THR B 1 246 ? -9.852 27.625 -15.75 1 93.44 246 THR B O 1
ATOM 5564 N N . ALA B 1 247 ? -10.688 29 -17.281 1 89.69 247 ALA B N 1
ATOM 5565 C CA . ALA B 1 247 ? -9.523 29.891 -17.25 1 89.69 247 ALA B CA 1
ATOM 5566 C C . ALA B 1 247 ? -9.359 30.516 -15.867 1 89.69 247 ALA B C 1
ATOM 5568 O O . ALA B 1 247 ? -8.234 30.797 -15.43 1 89.69 247 ALA B O 1
ATOM 5569 N N . THR B 1 248 ? -10.5 30.625 -15.164 1 88.56 248 THR B N 1
ATOM 5570 C CA . THR B 1 248 ? -10.469 31.266 -13.852 1 88.56 248 THR B CA 1
ATOM 5571 C C . THR B 1 248 ? -10.211 30.234 -12.75 1 88.56 248 THR B C 1
ATOM 5573 O O . THR B 1 248 ? -10.078 30.594 -11.578 1 88.56 248 THR B O 1
ATOM 5576 N N . GLY B 1 249 ? -10.211 28.969 -13.109 1 92.81 249 GLY B N 1
ATOM 5577 C CA . GLY B 1 249 ? -9.883 27.938 -12.133 1 92.81 249 GLY B CA 1
ATOM 5578 C C . GLY B 1 249 ? -11.109 27.219 -11.594 1 92.81 249 GLY B C 1
ATOM 5579 O O . GLY B 1 249 ? -10.992 26.375 -10.711 1 92.81 249 GLY B O 1
ATOM 5580 N N . ALA B 1 250 ? -12.281 27.578 -12.133 1 95.06 250 ALA B N 1
ATOM 5581 C CA . ALA B 1 250 ? -13.508 26.922 -11.695 1 95.06 250 ALA B CA 1
ATOM 5582 C C . ALA B 1 250 ? -13.664 25.547 -12.344 1 95.06 250 ALA B C 1
ATOM 5584 O O . ALA B 1 250 ? -13.172 25.328 -13.453 1 95.06 250 ALA B O 1
ATOM 5585 N N . LEU B 1 251 ? -14.312 24.656 -11.648 1 96.19 251 LEU B N 1
ATOM 5586 C CA . LEU B 1 251 ? -14.531 23.297 -12.133 1 96.19 251 LEU B CA 1
ATOM 5587 C C . LEU B 1 251 ? -15.805 23.203 -12.961 1 96.19 251 LEU B C 1
ATOM 5589 O O . LEU B 1 251 ? -16.875 23.625 -12.5 1 96.19 251 LEU B O 1
ATOM 5593 N N . VAL B 1 252 ? -15.727 22.781 -14.156 1 95.94 252 VAL B N 1
ATOM 5594 C CA . VAL B 1 252 ? -16.891 22.609 -15.016 1 95.94 252 VAL B CA 1
ATOM 5595 C C . VAL B 1 252 ? -17.562 21.266 -14.742 1 95.94 252 VAL B C 1
ATOM 5597 O O . VAL B 1 252 ? -17 20.219 -15.062 1 95.94 252 VAL B O 1
ATOM 5600 N N . VAL B 1 253 ? -18.75 21.234 -14.273 1 94.69 253 VAL B N 1
ATOM 5601 C CA . VAL B 1 253 ? -19.422 20.062 -13.727 1 94.69 253 VAL B CA 1
ATOM 5602 C C . VAL B 1 253 ? -19.625 19.016 -14.828 1 94.69 253 VAL B C 1
ATOM 5604 O O . VAL B 1 253 ? -19.328 17.844 -14.641 1 94.69 253 VAL B O 1
ATOM 5607 N N . ASP B 1 254 ? -20.016 19.438 -15.961 1 93.19 254 ASP B N 1
ATOM 5608 C CA . ASP B 1 254 ? -20.328 18.516 -17.047 1 93.19 254 ASP B CA 1
ATOM 5609 C C . ASP B 1 254 ? -19.062 17.797 -17.547 1 93.19 254 ASP B C 1
ATOM 5611 O O . ASP B 1 254 ? -19.078 16.594 -17.781 1 93.19 254 ASP B O 1
ATOM 5615 N N . GLN B 1 255 ? -18.062 18.562 -17.688 1 94.5 255 GLN B N 1
ATOM 5616 C CA . GLN B 1 255 ? -16.797 17.984 -18.141 1 94.5 255 GLN B CA 1
ATOM 5617 C C . GLN B 1 255 ? -16.203 17.062 -17.078 1 94.5 255 GLN B C 1
ATOM 5619 O O . GLN B 1 255 ? -15.688 15.992 -17.391 1 94.5 255 GLN B O 1
ATOM 5624 N N . TRP B 1 256 ? -16.25 17.516 -15.867 1 95.12 256 TRP B N 1
ATOM 5625 C CA . TRP B 1 256 ? -15.773 16.719 -14.742 1 95.12 256 TRP B CA 1
ATOM 5626 C C . TRP B 1 256 ? -16.578 15.43 -14.602 1 95.12 256 TRP B C 1
ATOM 5628 O O . TRP B 1 256 ? -16 14.359 -14.383 1 95.12 256 TRP B O 1
ATOM 5638 N N . GLY B 1 257 ? -17.844 15.531 -14.773 1 91.56 257 GLY B N 1
ATOM 5639 C CA . GLY B 1 257 ? -18.734 14.375 -14.695 1 91.56 257 GLY B CA 1
ATOM 5640 C C . GLY B 1 257 ? -18.531 13.391 -15.828 1 91.56 257 GLY B C 1
ATOM 5641 O O . GLY B 1 257 ? -18.859 12.211 -15.703 1 91.56 257 GLY B O 1
ATOM 5642 N N . ALA B 1 258 ? -17.906 13.852 -16.891 1 91 258 ALA B N 1
ATOM 5643 C CA . ALA B 1 258 ? -17.703 13.023 -18.078 1 91 258 ALA B CA 1
ATOM 5644 C C . ALA B 1 258 ? -16.422 12.211 -17.969 1 91 258 ALA B C 1
ATOM 5646 O O . ALA B 1 258 ? -16.203 11.273 -18.75 1 91 258 ALA B O 1
ATOM 5647 N N . LEU B 1 259 ? -15.672 12.562 -17 1 89.31 259 LEU B N 1
ATOM 5648 C CA . LEU B 1 259 ? -14.453 11.781 -16.781 1 89.31 259 LEU B CA 1
ATOM 5649 C C . LEU B 1 259 ? -14.789 10.367 -16.328 1 89.31 259 LEU B C 1
ATOM 5651 O O . LEU B 1 259 ? -15.859 10.133 -15.742 1 89.31 259 LEU B O 1
ATOM 5655 N N . PRO B 1 260 ? -13.875 9.43 -16.609 1 81.94 260 PRO B N 1
ATOM 5656 C CA . PRO B 1 260 ? -14.086 8.117 -16 1 81.94 260 PRO B CA 1
ATOM 5657 C C . PRO B 1 260 ? -14.211 8.195 -14.477 1 81.94 260 PRO B C 1
ATOM 5659 O O . PRO B 1 260 ? -13.508 8.977 -13.836 1 81.94 260 PRO B O 1
ATOM 5662 N N . SER B 1 261 ? -15.109 7.398 -13.93 1 82.69 261 SER B N 1
ATOM 5663 C CA . SER B 1 261 ? -15.492 7.469 -12.516 1 82.69 261 SER B CA 1
ATOM 5664 C C . SER B 1 261 ? -14.273 7.316 -11.609 1 82.69 261 SER B C 1
ATOM 5666 O O . SER B 1 261 ? -14.195 7.945 -10.555 1 82.69 261 SER B O 1
ATOM 5668 N N . GLN B 1 262 ? -13.297 6.625 -12.102 1 79.06 262 GLN B N 1
ATOM 5669 C CA . GLN B 1 262 ? -12.141 6.324 -11.266 1 79.06 262 GLN B CA 1
ATOM 5670 C C . GLN B 1 262 ? -11.258 7.559 -11.086 1 79.06 262 GLN B C 1
ATOM 5672 O O . GLN B 1 262 ? -10.422 7.605 -10.18 1 79.06 262 GLN B O 1
ATOM 5677 N N . TRP B 1 263 ? -11.5 8.531 -11.891 1 87.75 263 TRP B N 1
ATOM 5678 C CA . TRP B 1 263 ? -10.617 9.695 -11.859 1 87.75 263 TRP B CA 1
ATOM 5679 C C . TRP B 1 263 ? -11.328 10.906 -11.266 1 87.75 263 TRP B C 1
ATOM 5681 O O . TRP B 1 263 ? -10.695 11.906 -10.93 1 87.75 263 TRP B O 1
ATOM 5691 N N . GLN B 1 264 ? -12.648 10.82 -11.164 1 89.94 264 GLN B N 1
ATOM 5692 C CA . GLN B 1 264 ? -13.438 11.984 -10.766 1 89.94 264 GLN B CA 1
ATOM 5693 C C . GLN B 1 264 ? -13.031 12.477 -9.375 1 89.94 264 GLN B C 1
ATOM 5695 O O . GLN B 1 264 ? -12.82 13.672 -9.172 1 89.94 264 GLN B O 1
ATOM 5700 N N . LEU B 1 265 ? -12.883 11.578 -8.508 1 89.25 265 LEU B N 1
ATOM 5701 C CA . LEU B 1 265 ? -12.516 11.953 -7.145 1 89.25 265 LEU B CA 1
ATOM 5702 C C . LEU B 1 265 ? -11.125 12.578 -7.109 1 89.25 265 LEU B C 1
ATOM 5704 O O . LEU B 1 265 ? -10.914 13.602 -6.457 1 89.25 265 LEU B O 1
ATOM 5708 N N . ALA B 1 266 ? -10.211 11.953 -7.754 1 88.75 266 ALA B N 1
ATOM 5709 C CA . ALA B 1 266 ? -8.828 12.43 -7.75 1 88.75 266 ALA B CA 1
ATOM 5710 C C . ALA B 1 266 ? -8.719 13.82 -8.367 1 88.75 266 ALA B C 1
ATOM 5712 O O . ALA B 1 266 ? -7.988 14.672 -7.855 1 88.75 266 ALA B O 1
ATOM 5713 N N . VAL B 1 267 ? -9.43 14.055 -9.438 1 92.75 267 VAL B N 1
ATOM 5714 C CA . VAL B 1 267 ? -9.422 15.344 -10.109 1 92.75 267 VAL B CA 1
ATOM 5715 C C . VAL B 1 267 ? -10.047 16.406 -9.203 1 92.75 267 VAL B C 1
ATOM 5717 O O . VAL B 1 267 ? -9.492 17.5 -9.047 1 92.75 267 VAL B O 1
ATOM 5720 N N . PHE B 1 268 ? -11.156 16.031 -8.594 1 94.62 268 PHE B N 1
ATOM 5721 C CA . PHE B 1 268 ? -11.82 16.938 -7.68 1 94.62 268 PHE B CA 1
ATOM 5722 C C . PHE B 1 268 ? -10.906 17.297 -6.512 1 94.62 268 PHE B C 1
ATOM 5724 O O . PHE B 1 268 ? -10.789 18.469 -6.133 1 94.62 268 PHE B O 1
ATOM 5731 N N . ALA B 1 269 ? -10.266 16.312 -5.961 1 92.38 269 ALA B N 1
ATOM 5732 C CA . ALA B 1 269 ? -9.383 16.5 -4.812 1 92.38 269 ALA B CA 1
ATOM 5733 C C . ALA B 1 269 ? -8.227 17.438 -5.156 1 92.38 269 ALA B C 1
ATOM 5735 O O . ALA B 1 269 ? -7.91 18.344 -4.387 1 92.38 269 ALA B O 1
ATOM 5736 N N . THR B 1 270 ? -7.617 17.188 -6.254 1 92.31 270 THR B N 1
ATOM 5737 C CA . THR B 1 270 ? -6.492 18.016 -6.688 1 92.31 270 THR B CA 1
ATOM 5738 C C . THR B 1 270 ? -6.945 19.438 -6.969 1 92.31 270 THR B C 1
ATOM 5740 O O . THR B 1 270 ? -6.246 20.391 -6.625 1 92.31 270 THR B O 1
ATOM 5743 N N . TRP B 1 271 ? -8.086 19.562 -7.617 1 94.94 271 TRP B N 1
ATOM 5744 C CA . TRP B 1 271 ? -8.656 20.891 -7.867 1 94.94 271 TRP B CA 1
ATOM 5745 C C . TRP B 1 271 ? -8.867 21.641 -6.562 1 94.94 271 TRP B C 1
ATOM 5747 O O . TRP B 1 271 ? -8.453 22.797 -6.438 1 94.94 271 TRP B O 1
ATOM 5757 N N . LEU B 1 272 ? -9.469 20.953 -5.652 1 94.75 272 LEU B N 1
ATOM 5758 C CA . LEU B 1 272 ? -9.766 21.578 -4.367 1 94.75 272 LEU B CA 1
ATOM 5759 C C . LEU B 1 272 ? -8.477 21.953 -3.633 1 94.75 272 LEU B C 1
ATOM 5761 O O . LEU B 1 272 ? -8.398 23.016 -3.02 1 94.75 272 LEU B O 1
ATOM 5765 N N . GLU B 1 273 ? -7.555 21.094 -3.693 1 91.88 273 GLU B N 1
ATOM 5766 C CA . GLU B 1 273 ? -6.258 21.359 -3.076 1 91.88 273 GLU B CA 1
ATOM 5767 C C . GLU B 1 273 ? -5.598 22.594 -3.686 1 91.88 273 GLU B C 1
ATOM 5769 O O . GLU B 1 273 ? -5.016 23.422 -2.969 1 91.88 273 GLU B O 1
ATOM 5774 N N . GLN B 1 274 ? -5.676 22.672 -4.945 1 91.25 274 GLN B N 1
ATOM 5775 C CA . GLN B 1 274 ? -5.078 23.812 -5.641 1 91.25 274 GLN B CA 1
ATOM 5776 C C . GLN B 1 274 ? -5.77 25.125 -5.262 1 91.25 274 GLN B C 1
ATOM 5778 O O . GLN B 1 274 ? -5.117 26.156 -5.109 1 91.25 274 GLN B O 1
ATOM 5783 N N . GLN B 1 275 ? -7.039 25.016 -5.094 1 92 275 GLN B N 1
ATOM 5784 C CA . GLN B 1 275 ? -7.824 26.203 -4.777 1 92 275 GLN B CA 1
ATOM 5785 C C . GLN B 1 275 ? -7.629 26.609 -3.322 1 92 275 GLN B C 1
ATOM 5787 O O . GLN B 1 275 ? -7.59 27.812 -3.01 1 92 275 GLN B O 1
ATOM 5792 N N . THR B 1 276 ? -7.512 25.656 -2.447 1 91.25 276 THR B N 1
ATOM 5793 C CA . THR B 1 276 ? -7.543 25.953 -1.019 1 91.25 276 THR B CA 1
ATOM 5794 C C . THR B 1 276 ? -6.148 25.828 -0.41 1 91.25 276 THR B C 1
ATOM 5796 O O . THR B 1 276 ? -5.91 26.281 0.709 1 91.25 276 THR B O 1
ATOM 5799 N N . GLN B 1 277 ? -5.242 25.047 -1.053 1 86.69 277 GLN B N 1
ATOM 5800 C CA . GLN B 1 277 ? -3.91 24.734 -0.559 1 86.69 277 GLN B CA 1
ATOM 5801 C C . GLN B 1 277 ? -3.98 23.875 0.702 1 86.69 277 GLN B C 1
ATOM 5803 O O . GLN B 1 277 ? -3.176 24.047 1.62 1 86.69 277 GLN B O 1
ATOM 5808 N N . GLN B 1 278 ? -5.129 23.203 0.767 1 85.75 278 GLN B N 1
ATOM 5809 C CA . GLN B 1 278 ? -5.336 22.266 1.869 1 85.75 278 GLN B CA 1
ATOM 5810 C C . GLN B 1 278 ? -5.48 20.844 1.359 1 85.75 278 GLN B C 1
ATOM 5812 O O . GLN B 1 278 ? -5.906 20.625 0.223 1 85.75 278 GLN B O 1
ATOM 5817 N N . LEU B 1 279 ? -5.039 19.906 2.221 1 78.44 279 LEU B N 1
ATOM 5818 C CA . LEU B 1 279 ? -5.211 18.484 1.914 1 78.44 279 LEU B CA 1
ATOM 5819 C C . LEU B 1 279 ? -6.477 17.938 2.57 1 78.44 279 LEU B C 1
ATOM 5821 O O . LEU B 1 279 ? -6.801 18.297 3.701 1 78.44 279 LEU B O 1
ATOM 5825 N N . PHE B 1 280 ? -7.18 17.234 1.767 1 80.25 280 PHE B N 1
ATOM 5826 C CA . PHE B 1 280 ? -8.414 16.625 2.256 1 80.25 280 PHE B CA 1
ATOM 5827 C C . PHE B 1 280 ? -8.352 15.109 2.168 1 80.25 280 PHE B C 1
ATOM 5829 O O . PHE B 1 280 ? -7.797 14.562 1.214 1 80.25 280 PHE B O 1
ATOM 5836 N N . THR B 1 281 ? -8.875 14.414 3.178 1 72.19 281 THR B N 1
ATOM 5837 C CA . THR B 1 281 ? -8.977 12.961 3.148 1 72.19 281 THR B CA 1
ATOM 5838 C C . THR B 1 281 ? -10.102 12.516 2.217 1 72.19 281 THR B C 1
ATOM 5840 O O . THR B 1 281 ? -11.047 13.266 1.974 1 72.19 281 THR B O 1
ATOM 5843 N N . GLU B 1 282 ? -9.992 11.312 1.751 1 72.88 282 GLU B N 1
ATOM 5844 C CA . GLU B 1 282 ? -11.008 10.781 0.845 1 72.88 282 GLU B CA 1
ATOM 5845 C C . GLU B 1 282 ? -12.383 10.75 1.508 1 72.88 282 GLU B C 1
ATOM 5847 O O . GLU B 1 282 ? -13.398 10.992 0.854 1 72.88 282 GLU B O 1
ATOM 5852 N N . SER B 1 283 ? -12.367 10.367 2.748 1 71.12 283 SER B N 1
ATOM 5853 C CA . SER B 1 283 ? -13.641 10.281 3.465 1 71.12 283 SER B CA 1
ATOM 5854 C C . SER B 1 283 ? -14.352 11.633 3.492 1 71.12 283 SER B C 1
ATOM 5856 O O . SER B 1 283 ? -15.586 11.688 3.447 1 71.12 283 SER B O 1
ATOM 5858 N N . LYS B 1 284 ? -13.617 12.68 3.494 1 79 284 LYS B N 1
ATOM 5859 C CA . LYS B 1 284 ? -14.188 14.023 3.512 1 79 284 LYS B CA 1
ATOM 5860 C C . LYS B 1 284 ? -14.594 14.469 2.109 1 79 284 LYS B C 1
ATOM 5862 O O . LYS B 1 284 ? -15.5 15.289 1.948 1 79 284 LYS B O 1
ATOM 5867 N N . LEU B 1 285 ? -14 13.875 1.145 1 87.44 285 LEU B N 1
ATOM 5868 C CA . LEU B 1 285 ? -14.172 14.32 -0.233 1 87.44 285 LEU B CA 1
ATOM 5869 C C . LEU B 1 285 ? -15.391 13.656 -0.874 1 87.44 285 LEU B C 1
ATOM 5871 O O . LEU B 1 285 ? -16.031 14.234 -1.746 1 87.44 285 LEU B O 1
ATOM 5875 N N . GLN B 1 286 ? -15.703 12.414 -0.431 1 82.94 286 GLN B N 1
ATOM 5876 C CA . GLN B 1 286 ? -16.734 11.625 -1.095 1 82.94 286 GLN B CA 1
ATOM 5877 C C . GLN B 1 286 ? -18.078 12.352 -1.08 1 82.94 286 GLN B C 1
ATOM 5879 O O . GLN B 1 286 ? -18.734 12.469 -2.113 1 82.94 286 GLN B O 1
ATOM 5884 N N . PRO B 1 287 ? -18.469 12.898 0.066 1 85.19 287 PRO B N 1
ATOM 5885 C CA . PRO B 1 287 ? -19.719 13.648 0.072 1 85.19 287 PRO B CA 1
ATOM 5886 C C . PRO B 1 287 ? -19.672 14.891 -0.814 1 85.19 287 PRO B C 1
ATOM 5888 O O . PRO B 1 287 ? -20.688 15.266 -1.407 1 85.19 287 PRO B O 1
ATOM 5891 N N . LEU B 1 288 ? -18.578 15.516 -0.911 1 89.81 288 LEU B N 1
ATOM 5892 C CA . LEU B 1 288 ? -18.422 16.703 -1.742 1 89.81 288 LEU B CA 1
ATOM 5893 C C . LEU B 1 288 ? -18.578 16.359 -3.219 1 89.81 288 LEU B C 1
ATOM 5895 O O . LEU B 1 288 ? -19.203 17.109 -3.971 1 89.81 288 LEU B O 1
ATOM 5899 N N . VAL B 1 289 ? -18.047 15.211 -3.582 1 89.88 289 VAL B N 1
ATOM 5900 C CA . VAL B 1 289 ? -18.109 14.758 -4.969 1 89.88 289 VAL B CA 1
ATOM 5901 C C . VAL B 1 289 ? -19.547 14.445 -5.348 1 89.88 289 VAL B C 1
ATOM 5903 O O . VAL B 1 289 ? -20.016 14.828 -6.422 1 89.88 289 VAL B O 1
ATOM 5906 N N . SER B 1 290 ? -20.25 13.766 -4.453 1 88.5 290 SER B N 1
ATOM 5907 C CA . SER B 1 290 ? -21.656 13.461 -4.695 1 88.5 290 SER B CA 1
ATOM 5908 C C . SER B 1 290 ? -22.484 14.727 -4.848 1 88.5 290 SER B C 1
ATOM 5910 O O . SER B 1 290 ? -23.344 14.805 -5.715 1 88.5 290 SER B O 1
ATOM 5912 N N . TRP B 1 291 ? -22.172 15.711 -4.062 1 90.5 291 TRP B N 1
ATOM 5913 C CA . TRP B 1 291 ? -22.828 17.016 -4.121 1 90.5 291 TRP B CA 1
ATOM 5914 C C . TRP B 1 291 ? -22.547 17.703 -5.449 1 90.5 291 TRP B C 1
ATOM 5916 O O . TRP B 1 291 ? -23.453 18.266 -6.074 1 90.5 291 TRP B O 1
ATOM 5926 N N . GLY B 1 292 ? -21.359 17.656 -5.863 1 90.75 292 GLY B N 1
ATOM 5927 C CA . GLY B 1 292 ? -20.938 18.359 -7.066 1 90.75 292 GLY B CA 1
ATOM 5928 C C . GLY B 1 292 ? -21.562 17.797 -8.328 1 90.75 292 GLY B C 1
ATOM 5929 O O . GLY B 1 292 ? -21.75 18.531 -9.312 1 90.75 292 GLY B O 1
ATOM 5930 N N . GLN B 1 293 ? -21.875 16.516 -8.242 1 87.88 293 GLN B N 1
ATOM 5931 C CA . GLN B 1 293 ? -22.375 15.828 -9.43 1 87.88 293 GLN B CA 1
ATOM 5932 C C . GLN B 1 293 ? -23.875 16.031 -9.586 1 87.88 293 GLN B C 1
ATOM 5934 O O . GLN B 1 293 ? -24.438 15.719 -10.641 1 87.88 293 GLN B O 1
ATOM 5939 N N . ARG B 1 294 ? -24.391 16.609 -8.555 1 84.75 294 ARG B N 1
ATOM 5940 C CA . ARG B 1 294 ? -25.828 16.859 -8.641 1 84.75 294 ARG B CA 1
ATOM 5941 C C . ARG B 1 294 ? -26.109 18.031 -9.57 1 84.75 294 ARG B C 1
ATOM 5943 O O . ARG B 1 294 ? -25.344 19 -9.625 1 84.75 294 ARG B O 1
ATOM 5950 N N . THR B 1 295 ? -27.109 17.828 -10.336 1 75.44 295 THR B N 1
ATOM 5951 C CA . THR B 1 295 ? -27.438 18.875 -11.305 1 75.44 295 THR B CA 1
ATOM 5952 C C . THR B 1 295 ? -28.5 19.812 -10.75 1 75.44 295 THR B C 1
ATOM 5954 O O . THR B 1 295 ? -28.719 20.891 -11.297 1 75.44 295 THR B O 1
ATOM 5957 N N . ARG B 1 296 ? -29.203 19.422 -9.703 1 79.75 296 ARG B N 1
ATOM 5958 C CA . ARG B 1 296 ? -30.25 20.266 -9.125 1 79.75 296 ARG B CA 1
ATOM 5959 C C . ARG B 1 296 ? -30.062 20.422 -7.617 1 79.75 296 ARG B C 1
ATOM 5961 O O . ARG B 1 296 ? -29.641 19.469 -6.941 1 79.75 296 ARG B O 1
ATOM 5968 N N . PRO B 1 297 ? -30.297 21.641 -7.16 1 79.06 297 PRO B N 1
ATOM 5969 C CA . PRO B 1 297 ? -30.656 22.891 -7.82 1 79.06 297 PRO B CA 1
ATOM 5970 C C . PRO B 1 297 ? -29.5 23.516 -8.602 1 79.06 297 PRO B C 1
ATOM 5972 O O . PRO B 1 297 ? -28.359 23.094 -8.438 1 79.06 297 PRO B O 1
ATOM 5975 N N . ALA B 1 298 ? -29.812 24.484 -9.438 1 78.75 298 ALA B N 1
ATOM 5976 C CA . ALA B 1 298 ? -28.828 25.125 -10.305 1 78.75 298 ALA B CA 1
ATOM 5977 C C . ALA B 1 298 ? -27.75 25.828 -9.477 1 78.75 298 ALA B C 1
ATOM 5979 O O . ALA B 1 298 ? -26.578 25.844 -9.852 1 78.75 298 ALA B O 1
ATOM 5980 N N . THR B 1 299 ? -28.219 26.406 -8.328 1 86.88 299 THR B N 1
ATOM 5981 C CA . THR B 1 299 ? -27.281 27.078 -7.426 1 86.88 299 THR B CA 1
ATOM 5982 C C . THR B 1 299 ? -27.297 26.406 -6.055 1 86.88 299 THR B C 1
ATOM 5984 O O . THR B 1 299 ? -28.359 26.062 -5.531 1 86.88 299 THR B O 1
ATOM 5987 N N . SER B 1 300 ? -26.078 26.047 -5.562 1 91.5 300 SER B N 1
ATOM 5988 C CA . SER B 1 300 ? -25.969 25.391 -4.266 1 91.5 300 SER B CA 1
ATOM 5989 C C . SER B 1 300 ? -24.625 25.703 -3.605 1 91.5 300 SER B C 1
ATOM 5991 O O . SER B 1 300 ? -23.641 25.984 -4.289 1 91.5 300 SER B O 1
ATOM 5993 N N . ARG B 1 301 ? -24.719 25.797 -2.314 1 90.25 301 ARG B N 1
ATOM 5994 C CA . ARG B 1 301 ? -23.516 26.016 -1.536 1 90.25 301 ARG B CA 1
ATOM 5995 C C . ARG B 1 301 ? -23.281 24.891 -0.545 1 90.25 301 ARG B C 1
ATOM 5997 O O . ARG B 1 301 ? -24.234 24.297 -0.034 1 90.25 301 ARG B O 1
ATOM 6004 N N . LEU B 1 302 ? -22 24.531 -0.39 1 92.69 302 LEU B N 1
ATOM 6005 C CA . LEU B 1 302 ? -21.641 23.484 0.561 1 92.69 302 LEU B CA 1
ATOM 6006 C C . LEU B 1 302 ? -20.391 23.859 1.339 1 92.69 302 LEU B C 1
ATOM 6008 O O . LEU B 1 302 ? -19.359 24.203 0.744 1 92.69 302 LEU B O 1
ATOM 6012 N N . THR B 1 303 ? -20.422 23.828 2.643 1 90.81 303 THR B N 1
ATOM 6013 C CA . THR B 1 303 ? -19.266 24.125 3.488 1 90.81 303 THR B CA 1
ATOM 6014 C C . THR B 1 303 ? -18.297 22.953 3.502 1 90.81 303 THR B C 1
ATOM 6016 O O . THR B 1 303 ? -18.688 21.812 3.779 1 90.81 303 THR B O 1
ATOM 6019 N N . VAL B 1 304 ? -17.094 23.188 3.084 1 90.62 304 VAL B N 1
ATOM 6020 C CA . VAL B 1 304 ? -16.031 22.188 3.115 1 90.62 304 VAL B CA 1
ATOM 6021 C C . VAL B 1 304 ? -15.445 22.094 4.52 1 90.62 304 VAL B C 1
ATOM 6023 O O . VAL B 1 304 ? -15.281 21 5.066 1 90.62 304 VAL B O 1
ATOM 6026 N N . ASN B 1 305 ? -15.07 23.234 5.055 1 87.12 305 ASN B N 1
ATOM 6027 C CA . ASN B 1 305 ? -14.562 23.406 6.414 1 87.12 305 ASN B CA 1
ATOM 6028 C C . ASN B 1 305 ? -14.727 24.844 6.895 1 87.12 305 ASN B C 1
ATOM 6030 O O . ASN B 1 305 ? -15.516 25.609 6.336 1 87.12 305 ASN B O 1
ATOM 6034 N N . ALA B 1 306 ? -14.031 25.188 8.023 1 81.62 306 ALA B N 1
ATOM 6035 C CA . ALA B 1 306 ? -14.195 26.5 8.648 1 81.62 306 ALA B CA 1
ATOM 6036 C C . ALA B 1 306 ? -13.711 27.609 7.73 1 81.62 306 ALA B C 1
ATOM 6038 O O . ALA B 1 306 ? -14.164 28.75 7.84 1 81.62 306 ALA B O 1
ATOM 6039 N N . ALA B 1 307 ? -12.938 27.344 6.707 1 88.31 307 ALA B N 1
ATOM 6040 C CA . ALA B 1 307 ? -12.266 28.375 5.91 1 88.31 307 ALA B CA 1
ATOM 6041 C C . ALA B 1 307 ? -12.836 28.438 4.496 1 88.31 307 ALA B C 1
ATOM 6043 O O . ALA B 1 307 ? -12.727 29.453 3.816 1 88.31 307 ALA B O 1
ATOM 6044 N N . TRP B 1 308 ? -13.5 27.281 4.055 1 91.62 308 TRP B N 1
ATOM 6045 C CA . TRP B 1 308 ? -13.82 27.219 2.633 1 91.62 308 TRP B CA 1
ATOM 6046 C C . TRP B 1 308 ? -15.227 26.688 2.41 1 91.62 308 TRP B C 1
ATOM 6048 O O . TRP B 1 308 ? -15.703 25.828 3.16 1 91.62 308 TRP B O 1
ATOM 6058 N N . GLU B 1 309 ? -15.906 27.25 1.425 1 93.94 309 GLU B N 1
ATOM 6059 C CA . GLU B 1 309 ? -17.172 26.734 0.935 1 93.94 309 GLU B CA 1
ATOM 6060 C C . GLU B 1 309 ? -17.156 26.547 -0.58 1 93.94 309 GLU B C 1
ATOM 6062 O O . GLU B 1 309 ? -16.391 27.219 -1.28 1 93.94 309 GLU B O 1
ATOM 6067 N N . LEU B 1 310 ? -17.922 25.609 -1.061 1 94.75 310 LEU B N 1
ATOM 6068 C CA . LEU B 1 310 ? -18.094 25.375 -2.492 1 94.75 310 LEU B CA 1
ATOM 6069 C C . LEU B 1 310 ? -19.391 26.016 -2.998 1 94.75 310 LEU B C 1
ATOM 6071 O O . LEU B 1 310 ? -20.406 25.984 -2.316 1 94.75 310 LEU B O 1
ATOM 6075 N N . TYR B 1 311 ? -19.234 26.734 -4.059 1 92.56 311 TYR B N 1
ATOM 6076 C CA . TYR B 1 311 ? -20.344 27.406 -4.711 1 92.56 311 TYR B CA 1
ATOM 6077 C C . TYR B 1 311 ? -20.562 26.859 -6.117 1 92.56 311 TYR B C 1
ATOM 6079 O O . TYR B 1 311 ? -19.672 26.922 -6.961 1 92.56 311 TYR B O 1
ATOM 6087 N N . ARG B 1 312 ? -21.656 26.188 -6.273 1 93.81 312 ARG B N 1
ATOM 6088 C CA . ARG B 1 312 ? -22.031 25.688 -7.594 1 93.81 312 ARG B CA 1
ATOM 6089 C C . ARG B 1 312 ? -23.047 26.609 -8.258 1 93.81 312 ARG B C 1
ATOM 6091 O O . ARG B 1 312 ? -24.109 26.891 -7.688 1 93.81 312 ARG B O 1
ATOM 6098 N N . ASN B 1 313 ? -22.688 27.141 -9.406 1 89.12 313 ASN B N 1
ATOM 6099 C CA . ASN B 1 313 ? -23.547 28.031 -10.164 1 89.12 313 ASN B CA 1
ATOM 6100 C C . ASN B 1 313 ? -23.375 27.844 -11.672 1 89.12 313 ASN B C 1
ATOM 6102 O O . ASN B 1 313 ? -22.25 27.922 -12.188 1 89.12 313 ASN B O 1
ATOM 6106 N N . ALA B 1 314 ? -24.5 27.609 -12.328 1 85.69 314 ALA B N 1
ATOM 6107 C CA . ALA B 1 314 ? -24.516 27.516 -13.789 1 85.69 314 ALA B CA 1
ATOM 6108 C C . ALA B 1 314 ? -23.547 26.453 -14.281 1 85.69 314 ALA B C 1
ATOM 6110 O O . ALA B 1 314 ? -22.734 26.719 -15.18 1 85.69 314 ALA B O 1
ATOM 6111 N N . GLY B 1 315 ? -23.453 25.359 -13.594 1 89.75 315 GLY B N 1
ATOM 6112 C CA . GLY B 1 315 ? -22.703 24.219 -14.07 1 89.75 315 GLY B CA 1
ATOM 6113 C C . GLY B 1 315 ? -21.234 24.281 -13.719 1 89.75 315 GLY B C 1
ATOM 6114 O O . GLY B 1 315 ? -20.438 23.484 -14.211 1 89.75 315 GLY B O 1
ATOM 6115 N N . ILE B 1 316 ? -20.906 25.359 -12.953 1 93.5 316 ILE B N 1
ATOM 6116 C CA . ILE B 1 316 ? -19.516 25.469 -12.539 1 93.5 316 ILE B CA 1
ATOM 6117 C C . ILE B 1 316 ? -19.438 25.438 -11.008 1 93.5 316 ILE B C 1
ATOM 6119 O O . ILE B 1 316 ? -20.375 25.859 -10.32 1 93.5 316 ILE B O 1
ATOM 6123 N N . ILE B 1 317 ? -18.312 24.922 -10.477 1 96 317 ILE B N 1
ATOM 6124 C CA . ILE B 1 317 ? -18.078 24.875 -9.039 1 96 317 ILE B CA 1
ATOM 6125 C C . ILE B 1 317 ? -16.859 25.734 -8.695 1 96 317 ILE B C 1
ATOM 6127 O O . ILE B 1 317 ? -15.812 25.625 -9.336 1 96 317 ILE B O 1
ATOM 6131 N N . GLU B 1 318 ? -17.031 26.609 -7.734 1 94.88 318 GLU B N 1
ATOM 6132 C CA . GLU B 1 318 ? -15.93 27.453 -7.246 1 94.88 318 GLU B CA 1
ATOM 6133 C C . GLU B 1 318 ? -15.703 27.234 -5.75 1 94.88 318 GLU B C 1
ATOM 6135 O O . GLU B 1 318 ? -16.641 26.922 -5.016 1 94.88 318 GLU B O 1
ATOM 6140 N N . ALA B 1 319 ? -14.484 27.328 -5.402 1 94.75 319 ALA B N 1
ATOM 6141 C CA . ALA B 1 319 ? -14.141 27.328 -3.982 1 94.75 319 ALA B CA 1
ATOM 6142 C C . ALA B 1 319 ? -13.969 28.766 -3.475 1 94.75 319 ALA B C 1
ATOM 6144 O O . ALA B 1 319 ? -13.125 29.516 -3.979 1 94.75 319 ALA B O 1
ATOM 6145 N N . LEU B 1 320 ? -14.75 29.094 -2.52 1 91.19 320 LEU B N 1
ATOM 6146 C CA . LEU B 1 320 ? -14.734 30.469 -2.002 1 91.19 320 LEU B CA 1
ATOM 6147 C C . LEU B 1 320 ? -14.344 30.484 -0.526 1 91.19 320 LEU B C 1
ATOM 6149 O O . LEU B 1 320 ? -14.781 29.625 0.245 1 91.19 320 LEU B O 1
ATOM 6153 N N . PRO B 1 321 ? -13.328 31.25 -0.247 1 88.94 321 PRO B N 1
ATOM 6154 C CA . PRO B 1 321 ? -13.047 31.391 1.183 1 88.94 321 PRO B CA 1
ATOM 6155 C C . PRO B 1 321 ? -14.25 31.906 1.975 1 88.94 321 PRO B C 1
ATOM 6157 O O . PRO B 1 321 ? -15.023 32.719 1.471 1 88.94 321 PRO B O 1
ATOM 6160 N N . ILE B 1 322 ? -14.422 31.125 2.852 1 76.19 322 ILE B N 1
ATOM 6161 C CA . ILE B 1 322 ? -15.5 31.578 3.715 1 76.19 322 ILE B CA 1
ATOM 6162 C C . ILE B 1 322 ? -15.102 32.875 4.387 1 76.19 322 ILE B C 1
ATOM 6164 O O . ILE B 1 322 ? -14.078 32.969 5.066 1 76.19 322 ILE B O 1
ATOM 6168 N N . LYS B 1 323 ? -14.906 33.969 3.512 1 58.41 323 LYS B N 1
ATOM 6169 C CA . LYS B 1 323 ? -14.648 35.281 4.117 1 58.41 323 LYS B CA 1
ATOM 6170 C C . LYS B 1 323 ? -14.969 35.25 5.609 1 58.41 323 LYS B C 1
ATOM 6172 O O . LYS B 1 323 ? -16.016 34.781 6.02 1 58.41 323 LYS B O 1
ATOM 6177 N N . LYS B 1 324 ? -13.742 35.062 6.23 1 48.62 324 LYS B N 1
ATOM 6178 C CA . LYS B 1 324 ? -14.016 35.469 7.605 1 48.62 324 LYS B CA 1
ATOM 6179 C C . LYS B 1 324 ? -15.117 36.531 7.652 1 48.62 324 LYS B C 1
ATOM 6181 O O . LYS B 1 324 ? -15.031 37.562 6.973 1 48.62 324 LYS B O 1
ATOM 6186 N N . ARG B 1 325 ? -16.156 36.156 7.344 1 38.53 325 ARG B N 1
ATOM 6187 C CA . ARG B 1 325 ? -16.938 37.281 7.801 1 38.53 325 ARG B CA 1
ATOM 6188 C C . ARG B 1 325 ? -16.125 38.188 8.734 1 38.53 325 ARG B C 1
ATOM 6190 O O . ARG B 1 325 ? -15.547 37.688 9.711 1 38.53 325 ARG B O 1
ATOM 6197 N N . GLY B 1 326 ? -15.156 38.938 8.07 1 36.16 326 GLY B N 1
ATOM 6198 C CA . GLY B 1 326 ? -14.648 40 8.945 1 36.16 326 GLY B CA 1
ATOM 6199 C C . GLY B 1 326 ? -15.367 40.062 10.281 1 36.16 326 GLY B C 1
ATOM 6200 O O . GLY B 1 326 ? -16.578 40.25 10.328 1 36.16 326 GLY B O 1
ATOM 6201 N N . LYS B 1 327 ? -14.922 39.25 11 1 37.06 327 LYS B N 1
ATOM 6202 C CA . LYS B 1 327 ? -15.07 39.5 12.43 1 37.06 327 LYS B CA 1
ATOM 6203 C C . LYS B 1 327 ? -15.07 41 12.727 1 37.06 327 LYS B C 1
ATOM 6205 O O . LYS B 1 327 ? -14.883 41.406 13.875 1 37.06 327 LYS B O 1
ATOM 6210 N N . LYS B 1 328 ? -14.633 41.75 11.797 1 36.94 328 LYS B N 1
ATOM 6211 C CA . LYS B 1 328 ? -14.672 42.906 12.68 1 36.94 328 LYS B CA 1
ATOM 6212 C C . LYS B 1 328 ? -15.93 42.875 13.547 1 36.94 328 LYS B C 1
ATOM 6214 O O . LYS B 1 328 ? -16.812 43.719 13.383 1 36.94 328 LYS B O 1
ATOM 6219 N N . LEU B 1 329 ? -16.625 41.781 13.188 1 33.94 329 LEU B N 1
ATOM 6220 C CA . LEU B 1 329 ? -17.406 41.906 14.406 1 33.94 329 LEU B CA 1
ATOM 6221 C C . LEU B 1 329 ? -16.5 41.906 15.633 1 33.94 329 LEU B C 1
ATOM 6223 O O . LEU B 1 329 ? -15.461 41.25 15.656 1 33.94 329 LEU B O 1
ATOM 6227 N N . MET B 1 330 ? -16.297 42.812 16.312 1 32.81 330 MET B N 1
ATOM 6228 C CA . MET B 1 330 ? -15.648 42.875 17.609 1 32.81 330 MET B CA 1
ATOM 6229 C C . MET B 1 330 ? -15.586 41.469 18.25 1 32.81 330 MET B C 1
ATOM 6231 O O . MET B 1 330 ? -16.453 40.656 18 1 32.81 330 MET B O 1
ATOM 6235 N N . PRO B 1 331 ? -14.43 40.875 18.734 1 36.25 331 PRO B N 1
ATOM 6236 C CA . PRO B 1 331 ? -14.297 39.688 19.578 1 36.25 331 PRO B CA 1
ATOM 6237 C C . PRO B 1 331 ? -15.641 39.188 20.094 1 36.25 331 PRO B C 1
ATOM 6239 O O . PRO B 1 331 ? -16.547 39.969 20.344 1 36.25 331 PRO B O 1
ATOM 6242 N N . ARG B 1 332 ? -16.234 38.031 19.75 1 44.66 332 ARG B N 1
ATOM 6243 C CA . ARG B 1 332 ? -17.188 37.281 20.547 1 44.66 332 ARG B CA 1
ATOM 6244 C C . ARG B 1 332 ? -17.219 37.781 21.984 1 44.66 332 ARG B C 1
ATOM 6246 O O . ARG B 1 332 ? -17.625 37.062 22.906 1 44.66 332 ARG B O 1
ATOM 6253 N N . GLU B 1 333 ? -16.281 38.562 22.344 1 49.69 333 GLU B N 1
ATOM 6254 C CA . GLU B 1 333 ? -16.156 39.031 23.719 1 49.69 333 GLU B CA 1
ATOM 6255 C C . GLU B 1 333 ? -17.406 39.812 24.156 1 49.69 333 GLU B C 1
ATOM 6257 O O . GLU B 1 333 ? -17.984 40.562 23.359 1 49.69 333 GLU B O 1
ATOM 6262 N N . LYS B 1 334 ? -17.984 39.281 25.156 1 62.28 334 LYS B N 1
ATOM 6263 C CA . LYS B 1 334 ? -18.938 40.062 25.938 1 62.28 334 LYS B CA 1
ATOM 6264 C C . LYS B 1 334 ? -18.531 41.531 26.031 1 62.28 334 LYS B C 1
ATOM 6266 O O . LYS B 1 334 ? -17.406 41.844 26.422 1 62.28 334 LYS B O 1
ATOM 6271 N N . ILE B 1 335 ? -19.125 42.312 25.172 1 71.69 335 ILE B N 1
ATOM 6272 C CA . ILE B 1 335 ? -18.891 43.75 25.359 1 71.69 335 ILE B CA 1
ATOM 6273 C C . ILE B 1 335 ? -19.875 44.281 26.406 1 71.69 335 ILE B C 1
ATOM 6275 O O . ILE B 1 335 ? -21.094 44.125 26.266 1 71.69 335 ILE B O 1
ATOM 6279 N N . MET B 1 336 ? -19.297 44.688 27.438 1 81.38 336 MET B N 1
ATOM 6280 C CA . MET B 1 336 ? -20.141 45.281 28.469 1 81.38 336 MET B CA 1
ATOM 6281 C C . MET B 1 336 ? -20.828 46.531 27.922 1 81.38 336 MET B C 1
ATOM 6283 O O . MET B 1 336 ? -20.219 47.312 27.203 1 81.38 336 MET B O 1
ATOM 6287 N N . VAL B 1 337 ? -22.047 46.562 28.125 1 89 337 VAL B N 1
ATOM 6288 C CA . VAL B 1 337 ? -22.812 47.719 27.703 1 89 337 VAL B CA 1
ATOM 6289 C C . VAL B 1 337 ? -22.375 48.938 28.469 1 89 337 VAL B C 1
ATOM 6291 O O . VAL B 1 337 ? -22.312 48.938 29.703 1 89 337 VAL B O 1
ATOM 6294 N N . ASP B 1 338 ? -22.031 50.031 27.734 1 84.56 338 ASP B N 1
ATOM 6295 C CA . ASP B 1 338 ? -21.828 51.344 28.312 1 84.56 338 ASP B CA 1
ATOM 6296 C C . ASP B 1 338 ? -23.094 52.219 28.172 1 84.56 338 ASP B C 1
ATOM 6298 O O . ASP B 1 338 ? -23.516 52.531 27.062 1 84.56 338 ASP B O 1
ATOM 6302 N N . LEU B 1 339 ? -23.594 52.531 29.328 1 86.62 339 LEU B N 1
ATOM 6303 C CA . LEU B 1 339 ? -24.828 53.312 29.312 1 86.62 339 LEU B CA 1
ATOM 6304 C C . LEU B 1 339 ? -24.578 54.688 28.734 1 86.62 339 LEU B C 1
ATOM 6306 O O . LEU B 1 339 ? -23.531 55.312 29 1 86.62 339 LEU B O 1
ATOM 6310 N N . ASN B 1 340 ? -25.438 55.156 27.922 1 89.62 340 ASN B N 1
ATOM 6311 C CA . ASN B 1 340 ? -25.5 56.531 27.375 1 89.62 340 ASN B CA 1
ATOM 6312 C C . ASN B 1 340 ? -24.375 56.781 26.375 1 89.62 340 ASN B C 1
ATOM 6314 O O . ASN B 1 340 ? -23.922 57.906 26.203 1 89.62 340 ASN B O 1
ATOM 6318 N N . GLN B 1 341 ? -23.875 55.656 25.797 1 88 341 GLN B N 1
ATOM 6319 C CA . GLN B 1 341 ? -22.859 55.75 24.75 1 88 341 GLN B CA 1
ATOM 6320 C C . GLN B 1 341 ? -23.203 54.875 23.578 1 88 341 GLN B C 1
ATOM 6322 O O . GLN B 1 341 ? -23.859 53.844 23.734 1 88 341 GLN B O 1
ATOM 6327 N N . TRP B 1 342 ? -22.844 55.375 22.406 1 87.62 342 TRP B N 1
ATOM 6328 C CA . TRP B 1 342 ? -22.969 54.531 21.219 1 87.62 342 TRP B CA 1
ATOM 6329 C C . TRP B 1 342 ? -21.859 53.5 21.156 1 87.62 342 TRP B C 1
ATOM 6331 O O . TRP B 1 342 ? -20.703 53.812 21.469 1 87.62 342 TRP B O 1
ATOM 6341 N N . GLN B 1 343 ? -22.203 52.281 20.969 1 85.94 343 GLN B N 1
ATOM 6342 C CA . GLN B 1 343 ? -21.234 51.219 20.859 1 85.94 343 GLN B CA 1
ATOM 6343 C C . GLN B 1 343 ? -21.344 50.5 19.516 1 85.94 343 GLN B C 1
ATOM 6345 O O . GLN B 1 343 ? -22.438 50.156 19.078 1 85.94 343 GLN B O 1
ATOM 6350 N N . LYS B 1 344 ? -20.281 50.438 18.859 1 81.94 344 LYS B N 1
ATOM 6351 C CA . LYS B 1 344 ? -20.219 49.656 17.625 1 81.94 344 LYS B CA 1
ATOM 6352 C C . LYS B 1 344 ? -20.125 48.156 17.906 1 81.94 344 LYS B C 1
ATOM 6354 O O . LYS B 1 344 ? -19.141 47.688 18.484 1 81.94 344 LYS B O 1
ATOM 6359 N N . ILE B 1 345 ? -21.234 47.469 17.625 1 78.81 345 ILE B N 1
ATOM 6360 C CA . ILE B 1 345 ? -21.297 46.062 17.984 1 78.81 345 ILE B CA 1
ATOM 6361 C C . ILE B 1 345 ? -20.953 45.188 16.766 1 78.81 345 ILE B C 1
ATOM 6363 O O . ILE B 1 345 ? -20.594 44.031 16.906 1 78.81 345 ILE B O 1
ATOM 6367 N N . THR B 1 346 ? -21.266 45.719 15.648 1 75.88 346 THR B N 1
ATOM 6368 C CA . THR B 1 346 ? -20.828 45.094 14.406 1 75.88 346 THR B CA 1
ATOM 6369 C C . THR B 1 346 ? -20.188 46.125 13.477 1 75.88 346 THR B C 1
ATOM 6371 O O . THR B 1 346 ? -20.172 47.312 13.789 1 75.88 346 THR B O 1
ATOM 6374 N N . ALA B 1 347 ? -19.703 45.688 12.32 1 72.5 347 ALA B N 1
ATOM 6375 C CA . ALA B 1 347 ? -19.109 46.594 11.328 1 72.5 347 ALA B CA 1
ATOM 6376 C C . ALA B 1 347 ? -20.141 47.594 10.797 1 72.5 347 ALA B C 1
ATOM 6378 O O . ALA B 1 347 ? -19.797 48.688 10.398 1 72.5 347 ALA B O 1
ATOM 6379 N N . THR B 1 348 ? -21.344 47.281 10.875 1 73.88 348 THR B N 1
ATOM 6380 C CA . THR B 1 348 ? -22.359 48.125 10.234 1 73.88 348 THR B CA 1
ATOM 6381 C C . THR B 1 348 ? -23.375 48.594 11.25 1 73.88 348 THR B C 1
ATOM 6383 O O . THR B 1 348 ? -24.203 49.469 10.938 1 73.88 348 THR B O 1
ATOM 6386 N N . GLN B 1 349 ? -23.359 48.031 12.414 1 79.06 349 GLN B N 1
ATOM 6387 C CA . GLN B 1 349 ? -24.406 48.375 13.367 1 79.06 349 GLN B CA 1
ATOM 6388 C C . GLN B 1 349 ? -23.828 49.062 14.602 1 79.06 349 GLN B C 1
ATOM 6390 O O . GLN B 1 349 ? -22.891 48.562 15.219 1 79.06 349 GLN B O 1
ATOM 6395 N N . THR B 1 350 ? -24.266 50.188 14.828 1 86 350 THR B N 1
ATOM 6396 C CA . THR B 1 350 ? -24 50.938 16.047 1 86 350 THR B CA 1
ATOM 6397 C C . THR B 1 350 ? -25.25 51.062 16.891 1 86 350 THR B C 1
ATOM 6399 O O . THR B 1 350 ? -26.312 51.469 16.406 1 86 350 THR B O 1
ATOM 6402 N N . VAL B 1 351 ? -25.078 50.531 18.109 1 87.94 351 VAL B N 1
ATOM 6403 C CA . VAL B 1 351 ? -26.234 50.531 19.016 1 87.94 351 VAL B CA 1
ATOM 6404 C C . VAL B 1 351 ? -25.922 51.344 20.25 1 87.94 351 VAL B C 1
ATOM 6406 O O . VAL B 1 351 ? -24.766 51.656 20.531 1 87.94 351 VAL B O 1
ATOM 6409 N N . GLY B 1 352 ? -26.984 51.75 20.938 1 89.75 352 GLY B N 1
ATOM 6410 C CA . GLY B 1 352 ? -26.859 52.469 22.188 1 89.75 352 GLY B CA 1
ATOM 6411 C C . GLY B 1 352 ? -28 52.188 23.156 1 89.75 352 GLY B C 1
ATOM 6412 O O . GLY B 1 352 ? -29.109 51.844 22.734 1 89.75 352 GLY B O 1
ATOM 6413 N N . ILE B 1 353 ? -27.641 52.219 24.484 1 90 353 ILE B N 1
ATOM 6414 C CA . ILE B 1 353 ? -28.609 52.156 25.578 1 90 353 ILE B CA 1
ATOM 6415 C C . ILE B 1 353 ? -28.531 53.438 26.406 1 90 353 ILE B C 1
ATOM 6417 O O . ILE B 1 353 ? -27.484 53.75 26.984 1 90 353 ILE B O 1
ATOM 6421 N N . PHE B 1 354 ? -29.656 54.125 26.375 1 91.94 354 PHE B N 1
ATOM 6422 C CA . PHE B 1 354 ? -29.656 55.438 26.984 1 91.94 354 PHE B CA 1
ATOM 6423 C C . PHE B 1 354 ? -30.688 55.5 28.109 1 91.94 354 PHE B C 1
ATOM 6425 O O . PHE B 1 354 ? -31.766 54.938 28.016 1 91.94 354 PHE B O 1
ATOM 6432 N N . THR B 1 355 ? -30.328 56.219 29.203 1 90.19 355 THR B N 1
ATOM 6433 C CA . THR B 1 355 ? -31.25 56.406 30.328 1 90.19 355 THR B CA 1
ATOM 6434 C C . THR B 1 355 ? -32.219 57.531 30.047 1 90.19 355 THR B C 1
ATOM 6436 O O . THR B 1 355 ? -33.25 57.656 30.719 1 90.19 355 THR B O 1
ATOM 6439 N N . ARG B 1 356 ? -31.844 58.375 29.031 1 89.94 356 ARG B N 1
ATOM 6440 C CA . ARG B 1 356 ? -32.719 59.438 28.547 1 89.94 356 ARG B CA 1
ATOM 6441 C C . ARG B 1 356 ? -33 59.281 27.047 1 89.94 356 ARG B C 1
ATOM 6443 O O . ARG B 1 356 ? -32.25 58.625 26.344 1 89.94 356 ARG B O 1
ATOM 6450 N N . VAL B 1 357 ? -34.062 59.719 26.531 1 88.19 357 VAL B N 1
ATOM 6451 C CA . VAL B 1 357 ? -34.469 59.594 25.141 1 88.19 357 VAL B CA 1
ATOM 6452 C C . VAL B 1 357 ? -33.438 60.219 24.234 1 88.19 357 VAL B C 1
ATOM 6454 O O . VAL B 1 357 ? -33.125 61.406 24.359 1 88.19 357 VAL B O 1
ATOM 6457 N N . PRO B 1 358 ? -32.875 59.406 23.359 1 85.25 358 PRO B N 1
ATOM 6458 C CA . PRO B 1 358 ? -31.891 59.969 22.422 1 85.25 358 PRO B CA 1
ATOM 6459 C C . PRO B 1 358 ? -32.531 60.625 21.219 1 85.25 358 PRO B C 1
ATOM 6461 O O . PRO B 1 358 ? -33.75 60.5 21.016 1 85.25 358 PRO B O 1
ATOM 6464 N N . ASN B 1 359 ? -31.797 61.406 20.438 1 85.5 359 ASN B N 1
ATOM 6465 C CA . ASN B 1 359 ? -32.312 62.156 19.281 1 85.5 359 ASN B CA 1
ATOM 6466 C C . ASN B 1 359 ? -32.5 61.25 18.062 1 85.5 359 ASN B C 1
ATOM 6468 O O . ASN B 1 359 ? -32.594 61.75 16.938 1 85.5 359 ASN B O 1
ATOM 6472 N N . VAL B 1 360 ? -32.5 59.969 18.281 1 85.25 360 VAL B N 1
ATOM 6473 C CA . VAL B 1 360 ? -32.75 59 17.203 1 85.25 360 VAL B CA 1
ATOM 6474 C C . VAL B 1 360 ? -33.938 58.125 17.562 1 85.25 360 VAL B C 1
ATOM 6476 O O . VAL B 1 360 ? -34.344 58.062 18.719 1 85.25 360 VAL B O 1
ATOM 6479 N N . VAL B 1 361 ? -34.406 57.469 16.516 1 86.56 361 VAL B N 1
ATOM 6480 C CA . VAL B 1 361 ? -35.469 56.531 16.781 1 86.56 361 VAL B CA 1
ATOM 6481 C C . VAL B 1 361 ? -35.031 55.5 17.828 1 86.56 361 VAL B C 1
ATOM 6483 O O . VAL B 1 361 ? -33.969 54.906 17.672 1 86.56 361 VAL B O 1
ATOM 6486 N N . SER B 1 362 ? -35.688 55.531 18.984 1 91 362 SER B N 1
ATOM 6487 C CA . SER B 1 362 ? -35.344 54.625 20.062 1 91 362 SER B CA 1
ATOM 6488 C C . SER B 1 362 ? -36.594 53.938 20.625 1 91 362 SER B C 1
ATOM 6490 O O . SER B 1 362 ? -37.719 54.438 20.422 1 91 362 SER B O 1
ATOM 6492 N N . GLN B 1 363 ? -36.406 52.781 21.141 1 89.5 363 GLN B N 1
ATOM 6493 C CA . GLN B 1 363 ? -37.469 52 21.781 1 89.5 363 GLN B CA 1
ATOM 6494 C C . GLN B 1 363 ? -37.312 51.969 23.297 1 89.5 363 GLN B C 1
ATOM 6496 O O . GLN B 1 363 ? -36.281 51.562 23.812 1 89.5 363 GLN B O 1
ATOM 6501 N N . PRO B 1 364 ? -38.344 52.5 24 1 90.75 364 PRO B N 1
ATOM 6502 C CA . PRO B 1 364 ? -38.281 52.375 25.453 1 90.75 364 PRO B CA 1
ATOM 6503 C C . PRO B 1 364 ? -38.312 50.938 25.922 1 90.75 364 PRO B C 1
ATOM 6505 O O . PRO B 1 364 ? -39.031 50.094 25.344 1 90.75 364 PRO B O 1
ATOM 6508 N N . PHE B 1 365 ? -37.438 50.625 26.859 1 90.81 365 PHE B N 1
ATOM 6509 C CA . PHE B 1 365 ? -37.344 49.281 27.391 1 90.81 365 PHE B CA 1
ATOM 6510 C C . PHE B 1 365 ? -37.156 49.312 28.906 1 90.81 365 PHE B C 1
ATOM 6512 O O . PHE B 1 365 ? -36.375 50.094 29.422 1 90.81 365 PHE B O 1
ATOM 6519 N N . TRP B 1 366 ? -37.906 48.438 29.641 1 91.56 366 TRP B N 1
ATOM 6520 C CA . TRP B 1 366 ? -37.812 48.375 31.109 1 91.56 366 TRP B CA 1
ATOM 6521 C C . TRP B 1 366 ? -36.719 47.406 31.547 1 91.56 366 TRP B C 1
ATOM 6523 O O . TRP B 1 366 ? -36.625 46.281 31.062 1 91.56 366 TRP B O 1
ATOM 6533 N N . LEU B 1 367 ? -35.844 47.906 32.469 1 90.94 367 LEU B N 1
ATOM 6534 C CA . LEU B 1 367 ? -34.812 47.062 33.062 1 90.94 367 LEU B CA 1
ATOM 6535 C C . LEU B 1 367 ? -34.969 47 34.594 1 90.94 367 LEU B C 1
ATOM 6537 O O . LEU B 1 367 ? -35.562 47.906 35.188 1 90.94 367 LEU B O 1
ATOM 6541 N N . THR B 1 368 ? -34.531 45.938 35.219 1 88.19 368 THR B N 1
ATOM 6542 C CA . THR B 1 368 ? -34.438 45.812 36.656 1 88.19 368 THR B CA 1
ATOM 6543 C C . THR B 1 368 ? -32.969 45.781 37.094 1 88.19 368 THR B C 1
ATOM 6545 O O . THR B 1 368 ? -32.062 45.625 36.281 1 88.19 368 THR B O 1
ATOM 6548 N N . GLU B 1 369 ? -32.75 45.938 38.406 1 86.38 369 GLU B N 1
ATOM 6549 C CA . GLU B 1 369 ? -31.391 45.906 38.938 1 86.38 369 GLU B CA 1
ATOM 6550 C C . GLU B 1 369 ? -30.734 44.562 38.719 1 86.38 369 GLU B C 1
ATOM 6552 O O . GLU B 1 369 ? -29.516 44.469 38.531 1 86.38 369 GLU B O 1
ATOM 6557 N N . ALA B 1 370 ? -31.562 43.562 38.594 1 87.06 370 ALA B N 1
ATOM 6558 C CA . ALA B 1 370 ? -31.047 42.219 38.438 1 87.06 370 ALA B CA 1
ATOM 6559 C C . ALA B 1 370 ? -30.531 41.969 37 1 87.06 370 ALA B C 1
ATOM 6561 O O . ALA B 1 370 ? -29.812 41 36.75 1 87.06 370 ALA B O 1
ATOM 6562 N N . ASP B 1 371 ? -30.828 42.875 36.125 1 90.06 371 ASP B N 1
ATOM 6563 C CA . ASP B 1 371 ? -30.453 42.688 34.719 1 90.06 371 ASP B CA 1
ATOM 6564 C C . ASP B 1 371 ? -28.984 43.062 34.531 1 90.06 371 ASP B C 1
ATOM 6566 O O . ASP B 1 371 ? -28.344 42.594 33.594 1 90.06 371 ASP B O 1
ATOM 6570 N N . TRP B 1 372 ? -28.469 43.781 35.406 1 88.25 372 TRP B N 1
ATOM 6571 C CA . TRP B 1 372 ? -27.109 44.25 35.219 1 88.25 372 TRP B CA 1
ATOM 6572 C C . TRP B 1 372 ? -26.094 43.25 35.719 1 88.25 372 TRP B C 1
ATOM 6574 O O . TRP B 1 372 ? -26.328 42.531 36.688 1 88.25 372 TRP B O 1
ATOM 6584 N N . PRO B 1 373 ? -25.078 43.156 35 1 86.94 373 PRO B N 1
ATOM 6585 C CA . PRO B 1 373 ? -24.641 43.906 33.812 1 86.94 373 PRO B CA 1
ATOM 6586 C C . PRO B 1 373 ? -25.266 43.406 32.531 1 86.94 373 PRO B C 1
ATOM 6588 O O . PRO B 1 373 ? -25.656 42.25 32.438 1 86.94 373 PRO B O 1
ATOM 6591 N N . LEU B 1 374 ? -25.328 44.406 31.531 1 90.81 374 LEU B N 1
ATOM 6592 C CA . LEU B 1 374 ? -25.797 44.094 30.203 1 90.81 374 LEU B CA 1
ATOM 6593 C C . LEU B 1 374 ? -24.609 43.844 29.266 1 90.81 374 LEU B C 1
ATOM 6595 O O . LEU B 1 374 ? -23.562 44.469 29.375 1 90.81 374 LEU B O 1
ATOM 6599 N N . VAL B 1 375 ? -24.859 42.875 28.406 1 90.69 375 VAL B N 1
ATOM 6600 C CA . VAL B 1 375 ? -23.75 42.469 27.531 1 90.69 375 VAL B CA 1
ATOM 6601 C C . VAL B 1 375 ? -24.266 42.312 26.094 1 90.69 375 VAL B C 1
ATOM 6603 O O . VAL B 1 375 ? -25.359 41.812 25.875 1 90.69 375 VAL B O 1
ATOM 6606 N N . TRP B 1 376 ? -23.438 42.844 25.219 1 89.12 376 TRP B N 1
ATOM 6607 C CA . TRP B 1 376 ? -23.641 42.531 23.812 1 89.12 376 TRP B CA 1
ATOM 6608 C C . TRP B 1 376 ? -22.891 41.281 23.422 1 89.12 376 TRP B C 1
ATOM 6610 O O . TRP B 1 376 ? -21.688 41.125 23.719 1 89.12 376 TRP B O 1
ATOM 6620 N N . ARG B 1 377 ? -23.516 40.375 22.891 1 86.81 377 ARG B N 1
ATOM 6621 C CA . ARG B 1 377 ? -22.844 39.156 22.391 1 86.81 377 ARG B CA 1
ATOM 6622 C C . ARG B 1 377 ? -23.578 38.594 21.172 1 86.81 377 ARG B C 1
ATOM 6624 O O . ARG B 1 377 ? -24.75 38.906 20.938 1 86.81 377 ARG B O 1
ATOM 6631 N N . PRO B 1 378 ? -22.891 37.812 20.406 1 85.25 378 PRO B N 1
ATOM 6632 C CA . PRO B 1 378 ? -23.609 37.094 19.359 1 85.25 378 PRO B CA 1
ATOM 6633 C C . PRO B 1 378 ? -24.641 36.125 19.922 1 85.25 378 PRO B C 1
ATOM 6635 O O . PRO B 1 378 ? -24.469 35.594 21.016 1 85.25 378 PRO B O 1
ATOM 6638 N N . TRP B 1 379 ? -25.672 35.938 19.156 1 88.69 379 TRP B N 1
ATOM 6639 C CA . TRP B 1 379 ? -26.703 35.031 19.656 1 88.69 379 TRP B CA 1
ATOM 6640 C C . TRP B 1 379 ? -26.203 33.594 19.688 1 88.69 379 TRP B C 1
ATOM 6642 O O . TRP B 1 379 ? -25.281 33.25 18.938 1 88.69 379 TRP B O 1
ATOM 6652 N N . GLN B 1 380 ? -26.625 32.812 20.656 1 86.06 380 GLN B N 1
ATOM 6653 C CA . GLN B 1 380 ? -26.25 31.422 20.844 1 86.06 380 GLN B CA 1
ATOM 6654 C C . GLN B 1 380 ? -27.453 30.5 20.641 1 86.06 380 GLN B C 1
ATOM 6656 O O . GLN B 1 380 ? -28.609 30.953 20.734 1 86.06 380 GLN B O 1
ATOM 6661 N N . ALA B 1 381 ? -26.922 29.266 20.578 1 82 381 ALA B N 1
ATOM 6662 C CA . ALA B 1 381 ? -27.953 28.25 20.422 1 82 381 ALA B CA 1
ATOM 6663 C C . ALA B 1 381 ? -28.797 28.125 21.688 1 82 381 ALA B C 1
ATOM 6665 O O . ALA B 1 381 ? -28.25 28.047 22.797 1 82 381 ALA B O 1
ATOM 6666 N N . GLY B 1 382 ? -30.031 28.391 21.672 1 85.75 382 GLY B N 1
ATOM 6667 C CA . GLY B 1 382 ? -30.922 28.281 22.812 1 85.75 382 GLY B CA 1
ATOM 6668 C C . GLY B 1 382 ? -31.5 29.625 23.25 1 85.75 382 GLY B C 1
ATOM 6669 O O . GLY B 1 382 ? -32.375 29.672 24.109 1 85.75 382 GLY B O 1
ATOM 6670 N N . ASP B 1 383 ? -30.844 30.672 22.75 1 90.75 383 ASP B N 1
ATOM 6671 C CA . ASP B 1 383 ? -31.359 31.984 23.094 1 90.75 383 ASP B CA 1
ATOM 6672 C C . ASP B 1 383 ? -32.844 32.125 22.719 1 90.75 383 ASP B C 1
ATOM 6674 O O . ASP B 1 383 ? -33.25 31.641 21.672 1 90.75 383 ASP B O 1
ATOM 6678 N N . ARG B 1 384 ? -33.594 32.719 23.625 1 93.75 384 ARG B N 1
ATOM 6679 C CA . ARG B 1 384 ? -35 32.906 23.422 1 93.75 384 ARG B CA 1
ATOM 6680 C C . ARG B 1 384 ? -35.438 34.344 23.781 1 93.75 384 ARG B C 1
ATOM 6682 O O . ARG B 1 384 ? -34.844 34.969 24.656 1 93.75 384 ARG B O 1
ATOM 6689 N N . ILE B 1 385 ? -36.438 34.844 23.062 1 91.25 385 ILE B N 1
ATOM 6690 C CA . ILE B 1 385 ? -37.062 36.125 23.391 1 91.25 385 ILE B CA 1
ATOM 6691 C C . ILE B 1 385 ? -38.469 35.906 23.922 1 91.25 385 ILE B C 1
ATOM 6693 O O . ILE B 1 385 ? -39.156 34.969 23.5 1 91.25 385 ILE B O 1
ATOM 6697 N N . VAL B 1 386 ? -38.844 36.781 24.844 1 91.44 386 VAL B N 1
ATOM 6698 C CA . VAL B 1 386 ? -40.188 36.688 25.453 1 91.44 386 VAL B CA 1
ATOM 6699 C C . VAL B 1 386 ? -41.188 37.438 24.562 1 91.44 386 VAL B C 1
ATOM 6701 O O . VAL B 1 386 ? -40.906 38.562 24.125 1 91.44 386 VAL B O 1
ATOM 6704 N N . LEU B 1 387 ? -42.219 36.812 24.234 1 90.19 387 LEU B N 1
ATOM 6705 C CA . LEU B 1 387 ? -43.281 37.375 23.391 1 90.19 387 LEU B CA 1
ATOM 6706 C C . LEU B 1 387 ? -44.344 38.031 24.234 1 90.19 387 LEU B C 1
ATOM 6708 O O . LEU B 1 387 ? -44.469 37.719 25.438 1 90.19 387 LEU B O 1
ATOM 6712 N N . LYS B 1 388 ? -45.094 38.875 23.406 1 84.25 388 LYS B N 1
ATOM 6713 C CA . LYS B 1 388 ? -46.281 39.438 24.047 1 84.25 388 LYS B CA 1
ATOM 6714 C C . LYS B 1 388 ? -47.312 38.375 24.359 1 84.25 388 LYS B C 1
ATOM 6716 O O . LYS B 1 388 ? -47.688 37.594 23.5 1 84.25 388 LYS B O 1
ATOM 6721 N N . GLY B 1 389 ? -47.719 38.062 25.719 1 79.69 389 GLY B N 1
ATOM 6722 C CA . GLY B 1 389 ? -48.719 37.094 26.109 1 79.69 389 GLY B CA 1
ATOM 6723 C C . GLY B 1 389 ? -48.125 35.875 26.828 1 79.69 389 GLY B C 1
ATOM 6724 O O . GLY B 1 389 ? -48.844 34.906 27.109 1 79.69 389 GLY B O 1
ATOM 6725 N N . GLY B 1 390 ? -46.75 35.812 27.109 1 79.81 390 GLY B N 1
ATOM 6726 C CA . GLY B 1 390 ? -46.094 34.844 27.969 1 79.81 390 GLY B CA 1
ATOM 6727 C C . GLY B 1 390 ? -45.344 33.781 27.188 1 79.81 390 GLY B C 1
ATOM 6728 O O . GLY B 1 390 ? -44.562 33.031 27.781 1 79.81 390 GLY B O 1
ATOM 6729 N N . GLY B 1 391 ? -45.344 33.719 25.875 1 82.81 391 GLY B N 1
ATOM 6730 C CA . GLY B 1 391 ? -44.625 32.719 25.109 1 82.81 391 GLY B CA 1
ATOM 6731 C C . GLY B 1 391 ? -43.188 33.156 24.766 1 82.81 391 GLY B C 1
ATOM 6732 O O . GLY B 1 391 ? -42.781 34.25 25.062 1 82.81 391 GLY B O 1
ATOM 6733 N N . HIS B 1 392 ? -42.375 32.062 24.484 1 90.75 392 HIS B N 1
ATOM 6734 C CA . HIS B 1 392 ? -41 32.344 24.062 1 90.75 392 HIS B CA 1
ATOM 6735 C C . HIS B 1 392 ? -40.75 31.906 22.625 1 90.75 392 HIS B C 1
ATOM 6737 O O . HIS B 1 392 ? -41.469 31.047 22.109 1 90.75 392 HIS B O 1
ATOM 6743 N N . GLN B 1 393 ? -39.906 32.594 21.906 1 91.94 393 GLN B N 1
ATOM 6744 C CA . GLN B 1 393 ? -39.469 32.25 20.578 1 91.94 393 GLN B CA 1
ATOM 6745 C C . GLN B 1 393 ? -37.938 32.156 20.531 1 91.94 393 GLN B C 1
ATOM 6747 O O . GLN B 1 393 ? -37.25 33.031 21.062 1 91.94 393 GLN B O 1
ATOM 6752 N N . LEU B 1 394 ? -37.5 31.078 19.953 1 91.31 394 LEU B N 1
ATOM 6753 C CA . LEU B 1 394 ? -36.031 30.938 19.766 1 91.31 394 LEU B CA 1
ATOM 6754 C C . LEU B 1 394 ? -35.531 32 18.797 1 91.31 394 LEU B C 1
ATOM 6756 O O . LEU B 1 394 ? -36.156 32.281 17.781 1 91.31 394 LEU B O 1
ATOM 6760 N N . VAL B 1 395 ? -34.375 32.562 19.141 1 94 395 VAL B N 1
ATOM 6761 C CA . VAL B 1 395 ? -33.781 33.594 18.281 1 94 395 VAL B CA 1
ATOM 6762 C C . VAL B 1 395 ? -33.531 33 16.891 1 94 395 VAL B C 1
ATOM 6764 O O . VAL B 1 395 ? -33.781 33.688 15.891 1 94 395 VAL B O 1
ATOM 6767 N N . ARG B 1 396 ? -33.062 31.812 16.875 1 89 396 ARG B N 1
ATOM 6768 C CA . ARG B 1 396 ? -32.844 31.156 15.578 1 89 396 ARG B CA 1
ATOM 6769 C C . ARG B 1 396 ? -34.125 31.172 14.727 1 89 396 ARG B C 1
ATOM 6771 O O . ARG B 1 396 ? -34.062 31.5 13.539 1 89 396 ARG B O 1
ATOM 6778 N N . ARG B 1 397 ? -35.25 30.812 15.266 1 90.75 397 ARG B N 1
ATOM 6779 C CA . ARG B 1 397 ? -36.531 30.781 14.57 1 90.75 397 ARG B CA 1
ATOM 6780 C C . ARG B 1 397 ? -36.969 32.188 14.156 1 90.75 397 ARG B C 1
ATOM 6782 O O . ARG B 1 397 ? -37.5 32.375 13.062 1 90.75 397 ARG B O 1
ATOM 6789 N N . LEU B 1 398 ? -36.719 33.125 15 1 92.25 398 LEU B N 1
ATOM 6790 C CA . LEU B 1 398 ? -37.031 34.531 14.711 1 92.25 398 LEU B CA 1
ATOM 6791 C C . LEU B 1 398 ? -36.281 35 13.469 1 92.25 398 LEU B C 1
ATOM 6793 O O . LEU B 1 398 ? -36.875 35.625 12.586 1 92.25 398 LEU B O 1
ATOM 6797 N N . LEU B 1 399 ? -35.062 34.656 13.367 1 91.12 399 LEU B N 1
ATOM 6798 C CA . LEU B 1 399 ? -34.25 35.125 12.25 1 91.12 399 LEU B CA 1
ATOM 6799 C C . LEU B 1 399 ? -34.656 34.406 10.961 1 91.12 399 LEU B C 1
ATOM 6801 O O . LEU B 1 399 ? -34.625 35 9.883 1 91.12 399 LEU B O 1
ATOM 6805 N N . ILE B 1 400 ? -35.031 33.25 11.078 1 86.25 400 ILE B N 1
ATOM 6806 C CA . ILE B 1 400 ? -35.531 32.5 9.93 1 86.25 400 ILE B CA 1
ATOM 6807 C C . ILE B 1 400 ? -36.844 33.062 9.461 1 86.25 400 ILE B C 1
ATOM 6809 O O . ILE B 1 400 ? -37.062 33.281 8.266 1 86.25 400 ILE B O 1
ATOM 6813 N N . ASP B 1 401 ? -37.781 33.406 10.414 1 87.25 401 ASP B N 1
ATOM 6814 C CA . ASP B 1 401 ? -39.094 33.938 10.109 1 87.25 401 ASP B CA 1
ATOM 6815 C C . ASP B 1 401 ? -38.969 35.312 9.461 1 87.25 401 ASP B C 1
ATOM 6817 O O . ASP B 1 401 ? -39.781 35.688 8.609 1 87.25 401 ASP B O 1
ATOM 6821 N N . ARG B 1 402 ? -37.906 36.031 9.773 1 88.19 402 ARG B N 1
ATOM 6822 C CA . ARG B 1 402 ? -37.688 37.375 9.234 1 88.19 402 ARG B CA 1
ATOM 6823 C C . ARG B 1 402 ? -36.875 37.312 7.93 1 88.19 402 ARG B C 1
ATOM 6825 O O . ARG B 1 402 ? -36.469 38.344 7.406 1 88.19 402 ARG B O 1
ATOM 6832 N N . LYS B 1 403 ? -36.594 36.062 7.41 1 84 403 LYS B N 1
ATOM 6833 C CA . LYS B 1 403 ? -35.938 35.781 6.133 1 84 403 LYS B CA 1
ATOM 6834 C C . LYS B 1 403 ? -34.531 36.344 6.098 1 84 403 LYS B C 1
ATOM 6836 O O . LYS B 1 403 ? -34.062 36.875 5.07 1 84 403 LYS B O 1
ATOM 6841 N N . VAL B 1 404 ? -33.906 36.344 7.215 1 84.5 404 VAL B N 1
ATOM 6842 C CA . VAL B 1 404 ? -32.5 36.75 7.27 1 84.5 404 VAL B CA 1
ATOM 6843 C C . VAL B 1 404 ? -31.609 35.656 6.688 1 84.5 404 VAL B C 1
ATOM 6845 O O . VAL B 1 404 ? -31.703 34.5 7.102 1 84.5 404 VAL B O 1
ATOM 6848 N N . PRO B 1 405 ? -30.875 35.969 5.746 1 80.5 405 PRO B N 1
ATOM 6849 C CA . PRO B 1 405 ? -30 34.938 5.152 1 80.5 405 PRO B CA 1
ATOM 6850 C C . PRO B 1 405 ? -29.062 34.312 6.168 1 80.5 405 PRO B C 1
ATOM 6852 O O . PRO B 1 405 ? -28.641 34.969 7.125 1 80.5 405 PRO B O 1
ATOM 6855 N N . ALA B 1 406 ? -28.75 33.094 5.984 1 77.94 406 ALA B N 1
ATOM 6856 C CA . ALA B 1 406 ? -27.969 32.281 6.922 1 77.94 406 ALA B CA 1
ATOM 6857 C C . ALA B 1 406 ? -26.625 32.969 7.227 1 77.94 406 ALA B C 1
ATOM 6859 O O . ALA B 1 406 ? -26.188 33 8.375 1 77.94 406 ALA B O 1
ATOM 6860 N N . GLU B 1 407 ? -26.109 33.562 6.238 1 72.56 407 GLU B N 1
ATOM 6861 C CA . GLU B 1 407 ? -24.812 34.219 6.387 1 72.56 407 GLU B CA 1
ATOM 6862 C C . GLU B 1 407 ? -24.906 35.438 7.324 1 72.56 407 GLU B C 1
ATOM 6864 O O . GLU B 1 407 ? -23.984 35.688 8.094 1 72.56 407 GLU B O 1
ATOM 6869 N N . ARG B 1 408 ? -26.016 36 7.367 1 75.56 408 ARG B N 1
ATOM 6870 C CA . ARG B 1 408 ? -26.219 37.219 8.164 1 75.56 408 ARG B CA 1
ATOM 6871 C C . ARG B 1 408 ? -26.734 36.875 9.555 1 75.56 408 ARG B C 1
ATOM 6873 O O . ARG B 1 408 ? -26.516 37.625 10.508 1 75.56 408 ARG B O 1
ATOM 6880 N N . ARG B 1 409 ? -27.234 35.75 9.719 1 81.94 409 ARG B N 1
ATOM 6881 C CA . ARG B 1 409 ? -27.797 35.344 11 1 81.94 409 ARG B CA 1
ATOM 6882 C C . ARG B 1 409 ? -26.719 35.188 12.062 1 81.94 409 ARG B C 1
ATOM 6884 O O . ARG B 1 409 ? -26.906 35.594 13.211 1 81.94 409 ARG B O 1
ATOM 6891 N N . GLU B 1 410 ? -25.688 34.656 11.602 1 76 410 GLU B N 1
ATOM 6892 C CA . GLU B 1 410 ? -24.609 34.406 12.555 1 76 410 GLU B CA 1
ATOM 6893 C C . GLU B 1 410 ? -24 35.719 13.055 1 76 410 GLU B C 1
ATOM 6895 O O . GLU B 1 410 ? -23.406 35.75 14.141 1 76 410 GLU B O 1
ATOM 6900 N N . GLN B 1 411 ? -24.25 36.75 12.422 1 77 411 GLN B N 1
ATOM 6901 C CA . GLN B 1 411 ? -23.641 38.031 12.766 1 77 411 GLN B CA 1
ATOM 6902 C C . GLN B 1 411 ? -24.578 38.875 13.633 1 77 411 GLN B C 1
ATOM 6904 O O . GLN B 1 411 ? -24.188 39.938 14.133 1 77 411 GLN B O 1
ATOM 6909 N N . VAL B 1 412 ? -25.688 38.406 13.844 1 86.75 412 VAL B N 1
ATOM 6910 C CA . VAL B 1 412 ? -26.672 39.188 14.609 1 86.75 412 VAL B CA 1
ATOM 6911 C C . VAL B 1 412 ? -26.281 39.188 16.078 1 86.75 412 VAL B C 1
ATOM 6913 O O . VAL B 1 412 ? -25.938 38.156 16.656 1 86.75 412 VAL B O 1
ATOM 6916 N N . GLN B 1 413 ? -26.203 40.406 16.625 1 88.69 413 GLN B N 1
ATOM 6917 C CA . GLN B 1 413 ? -25.906 40.594 18.047 1 88.69 413 GLN B CA 1
ATOM 6918 C C . GLN B 1 413 ? -27.188 40.656 18.875 1 88.69 413 GLN B C 1
ATOM 6920 O O . GLN B 1 413 ? -28.234 41.062 18.375 1 88.69 413 GLN B O 1
ATOM 6925 N N . VAL B 1 414 ? -27.031 40.156 20.094 1 93.06 414 VAL B N 1
ATOM 6926 C CA . VAL B 1 414 ? -28.156 40.25 21.031 1 93.06 414 VAL B CA 1
ATOM 6927 C C . VAL B 1 414 ? -27.719 40.969 22.297 1 93.06 414 VAL B C 1
ATOM 6929 O O . VAL B 1 414 ? -26.547 40.969 22.656 1 93.06 414 VAL B O 1
ATOM 6932 N N . LEU B 1 415 ? -28.641 41.656 22.938 1 92.94 415 LEU B N 1
ATOM 6933 C CA . LEU B 1 415 ? -28.469 42.188 24.266 1 92.94 415 LEU B CA 1
ATOM 6934 C C . LEU B 1 415 ? -28.953 41.188 25.328 1 92.94 415 LEU B C 1
ATOM 6936 O O . LEU B 1 415 ? -30.094 40.75 25.281 1 92.94 415 LEU B O 1
ATOM 6940 N N . VAL B 1 416 ? -28 40.906 26.203 1 92.88 416 VAL B N 1
ATOM 6941 C CA . VAL B 1 416 ? -28.344 39.906 27.219 1 92.88 416 VAL B CA 1
ATOM 6942 C C . VAL B 1 416 ? -28.125 40.5 28.609 1 92.88 416 VAL B C 1
ATOM 6944 O O . VAL B 1 416 ? -27.234 41.344 28.797 1 92.88 416 VAL B O 1
ATOM 6947 N N . ASN B 1 417 ? -28.969 40.094 29.547 1 92.69 417 ASN B N 1
ATOM 6948 C CA . ASN B 1 417 ? -28.781 40.531 30.922 1 92.69 417 ASN B CA 1
ATOM 6949 C C . ASN B 1 417 ? -27.891 39.594 31.703 1 92.69 417 ASN B C 1
ATOM 6951 O O . ASN B 1 417 ? -27.359 38.625 31.141 1 92.69 417 ASN B O 1
ATOM 6955 N N . ALA B 1 418 ? -27.734 39.906 33 1 89.06 418 ALA B N 1
ATOM 6956 C CA . ALA B 1 418 ? -26.844 39.125 33.875 1 89.06 418 ALA B CA 1
ATOM 6957 C C . ALA B 1 418 ? -27.281 37.688 33.969 1 89.06 418 ALA B C 1
ATOM 6959 O O . ALA B 1 418 ? -26.438 36.781 34.125 1 89.06 418 ALA B O 1
ATOM 6960 N N . GLN B 1 419 ? -28.547 37.375 33.719 1 86.94 419 GLN B N 1
ATOM 6961 C CA . GLN B 1 419 ? -29.078 36 33.812 1 86.94 419 GLN B CA 1
ATOM 6962 C C . GLN B 1 419 ? -28.984 35.25 32.5 1 86.94 419 GLN B C 1
ATOM 6964 O O . GLN B 1 419 ? -29.344 34.094 32.406 1 86.94 419 GLN B O 1
ATOM 6969 N N . GLY B 1 420 ? -28.594 35.938 31.516 1 88.38 420 GLY B N 1
ATOM 6970 C CA . GLY B 1 420 ? -28.406 35.312 30.219 1 88.38 420 GLY B CA 1
ATOM 6971 C C . GLY B 1 420 ? -29.641 35.375 29.344 1 88.38 420 GLY B C 1
ATOM 6972 O O . GLY B 1 420 ? -29.703 34.75 28.281 1 88.38 420 GLY B O 1
ATOM 6973 N N . ASN B 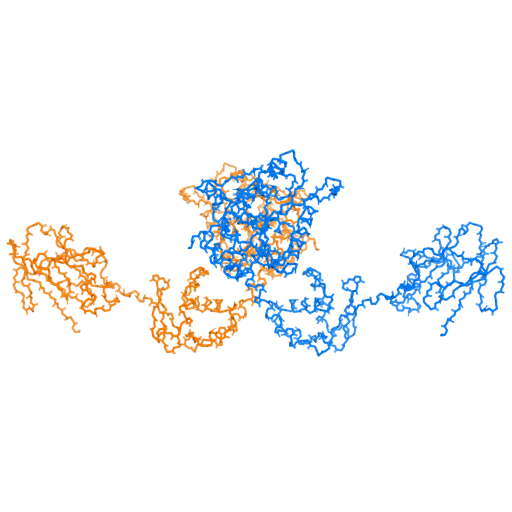1 421 ? -30.641 36.125 29.75 1 91.56 421 ASN B N 1
ATOM 6974 C CA . ASN B 1 421 ? -31.844 36.281 28.953 1 91.56 421 ASN B CA 1
ATOM 6975 C C . ASN B 1 421 ? -31.656 37.344 27.859 1 91.56 421 ASN B C 1
ATOM 6977 O O . ASN B 1 421 ? -31.094 38.406 28.109 1 91.56 421 ASN B O 1
ATOM 6981 N N . VAL B 1 422 ? -32.156 37 26.703 1 94.19 422 VAL B N 1
ATOM 6982 C CA . VAL B 1 422 ? -32.062 37.906 25.578 1 94.19 422 VAL B CA 1
ATOM 6983 C C . VAL B 1 422 ? -33.125 39 25.703 1 94.19 422 VAL B C 1
ATOM 6985 O O . VAL B 1 422 ? -34.312 38.719 25.812 1 94.19 422 VAL B O 1
ATOM 6988 N N . LEU B 1 423 ? -32.656 40.312 25.594 1 94.38 423 LEU B N 1
ATOM 6989 C CA . LEU B 1 423 ? -33.562 41.438 25.719 1 94.38 423 LEU B CA 1
ATOM 6990 C C . LEU B 1 423 ? -33.844 42.062 24.359 1 94.38 423 LEU B C 1
ATOM 6992 O O . LEU B 1 423 ? -34.906 42.688 24.156 1 94.38 423 LEU B O 1
ATOM 6996 N N . TRP B 1 424 ? -32.875 41.969 23.5 1 93.88 424 TRP B N 1
ATOM 6997 C CA . TRP B 1 424 ? -32.969 42.625 22.203 1 93.88 424 TRP B CA 1
ATOM 6998 C C . TRP B 1 424 ? -32.188 41.844 21.156 1 93.88 424 TRP B C 1
ATOM 7000 O O . TRP B 1 424 ? -31 41.531 21.359 1 93.88 424 TRP B O 1
ATOM 7010 N N . VAL B 1 425 ? -32.875 41.375 20.156 1 93.38 425 VAL B N 1
ATOM 7011 C CA . VAL B 1 425 ? -32.25 40.938 18.938 1 93.38 425 VAL B CA 1
ATOM 7012 C C . VAL B 1 425 ? -32.062 42.125 17.984 1 93.38 425 VAL B C 1
ATOM 7014 O O . VAL B 1 425 ? -33 42.562 17.344 1 93.38 425 VAL B O 1
ATOM 7017 N N . VAL B 1 426 ? -30.891 42.5 17.906 1 90.62 426 VAL B N 1
ATOM 7018 C CA . VAL B 1 426 ? -30.609 43.812 17.312 1 90.62 426 VAL B CA 1
ATOM 7019 C C . VAL B 1 426 ? -31.109 43.844 15.867 1 90.62 426 VAL B C 1
ATOM 7021 O O . VAL B 1 426 ? -30.734 43 15.055 1 90.62 426 VAL B O 1
ATOM 7024 N N . GLY B 1 427 ? -31.938 44.875 15.609 1 87.81 427 GLY B N 1
ATOM 7025 C CA . GLY B 1 427 ? -32.438 45.094 14.266 1 87.81 427 GLY B CA 1
ATOM 7026 C C . GLY B 1 427 ? -33.656 44.25 13.93 1 87.81 427 GLY B C 1
ATOM 7027 O O . GLY B 1 427 ? -34.219 44.344 12.836 1 87.81 427 GLY B O 1
ATOM 7028 N N . HIS B 1 428 ? -34.125 43.5 14.922 1 91.38 428 HIS B N 1
ATOM 7029 C CA . HIS B 1 428 ? -35.156 42.562 14.539 1 91.38 428 HIS B CA 1
ATOM 7030 C C . HIS B 1 428 ? -36.312 42.562 15.531 1 91.38 428 HIS B C 1
ATOM 7032 O O . HIS B 1 428 ? -37.5 42.719 15.141 1 91.38 428 HIS B O 1
ATOM 7038 N N . LYS B 1 429 ? -36 42.344 16.797 1 91.56 429 LYS B N 1
ATOM 7039 C CA . LYS B 1 429 ? -37.125 42.219 17.734 1 91.56 429 LYS B CA 1
ATOM 7040 C C . LYS B 1 429 ? -36.656 42.469 19.172 1 91.56 429 LYS B C 1
ATOM 7042 O O . LYS B 1 429 ? -35.562 42.094 19.547 1 91.56 429 LYS B O 1
ATOM 7047 N N . PHE B 1 430 ? -37.531 43.156 19.969 1 92.69 430 PHE B N 1
ATOM 7048 C CA . PHE B 1 430 ? -37.312 43.375 21.406 1 92.69 430 PHE B CA 1
ATOM 7049 C C . PHE B 1 430 ? -38.094 42.344 22.219 1 92.69 430 PHE B C 1
ATOM 7051 O O . PHE B 1 430 ? -39.219 41.969 21.828 1 92.69 430 PHE B O 1
ATOM 7058 N N . SER B 1 431 ? -37.469 41.906 23.312 1 92.19 431 SER B N 1
ATOM 7059 C CA . SER B 1 431 ? -38.219 41.031 24.234 1 92.19 431 SER B CA 1
ATOM 7060 C C . SER B 1 431 ? -39.312 41.812 24.938 1 92.19 431 SER B C 1
ATOM 7062 O O . SER B 1 431 ? -39.156 43 25.25 1 92.19 431 SER B O 1
ATOM 7064 N N . TYR B 1 432 ? -40.438 41.125 25.109 1 91 432 TYR B N 1
ATOM 7065 C CA . TYR B 1 432 ? -41.562 41.75 25.781 1 91 432 TYR B CA 1
ATOM 7066 C C . TYR B 1 432 ? -41.344 41.781 27.297 1 91 432 TYR B C 1
ATOM 7068 O O . TYR B 1 432 ? -40.969 40.781 27.891 1 91 432 TYR B O 1
ATOM 7076 N N . ARG B 1 433 ? -41.344 42.969 27.797 1 86.69 433 ARG B N 1
ATOM 7077 C CA . ARG B 1 433 ? -41.25 43.156 29.25 1 86.69 433 ARG B CA 1
ATOM 7078 C C . ARG B 1 433 ? -42.219 44.25 29.719 1 86.69 433 ARG B C 1
ATOM 7080 O O . ARG B 1 433 ? -42.344 45.312 29.094 1 86.69 433 ARG B O 1
ATOM 7087 N N . THR B 1 434 ? -43.062 43.969 30.75 1 78.06 434 THR B N 1
ATOM 7088 C CA . THR B 1 434 ? -44.094 44.906 31.219 1 78.06 434 THR B CA 1
ATOM 7089 C C . THR B 1 434 ? -43.656 45.531 32.531 1 78.06 434 THR B C 1
ATOM 7091 O O . THR B 1 434 ? -44.344 46.406 33.062 1 78.06 434 THR B O 1
ATOM 7094 N N . THR B 1 435 ? -42.562 45.031 33.25 1 78.38 435 THR B N 1
ATOM 7095 C CA . THR B 1 435 ? -42.188 45.562 34.531 1 78.38 435 THR B CA 1
ATOM 7096 C C . THR B 1 435 ? -40.688 45.875 34.562 1 78.38 435 THR B C 1
ATOM 7098 O O . THR B 1 435 ? -39.906 45.25 33.844 1 78.38 435 THR B O 1
ATOM 7101 N N . GLY B 1 436 ? -40.312 47 35.156 1 79.12 436 GLY B N 1
ATOM 7102 C CA . GLY B 1 436 ? -38.906 47.344 35.375 1 79.12 436 GLY B CA 1
ATOM 7103 C C . GLY B 1 436 ? -38.719 48.531 36.312 1 79.12 436 GLY B C 1
ATOM 7104 O O . GLY B 1 436 ? -39.688 49.219 36.688 1 79.12 436 GLY B O 1
ATOM 7105 N N . THR B 1 437 ? -37.562 48.656 36.906 1 83.12 437 THR B N 1
ATOM 7106 C CA . THR B 1 437 ? -37.219 49.719 37.844 1 83.12 437 THR B CA 1
ATOM 7107 C C . THR B 1 437 ? -36.656 50.906 37.125 1 83.12 437 THR B C 1
ATOM 7109 O O . THR B 1 437 ? -36.656 52.031 37.656 1 83.12 437 THR B O 1
ATOM 7112 N N . GLN B 1 438 ? -36.188 50.688 35.969 1 87 438 GLN B N 1
ATOM 7113 C CA . GLN B 1 438 ? -35.594 51.75 35.188 1 87 438 GLN B CA 1
ATOM 7114 C C . GLN B 1 438 ? -35.969 51.625 33.719 1 87 438 GLN B C 1
ATOM 7116 O O . GLN B 1 438 ? -35.969 50.531 33.156 1 87 438 GLN B O 1
ATOM 7121 N N . THR B 1 439 ? -36.344 52.719 33.156 1 90.5 439 THR B N 1
ATOM 7122 C CA . THR B 1 439 ? -36.594 52.75 31.719 1 90.5 439 THR B CA 1
ATOM 7123 C C . THR B 1 439 ? -35.344 53.188 30.969 1 90.5 439 THR B C 1
ATOM 7125 O O . THR B 1 439 ? -34.719 54.188 31.328 1 90.5 439 THR B O 1
ATOM 7128 N N . VAL B 1 440 ? -34.969 52.344 30.078 1 91.94 440 VAL B N 1
ATOM 7129 C CA . VAL B 1 440 ? -33.875 52.719 29.188 1 91.94 440 VAL B CA 1
ATOM 7130 C C . VAL B 1 440 ? -34.375 52.812 27.75 1 91.94 440 VAL B C 1
ATOM 7132 O O . VAL B 1 440 ? -35.5 52.344 27.453 1 91.94 440 VAL B O 1
ATOM 7135 N N . PHE B 1 441 ? -33.688 53.469 26.906 1 93 441 PHE B N 1
ATOM 7136 C CA . PHE B 1 441 ? -34.031 53.625 25.5 1 93 441 PHE B CA 1
ATOM 7137 C C . PHE B 1 441 ? -33 52.938 24.625 1 93 441 PHE B C 1
ATOM 7139 O O . PHE B 1 441 ? -31.812 53.281 24.656 1 93 441 PHE B O 1
ATOM 7146 N N . LEU B 1 442 ? -33.469 51.938 23.891 1 92.44 442 LEU B N 1
ATOM 7147 C CA . LEU B 1 442 ? -32.625 51.188 22.969 1 92.44 442 LEU B CA 1
ATOM 7148 C C . LEU B 1 442 ? -32.656 51.781 21.578 1 92.44 442 LEU B C 1
ATOM 7150 O O . LEU B 1 442 ? -33.719 52.031 21.031 1 92.44 442 LEU B O 1
ATOM 7154 N N . ALA B 1 443 ? -31.453 52.062 21.109 1 91.56 443 ALA B N 1
ATOM 7155 C CA . ALA B 1 443 ? -31.359 52.75 19.812 1 91.56 443 ALA B CA 1
ATOM 7156 C C . ALA B 1 443 ? -30.391 52.031 18.875 1 91.56 443 ALA B C 1
ATOM 7158 O O . ALA B 1 443 ? -29.375 51.5 19.328 1 91.56 443 ALA B O 1
ATOM 7159 N N . LEU B 1 444 ? -30.781 51.906 17.625 1 87.19 444 LEU B N 1
ATOM 7160 C CA . LEU B 1 444 ? -29.953 51.375 16.547 1 87.19 444 LEU B CA 1
ATOM 7161 C C . LEU B 1 444 ? -29.656 52.469 15.516 1 87.19 444 LEU B C 1
ATOM 7163 O O . LEU B 1 444 ? -30.562 53.125 15.008 1 87.19 444 LEU B O 1
ATOM 7167 N N . LYS B 1 445 ? -28.359 52.719 15.312 1 79.06 445 LYS B N 1
ATOM 7168 C CA . LYS B 1 445 ? -27.969 53.688 14.281 1 79.06 445 LYS B CA 1
ATOM 7169 C C . LYS B 1 445 ? -27.625 53 12.969 1 79.06 445 LYS B C 1
ATOM 7171 O O . LYS B 1 445 ? -26.891 52 12.961 1 79.06 445 LYS B O 1
ATOM 7176 N N . HIS B 1 446 ? -28.406 52.969 11.969 1 62.59 446 HIS B N 1
ATOM 7177 C CA . HIS B 1 446 ? -28.062 52.438 10.664 1 62.59 446 HIS B CA 1
ATOM 7178 C C . HIS B 1 446 ? -26.969 53.25 9.984 1 62.59 446 HIS B C 1
ATOM 7180 O O . HIS B 1 446 ? -27.031 54.5 9.992 1 62.59 446 HIS B O 1
ATOM 7186 N N . GLU B 1 447 ? -25.734 52.938 10.039 1 50.59 447 GLU B N 1
ATOM 7187 C CA . GLU B 1 447 ? -24.828 53.625 9.133 1 50.59 447 GLU B CA 1
ATOM 7188 C C . GLU B 1 447 ? -25.109 53.281 7.68 1 50.59 447 GLU B C 1
ATOM 7190 O O . GLU B 1 447 ? -25.281 52.094 7.348 1 50.59 447 GLU B O 1
ATOM 7195 N N . SER B 1 448 ? -25.781 54.219 6.879 1 43.19 448 SER B N 1
ATOM 7196 C CA . SER B 1 448 ? -25.797 54.156 5.422 1 43.19 448 SER B CA 1
ATOM 7197 C C . SER B 1 448 ? -24.406 53.844 4.867 1 43.19 448 SER B C 1
ATOM 7199 O O . SER B 1 448 ? -23.406 54.312 5.422 1 43.19 448 SER B O 1
#

Nearest PDB structures (foldseek):
  3a2k-assembly2_B  TM=6.345E-01  e=2.671E-29  Geobacillus kaustophilus
  2e89-assembly2_C  TM=8.771E-01  e=3.324E-21  Aquifex aeolicus
  1ni5-assembly1_A-2  TM=5.989E-01  e=8.417E-27  Escherichia coli
  6scy-assembly1_B  TM=8.013E-01  e=3.471E-11  Methanococcus maripaludis S2
  6scy-assembly1_A  TM=8.252E-01  e=1.462E-10  Methanococcus maripaludis S2

Radius of gyration: 39.61 Å; Cα contacts (8 Å, |Δi|>4): 1480; chains: 2; bounding box: 96×116×88 Å

Sequence (896 aa):
MTPIQKFNRQLAAAKLLSPQQTVVVAVSTGVDSMVLLHLLQRLPAAERPRVVVAHVNHHLREQSQMEADYLRQYCQQQNLKLVMADWLPAAHPKSGIEAAGRQFRYHVFAKVMRENRATAVLTAHHANDQVETYLMKLARGGDISQLTGIATSRPFATGRLIRPLLTWSKDQLRNYAAEQHVVYFEDVTNQDVALTRNRIRHRVVPELMTVNPQLLKHVADYQQQLTTLLTAKKQMVTVLLSQVVTATGALVVDQWGALPSQWQLAVFATWLEQQTQQLFTESKLQPLVSWGQRTRPATSRLTVNAAWELYRNAGIIEALPIKKRGKKLMPREKIMVDLNQWQKITATQTVGIFTRVPNVVSQPFWLTEADWPLVWRPWQAGDRIVLKGGGHQLVRRLLIDRKVPAERREQVQVLVNAQGNVLWVVGHKFSYRTTGTQTVFLALKHESMTPIQKFNRQLAAAKLLSPQQTVVVAVSTGVDSMVLLHLLQRLPAAERPRVVVAHVNHHLREQSQMEADYLRQYCQQQNLKLVMADWLPAAHPKSGIEAAGRQFRYHVFAKVMRENRATAVLTAHHANDQVETYLMKLARGGDISQLTGIATSRPFATGRLIRPLLTWSKDQLRNYAAEQHVVYFEDVTNQDVALTRNRIRHRVVPELMTVNPQLLKHVADYQQQLTTLLTAKKQMVTVLLSQVVTATGALVVDQWGALPSQWQLAVFATWLEQQTQQLFTESKLQPLVSWGQRTRPATSRLTVNAAWELYRNAGIIEALPIKKRGKKLMPREKIMVDLNQWQKITATQTVGIFTRVPNVVSQPFWLTEADWPLVWRPWQAGDRIVLKGGGHQLVRRLLIDRKVPAERREQVQVLVNAQGNVLWVVGHKFSYRTTGTQTVFLALKHES

Foldseek 3Di:
DDLLVLLVVQCVVQVQQAQVAEEEQEAALALQSLLVVVSLLPDDPGGRYQYAYEYEQAPPDPCSVVSVVVVVVVCVVSVHHYDYHYNDPVNQDPPDRVVVVVVVSLVRNLVVCVVVVHAEYEYRAALLQQVLQLVVCVVPHDDVLSNLGDDQWDDGRNHIYGHSHHHPDPVNSVVSCVVVVRGGDDDPVLCPCVDVSSVCSPPPVVVVCVVPVCVSVVSNVVSVVVVVVVVVLVVVLVVLLVQQADPVLWGQLVSLVPDPPVNSQVNQQVSVCVQPVDHDDSVLSVVVSVVSNDPPPQWDKADSDPFWIWIHHNRIIDIDTPPPPPCVQPPLDWDWADEPDWDDRGPFKIKHKYLDDDPADWDKDAAAPQFPGKTKGFDDDPAWAADDPGDIDTLVVQCVVVVPDPSCNRSWIFIGGPVGHTQDGPPGDGHDDDDHPGIMIMDMDGDD/DDLLVLLVVQCVVQVQQAQVAEEEQEAALALQSLLVVVSLLPDDPGGRYQYEYEYEQAPPDPCSVVSVVVVVVVCVVSVHHYDYHYNDPVNQDPPDRVVVVVVVSLVRNLVVCVVVVHAEYEYRAALLQQVLQLVVCVVVHDDVLSNLGDDQWDDGRNHIYGHSHHHPDPVNSVVVCVVVVRGGDDDPVLCPCVDVSSVCSPPPVVVVCVVPVCSSVVSNVVSVVVVVVVVVLVVVLVVLLVQQADPVLWGQLVSLVPDDPVNSQVNQQVSVCVQPVDHDDSVLSVVVSVVSNDPPPQWDKADSDPFWIWIHHNRIIDIDTPPPVPCVQPPLDWDWADEPDWDPRGPFKIKHKYLDDDPADWDKDAAAPQQPGKTKGFDDDPAWAADDPGDIDTLVVQCVVVVPDPSCNRSFIFIGGPVGHTQDRPPGDGHDDDDHPGIIIMDMDGDD

Organism: Lactiplantibacillus plantarum (strain ATCC BAA-793 / NCIMB 8826 / WCFS1) (NCBI:txid220668)

Solvent-accessible surface area (backbone atoms only — not comparable to full-atom values): 48614 Å² total; per-residue (Å²): 132,52,72,66,55,50,34,52,50,46,36,49,75,66,66,42,56,25,54,86,36,30,33,34,37,46,37,79,46,26,60,51,22,39,46,50,54,49,56,54,69,68,41,55,72,78,35,23,41,41,59,34,38,37,31,70,43,56,68,83,48,80,66,47,55,59,52,51,50,48,50,50,52,50,27,60,76,68,74,37,51,74,46,78,45,77,45,54,68,88,72,53,54,96,66,60,48,68,60,52,50,49,52,51,49,51,50,51,50,40,51,52,28,63,76,64,67,21,53,33,37,36,41,44,49,24,19,57,53,37,49,44,47,27,52,50,34,46,24,72,34,60,53,62,77,58,47,41,46,72,66,55,61,44,85,37,81,90,32,28,37,35,25,56,36,41,84,37,45,65,66,57,48,52,49,48,27,61,76,69,66,57,79,59,48,86,69,75,76,65,67,48,52,86,40,66,67,33,30,38,55,70,51,31,48,55,57,41,36,67,74,19,75,54,24,57,59,16,45,52,41,31,20,52,51,47,46,47,51,51,50,44,48,51,53,49,35,53,57,53,40,65,70,23,38,48,98,87,66,33,37,31,37,66,55,42,66,66,42,61,77,76,46,36,60,58,33,50,51,51,52,49,21,69,73,65,76,47,88,77,56,66,83,68,41,53,63,53,51,60,57,58,70,48,74,73,65,59,64,46,74,46,76,75,54,94,53,34,26,37,41,32,48,85,56,28,37,38,79,39,65,40,62,63,64,70,49,61,32,58,69,84,52,70,38,69,63,54,78,68,36,80,41,72,65,37,83,60,38,33,34,32,42,18,76,55,86,62,101,54,78,57,45,81,42,54,38,45,82,71,34,56,59,42,28,38,32,59,68,56,94,82,41,41,30,37,37,90,92,78,47,74,42,45,49,69,56,51,40,54,75,70,65,48,51,74,82,55,52,72,68,35,43,25,35,25,31,56,83,66,49,41,48,29,40,64,96,76,48,69,34,53,65,95,67,55,80,40,62,31,24,43,31,70,46,77,65,130,132,52,72,65,55,50,33,50,49,44,36,49,73,66,68,42,57,25,54,86,36,30,32,30,37,47,37,80,48,25,58,49,22,40,45,49,54,49,56,53,68,67,41,54,74,78,36,23,42,42,59,35,38,37,32,71,42,57,68,82,50,81,66,47,55,60,51,51,50,49,50,53,51,49,26,58,76,68,73,38,51,74,46,78,45,78,45,55,68,89,73,54,55,94,66,61,48,69,62,52,50,48,52,49,50,53,50,50,51,42,52,53,27,63,77,63,68,20,53,32,37,36,43,46,49,23,20,57,53,36,50,43,46,29,52,50,35,46,25,71,34,61,54,62,79,58,49,42,45,72,66,54,61,44,85,38,82,90,33,29,37,35,26,57,36,41,85,37,43,65,64,56,48,50,50,48,26,62,76,70,66,56,80,60,49,86,68,74,78,66,69,48,52,86,40,65,67,32,31,38,56,69,50,32,48,55,57,42,34,70,74,20,78,54,24,56,60,15,47,53,40,32,20,53,54,48,46,49,50,53,50,45,48,51,53,49,36,55,56,54,40,65,70,23,39,48,97,88,66,32,36,31,38,66,55,44,67,65,42,60,76,76,44,38,60,58,33,51,50,52,52,49,22,70,73,67,74,48,89,76,55,66,84,68,42,52,62,52,52,59,57,59,67,48,73,73,64,61,63,48,74,46,76,76,55,94,54,33,26,38,41,32,49,84,56,28,37,36,79,38,67,42,62,63,62,68,47,60,32,62,70,84,51,70,39,69,63,53,77,68,37,80,39,74,65,36,84,60,40,33,34,34,42,19,76,56,84,64,101,52,77,57,45,81,41,54,38,46,81,72,35,56,59,41,28,38,31,59,68,55,94,82,41,40,31,37,38,87,92,77,47,74,43,46,48,71,56,52,41,53,75,70,66,48,52,74,80,55,52,71,67,35,41,25,35,25,30,54,82,66,48,40,47,28,39,63,95,75,48,68,35,53,64,93,67,54,80,40,62,32,25,43,31,67,46,77,65,130

Secondary structure (DSSP, 8-state):
--HHHHHHHHHHHTT--STT-EEEEE--SSHHHHHHHHHHHTS-TTTPPEEEEEEEE---STHHHHHHHHHHHHHHHHT-EEEEEE--GGG--SS-HHHHHHHHHHHHHHHHHHHHT-SEEE----HHHHHHHHHHHHHH---GGGGG-S-SEEEETTEEEE-TTTT--HHHHHHHHHHHT------GGGG-TTSHHHHIIIIIHHHHHHH-TTHHHHHHHHHHHHHHHHHHHHHHHHHHHHHHB-TTS-EEHHHHHHS-HHHHHHHHHHHHHHHH-----HHHHHHHHHHHT---SSEEEEE-SSSEEEEEETTEEEEEE-------S--SS-EEPPBTSEEE-SSSEEEEEESS--SS-EEEEEE-GGGPSPEEEE--TT-EEEPTTS-EEEHHHHHHHTT--HHHHTT-EEEE-TT--EEEETTTEEPP----SEEEEEEEEE--/--HHHHHHHHHHHTT--STT-EEEEE--SSHHHHHHHHHHHTS-TTTPPEEEEEEEE---STHHHHHHHHHHHHHHHTT-EEEEEE--GGG--SS-HHHHHHHHHHHHHHHHHHHHT-SEEE----HHHHHHHHHHHHHH---GGGGG-S-SEEEETTEEEE-TTTT--HHHHHHHHHHHT------GGGG-TTSHHHHIIIIIHHHHHHH-TTHHHHHHHHHHHHHHHHHHHHHHHHHHHHHHB-TTS-EEHHHHHHS-HHHHHHHHHHHHHHHH-----HHHHHHHHHHHT---SSEEEEE-SSSEEEEEETTEEEEEE-------S--SS-EEPPBTSEEE-SSSEEEEEESS--SS-EEEEEE-GGGPSPEEEE--TT-EEEPTTS-EEEHHHHHHHTT--HHHHTT-EEEE-TT--EEEETTTEEPP----SEEEEEEEEE--

InterPro domains:
  IPR011063 tRNA(Ile)-lysidine/2-thiocytidine synthase, N-terminal [PF01171] (23-203)
  IPR012094 tRNA(Ile)-lysidine synthase [MF_01161] (7-310)
  IPR012094 tRNA(Ile)-lysidine synthase [PTHR43033] (9-426)
  IPR012795 tRNA(Ile)-lysidine synthase, N-terminal [TIGR02432] (23-206)
  IPR012795 tRNA(Ile)-lysidine synthase, N-terminal [cd01992] (22-206)
  IPR012796 Lysidine-tRNA(Ile) synthetase, C-terminal [PF11734] (375-432)
  IPR012796 Lysidine-tRNA(Ile) synthetase, C-terminal [SM00977] (374-444)
  IPR012796 Lysidine-tRNA(Ile) synthetase, C-terminal [TIGR02433] (374-419)
  IPR014729 Rossmann-like alpha/beta/alpha sandwich fold [G3DSA:3.40.50.620] (9-232)